Protein AF-A0A932NFS7-F1 (afdb_monomer_lite)

Sequence (812 aa):
MRQALALLVALTVALAPLPVAALPVAAPAPADRALSRGSAASEGVRAAALALRDASQLDILRRLAALIELGVAADGRLEVVRGEERTPLPVEQEARVSRFLSTLDAAEPELGMALALRGYLSARMPAAQVENNMFLKRGEDGVLKLTETGRKALLDILLASDGQLLESATPPKGPTPLLHAEAGPQAPGGLAAAVGRSLDANGIAALDPEAAFDGSRHRLGAFDWSALGPNAVQAGGTMAVDQKRLEGWSYDAEAGTVRVMVAGRSAVAVDRLKSAGDGAGVYEEAGLDRSLFEGYGAKVVRAVDNLVTVDVPLAQAAAMGLALQDVGVESRPARLFKAAAGALASPVAGLLGTALLPFPSAGTIAALAVAPQLADARSLVGGEALERAGMRGKGTLVGVIDSGIDPDHPDFQDAAGNSRIASYLDFTSEGNDDVVGHGTHVAGTILGSGAASDGELRGSATEARLKMAKVFGVKGETDESVILAAMKWMAGGAGNGEKVDILNMSLGGPGVPNVDPLSSMANWLTAKAKMLVVAAAGNDGPWTGSVGSPGNARYALTVGGVTKEGKVAFFSSRGPVVDEQNRELYGKPDLLGVSGDVDLSRVNPALLVDGADPKAPAAGGLASLAGAASESCIYAPGVAAPRSSHDTDKLCSVSGNANYRYMSGTSMAAPQVAGMAADVVGYLKAQGYEVDPFEVKALLMETARELAAEGKDVQGAGLVNGEAIAQSVVDRVKRGLPVGNVAFSLSMRLTQRDRAALSRQSRYQLTPLGLLDNSTGHLVRDEGEIAAALGAIRSLPATTVVSTPAAGPTPT

Radius of gyration: 30.66 Å; chains: 1; bounding box: 91×107×84 Å

Foldseek 3Di:
DDDDDDDDDDDDDDDDDDDDDDDDDDDDDDDDDDPPPPPPVVCVVVLVVLVPDPPVNLVLVQVLQVLQQWHQDPSRFIWRHDPPDTHTDDPLLRVQVVVQSVQADSVCRQLQLQQFQLVVCVLQDPPVVSQPDQQWHQDPVRGIGGDPLVSQLSVLQSVFAQFHGTGGDDDDPDDDDDDDDDDDDDDDDDDPDDDDDDDDDPDQPQDQLQCPQVLQDDFQDDDDLCVQPLPCDDPPDDRDSPVLVCVQFADDPVVQWFKKKWFFSWFAPAWFQAACPQCPCVCVSSNHDPCLAVVQVWGFGTGGTSITITIGRNSSVSVSCVVCVVVVIHMDTWGKFFACLLCLLFVCDSLQDFDADDDDDPPVLVPPPDDPDQDAQCVLQPLVLLVVLVQQLAPAEEEEEEQAAQQPQQQQADPVRHGLAPEEEENPPPDRASQSQLSHQLVQQQAGCCPLPVRRQGHRRPNHGYHYYRQAYPSSMHTPSNVLSSLCVCLVGRVPDDNGQEYEYLTFDADQESRNSQLSSQSNCQLPSLHAYFYEQGQQDPDEQQRGPNQSRLRHQYEWEDASVQHGARRTYFYFHANPSSRFTDADDQAYGHQHYFSCVLRDCVLRDPDDDPPDPDSPTCPVRSNDNRPAAGQVVAHKGAGGPSHPDQHQADPPRSRIGGDGGSSSRRSSLSSLLSSLVNVCVVLVGDDRSLQSSQLQLSQADDDVVDDCRRGNSYYGHSNSLSCLSVVCSVNRGRSGQQLNSLVSSATPQLVVLQVVDDQWHRDSNAIAGPVSSHHQRYSVSSVVVSVVSSPDDPDDPPPPPPDPDDDD

Secondary structure (DSSP, 8-state):
-------------------------------------SSHHHHHHHHHHHTT--HHHHHHHHHHHHTTTEEE-TTS-EEEEETTEEEEPPHHHHHHHHHHHHHS-SSSHHHHHHHHHHHHHHTTS-HHHHSSSSSEEE-TTS-EEE-HHHHHHHHHHHHSTTS----PPPPPSSPPPP---PPPP---------------SS---PPPTT-TTSSS---S----GGGG-TTS--TTS-----GGGGTTB-EETTTTEEEEEEE-SS--SS-B-S--TT-TTHHHHTT--THHHHTTT-EEEEEETTEEEEEEEHHHHHHHHHHHHHTT--EEEPBEEE-GGGGGGSTTTTTSTTSPPPPPPTTTGGG----S-PPPHHHHTTHHHHHHTT-S-TT-EEEEEES---TTSGGGB-TTS-B-EEEEEESSSS-S--SS-HHHHHHHHHH---GGGTTTT--S-TT-EEEEEE---TTSEEEHHHHHHHHHHHTTTTSS-PPPSEEEE---B---TTTSHHHHHHHHHHHTS--EEEEE--S-TTSBT---BTTT-SSSEEEEEE-TTSPBPTTS-B--EEETTTTEEE---SEEEE-----GGGS-GGGS-----TTS--TT-GGGTTT---SS-SSTT-EEEE--TT-S--TTEETTEEEEEEE-SHHHHHHHHHHHHHHHHHHHHHTT----HHHHHHHHHHT-B--TTS-HHHHTT-B--HHHHHHHHHHHHHHT--SS-HHHHHHHH--HHHHHHHTT-SSEEEETTEEEETTTTEE--SHHHHHHHHHHHHHS-------PPPPPPPP-

pLDDT: mean 70.76, std 23.89, range [21.25, 98.75]

Structure (mmCIF, N/CA/C/O backbone):
data_AF-A0A932NFS7-F1
#
_entry.id   AF-A0A932NFS7-F1
#
loop_
_atom_site.group_PDB
_atom_site.id
_atom_site.type_symbol
_atom_site.label_atom_id
_atom_site.label_alt_id
_atom_site.label_comp_id
_atom_site.label_asym_id
_atom_site.label_entity_id
_atom_site.label_seq_id
_atom_site.pdbx_PDB_ins_code
_atom_site.Cartn_x
_atom_site.Cartn_y
_atom_site.Cartn_z
_atom_site.occupancy
_atom_site.B_iso_or_equiv
_atom_site.auth_seq_id
_atom_site.auth_comp_id
_atom_site.auth_asym_id
_atom_site.auth_atom_id
_atom_site.pdbx_PDB_model_num
ATOM 1 N N . MET A 1 1 ? -20.385 -54.603 36.232 1.00 35.38 1 MET A N 1
ATOM 2 C CA . MET A 1 1 ? -21.108 -54.040 37.397 1.00 35.38 1 MET A CA 1
ATOM 3 C C . MET A 1 1 ? -22.281 -53.244 36.843 1.00 35.38 1 MET A C 1
ATOM 5 O O . MET A 1 1 ? -22.041 -52.285 36.133 1.00 35.38 1 MET A O 1
ATOM 9 N N . ARG A 1 2 ? -23.492 -53.818 36.798 1.00 28.34 2 ARG A N 1
ATOM 10 C CA . ARG A 1 2 ? -24.569 -53.605 37.798 1.00 28.34 2 ARG A CA 1
ATOM 11 C C . ARG A 1 2 ? -24.795 -52.101 38.044 1.00 28.34 2 ARG A C 1
ATOM 13 O O . ARG A 1 2 ? -23.968 -51.483 38.692 1.00 28.34 2 ARG A O 1
ATOM 20 N N . GLN A 1 3 ? -25.719 -51.478 37.308 1.00 27.86 3 GLN A N 1
ATOM 21 C CA . GLN A 1 3 ? -27.137 -51.264 37.674 1.00 27.86 3 GLN A CA 1
ATOM 22 C C . GLN A 1 3 ? -27.358 -50.302 38.855 1.00 27.86 3 GLN A C 1
ATOM 24 O O . GLN A 1 3 ? -27.132 -50.682 39.998 1.00 27.86 3 GLN A O 1
ATOM 29 N N . ALA A 1 4 ? -27.912 -49.125 38.540 1.00 29.67 4 ALA A N 1
ATOM 30 C CA . ALA A 1 4 ? -28.980 -48.401 39.254 1.00 29.67 4 ALA A CA 1
ATOM 31 C C . ALA A 1 4 ? -29.465 -47.298 38.271 1.00 29.67 4 ALA A C 1
ATOM 33 O O . ALA A 1 4 ? -28.655 -46.464 37.886 1.00 29.67 4 ALA A O 1
ATOM 34 N N . LEU A 1 5 ? -30.635 -47.334 37.608 1.00 29.59 5 LEU A N 1
ATOM 35 C CA . LEU A 1 5 ? -32.025 -47.368 38.108 1.00 29.59 5 LEU A CA 1
ATOM 36 C C . LEU A 1 5 ? -32.271 -46.217 39.102 1.00 29.59 5 LEU A C 1
ATOM 38 O O . LEU A 1 5 ? -31.549 -46.140 40.082 1.00 29.59 5 LEU A O 1
ATOM 42 N N . ALA A 1 6 ? -33.270 -45.341 39.050 1.00 28.61 6 ALA A N 1
ATOM 43 C CA . ALA A 1 6 ? -34.291 -44.857 38.117 1.00 28.61 6 ALA A CA 1
ATOM 44 C C . ALA A 1 6 ? -35.123 -43.851 38.946 1.00 28.61 6 ALA A C 1
ATOM 46 O O . ALA A 1 6 ? -35.332 -44.111 40.125 1.00 28.61 6 ALA A O 1
ATOM 47 N N . LEU A 1 7 ? -35.618 -42.766 38.345 1.00 25.30 7 LEU A N 1
ATOM 48 C CA . LEU A 1 7 ? -36.808 -41.969 38.731 1.00 25.30 7 LEU A CA 1
ATOM 49 C C . LEU A 1 7 ? -36.894 -40.860 37.649 1.00 25.30 7 LEU A C 1
ATOM 51 O O . LEU A 1 7 ? -36.021 -40.004 37.615 1.00 25.30 7 LEU A O 1
ATOM 55 N N . LEU A 1 8 ? -37.680 -40.940 36.558 1.00 26.81 8 LEU A N 1
ATOM 56 C CA . LEU A 1 8 ? -39.151 -40.812 36.431 1.00 26.81 8 LEU A CA 1
ATOM 57 C C . LEU A 1 8 ? -39.695 -39.675 37.318 1.00 26.81 8 LEU A C 1
ATOM 59 O O . LEU A 1 8 ? -39.540 -39.738 38.529 1.00 26.81 8 LEU A O 1
ATOM 63 N N . VAL A 1 9 ? -40.283 -38.598 36.771 1.00 27.50 9 VAL A N 1
ATOM 64 C CA . VAL A 1 9 ? -41.679 -38.556 36.279 1.00 27.50 9 VAL A CA 1
ATOM 65 C C . VAL A 1 9 ? -41.961 -37.342 35.343 1.00 27.50 9 VAL A C 1
ATOM 67 O O . VAL A 1 9 ? -41.693 -36.213 35.732 1.00 27.50 9 VAL A O 1
ATOM 70 N N . ALA A 1 10 ? -42.575 -37.639 34.174 1.00 27.70 10 ALA A N 1
ATOM 71 C CA . ALA A 1 10 ? -43.651 -36.939 33.410 1.00 27.70 10 ALA A CA 1
ATOM 72 C C . ALA A 1 10 ? -43.442 -35.507 32.833 1.00 27.70 10 ALA A C 1
ATOM 74 O O . ALA A 1 10 ? -42.840 -34.664 33.473 1.00 27.70 10 ALA A O 1
ATOM 75 N N . LEU A 1 11 ? -43.962 -35.096 31.660 1.00 25.83 11 LEU A N 1
ATOM 76 C CA . LEU A 1 11 ? -44.895 -35.660 30.666 1.00 25.83 11 LEU A CA 1
ATOM 77 C C . LEU A 1 11 ? -44.775 -34.833 29.346 1.00 25.83 11 LEU A C 1
ATOM 79 O O . LEU A 1 11 ? -44.814 -33.612 29.418 1.00 25.83 11 LEU A O 1
ATOM 83 N N . THR A 1 12 ? -44.671 -35.521 28.192 1.00 29.11 12 THR A N 1
ATOM 84 C CA . THR A 1 12 ? -45.304 -35.297 26.846 1.00 29.11 12 THR A CA 1
ATOM 85 C C . THR A 1 12 ? -45.319 -33.900 26.189 1.00 29.11 12 THR A C 1
ATOM 87 O O . THR A 1 12 ? -45.684 -32.926 26.826 1.00 29.11 12 THR A O 1
ATOM 90 N N . VAL A 1 13 ? -45.015 -33.728 24.887 1.00 27.98 13 VAL A N 1
ATOM 91 C CA . VAL A 1 13 ? -45.758 -34.172 23.665 1.00 27.98 13 VAL A CA 1
ATOM 92 C C . VAL A 1 13 ? -44.767 -34.156 22.459 1.00 27.98 13 VAL A C 1
ATOM 94 O O . VAL A 1 13 ? -44.134 -33.132 22.241 1.00 27.98 13 VAL A O 1
ATOM 97 N N . ALA A 1 14 ? -44.343 -35.282 21.847 1.00 28.09 14 ALA A N 1
ATOM 98 C CA . ALA A 1 14 ? -44.897 -36.039 20.687 1.00 28.09 14 ALA A CA 1
ATOM 99 C C . ALA A 1 14 ? -45.140 -35.204 19.400 1.00 28.09 14 ALA A C 1
ATOM 101 O O . ALA A 1 14 ? -45.714 -34.134 19.491 1.00 28.09 14 ALA A O 1
ATOM 102 N N . LEU A 1 15 ? -44.873 -35.602 18.149 1.00 26.03 15 LEU A N 1
ATOM 103 C CA . LEU A 1 15 ? -44.119 -36.646 17.428 1.00 26.03 15 LEU A CA 1
ATOM 104 C C . LEU A 1 15 ? -44.247 -36.253 15.926 1.00 26.03 15 LEU A C 1
ATOM 106 O O . LEU A 1 15 ? -45.216 -35.597 15.549 1.00 26.03 15 LEU A O 1
ATOM 110 N N . ALA A 1 16 ? -43.283 -36.627 15.081 1.00 25.19 16 ALA A N 1
ATOM 111 C CA . ALA A 1 16 ? -43.236 -36.332 13.636 1.00 25.19 16 ALA A CA 1
ATOM 112 C C . ALA A 1 16 ? -44.061 -37.352 12.772 1.00 25.19 16 ALA A C 1
ATOM 114 O O . ALA A 1 16 ? -44.948 -38.001 13.321 1.00 25.19 16 ALA A O 1
ATOM 115 N N . PRO A 1 17 ? -43.809 -37.545 11.453 1.00 48.28 17 PRO A N 1
ATOM 116 C CA . PRO A 1 17 ? -44.556 -37.005 10.299 1.00 48.28 17 PRO A CA 1
ATOM 117 C C . PRO A 1 17 ? -45.177 -38.096 9.379 1.00 48.28 17 PRO A C 1
ATOM 119 O O . PRO A 1 17 ? -44.871 -39.273 9.536 1.00 48.28 17 PRO A O 1
ATOM 122 N N . LEU A 1 18 ? -45.984 -37.736 8.363 1.00 25.94 18 LEU A N 1
ATOM 123 C CA . LEU A 1 18 ? -46.422 -38.658 7.284 1.00 25.94 18 LEU A CA 1
ATOM 124 C C . LEU A 1 18 ? -46.626 -37.955 5.904 1.00 25.94 18 LEU A C 1
ATOM 126 O O . LEU A 1 18 ? -46.682 -36.726 5.871 1.00 25.94 18 LEU A O 1
ATOM 130 N N . PRO A 1 19 ? -46.673 -38.713 4.772 1.00 34.31 19 PRO A N 1
ATOM 131 C CA . PRO A 1 19 ? -46.200 -38.292 3.443 1.00 34.31 19 PRO A CA 1
ATOM 132 C C . PRO A 1 19 ? -47.285 -37.976 2.378 1.00 34.31 19 PRO A C 1
ATOM 134 O O . PRO A 1 19 ? -48.485 -37.991 2.625 1.00 34.31 19 PRO A O 1
ATOM 137 N N . VAL A 1 20 ? -46.770 -37.688 1.175 1.00 33.19 20 VAL A N 1
ATOM 138 C CA . VAL A 1 20 ? -47.333 -37.195 -0.102 1.00 33.19 20 VAL A CA 1
ATOM 139 C C . VAL A 1 20 ? -48.418 -38.068 -0.771 1.00 33.19 20 VAL A C 1
ATOM 141 O O . VAL A 1 20 ? -48.252 -39.281 -0.867 1.00 33.19 20 VAL A O 1
ATOM 144 N N . ALA A 1 21 ? -49.424 -37.424 -1.393 1.00 26.77 21 ALA A N 1
ATOM 145 C CA . ALA A 1 21 ? -50.117 -37.878 -2.618 1.00 26.77 21 ALA A CA 1
ATOM 146 C C . ALA A 1 21 ? -50.753 -36.692 -3.401 1.00 26.77 21 ALA A C 1
ATOM 148 O O . ALA A 1 21 ? -51.198 -35.718 -2.802 1.00 26.77 21 ALA A O 1
ATOM 149 N N . ALA A 1 22 ? -50.745 -36.785 -4.739 1.00 26.22 22 ALA A N 1
ATOM 150 C CA . ALA A 1 22 ? -50.948 -35.738 -5.762 1.00 26.22 22 ALA A CA 1
ATOM 151 C C . ALA A 1 22 ? -52.421 -35.525 -6.220 1.00 26.22 22 ALA A C 1
ATOM 153 O O . ALA A 1 22 ? -53.234 -36.428 -6.051 1.00 26.22 22 ALA A O 1
ATOM 154 N N . LEU A 1 23 ? -52.834 -34.352 -6.747 1.00 25.34 23 LEU A N 1
ATOM 155 C CA . LEU A 1 23 ? -52.979 -33.921 -8.178 1.00 25.34 23 LEU A CA 1
ATOM 156 C C . LEU A 1 23 ? -54.010 -32.736 -8.234 1.00 25.34 23 LEU A C 1
ATOM 158 O O . LEU A 1 23 ? -54.690 -32.568 -7.221 1.00 25.34 23 LEU A O 1
ATOM 162 N N . PRO A 1 24 ? -54.273 -31.980 -9.344 1.00 32.78 24 PRO A N 1
ATOM 163 C CA . PRO A 1 24 ? -53.687 -31.956 -10.696 1.00 32.78 24 PRO A CA 1
ATOM 164 C C . PRO A 1 24 ? -53.301 -30.542 -11.244 1.00 32.78 24 PRO A C 1
ATOM 166 O O . PRO A 1 24 ? -53.353 -29.520 -10.570 1.00 32.78 24 PRO A O 1
ATOM 169 N N . VAL A 1 25 ? -52.892 -30.564 -12.517 1.00 29.55 25 VAL A N 1
ATOM 170 C CA . VAL A 1 25 ? -52.201 -29.600 -13.397 1.00 29.55 25 VAL A CA 1
ATOM 171 C C . VAL A 1 25 ? -53.098 -28.526 -14.048 1.00 29.55 25 VAL A C 1
ATOM 173 O O . VAL A 1 25 ? -54.200 -28.838 -14.489 1.00 29.55 25 VAL A O 1
ATOM 176 N N . ALA A 1 26 ? -52.542 -27.323 -14.273 1.00 26.28 26 ALA A N 1
ATOM 177 C CA . ALA A 1 26 ? -52.764 -26.495 -15.474 1.00 26.28 26 ALA A CA 1
ATOM 178 C C . ALA A 1 26 ? -51.492 -25.661 -15.793 1.00 26.28 26 ALA A C 1
ATOM 180 O O . ALA A 1 26 ? -50.874 -25.109 -14.887 1.00 26.28 26 ALA A O 1
ATOM 181 N N . ALA A 1 27 ? -51.082 -25.613 -17.067 1.00 28.73 27 ALA A N 1
ATOM 182 C CA . ALA A 1 27 ? -49.860 -24.978 -17.612 1.00 28.73 27 ALA A CA 1
ATOM 183 C C . ALA A 1 27 ? -50.210 -23.742 -18.507 1.00 28.73 27 ALA A C 1
ATOM 185 O O . ALA A 1 27 ? -51.400 -23.496 -18.687 1.00 28.73 27 ALA A O 1
ATOM 186 N N . PRO A 1 28 ? -49.273 -23.065 -19.224 1.00 44.97 28 PRO A N 1
ATOM 187 C CA . PRO A 1 28 ? -48.169 -22.197 -18.760 1.00 44.97 28 PRO A CA 1
ATOM 188 C C . PRO A 1 28 ? -48.095 -20.786 -19.447 1.00 44.97 28 PRO A C 1
ATOM 190 O O . PRO A 1 28 ? -48.803 -20.528 -20.416 1.00 44.97 28 PRO A O 1
ATOM 193 N N . ALA A 1 29 ? -47.114 -19.964 -19.003 1.00 26.00 29 ALA A N 1
ATOM 194 C CA . ALA A 1 29 ? -46.366 -18.870 -19.695 1.00 26.00 29 ALA A CA 1
ATOM 195 C C . ALA A 1 29 ? -46.820 -17.383 -19.567 1.00 26.00 29 ALA A C 1
ATOM 197 O O . ALA A 1 29 ? -48.010 -17.135 -19.392 1.00 26.00 29 ALA A O 1
ATOM 198 N N . PRO A 1 30 ? -45.919 -16.372 -19.750 1.00 31.52 30 PRO A N 1
ATOM 199 C CA . PRO A 1 30 ? -44.445 -16.359 -19.725 1.00 31.52 30 PRO A CA 1
ATOM 200 C C . PRO A 1 30 ? -43.844 -15.426 -18.642 1.00 31.52 30 PRO A C 1
ATOM 202 O O . PRO A 1 30 ? -44.529 -14.646 -17.986 1.00 31.52 30 PRO A O 1
ATOM 205 N N . ALA A 1 31 ? -42.531 -15.555 -18.452 1.00 29.33 31 ALA A N 1
ATOM 206 C CA . ALA A 1 31 ? -41.729 -14.858 -17.458 1.00 29.33 31 ALA A CA 1
ATOM 207 C C . ALA A 1 31 ? -41.471 -13.388 -17.816 1.00 29.33 31 ALA A C 1
ATOM 209 O O . ALA A 1 31 ? -40.939 -13.097 -18.882 1.00 29.33 31 ALA A O 1
ATOM 210 N N . ASP A 1 32 ? -41.751 -12.505 -16.861 1.00 30.98 32 ASP A N 1
ATOM 211 C CA . ASP A 1 32 ? -41.048 -11.240 -16.684 1.00 30.98 32 ASP A CA 1
ATOM 212 C C . ASP A 1 32 ? -41.088 -10.864 -15.195 1.00 30.98 32 ASP A C 1
ATOM 214 O O . ASP A 1 32 ? -42.151 -10.926 -14.575 1.00 30.98 32 ASP A O 1
ATOM 218 N N . ARG A 1 33 ? -39.929 -10.452 -14.656 1.00 27.06 33 ARG A N 1
ATOM 219 C CA . ARG A 1 33 ? -39.631 -9.918 -13.301 1.00 27.06 33 ARG A CA 1
ATOM 220 C C . ARG A 1 33 ? -38.843 -10.816 -12.335 1.00 27.06 33 ARG A C 1
ATOM 222 O O . ARG A 1 33 ? -39.372 -11.688 -11.656 1.00 27.06 33 ARG A O 1
ATOM 229 N N . ALA A 1 34 ? -37.565 -10.447 -12.228 1.00 29.53 34 ALA A N 1
ATOM 230 C CA . ALA A 1 34 ? -36.852 -10.084 -10.999 1.00 29.53 34 ALA A CA 1
ATOM 231 C C . ALA A 1 34 ? -37.044 -10.978 -9.757 1.00 29.53 34 ALA A C 1
ATOM 233 O O . ALA A 1 34 ? -38.023 -10.874 -9.022 1.00 29.53 34 ALA A O 1
ATOM 234 N N . LEU A 1 35 ? -36.011 -11.762 -9.440 1.00 26.80 35 LEU A N 1
ATOM 235 C CA . LEU A 1 35 ? -35.826 -12.376 -8.126 1.00 26.80 35 LEU A CA 1
ATOM 236 C C . LEU A 1 35 ? -35.100 -11.402 -7.184 1.00 26.80 35 LEU A C 1
ATOM 238 O O . LEU A 1 35 ? -33.892 -11.480 -6.993 1.00 26.80 35 LEU A O 1
ATOM 242 N N . SER A 1 36 ? -35.871 -10.521 -6.545 1.00 31.52 36 SER A N 1
ATOM 243 C CA . SER A 1 36 ? -35.568 -9.969 -5.221 1.00 31.52 36 SER A CA 1
ATOM 244 C C . SER A 1 36 ? -36.161 -10.900 -4.155 1.00 31.52 36 SER A C 1
ATOM 246 O O . SER A 1 36 ? -37.233 -10.673 -3.601 1.00 31.52 36 SER A O 1
ATOM 248 N N . ARG A 1 37 ? -35.484 -12.011 -3.857 1.00 32.56 37 ARG A N 1
ATOM 249 C CA . ARG A 1 37 ? -35.830 -12.861 -2.702 1.00 32.56 37 ARG A CA 1
ATOM 250 C C . ARG A 1 37 ? -34.728 -12.777 -1.657 1.00 32.56 37 ARG A C 1
ATOM 252 O O . ARG A 1 37 ? -33.979 -13.719 -1.444 1.00 32.56 37 ARG A O 1
ATOM 259 N N . GLY A 1 38 ? -34.649 -11.601 -1.039 1.00 29.39 38 GLY A N 1
ATOM 260 C CA . GLY A 1 38 ? -33.782 -11.313 0.106 1.00 29.39 38 GLY A CA 1
ATOM 261 C C . GLY A 1 38 ? -34.323 -10.238 1.061 1.00 29.39 38 GLY A C 1
ATOM 262 O O . GLY A 1 38 ? -33.888 -10.199 2.206 1.00 29.39 38 GLY A O 1
ATOM 263 N N . SER A 1 39 ? -35.295 -9.404 0.652 1.00 40.62 39 SER A N 1
ATOM 264 C CA . SER A 1 39 ? -35.756 -8.263 1.470 1.00 40.62 39 SER A CA 1
ATOM 265 C C . SER A 1 39 ? -37.036 -8.513 2.280 1.00 40.62 39 SER A C 1
ATOM 267 O O . SER A 1 39 ? -37.148 -8.043 3.404 1.00 40.62 39 SER A O 1
ATOM 269 N N . ALA A 1 40 ? -37.994 -9.300 1.782 1.00 34.38 40 ALA A N 1
ATOM 270 C CA . ALA A 1 40 ? -39.320 -9.356 2.413 1.00 34.38 40 ALA A CA 1
ATOM 271 C C . ALA A 1 40 ? -39.357 -10.117 3.758 1.00 34.38 40 ALA A C 1
ATOM 273 O O . ALA A 1 40 ? -40.152 -9.795 4.640 1.00 34.38 40 ALA A O 1
ATOM 274 N N . ALA A 1 41 ? -38.491 -11.121 3.945 1.00 32.28 41 ALA A N 1
ATOM 275 C CA . ALA A 1 41 ? -38.435 -11.896 5.189 1.00 32.28 41 ALA A CA 1
ATOM 276 C C . ALA A 1 41 ? -37.662 -11.168 6.307 1.00 32.28 41 ALA A C 1
ATOM 278 O O . ALA A 1 41 ? -37.969 -11.353 7.483 1.00 32.28 41 ALA A O 1
ATOM 279 N N . SER A 1 42 ? -36.697 -10.311 5.952 1.00 37.75 42 SER A N 1
ATOM 280 C CA . SER A 1 42 ? -35.953 -9.479 6.902 1.00 37.75 42 SER A CA 1
ATOM 281 C C . SER A 1 42 ? -36.711 -8.196 7.256 1.00 37.75 42 SER A C 1
ATOM 283 O O . SER A 1 42 ? -36.641 -7.767 8.402 1.00 37.75 42 SER A O 1
ATOM 285 N N . GLU A 1 43 ? -37.514 -7.636 6.347 1.00 38.62 43 GLU A N 1
ATOM 286 C CA . GLU A 1 43 ? -38.425 -6.521 6.650 1.00 38.62 43 GLU A CA 1
ATOM 287 C C . GLU A 1 43 ? -39.588 -6.944 7.557 1.00 38.62 43 GLU A C 1
ATOM 289 O O . GLU A 1 43 ? -39.902 -6.236 8.511 1.00 38.62 43 GLU A O 1
ATOM 294 N N . GLY A 1 44 ? -40.183 -8.125 7.340 1.00 30.39 44 GLY A N 1
ATOM 295 C CA . GLY A 1 44 ? -41.313 -8.613 8.143 1.00 30.39 44 GLY A CA 1
ATOM 296 C C . GLY A 1 44 ? -40.962 -8.932 9.603 1.00 30.39 44 GLY A C 1
ATOM 297 O O . GLY A 1 44 ? -41.756 -8.671 10.505 1.00 30.39 44 GLY A O 1
ATOM 298 N N . VAL A 1 45 ? -39.749 -9.434 9.861 1.00 36.75 45 VAL A N 1
ATOM 299 C CA . VAL A 1 45 ? -39.254 -9.707 11.226 1.00 36.75 45 VAL A CA 1
ATOM 300 C C . VAL A 1 45 ? -38.789 -8.417 11.925 1.00 36.75 45 VAL A C 1
ATOM 302 O O . VAL A 1 45 ? -38.872 -8.305 13.147 1.00 36.75 45 VAL A O 1
ATOM 305 N N . ARG A 1 46 ? -38.365 -7.402 11.161 1.00 42.84 46 ARG A N 1
ATOM 306 C CA . ARG A 1 46 ? -37.850 -6.116 11.666 1.00 42.84 46 ARG A CA 1
ATOM 307 C C . ARG A 1 46 ? -38.962 -5.087 11.913 1.00 42.84 46 ARG A C 1
ATOM 309 O O . ARG A 1 46 ? -38.904 -4.370 12.907 1.00 42.84 46 ARG A O 1
ATOM 316 N N . ALA A 1 47 ? -40.026 -5.098 11.107 1.00 39.00 47 ALA A N 1
ATOM 317 C CA . ALA A 1 47 ? -41.255 -4.343 11.361 1.00 39.00 47 ALA A CA 1
ATOM 318 C C . ALA A 1 47 ? -41.984 -4.835 12.629 1.00 39.00 47 ALA A C 1
ATOM 320 O O . ALA A 1 47 ? -42.523 -4.029 13.384 1.00 39.00 47 ALA A O 1
ATOM 321 N N . ALA A 1 48 ? -41.924 -6.139 12.927 1.00 33.88 48 ALA A N 1
ATOM 322 C CA . ALA A 1 48 ? -42.482 -6.707 14.156 1.00 33.88 48 ALA A CA 1
ATOM 323 C C . ALA A 1 48 ? -41.684 -6.332 15.425 1.00 33.88 48 ALA A C 1
ATOM 325 O O . ALA A 1 48 ? -42.266 -6.246 16.504 1.00 33.88 48 ALA A O 1
ATOM 326 N N . ALA A 1 49 ? -40.377 -6.059 15.305 1.00 38.88 49 ALA A N 1
ATOM 327 C CA . ALA A 1 49 ? -39.536 -5.604 16.417 1.00 38.88 49 ALA A CA 1
ATOM 328 C C . ALA A 1 49 ? -39.677 -4.094 16.714 1.00 38.88 49 ALA A C 1
ATOM 330 O O . ALA A 1 49 ? -39.482 -3.681 17.855 1.00 38.88 49 ALA A O 1
ATOM 331 N N . LEU A 1 50 ? -40.046 -3.271 15.719 1.00 43.62 50 LEU A N 1
ATOM 332 C CA . LEU A 1 50 ? -40.343 -1.842 15.913 1.00 43.62 50 LEU A CA 1
ATOM 333 C C . LEU A 1 50 ? -41.792 -1.566 16.355 1.00 43.62 50 LEU A C 1
ATOM 335 O O . LEU A 1 50 ? -42.037 -0.563 17.021 1.00 43.62 50 LEU A O 1
ATOM 339 N N . ALA A 1 51 ? -42.738 -2.466 16.068 1.00 41.62 51 ALA A N 1
ATOM 340 C CA . ALA A 1 51 ? -44.155 -2.315 16.418 1.00 41.62 51 ALA A CA 1
ATOM 341 C C . ALA A 1 51 ? -44.491 -2.505 17.920 1.00 41.62 51 ALA A C 1
ATOM 343 O O . ALA A 1 51 ? -45.665 -2.528 18.285 1.00 41.62 51 ALA A O 1
ATOM 344 N N . LEU A 1 52 ? -43.490 -2.634 18.803 1.00 41.03 52 LEU A N 1
ATOM 345 C CA . LEU A 1 52 ? -43.668 -2.880 20.244 1.00 41.03 52 LEU A CA 1
ATOM 346 C C . LEU A 1 52 ? -42.882 -1.902 21.142 1.00 41.03 52 LEU A C 1
ATOM 348 O O . LEU A 1 52 ? -42.453 -2.271 22.233 1.00 41.03 52 LEU A O 1
ATOM 352 N N . ARG A 1 53 ? -42.705 -0.639 20.731 1.00 58.44 53 ARG A N 1
ATOM 353 C CA . ARG A 1 53 ? -42.366 0.432 21.689 1.00 58.44 53 ARG A CA 1
ATOM 354 C C . ARG A 1 53 ? -43.658 0.993 22.276 1.00 58.44 53 ARG A C 1
ATOM 356 O O . ARG A 1 53 ? -44.525 1.433 21.525 1.00 58.44 53 ARG A O 1
ATOM 363 N N . ASP A 1 54 ? -43.808 0.982 23.600 1.00 61.56 54 ASP A N 1
ATOM 364 C CA . ASP A 1 54 ? -44.938 1.673 24.227 1.00 61.56 54 ASP A CA 1
ATOM 365 C C . ASP A 1 54 ? -44.807 3.206 24.073 1.00 61.56 54 ASP A C 1
ATOM 367 O O . ASP A 1 54 ? -43.747 3.737 23.716 1.00 61.56 54 ASP A O 1
ATOM 371 N N . ALA A 1 55 ? -45.892 3.936 24.343 1.00 62.06 55 ALA A N 1
ATOM 372 C CA . ALA A 1 55 ? -45.932 5.392 24.197 1.00 62.06 55 ALA A CA 1
ATOM 373 C C . ALA A 1 55 ? -44.887 6.133 25.058 1.00 62.06 55 ALA A C 1
ATOM 375 O O . ALA A 1 55 ? -44.445 7.217 24.678 1.00 62.06 55 ALA A O 1
ATOM 376 N N . SER A 1 56 ? -44.465 5.555 26.188 1.00 66.19 56 SER A N 1
ATOM 377 C CA . SER A 1 56 ? -43.457 6.137 27.078 1.00 66.19 56 SER A CA 1
ATOM 378 C C . SER A 1 56 ? -42.045 6.019 26.499 1.00 66.19 56 SER A C 1
ATOM 380 O O . SER A 1 56 ? -41.279 6.981 26.549 1.00 66.19 56 SER A O 1
ATOM 382 N N . GLN A 1 57 ? -41.714 4.896 25.853 1.00 68.69 57 GLN A N 1
ATOM 383 C CA . GLN A 1 57 ? -40.414 4.718 25.200 1.00 68.69 57 GLN A CA 1
ATOM 384 C C . GLN A 1 57 ? -40.251 5.589 23.951 1.00 68.69 57 GLN A C 1
ATOM 386 O O . GLN A 1 57 ? -39.150 6.061 23.663 1.00 68.69 57 GLN A O 1
ATOM 391 N N . LEU A 1 58 ? -41.340 5.830 23.219 1.00 72.94 58 LEU A N 1
ATOM 392 C CA . LEU A 1 58 ? -41.360 6.769 22.096 1.00 72.94 58 LEU A CA 1
ATOM 393 C C . LEU A 1 58 ? -41.201 8.225 22.552 1.00 72.94 58 LEU A C 1
ATOM 395 O O . LEU A 1 58 ? -40.516 8.991 21.875 1.00 72.94 58 LEU A O 1
ATOM 399 N N . ASP A 1 59 ? -41.776 8.609 23.697 1.00 77.12 59 ASP A N 1
ATOM 400 C CA . ASP A 1 59 ? -41.594 9.957 24.254 1.00 77.12 59 ASP A CA 1
ATOM 401 C C . ASP A 1 59 ? -40.149 10.191 24.717 1.00 77.12 59 ASP A C 1
ATOM 403 O O . ASP A 1 59 ? -39.560 11.230 24.417 1.00 77.12 59 ASP A O 1
ATOM 407 N N . ILE A 1 60 ? -39.534 9.196 25.369 1.00 77.88 60 ILE A N 1
ATOM 408 C CA . ILE A 1 60 ? -38.115 9.245 25.751 1.00 77.88 60 ILE A CA 1
ATOM 409 C C . ILE A 1 60 ? -37.237 9.373 24.502 1.00 77.88 60 ILE A C 1
ATOM 411 O O . ILE A 1 60 ? -36.408 10.278 24.431 1.00 77.88 60 ILE A O 1
ATOM 415 N N . LEU A 1 61 ? -37.453 8.532 23.485 1.00 78.19 61 LEU A N 1
ATOM 416 C CA . LEU A 1 61 ? -36.677 8.592 22.245 1.00 78.19 61 LEU A CA 1
ATOM 417 C C . LEU A 1 61 ? -36.808 9.956 21.551 1.00 78.19 61 LEU A C 1
ATOM 419 O O . LEU A 1 61 ? -35.805 10.499 21.102 1.00 78.19 61 LEU A O 1
ATOM 423 N N . ARG A 1 62 ? -38.015 10.538 21.508 1.00 83.12 62 ARG A N 1
ATOM 424 C CA . ARG A 1 62 ? -38.258 11.879 20.947 1.00 83.12 62 ARG A CA 1
ATOM 425 C C . ARG A 1 62 ? -37.474 12.963 21.672 1.00 83.12 62 ARG A C 1
ATOM 427 O O . ARG A 1 62 ? -36.864 13.803 21.017 1.00 83.12 62 ARG A O 1
ATOM 434 N N . ARG A 1 63 ? -37.473 12.937 23.008 1.00 81.50 63 ARG A N 1
ATOM 435 C CA . ARG A 1 63 ? -36.724 13.902 23.826 1.00 81.50 63 ARG A CA 1
ATOM 436 C C . ARG A 1 63 ? -35.223 13.785 23.591 1.00 81.50 63 ARG A C 1
ATOM 438 O O . ARG A 1 63 ? -34.569 14.804 23.423 1.00 81.50 63 ARG A O 1
ATOM 445 N N . LEU A 1 64 ? -34.698 12.560 23.546 1.00 82.69 64 LEU A N 1
ATOM 446 C CA . LEU A 1 64 ? -33.276 12.309 23.307 1.00 82.69 64 LEU A CA 1
ATOM 447 C C . LEU A 1 64 ? -32.853 12.712 21.887 1.00 82.69 64 LEU A C 1
ATOM 449 O O . LEU A 1 64 ? -31.837 13.377 21.721 1.00 82.69 64 LEU A O 1
ATOM 453 N N . ALA A 1 65 ? -33.645 12.360 20.872 1.00 81.75 65 ALA A N 1
ATOM 454 C CA . ALA A 1 65 ? -33.391 12.707 19.474 1.00 81.75 65 ALA A CA 1
ATOM 455 C C . ALA A 1 65 ? -33.354 14.233 19.256 1.00 81.75 65 ALA A C 1
ATOM 457 O O . ALA A 1 65 ? -32.445 14.750 18.603 1.00 81.75 65 ALA A O 1
ATOM 458 N N . ALA A 1 66 ? -34.274 14.970 19.886 1.00 84.44 66 ALA A N 1
ATOM 459 C CA . ALA A 1 66 ? -34.354 16.424 19.754 1.00 84.44 66 ALA A CA 1
ATOM 460 C C . ALA A 1 66 ? -33.099 17.166 20.259 1.00 84.44 66 ALA A C 1
ATOM 462 O O . ALA A 1 66 ? -32.842 18.287 19.821 1.00 84.44 66 ALA A O 1
ATOM 463 N N . LEU A 1 67 ? -32.291 16.554 21.138 1.00 83.88 67 LEU A N 1
ATOM 464 C CA . LEU A 1 67 ? -31.043 17.147 21.641 1.00 83.88 67 LEU A CA 1
ATOM 465 C C . LEU A 1 67 ? -29.937 17.235 20.580 1.00 83.88 67 LEU A C 1
ATOM 467 O O . LEU A 1 67 ? -28.971 17.969 20.779 1.00 83.88 67 LEU A O 1
ATOM 471 N N . ILE A 1 68 ? -30.056 16.506 19.469 1.00 81.50 68 ILE A N 1
ATOM 472 C CA . ILE A 1 68 ? -29.056 16.443 18.393 1.00 81.50 68 ILE A CA 1
ATOM 473 C C . ILE A 1 68 ? -29.703 16.618 17.013 1.00 81.50 68 ILE A C 1
ATOM 475 O O . ILE A 1 68 ? -29.322 15.942 16.070 1.00 81.50 68 ILE A O 1
ATOM 479 N N . GLU A 1 69 ? -30.699 17.505 16.899 1.00 84.25 69 GLU A N 1
ATOM 480 C CA . GLU A 1 69 ? -31.380 17.852 15.631 1.00 84.25 69 GLU A CA 1
ATOM 481 C C . GLU A 1 69 ? -32.057 16.666 14.909 1.00 84.25 69 GLU A C 1
ATOM 483 O O . GLU A 1 69 ? -32.244 16.673 13.689 1.00 84.25 69 GLU A O 1
ATOM 488 N N . LEU A 1 70 ? -32.481 15.651 15.668 1.00 85.94 70 LEU A N 1
ATOM 489 C CA . LEU A 1 70 ? -33.270 14.534 15.156 1.00 85.94 70 LEU A CA 1
ATOM 490 C C . LEU A 1 70 ? -34.739 14.632 15.576 1.00 85.94 70 LEU A C 1
ATOM 492 O O . LEU A 1 70 ? -35.084 15.013 16.695 1.00 85.94 70 LEU A O 1
ATOM 496 N N . GLY A 1 71 ? -35.615 14.222 14.668 1.00 86.00 71 GLY A N 1
ATOM 497 C CA . GLY A 1 71 ? -37.029 13.976 14.891 1.00 86.00 71 GLY A CA 1
ATOM 498 C C . GLY A 1 71 ? -37.324 12.480 14.959 1.00 86.00 71 GLY A C 1
ATOM 499 O O . GLY A 1 71 ? -36.542 11.652 14.499 1.00 86.00 71 GLY A O 1
ATOM 500 N N . VAL A 1 72 ? -38.480 12.136 15.525 1.00 86.06 72 VAL A N 1
ATOM 501 C CA . VAL A 1 72 ? -39.043 10.783 15.447 1.00 86.06 72 VAL A CA 1
ATOM 502 C C . VAL A 1 72 ? -40.406 10.886 14.773 1.00 86.06 72 VAL A C 1
ATOM 504 O O . VAL A 1 72 ? -41.304 11.554 15.301 1.00 86.06 72 VAL A O 1
ATOM 507 N N . ALA A 1 73 ? -40.551 10.240 13.622 1.00 83.12 73 ALA A N 1
ATOM 508 C CA . ALA A 1 73 ? -41.777 10.155 12.846 1.00 83.12 73 ALA A CA 1
ATOM 509 C C . ALA A 1 73 ? -42.892 9.404 13.597 1.00 83.12 73 ALA A C 1
ATOM 511 O O . ALA A 1 73 ? -42.689 8.791 14.652 1.00 83.12 73 ALA A O 1
ATOM 512 N N . ALA A 1 74 ? -44.113 9.462 13.061 1.00 74.44 74 ALA A N 1
ATOM 513 C CA . ALA A 1 74 ? -45.274 8.798 13.657 1.00 74.44 74 ALA A CA 1
ATOM 514 C C . ALA A 1 74 ? -45.146 7.263 13.666 1.00 74.44 74 ALA A C 1
ATOM 516 O O . ALA A 1 74 ? -45.680 6.615 14.563 1.00 74.44 74 ALA A O 1
ATOM 517 N N . ASP A 1 75 ? -44.412 6.704 12.704 1.00 73.69 75 ASP A N 1
ATOM 518 C CA . ASP A 1 75 ? -44.083 5.279 12.593 1.00 73.69 75 ASP A CA 1
ATOM 519 C C . ASP A 1 75 ? -42.858 4.871 13.439 1.00 73.69 75 ASP A C 1
ATOM 521 O O . ASP A 1 75 ? -42.462 3.707 13.436 1.00 73.69 75 ASP A O 1
ATOM 525 N N . GLY A 1 76 ? -42.275 5.815 14.188 1.00 73.06 76 GLY A N 1
ATOM 526 C CA . GLY A 1 76 ? -41.124 5.587 15.057 1.00 73.06 76 GLY A CA 1
ATOM 527 C C . GLY A 1 76 ? -39.766 5.749 14.378 1.00 73.06 76 GLY A C 1
ATOM 528 O O . GLY A 1 76 ? -38.756 5.572 15.061 1.00 73.06 76 GLY A O 1
ATOM 529 N N . ARG A 1 77 ? -39.722 6.112 13.089 1.00 82.69 77 ARG A N 1
ATOM 530 C CA . ARG A 1 77 ? -38.458 6.305 12.372 1.00 82.69 77 ARG A CA 1
ATOM 531 C C . ARG A 1 77 ? -37.744 7.588 12.762 1.00 82.69 77 ARG A C 1
ATOM 533 O O . ARG A 1 77 ? -38.379 8.614 12.995 1.00 82.69 77 ARG A O 1
ATOM 540 N N . LEU A 1 78 ? -36.416 7.539 12.809 1.00 84.69 78 LEU A N 1
ATOM 541 C CA . LEU A 1 78 ? -35.591 8.726 13.039 1.00 84.69 78 LEU A CA 1
ATOM 542 C C . LEU A 1 78 ? -35.450 9.554 11.758 1.00 84.69 78 LEU A C 1
ATOM 544 O O . LEU A 1 78 ? -35.207 9.014 10.679 1.00 84.69 78 LEU A O 1
ATOM 548 N N . GLU A 1 79 ? -35.561 10.872 11.893 1.00 87.69 79 GLU A N 1
ATOM 549 C CA . GLU A 1 79 ? -35.469 11.838 10.797 1.00 87.69 79 GLU A CA 1
ATOM 550 C C . GLU A 1 79 ? -34.465 12.936 11.151 1.00 87.69 79 GLU A C 1
ATOM 552 O O . GLU A 1 79 ? -34.483 13.445 12.268 1.00 87.69 79 GLU A O 1
ATOM 557 N N . VAL A 1 80 ? -33.621 13.350 10.208 1.00 85.88 80 VAL A N 1
ATOM 558 C CA . VAL A 1 80 ? -32.824 14.576 10.360 1.00 85.88 80 VAL A CA 1
ATOM 559 C C . VAL A 1 80 ? -33.737 15.775 10.154 1.00 85.88 80 VAL A C 1
ATOM 561 O O . VAL A 1 80 ? -34.472 15.820 9.166 1.00 85.88 80 VAL A O 1
ATOM 564 N N . VAL A 1 81 ? -33.685 16.740 11.072 1.00 83.56 81 VAL A N 1
ATOM 565 C CA . VAL A 1 81 ? -34.484 17.968 11.007 1.00 83.56 81 VAL A CA 1
ATOM 566 C C . VAL A 1 81 ? -33.578 19.132 10.621 1.00 83.56 81 VAL A C 1
ATOM 568 O O . VAL A 1 81 ? -32.700 19.518 11.387 1.00 83.56 81 VAL A O 1
ATOM 571 N N . ARG A 1 82 ? -33.801 19.719 9.440 1.00 76.38 82 ARG A N 1
ATOM 572 C CA . ARG A 1 82 ? -33.084 20.916 8.967 1.00 76.38 82 ARG A CA 1
ATOM 573 C C . ARG A 1 82 ? -34.085 22.009 8.614 1.00 76.38 82 ARG A C 1
ATOM 575 O O . ARG A 1 82 ? -34.649 22.035 7.524 1.00 76.38 82 ARG A O 1
ATOM 582 N N . GLY A 1 83 ? -34.322 22.923 9.554 1.00 74.94 83 GLY A N 1
ATOM 583 C CA . GLY A 1 83 ? -35.394 23.910 9.416 1.00 74.94 83 GLY A CA 1
ATOM 584 C C . GLY A 1 83 ? -36.763 23.222 9.371 1.00 74.94 83 GLY A C 1
ATOM 585 O O . GLY A 1 83 ? -37.136 22.548 10.328 1.00 74.94 83 GLY A O 1
ATOM 586 N N . GLU A 1 84 ? -37.499 23.386 8.269 1.00 74.88 84 GLU A N 1
ATOM 587 C CA . GLU A 1 84 ? -38.791 22.713 8.041 1.00 74.88 84 GLU A CA 1
ATOM 588 C C . GLU A 1 84 ? -38.651 21.339 7.358 1.00 74.88 84 GLU A C 1
ATOM 590 O O . GLU A 1 84 ? -39.605 20.560 7.343 1.00 74.88 84 GLU A O 1
ATOM 595 N N . GLU A 1 85 ? -37.475 21.020 6.811 1.00 81.88 85 GLU A N 1
ATOM 596 C CA . GLU A 1 85 ? -37.234 19.770 6.091 1.00 81.88 85 GLU A CA 1
ATOM 597 C C . GLU A 1 85 ? -36.974 18.609 7.061 1.00 81.88 85 GLU A C 1
ATOM 599 O O . GLU A 1 85 ? -36.242 18.741 8.049 1.00 81.88 85 GLU A O 1
ATOM 604 N N . ARG A 1 86 ? -37.589 17.458 6.765 1.00 85.06 86 ARG A N 1
ATOM 605 C CA . ARG A 1 86 ? -37.465 16.213 7.529 1.00 85.06 86 ARG A CA 1
ATOM 606 C C . ARG A 1 86 ? -37.085 15.079 6.597 1.00 85.06 86 ARG A C 1
ATOM 608 O O . ARG A 1 86 ? -37.866 14.716 5.718 1.00 85.06 86 ARG A O 1
ATOM 615 N N . THR A 1 87 ? -35.911 14.503 6.824 1.00 85.62 87 THR A N 1
ATOM 616 C CA . THR A 1 87 ? -35.377 13.435 5.975 1.00 85.62 87 THR A CA 1
ATOM 617 C C . THR A 1 87 ? -35.189 12.167 6.801 1.00 85.62 87 THR A C 1
ATOM 619 O O . THR A 1 87 ? -34.376 12.178 7.729 1.00 85.62 87 THR A O 1
ATOM 622 N N . PRO A 1 88 ? -35.908 11.069 6.499 1.00 84.25 88 PRO A N 1
ATOM 623 C CA . PRO A 1 88 ? -35.748 9.808 7.213 1.00 84.25 88 PRO A CA 1
ATOM 624 C C . PRO A 1 88 ? -34.323 9.271 7.106 1.00 84.25 88 PRO A C 1
ATOM 626 O O . PRO A 1 88 ? -33.733 9.270 6.023 1.00 84.25 88 PRO A O 1
ATOM 629 N N . LEU A 1 89 ? -33.792 8.759 8.215 1.00 78.31 89 LEU A N 1
ATOM 630 C CA . LEU A 1 89 ? -32.484 8.122 8.219 1.00 78.31 89 LEU A CA 1
ATOM 631 C C . LEU A 1 89 ? -32.511 6.818 7.401 1.00 78.31 89 LEU A C 1
ATOM 633 O O . LEU A 1 89 ? -33.468 6.037 7.507 1.00 78.31 89 LEU A O 1
ATOM 637 N N . PRO A 1 90 ? -31.457 6.534 6.613 1.00 76.94 90 PRO A N 1
ATOM 638 C CA . PRO A 1 90 ? -31.181 5.197 6.113 1.00 76.94 90 PRO A CA 1
ATOM 639 C C . PRO A 1 90 ? -31.184 4.182 7.256 1.00 76.94 90 PRO A C 1
ATOM 641 O O . PRO A 1 90 ? -30.742 4.468 8.369 1.00 76.94 90 PRO A O 1
ATOM 644 N N . VAL A 1 91 ? -31.640 2.967 6.961 1.00 67.38 91 VAL A N 1
ATOM 645 C CA . VAL A 1 91 ? -31.877 1.906 7.954 1.00 67.38 91 VAL A CA 1
ATOM 646 C C . VAL A 1 91 ? -30.648 1.621 8.833 1.00 67.38 91 VAL A C 1
ATOM 648 O O . VAL A 1 91 ? -30.776 1.313 10.020 1.00 67.38 91 VAL A O 1
ATOM 651 N N . GLU A 1 92 ? -29.449 1.730 8.270 1.00 61.66 92 GLU A N 1
ATOM 652 C CA . GLU A 1 92 ? -28.191 1.496 8.983 1.00 61.66 92 GLU A CA 1
ATOM 653 C C . GLU A 1 92 ? -27.821 2.647 9.927 1.00 61.66 92 GLU A C 1
ATOM 655 O O . GLU A 1 92 ? -27.395 2.410 11.060 1.00 61.66 92 GLU A O 1
ATOM 660 N N . GLN A 1 93 ? -28.049 3.895 9.507 1.00 70.94 93 GLN A N 1
ATOM 661 C CA . GLN A 1 93 ? -27.869 5.083 10.348 1.00 70.94 93 GLN A CA 1
ATOM 662 C C . GLN A 1 93 ? -28.901 5.116 11.478 1.00 70.94 93 GLN A C 1
ATOM 664 O O . GLN A 1 93 ? -28.565 5.405 12.624 1.00 70.94 93 GLN A O 1
ATOM 669 N N . GLU A 1 94 ? -30.141 4.729 11.189 1.00 76.31 94 GLU A N 1
ATOM 670 C CA . GLU A 1 94 ? -31.213 4.653 12.175 1.00 76.31 94 GLU A CA 1
ATOM 671 C C . GLU A 1 94 ? -30.902 3.641 13.289 1.00 76.31 94 GLU A C 1
ATOM 673 O O . GLU A 1 94 ? -31.051 3.955 14.472 1.00 76.31 94 GLU A O 1
ATOM 678 N N . ALA A 1 95 ? -30.418 2.443 12.938 1.00 67.69 95 ALA A N 1
ATOM 679 C CA . ALA A 1 95 ? -30.044 1.416 13.913 1.00 67.69 95 ALA A CA 1
ATOM 680 C C . ALA A 1 95 ? -28.890 1.870 14.825 1.00 67.69 95 ALA A C 1
ATOM 682 O O . ALA A 1 95 ? -28.902 1.612 16.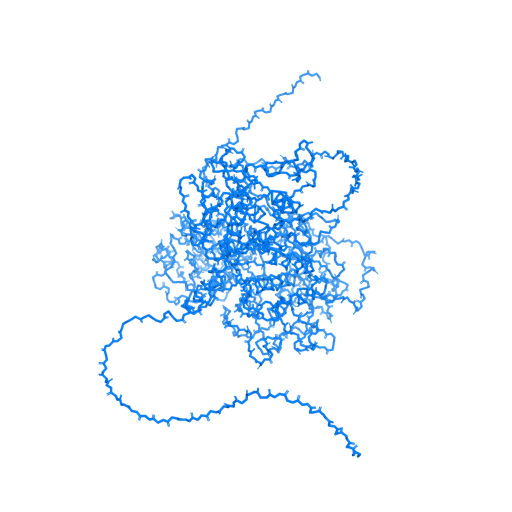030 1.00 67.69 95 ALA A O 1
ATOM 683 N N . ARG A 1 96 ? -27.912 2.568 14.245 1.00 67.44 96 ARG A N 1
ATOM 684 C CA . ARG A 1 96 ? -26.733 3.135 14.909 1.00 67.44 96 ARG A CA 1
ATOM 685 C C . ARG A 1 96 ? -27.115 4.230 15.899 1.00 67.44 96 ARG A C 1
ATOM 687 O O . ARG A 1 96 ? -26.811 4.121 17.083 1.00 67.44 96 ARG A O 1
ATOM 694 N N . VAL A 1 97 ? -27.845 5.239 15.433 1.00 74.38 97 VAL A N 1
ATOM 695 C CA . VAL A 1 97 ? -28.318 6.338 16.278 1.00 74.38 97 VAL A CA 1
ATOM 696 C C . VAL A 1 97 ? -29.224 5.799 17.381 1.00 74.38 97 VAL A C 1
ATOM 698 O O . VAL A 1 97 ? -29.052 6.148 18.544 1.00 74.38 97 VAL A O 1
ATOM 701 N N . SER A 1 98 ? -30.132 4.876 17.057 1.00 75.88 98 SER A N 1
ATOM 702 C CA . SER A 1 98 ? -30.994 4.242 18.060 1.00 75.88 98 SER A CA 1
ATOM 703 C C . SER A 1 98 ? -30.199 3.501 19.135 1.00 75.88 98 SER A C 1
ATOM 705 O O . SER A 1 98 ? -30.569 3.561 20.306 1.00 75.88 98 SER A O 1
ATOM 707 N N . ARG A 1 99 ? -29.106 2.818 18.758 1.00 73.50 99 ARG A N 1
ATOM 708 C CA . ARG A 1 99 ? -28.210 2.143 19.705 1.00 73.50 99 ARG A CA 1
ATOM 709 C C . ARG A 1 99 ? -27.532 3.154 20.625 1.00 73.50 99 ARG A C 1
ATOM 711 O O . ARG A 1 99 ? -27.632 2.990 21.835 1.00 73.50 99 ARG A O 1
ATOM 718 N N . PHE A 1 100 ? -26.940 4.217 20.083 1.00 75.75 100 PHE A N 1
ATOM 719 C CA . PHE A 1 100 ? -26.330 5.281 20.887 1.00 75.75 100 PHE A CA 1
ATOM 720 C C . PHE A 1 100 ? -27.333 5.929 21.850 1.00 75.75 100 PHE A C 1
ATOM 722 O O . PHE A 1 100 ? -27.081 6.026 23.047 1.00 75.75 100 PHE A O 1
ATOM 729 N N . LEU A 1 101 ? -28.515 6.314 21.361 1.00 78.00 101 LEU A N 1
ATOM 730 C CA . LEU A 1 101 ? -29.541 6.922 22.211 1.00 78.00 101 LEU A CA 1
ATOM 731 C C . LEU A 1 101 ? -29.987 5.970 23.332 1.00 78.00 101 LEU A C 1
ATOM 733 O O . LEU A 1 101 ? -30.315 6.430 24.421 1.00 78.00 101 LEU A O 1
ATOM 737 N N . SER A 1 102 ? -29.955 4.653 23.096 1.00 74.88 102 SER A N 1
ATOM 738 C CA . SER A 1 102 ? -30.287 3.651 24.116 1.00 74.88 102 SER A CA 1
ATOM 739 C C . SER A 1 102 ? -29.217 3.460 25.197 1.00 74.88 102 SER A C 1
ATOM 741 O O . SER A 1 102 ? -29.539 2.923 26.254 1.00 74.88 102 SER A O 1
ATOM 743 N N . THR A 1 103 ? -27.971 3.896 24.970 1.00 71.94 103 THR A N 1
ATOM 744 C CA . THR A 1 103 ? -26.911 3.841 25.994 1.00 71.94 103 THR A CA 1
ATOM 745 C C . THR A 1 103 ? -26.926 5.045 26.935 1.00 71.94 103 THR A C 1
ATOM 747 O O . THR A 1 103 ? -26.248 5.020 27.960 1.00 71.94 103 THR A O 1
ATOM 750 N N . LEU A 1 104 ? -27.665 6.106 26.591 1.00 74.62 104 LEU A N 1
ATOM 751 C CA . LEU A 1 104 ? -27.726 7.331 27.385 1.00 74.62 104 LEU A CA 1
ATOM 752 C C . LEU A 1 104 ? -28.565 7.132 28.651 1.00 74.62 104 LEU A C 1
ATOM 754 O O . LEU A 1 104 ? -29.639 6.532 28.616 1.00 74.62 104 LEU A O 1
ATOM 758 N N . ASP A 1 105 ? -28.108 7.712 29.760 1.00 78.62 105 ASP A N 1
ATOM 759 C CA . ASP A 1 105 ? -28.936 7.846 30.956 1.00 78.62 105 ASP A CA 1
ATOM 760 C C . ASP A 1 105 ? -30.085 8.826 30.671 1.00 78.62 105 ASP A C 1
ATOM 762 O O . ASP A 1 105 ? -29.861 9.990 30.330 1.00 78.62 105 ASP A O 1
ATOM 766 N N . ALA A 1 106 ? -31.325 8.358 30.821 1.00 73.38 106 ALA A N 1
ATOM 767 C CA . ALA A 1 106 ? -32.520 9.162 30.589 1.00 73.38 106 ALA A CA 1
ATOM 768 C C . ALA A 1 106 ? -32.668 10.331 31.583 1.00 73.38 106 ALA A C 1
ATOM 770 O O . ALA A 1 106 ? -33.393 11.281 31.282 1.00 73.38 106 ALA A O 1
ATOM 771 N N . ALA A 1 107 ? -32.005 10.279 32.746 1.00 77.94 107 ALA A N 1
ATOM 772 C CA . ALA A 1 107 ? -32.029 11.354 33.737 1.00 77.94 107 ALA A CA 1
ATOM 773 C C . ALA A 1 107 ? -31.079 12.514 33.387 1.00 77.94 107 ALA A C 1
ATOM 775 O O . ALA A 1 107 ? -31.406 13.669 33.654 1.00 77.94 107 ALA A O 1
ATOM 776 N N . GLU A 1 108 ? -29.931 12.223 32.764 1.00 82.50 108 GLU A N 1
ATOM 777 C CA . GLU A 1 108 ? -28.899 13.215 32.415 1.00 82.50 108 GLU A CA 1
ATOM 778 C C . GLU A 1 108 ? -28.385 13.050 30.968 1.00 82.50 108 GLU A C 1
ATOM 780 O O . GLU A 1 108 ? -27.181 12.896 30.727 1.00 82.50 108 GLU A O 1
ATOM 785 N N . PRO A 1 109 ? -29.272 13.106 29.960 1.00 81.44 109 PRO A N 1
ATOM 786 C CA . PRO A 1 109 ? -28.907 12.744 28.594 1.00 81.44 109 PRO A CA 1
ATOM 787 C C . PRO A 1 109 ? -27.906 13.711 27.956 1.00 81.44 109 PRO A C 1
ATOM 789 O O . PRO A 1 109 ? -27.005 13.275 27.243 1.00 81.44 109 PRO A O 1
ATOM 792 N N . GLU A 1 110 ? -27.999 15.012 28.251 1.00 83.62 110 GLU A N 1
ATOM 793 C CA . GLU A 1 110 ? -27.040 16.007 27.753 1.00 83.62 110 GLU A CA 1
ATOM 794 C C . GLU A 1 110 ? -25.626 15.777 28.294 1.00 83.62 110 GLU A C 1
ATOM 796 O O . GLU A 1 110 ? -24.656 15.927 27.550 1.00 83.62 110 GLU A O 1
ATOM 801 N N . LEU A 1 111 ? -25.495 15.383 29.567 1.00 84.38 111 LEU A N 1
ATOM 802 C CA . LEU A 1 111 ? -24.196 15.058 30.154 1.00 84.38 111 LEU A CA 1
ATOM 803 C C . LEU A 1 111 ? -23.629 13.788 29.518 1.00 84.38 111 LEU A C 1
ATOM 805 O O . LEU A 1 111 ? -22.451 13.764 29.161 1.00 84.38 111 LEU A O 1
ATOM 809 N N . GLY A 1 112 ? -24.463 12.763 29.322 1.00 79.62 112 GLY A N 1
ATOM 810 C CA . GLY A 1 112 ? -24.067 11.544 28.621 1.00 79.62 112 GLY A CA 1
ATOM 811 C C . GLY A 1 112 ? -23.530 11.846 27.220 1.00 79.62 112 GLY A C 1
ATOM 812 O O . GLY A 1 112 ? -22.426 11.429 26.869 1.00 79.62 112 GLY A O 1
ATOM 813 N N . MET A 1 113 ? -24.255 12.649 26.443 1.00 85.81 113 MET A N 1
ATOM 814 C CA . MET A 1 113 ? -23.826 13.078 25.111 1.00 85.81 113 MET A CA 1
ATOM 815 C C . MET A 1 113 ? -22.545 13.932 25.138 1.00 85.81 113 MET A C 1
ATOM 817 O O . MET A 1 113 ? -21.644 13.728 24.321 1.00 85.81 113 MET A O 1
ATOM 821 N N . ALA A 1 114 ? -22.416 14.857 26.095 1.00 85.38 114 ALA A N 1
ATOM 822 C CA . ALA A 1 114 ? -21.216 15.676 26.262 1.00 85.38 114 ALA A CA 1
ATOM 823 C C . ALA A 1 114 ? -19.986 14.826 26.614 1.00 85.38 114 ALA A C 1
ATOM 825 O O . ALA A 1 114 ? -18.902 15.035 26.069 1.00 85.38 114 ALA A O 1
ATOM 826 N N . LEU A 1 115 ? -20.148 13.832 27.489 1.00 80.94 115 LEU A N 1
ATOM 827 C CA . LEU A 1 115 ? -19.096 12.881 27.840 1.00 80.94 115 LEU A CA 1
ATOM 828 C C . LEU A 1 115 ? -18.725 11.977 26.663 1.00 80.94 115 LEU A C 1
ATOM 830 O O . LEU A 1 115 ? -17.548 11.648 26.504 1.00 80.94 115 LEU A O 1
ATOM 834 N N . ALA A 1 116 ? -19.694 11.644 25.809 1.00 75.25 116 ALA A N 1
ATOM 835 C CA . ALA A 1 116 ? -19.438 10.906 24.582 1.00 75.25 116 ALA A CA 1
ATOM 836 C C . ALA A 1 116 ? -18.514 11.671 23.641 1.00 75.25 116 ALA A C 1
ATOM 838 O O . ALA A 1 116 ? -17.460 11.170 23.235 1.00 75.25 116 ALA A O 1
ATOM 839 N N . LEU A 1 117 ? -18.865 12.928 23.372 1.00 79.88 117 LEU A N 1
ATOM 840 C CA . LEU A 1 117 ? -18.054 13.797 22.534 1.00 79.88 117 LEU A CA 1
ATOM 841 C C . LEU A 1 117 ? -16.692 14.101 23.180 1.00 79.88 117 LEU A C 1
ATOM 843 O O . LEU A 1 117 ? -15.679 14.146 22.484 1.00 79.88 117 LEU A O 1
ATOM 847 N N . ARG A 1 118 ? -16.629 14.227 24.514 1.00 83.44 118 ARG A N 1
ATOM 848 C CA . ARG A 1 118 ? -15.377 14.408 25.271 1.00 83.44 118 ARG A CA 1
ATOM 849 C C . ARG A 1 118 ? -14.430 13.235 25.079 1.00 83.44 118 ARG A C 1
ATOM 851 O O . ARG A 1 118 ? -13.248 13.455 24.833 1.00 83.44 118 ARG A O 1
ATOM 858 N N . GLY A 1 119 ? -14.933 12.004 25.182 1.00 71.62 119 GLY A N 1
ATOM 859 C CA . GLY A 1 119 ? -14.132 10.804 24.947 1.00 71.62 119 GLY A CA 1
ATOM 860 C C . GLY A 1 119 ? -13.530 10.815 23.544 1.00 71.62 119 GLY A C 1
ATOM 861 O O . GLY A 1 119 ? -12.329 10.615 23.381 1.00 71.62 119 GLY A O 1
ATOM 862 N N . TYR A 1 120 ? -14.328 11.176 22.543 1.00 70.50 120 TYR A N 1
ATOM 863 C CA . TYR A 1 120 ? -13.863 11.274 21.161 1.00 70.50 120 TYR A CA 1
ATOM 864 C C . TYR A 1 120 ? -12.822 12.380 20.934 1.00 70.50 120 TYR A C 1
ATOM 866 O O . TYR A 1 120 ? -11.837 12.167 20.224 1.00 70.50 120 TYR A O 1
ATOM 874 N N . LEU A 1 121 ? -12.997 13.536 21.576 1.00 72.25 121 LEU A N 1
ATOM 875 C CA . LEU A 1 121 ? -12.053 14.654 21.533 1.00 72.25 121 LEU A CA 1
ATOM 876 C C . LEU A 1 121 ? -10.753 14.363 22.290 1.00 72.25 121 LEU A C 1
ATOM 878 O O . LEU A 1 121 ? -9.689 14.764 21.835 1.00 72.25 121 LEU A O 1
ATOM 882 N N . SER A 1 122 ? -10.809 13.642 23.412 1.00 66.50 122 SER A N 1
ATOM 883 C CA . SER A 1 122 ? -9.637 13.358 24.256 1.00 66.50 122 SER A CA 1
ATOM 884 C C . SER A 1 122 ? -8.541 12.547 23.565 1.00 66.50 122 SER A C 1
ATOM 886 O O . SER A 1 122 ? -7.372 12.702 23.899 1.00 66.50 122 SER A O 1
ATOM 888 N N . ALA A 1 123 ? -8.896 11.755 22.551 1.00 54.25 123 ALA A N 1
ATOM 889 C CA . ALA A 1 123 ? -7.934 11.056 21.700 1.00 54.25 123 ALA A CA 1
ATOM 890 C C . ALA A 1 123 ? -7.280 11.969 20.640 1.00 54.25 123 ALA A C 1
ATOM 892 O O . ALA A 1 123 ? -6.360 11.555 19.943 1.00 54.25 123 ALA A O 1
ATOM 893 N N . ARG A 1 124 ? -7.780 13.199 20.465 1.00 61.66 124 ARG A N 1
ATOM 894 C CA . ARG A 1 124 ? -7.500 14.060 19.301 1.00 61.66 124 ARG A CA 1
ATOM 895 C C . ARG A 1 124 ? -6.995 15.450 19.670 1.00 61.66 124 ARG A C 1
ATOM 897 O O . ARG A 1 124 ? -6.625 16.217 18.785 1.00 61.66 124 ARG A O 1
ATOM 904 N N . MET A 1 125 ? -6.987 15.796 20.954 1.00 68.00 125 MET A N 1
ATOM 905 C CA . MET A 1 125 ? -6.502 17.089 21.421 1.00 68.00 125 MET A CA 1
ATOM 906 C C . MET A 1 125 ? -5.934 17.010 22.843 1.00 68.00 125 MET A C 1
ATOM 908 O O . MET A 1 125 ? -6.298 16.108 23.600 1.00 68.00 125 MET A O 1
ATOM 912 N N . PRO A 1 126 ? -5.062 17.958 23.238 1.00 69.44 126 PRO A N 1
ATOM 913 C CA . PRO A 1 126 ? -4.485 17.983 24.578 1.00 69.44 126 PRO A CA 1
ATOM 914 C C . PRO A 1 126 ? -5.569 18.032 25.654 1.00 69.44 126 PRO A C 1
ATOM 916 O O . PRO A 1 126 ? -6.522 18.800 25.519 1.00 69.44 126 PRO A O 1
ATOM 919 N N . ALA A 1 127 ? -5.386 17.294 26.755 1.00 71.56 127 ALA A N 1
ATOM 920 C CA . ALA A 1 127 ? -6.363 17.193 27.847 1.00 71.56 127 ALA A CA 1
ATOM 921 C C . ALA A 1 127 ? -6.876 18.562 28.342 1.00 71.56 127 ALA A C 1
ATOM 923 O O . ALA A 1 127 ? -8.068 18.723 28.595 1.00 71.56 127 ALA A O 1
ATOM 924 N N . ALA A 1 128 ? -5.999 19.572 28.390 1.00 77.31 128 ALA A N 1
ATOM 925 C CA . ALA A 1 128 ? -6.335 20.940 28.793 1.00 77.31 128 ALA A CA 1
ATOM 926 C C . ALA A 1 128 ? -7.327 21.661 27.853 1.00 77.31 128 ALA A C 1
ATOM 928 O O . ALA A 1 128 ? -7.950 22.639 28.256 1.00 77.31 128 ALA A O 1
ATOM 929 N N . GLN A 1 129 ? -7.478 21.198 26.610 1.00 81.12 129 GLN A N 1
ATOM 930 C CA . GLN A 1 129 ? -8.332 21.799 25.580 1.00 81.12 129 GLN A CA 1
ATOM 931 C C . GLN A 1 129 ? -9.614 20.991 25.313 1.00 81.12 129 GLN A C 1
ATOM 933 O O . GLN A 1 129 ? -10.502 21.467 24.609 1.00 81.12 129 GLN A O 1
ATOM 938 N N . VAL A 1 130 ? -9.738 19.777 25.865 1.00 81.94 130 VAL A N 1
ATOM 939 C CA . VAL A 1 130 ? -10.868 18.867 25.592 1.00 81.94 130 VAL A CA 1
ATOM 940 C C . VAL A 1 130 ? -12.191 19.413 26.130 1.00 81.94 130 VAL A C 1
ATOM 942 O O . VAL A 1 130 ? -13.226 19.274 25.486 1.00 81.94 130 VAL A O 1
ATOM 945 N N . GLU A 1 131 ? -12.176 20.019 27.315 1.00 85.06 131 GLU A N 1
ATOM 946 C CA . GLU A 1 131 ? -13.406 20.346 28.053 1.00 85.06 131 GLU A CA 1
ATOM 947 C C . GLU A 1 131 ? -13.884 21.792 27.873 1.00 85.06 131 GLU A C 1
ATOM 949 O O . GLU A 1 131 ? -14.980 22.131 28.314 1.00 85.06 131 GLU A O 1
ATOM 954 N N . ASN A 1 132 ? -13.075 22.634 27.226 1.00 88.00 132 ASN A N 1
ATOM 955 C CA . ASN A 1 132 ? -13.391 24.027 26.922 1.00 88.00 132 ASN A CA 1
ATOM 956 C C . ASN A 1 132 ? -12.904 24.367 25.510 1.00 88.00 132 ASN A C 1
ATOM 958 O O . ASN A 1 132 ? -11.772 24.807 25.309 1.00 88.00 132 ASN A O 1
ATOM 962 N N . ASN A 1 133 ? -13.773 24.146 24.529 1.00 87.44 133 ASN A N 1
ATOM 963 C CA . ASN A 1 133 ? -13.530 24.411 23.117 1.00 87.44 133 ASN A CA 1
ATOM 964 C C . ASN A 1 133 ? -14.849 24.745 22.400 1.00 87.44 133 ASN A C 1
ATOM 966 O O . ASN A 1 133 ? -15.870 25.027 23.024 1.00 87.44 133 ASN A O 1
ATOM 970 N N . MET A 1 134 ? -14.832 24.747 21.067 1.00 88.25 134 MET A N 1
ATOM 971 C CA . MET A 1 134 ? -16.016 25.077 20.276 1.00 88.25 134 MET A CA 1
ATOM 972 C C . MET A 1 134 ? -17.131 24.024 20.335 1.00 88.25 134 MET A C 1
ATOM 974 O O . MET A 1 134 ? -18.256 24.351 19.980 1.00 88.25 134 MET A O 1
ATOM 978 N N . PHE A 1 135 ? -16.850 22.795 20.778 1.00 89.31 135 PHE A N 1
ATOM 979 C CA . PHE A 1 135 ? -17.801 21.679 20.861 1.00 89.31 135 PHE A CA 1
ATOM 980 C C . PHE A 1 135 ? -18.304 21.430 22.290 1.00 89.31 135 PHE A C 1
ATOM 982 O O . PHE A 1 135 ? -19.465 21.077 22.497 1.00 89.31 135 PHE A O 1
ATOM 989 N N . LEU A 1 136 ? -17.432 21.620 23.281 1.00 91.12 136 LEU A N 1
ATOM 990 C CA . LEU A 1 136 ? -17.706 21.373 24.694 1.00 91.12 136 LEU A CA 1
ATOM 991 C C . LEU A 1 136 ? -17.379 22.593 25.541 1.00 91.12 136 LEU A C 1
ATOM 993 O O . LEU A 1 136 ? -16.364 23.257 25.330 1.00 91.12 136 LEU A O 1
ATOM 997 N N . LYS A 1 137 ? -18.214 22.849 26.546 1.00 92.50 137 LYS A N 1
ATOM 998 C CA . LYS A 1 137 ? -17.987 23.909 27.525 1.00 92.50 137 LYS A CA 1
ATOM 999 C C . LYS A 1 137 ? -18.354 23.427 28.920 1.00 92.50 137 LYS A C 1
ATOM 1001 O O . LYS A 1 137 ? -19.402 22.809 29.108 1.00 92.50 137 LYS A O 1
ATOM 1006 N N . ARG A 1 138 ? -17.528 23.755 29.913 1.00 87.62 138 ARG A N 1
ATOM 1007 C CA . ARG A 1 138 ? -17.892 23.570 31.321 1.00 87.62 138 ARG A CA 1
ATOM 1008 C C . ARG A 1 138 ? -18.786 24.730 31.776 1.00 87.62 138 ARG A C 1
ATOM 1010 O O . ARG A 1 138 ? -18.430 25.897 31.608 1.00 87.62 138 ARG A O 1
ATOM 1017 N N . GLY A 1 139 ? -19.972 24.406 32.287 1.00 80.69 139 GLY A N 1
ATOM 1018 C CA . GLY A 1 139 ? -20.904 25.377 32.855 1.00 80.69 139 GLY A CA 1
ATOM 1019 C C . GLY A 1 139 ? -20.398 25.969 34.173 1.00 80.69 139 GLY A C 1
ATOM 1020 O O . GLY A 1 139 ? -19.429 25.484 34.757 1.00 80.69 139 GLY A O 1
ATOM 1021 N N . GLU A 1 140 ? -21.071 27.014 34.657 1.00 79.88 140 GLU A N 1
ATOM 1022 C CA . GLU A 1 140 ? -20.781 27.635 35.965 1.00 79.88 140 GLU A CA 1
ATOM 1023 C C . GLU A 1 140 ? -21.003 26.663 37.138 1.00 79.88 140 GLU A C 1
ATOM 1025 O O . GLU A 1 140 ? -20.350 26.764 38.171 1.00 79.88 140 GLU A O 1
ATOM 1030 N N . ASP A 1 141 ? -21.875 25.674 36.936 1.00 81.38 141 ASP A N 1
ATOM 1031 C CA . ASP A 1 141 ? -22.148 24.529 37.812 1.00 81.38 141 ASP A CA 1
ATOM 1032 C C . ASP A 1 141 ? -21.034 23.464 37.797 1.00 81.38 141 ASP A C 1
ATOM 1034 O O . ASP A 1 141 ? -21.114 22.456 38.498 1.00 81.38 141 ASP A O 1
ATOM 1038 N N . GLY A 1 142 ? -19.991 23.661 36.988 1.00 80.12 142 GLY A N 1
ATOM 1039 C CA . GLY A 1 142 ? -18.923 22.693 36.791 1.00 80.12 142 GLY A CA 1
ATOM 1040 C C . GLY A 1 142 ? -19.329 21.502 35.921 1.00 80.12 142 GLY A C 1
ATOM 1041 O O . GLY A 1 142 ? -18.495 20.624 35.711 1.00 80.12 142 GLY A O 1
ATOM 1042 N N . VAL A 1 143 ? -20.551 21.453 35.384 1.00 85.81 143 VAL A N 1
ATOM 1043 C CA . VAL A 1 143 ? -21.037 20.336 34.562 1.00 85.81 143 VAL A CA 1
ATOM 1044 C C . VAL A 1 143 ? -20.628 20.544 33.105 1.00 85.81 143 VAL A C 1
ATOM 1046 O O . VAL A 1 143 ? -20.652 21.660 32.583 1.00 85.81 143 VAL A O 1
ATOM 1049 N N . LEU A 1 144 ? -20.220 19.469 32.433 1.00 88.44 144 LEU A N 1
ATOM 1050 C CA . LEU A 1 144 ? -19.839 19.514 31.024 1.00 88.44 144 LEU A CA 1
ATOM 1051 C C . LEU A 1 144 ? -21.085 19.568 30.132 1.00 88.44 144 LEU A C 1
ATOM 1053 O O . LEU A 1 144 ? -21.982 18.742 30.285 1.00 88.44 144 LEU A O 1
ATOM 1057 N N . LYS A 1 145 ? -21.126 20.514 29.190 1.00 91.44 145 LYS A N 1
ATOM 1058 C CA . LYS A 1 145 ? -22.264 20.734 28.286 1.00 91.44 145 LYS A CA 1
ATOM 1059 C C . LYS A 1 145 ? -21.809 20.793 26.828 1.00 91.44 145 LYS A C 1
ATOM 1061 O O . LYS A 1 145 ? -20.701 21.245 26.529 1.00 91.44 145 LYS A O 1
ATOM 1066 N N . LEU A 1 146 ? -22.691 20.369 25.924 1.00 89.94 146 LEU A N 1
ATOM 1067 C CA . LEU A 1 146 ? -22.522 20.549 24.481 1.00 89.94 146 LEU A CA 1
ATOM 1068 C C . LEU A 1 146 ? -22.822 21.998 24.082 1.00 89.94 146 LEU A C 1
ATOM 1070 O O . LEU A 1 146 ? -23.831 22.577 24.495 1.00 89.94 146 LEU A O 1
ATOM 1074 N N . THR A 1 147 ? -21.976 22.571 23.230 1.00 91.88 147 THR A N 1
ATOM 1075 C CA . THR A 1 147 ? -22.314 23.798 22.494 1.00 91.88 147 THR A CA 1
ATOM 1076 C C . THR A 1 147 ? -23.296 23.476 21.356 1.00 91.88 147 THR A C 1
ATOM 1078 O O . THR A 1 147 ? -23.587 22.311 21.083 1.00 91.88 147 THR A O 1
ATOM 1081 N N . GLU A 1 148 ? -23.807 24.491 20.653 1.00 88.94 148 GLU A N 1
ATOM 1082 C CA . GLU A 1 148 ? -24.606 24.260 19.439 1.00 88.94 148 GLU A CA 1
ATOM 1083 C C . GLU A 1 148 ? -23.800 23.513 18.367 1.00 88.94 148 GLU A C 1
ATOM 1085 O O . GLU A 1 148 ? -24.245 22.486 17.860 1.00 88.94 148 GLU A O 1
ATOM 1090 N N . THR A 1 149 ? -22.570 23.962 18.103 1.00 87.38 149 THR A N 1
ATOM 1091 C CA . THR A 1 149 ? -21.640 23.264 17.208 1.00 87.38 149 THR A CA 1
ATOM 1092 C C . THR A 1 149 ? -21.322 21.858 17.711 1.00 87.38 149 THR A C 1
ATOM 1094 O O . THR A 1 149 ? -21.170 20.953 16.907 1.00 87.38 149 THR A O 1
ATOM 1097 N N . GLY A 1 150 ? -21.255 21.639 19.027 1.00 87.69 150 GLY A N 1
ATOM 1098 C CA . GLY A 1 150 ? -21.061 20.321 19.628 1.00 87.69 150 GLY A CA 1
ATOM 1099 C C . GLY A 1 150 ? -22.225 19.364 19.385 1.00 87.69 150 GLY A C 1
ATOM 1100 O O . GLY A 1 150 ? -21.985 18.196 19.101 1.00 87.69 150 GLY A O 1
ATOM 1101 N N . ARG A 1 151 ? -23.474 19.848 19.449 1.00 88.56 151 ARG A N 1
ATOM 1102 C CA . ARG A 1 151 ? -24.673 19.052 19.126 1.00 88.56 151 ARG A CA 1
ATOM 1103 C C . ARG A 1 151 ? -24.692 18.634 17.658 1.00 88.56 151 ARG A C 1
ATOM 1105 O O . ARG A 1 151 ? -24.858 17.451 17.376 1.00 88.56 151 ARG A O 1
ATOM 1112 N N . LYS A 1 152 ? -24.455 19.588 16.752 1.00 87.31 152 LYS A N 1
ATOM 1113 C CA . LYS A 1 152 ? -24.342 19.328 15.308 1.00 87.31 152 LYS A CA 1
ATOM 1114 C C . LYS A 1 152 ? -23.196 18.378 15.011 1.00 87.31 152 LYS A C 1
ATOM 1116 O O . LYS A 1 152 ? -23.414 17.359 14.378 1.00 87.31 152 LYS A O 1
ATOM 1121 N N . ALA A 1 153 ? -22.018 18.642 15.575 1.00 82.50 153 ALA A N 1
ATOM 1122 C CA . ALA A 1 153 ? -20.855 17.787 15.414 1.00 82.50 153 ALA A CA 1
ATOM 1123 C C . ALA A 1 153 ? -21.125 16.368 15.906 1.00 82.50 153 ALA A C 1
ATOM 1125 O O . ALA A 1 153 ? -20.751 15.460 15.194 1.00 82.50 153 ALA A O 1
ATOM 1126 N N . LEU A 1 154 ? -21.780 16.168 17.058 1.00 82.50 154 LEU A N 1
ATOM 1127 C CA . LEU A 1 154 ? -22.189 14.854 17.581 1.00 82.50 154 LEU A CA 1
ATOM 1128 C C . LEU A 1 154 ? -23.155 14.136 16.630 1.00 82.50 154 LEU A C 1
ATOM 1130 O O . LEU A 1 154 ? -22.960 12.950 16.380 1.00 82.50 154 LEU A O 1
ATOM 1134 N N . LEU A 1 155 ? -24.150 14.836 16.076 1.00 82.94 155 LEU A N 1
ATOM 1135 C CA . LEU A 1 155 ? -25.018 14.275 15.039 1.00 82.94 155 LEU A CA 1
ATOM 1136 C C . LEU A 1 155 ? -24.217 13.905 13.789 1.00 82.94 155 LEU A C 1
ATOM 1138 O O . LEU A 1 155 ? -24.337 12.800 13.285 1.00 82.94 155 LEU A O 1
ATOM 1142 N N . ASP A 1 156 ? -23.408 14.822 13.277 1.00 79.19 156 ASP A N 1
ATOM 1143 C CA . ASP A 1 156 ? -22.647 14.637 12.045 1.00 79.19 156 ASP A CA 1
ATOM 1144 C C . ASP A 1 156 ? -21.677 13.500 12.143 1.00 79.19 156 ASP A C 1
ATOM 1146 O O . ASP A 1 156 ? -21.546 12.721 11.214 1.00 79.19 156 ASP A O 1
ATOM 1150 N N . ILE A 1 157 ? -21.046 13.422 13.301 1.00 75.00 157 ILE A N 1
ATOM 1151 C CA . ILE A 1 157 ? -20.323 12.277 13.761 1.00 75.00 157 ILE A CA 1
ATOM 1152 C C . ILE A 1 157 ? -21.259 11.079 13.639 1.00 75.00 157 ILE A C 1
ATOM 1154 O O . ILE A 1 157 ? -21.058 10.342 12.705 1.00 75.00 157 ILE A O 1
ATOM 1158 N N . LEU A 1 158 ? -22.353 10.936 14.391 1.00 73.19 158 LEU A N 1
ATOM 1159 C CA . LEU A 1 158 ? -23.291 9.795 14.288 1.00 73.19 158 LEU A CA 1
ATOM 1160 C C . LEU A 1 158 ? -23.750 9.430 12.861 1.00 73.19 158 LEU A C 1
ATOM 1162 O O . LEU A 1 158 ? -24.089 8.269 12.626 1.00 73.19 158 LEU A O 1
ATOM 1166 N N . LEU A 1 159 ? -23.758 10.387 11.932 1.00 73.00 159 LEU A N 1
ATOM 1167 C CA . LEU A 1 159 ? -24.190 10.230 10.546 1.00 73.00 159 LEU A CA 1
ATOM 1168 C C . LEU A 1 159 ? -23.057 10.066 9.515 1.00 73.00 159 LEU A C 1
ATOM 1170 O O . LEU A 1 159 ? -23.363 9.698 8.382 1.00 73.00 159 LEU A O 1
ATOM 1174 N N . ALA A 1 160 ? -21.792 10.327 9.855 1.00 62.41 160 ALA A N 1
ATOM 1175 C CA . ALA A 1 160 ? -20.663 10.195 8.937 1.00 62.41 160 ALA A CA 1
ATOM 1176 C C . ALA A 1 160 ? -20.473 8.729 8.517 1.00 62.41 160 ALA A C 1
ATOM 1178 O O . ALA A 1 160 ? -20.372 7.852 9.375 1.00 62.41 160 ALA A O 1
ATOM 1179 N N . SER A 1 161 ? -20.533 8.519 7.192 1.00 44.50 161 SER A N 1
ATOM 1180 C CA . SER A 1 161 ? -20.473 7.289 6.371 1.00 44.50 161 SER A CA 1
ATOM 1181 C C . SER A 1 161 ? -20.350 5.951 7.109 1.00 44.50 161 SER A C 1
ATOM 1183 O O . SER A 1 161 ? -19.378 5.726 7.817 1.00 44.50 161 SER A O 1
ATOM 1185 N N . ASP A 1 162 ? -21.329 5.056 6.912 1.00 34.22 162 ASP A N 1
ATOM 1186 C CA . ASP A 1 162 ? -21.333 3.590 7.115 1.00 34.22 162 ASP A CA 1
ATOM 1187 C C . ASP A 1 162 ? -20.637 2.981 8.352 1.00 34.22 162 ASP A C 1
ATOM 1189 O O . ASP A 1 162 ? -20.511 1.764 8.461 1.00 34.22 162 ASP A O 1
ATOM 1193 N N . GLY A 1 163 ? -20.298 3.763 9.380 1.00 30.67 163 GLY A N 1
ATOM 1194 C CA . GLY A 1 163 ? -19.199 3.337 10.247 1.00 30.67 163 GLY A CA 1
ATOM 1195 C C . GLY A 1 163 ? -19.162 3.789 11.697 1.00 30.67 163 GLY A C 1
ATOM 1196 O O . GLY A 1 163 ? -18.189 3.477 12.357 1.00 30.67 163 GLY A O 1
ATOM 1197 N N . GLN A 1 164 ? -20.254 4.344 12.233 1.00 32.56 164 GLN A N 1
ATOM 1198 C CA . GLN A 1 164 ? -20.675 4.222 13.645 1.00 32.56 164 GLN A CA 1
ATOM 1199 C C . GLN A 1 164 ? -20.001 5.283 14.522 1.00 32.56 164 GLN A C 1
ATOM 1201 O O . GLN A 1 164 ? -18.797 5.390 14.428 1.00 32.56 164 GLN A O 1
ATOM 1206 N N . LEU A 1 165 ? -20.742 6.103 15.302 1.00 31.53 165 LEU A N 1
ATOM 1207 C CA . LEU A 1 165 ? -20.149 7.051 16.266 1.00 31.53 165 LEU A CA 1
ATOM 1208 C C . LEU A 1 165 ? -20.765 7.080 17.689 1.00 31.53 165 LEU A C 1
ATOM 1210 O O . LEU A 1 165 ? -21.931 6.769 17.879 1.00 31.53 165 LEU A O 1
ATOM 1214 N N . LEU A 1 166 ? -19.910 7.530 18.623 1.00 32.94 166 LEU A N 1
ATOM 1215 C CA . LEU A 1 166 ? -20.045 8.015 20.010 1.00 32.94 166 LEU A CA 1
ATOM 1216 C C . LEU A 1 166 ? -20.672 7.116 21.078 1.00 32.94 166 LEU A C 1
ATOM 1218 O O . LEU A 1 166 ? -21.628 6.402 20.851 1.00 32.94 166 LEU A O 1
ATOM 1222 N N . GLU A 1 167 ? -20.129 7.201 22.300 1.00 32.56 167 GLU A N 1
ATOM 1223 C CA . GLU A 1 167 ? -20.671 6.522 23.482 1.00 32.56 167 GLU A CA 1
ATOM 1224 C C . GLU A 1 167 ? -20.533 7.398 24.727 1.00 32.56 167 GLU A C 1
ATOM 1226 O O . GLU A 1 167 ? -19.438 7.892 24.994 1.00 32.56 167 GLU A O 1
ATOM 1231 N N . SER A 1 168 ? -21.613 7.567 25.493 1.00 27.41 168 SER A N 1
ATOM 1232 C CA . SER A 1 168 ? -21.641 8.328 26.745 1.00 27.41 168 SER A CA 1
ATOM 1233 C C . SER A 1 168 ? -20.885 7.639 27.869 1.00 27.41 168 SER A C 1
ATOM 1235 O O . SER A 1 168 ? -21.205 6.506 28.223 1.00 27.41 168 SER A O 1
ATOM 1237 N N . ALA A 1 169 ? -19.958 8.350 28.514 1.00 29.72 169 ALA A N 1
ATOM 1238 C CA . ALA A 1 169 ? -19.443 7.897 29.800 1.00 29.72 169 ALA A CA 1
ATOM 1239 C C . ALA A 1 169 ? -20.509 8.129 30.880 1.00 29.72 169 ALA A C 1
ATOM 1241 O O . ALA A 1 169 ? -21.044 9.228 30.998 1.00 29.72 169 ALA A O 1
ATOM 1242 N N . THR A 1 170 ? -20.800 7.125 31.699 1.00 29.31 170 THR A N 1
ATOM 1243 C CA . THR A 1 170 ? -21.453 7.356 32.992 1.00 29.31 170 THR A CA 1
ATOM 1244 C C . THR A 1 170 ? -20.410 7.985 33.929 1.00 29.31 170 THR A C 1
ATOM 1246 O O . THR A 1 170 ? -19.275 7.498 33.972 1.00 29.31 170 THR A O 1
ATOM 1249 N N . PRO A 1 171 ? -20.718 9.076 34.655 1.00 27.00 171 PRO A N 1
ATOM 1250 C CA . PRO A 1 171 ? -19.724 9.768 35.468 1.00 27.00 171 PRO A CA 1
ATOM 1251 C C . PRO A 1 171 ? -19.195 8.870 36.602 1.00 27.00 171 PRO A C 1
ATOM 1253 O O . PRO A 1 171 ? -19.982 8.201 37.280 1.00 27.00 171 PRO A O 1
ATOM 1256 N N . PRO A 1 172 ? -17.875 8.858 36.869 1.00 25.97 172 PRO A N 1
ATOM 1257 C CA . PRO A 1 172 ? -17.349 8.213 38.060 1.00 25.97 172 PRO A CA 1
ATOM 1258 C C . PRO A 1 172 ? -17.836 8.967 39.301 1.00 25.97 172 PRO A C 1
ATOM 1260 O O . PRO A 1 172 ? -17.735 10.191 39.400 1.00 25.97 172 PRO A O 1
ATOM 1263 N N . LYS A 1 173 ? -18.349 8.226 40.283 1.00 28.70 173 LYS A N 1
ATOM 1264 C CA . LYS A 1 173 ? -18.659 8.767 41.608 1.00 28.70 173 LYS A CA 1
ATOM 1265 C C . LYS A 1 173 ? -17.354 9.010 42.369 1.00 28.70 173 LYS A C 1
ATOM 1267 O O . LYS A 1 173 ? -16.822 8.089 42.979 1.00 28.70 173 LYS A O 1
ATOM 1272 N N . GLY A 1 174 ? -16.858 10.246 42.353 1.00 32.06 174 GLY A N 1
ATOM 1273 C CA . GLY A 1 174 ? -15.835 10.712 43.295 1.00 32.06 174 GLY A CA 1
ATOM 1274 C C . GLY A 1 174 ? -14.933 11.836 42.765 1.00 32.06 174 GLY A C 1
ATOM 1275 O O . GLY A 1 174 ? -14.678 11.904 41.562 1.00 32.06 174 GLY A O 1
ATOM 1276 N N . PRO A 1 175 ? -14.419 12.720 43.642 1.00 25.62 175 PRO A N 1
ATOM 1277 C CA . PRO A 1 175 ? -13.446 13.736 43.258 1.00 25.62 175 PRO A CA 1
ATOM 1278 C C . PRO A 1 175 ? -12.077 13.081 43.017 1.00 25.62 175 PRO A C 1
ATOM 1280 O O . PRO A 1 175 ? -11.514 12.466 43.919 1.00 25.62 175 PRO A O 1
ATOM 1283 N N . THR A 1 176 ? -11.538 13.206 41.801 1.00 25.77 176 THR A N 1
ATOM 1284 C CA . THR A 1 176 ? -10.179 12.741 41.459 1.00 25.77 176 THR A CA 1
ATOM 1285 C C . THR A 1 176 ? -9.224 13.946 41.400 1.00 25.77 176 THR A C 1
ATOM 1287 O O . THR A 1 176 ? -9.639 14.992 40.894 1.00 25.77 176 THR A O 1
ATOM 1290 N N . PRO A 1 177 ? -7.983 13.864 41.926 1.00 25.84 177 PRO A N 1
ATOM 1291 C CA . PRO A 1 177 ? -7.137 15.033 42.173 1.00 25.84 177 PRO A CA 1
ATOM 1292 C C . PRO A 1 177 ? -6.442 15.561 40.912 1.00 25.84 177 PRO A C 1
ATOM 1294 O O . PRO A 1 177 ? -6.070 14.800 40.021 1.00 25.84 177 PRO A O 1
ATOM 1297 N N . LEU A 1 178 ? -6.207 16.875 40.891 1.00 24.47 178 LEU A N 1
ATOM 1298 C CA . LEU A 1 178 ? -5.397 17.577 39.896 1.00 24.47 178 LEU A CA 1
ATOM 1299 C C . LEU A 1 178 ? -3.901 17.327 40.153 1.00 24.47 178 LEU A C 1
ATOM 1301 O O . LEU A 1 178 ? -3.382 17.692 41.207 1.00 24.47 178 LEU A O 1
ATOM 1305 N N . LEU A 1 179 ? -3.202 16.747 39.176 1.00 24.11 179 LEU A N 1
ATOM 1306 C CA . LEU A 1 179 ? -1.739 16.734 39.107 1.00 24.11 179 LEU A CA 1
ATOM 1307 C C . LEU A 1 179 ? -1.288 17.878 38.193 1.00 24.11 179 LEU A C 1
ATOM 1309 O O . LEU A 1 179 ? -1.496 17.844 36.982 1.00 24.11 179 LEU A O 1
ATOM 1313 N N . HIS A 1 180 ? -0.694 18.906 38.796 1.00 24.53 180 HIS A N 1
ATOM 1314 C CA . HIS A 1 180 ? 0.028 19.961 38.094 1.00 24.53 180 HIS A CA 1
ATOM 1315 C C . HIS A 1 180 ? 1.386 19.428 37.616 1.00 24.53 180 HIS A C 1
ATOM 1317 O O . HIS A 1 180 ? 2.143 18.877 38.413 1.00 24.53 180 HIS A O 1
ATOM 1323 N N . ALA A 1 181 ? 1.713 19.640 36.342 1.00 23.47 181 ALA A N 1
ATOM 1324 C CA . ALA A 1 181 ? 3.078 19.555 35.833 1.00 23.47 181 ALA A CA 1
ATOM 1325 C C . ALA A 1 181 ? 3.377 20.836 35.042 1.00 23.47 181 ALA A C 1
ATOM 1327 O O . ALA A 1 181 ? 2.666 21.180 34.098 1.00 23.47 181 ALA A O 1
ATOM 1328 N N . GLU A 1 182 ? 4.388 21.570 35.499 1.00 22.83 182 GLU A N 1
ATOM 1329 C CA . GLU A 1 182 ? 4.874 22.819 34.918 1.00 22.83 182 GLU A CA 1
ATOM 1330 C C . GLU A 1 182 ? 5.563 22.561 33.568 1.00 22.83 182 GLU A C 1
ATOM 1332 O O . GLU A 1 182 ? 6.399 21.667 33.442 1.00 22.83 182 GLU A O 1
ATOM 1337 N N . ALA A 1 183 ? 5.219 23.359 32.554 1.00 23.45 183 ALA A N 1
ATOM 1338 C CA . ALA A 1 183 ? 5.851 23.347 31.239 1.00 23.45 183 ALA A CA 1
ATOM 1339 C C . ALA A 1 183 ? 6.894 24.474 31.149 1.00 23.45 183 ALA A C 1
ATOM 1341 O O . ALA A 1 183 ? 6.559 25.650 31.294 1.00 23.45 183 ALA A O 1
ATOM 1342 N N . GLY A 1 184 ? 8.154 24.115 30.894 1.00 22.55 184 GLY A N 1
ATOM 1343 C CA . GLY A 1 184 ? 9.217 25.061 30.542 1.00 22.55 184 GLY A CA 1
ATOM 1344 C C . GLY A 1 184 ? 9.181 25.438 29.049 1.00 22.55 184 GLY A C 1
ATOM 1345 O O . GLY A 1 184 ? 8.755 24.625 28.227 1.00 22.55 184 GLY A O 1
ATOM 1346 N N . PRO A 1 185 ? 9.622 26.651 28.665 1.00 23.81 185 PRO A N 1
ATOM 1347 C CA . PRO A 1 185 ? 9.540 27.130 27.288 1.00 23.81 185 PRO A CA 1
ATOM 1348 C C . PRO A 1 185 ? 10.694 26.583 26.433 1.00 23.81 185 PRO A C 1
ATOM 1350 O O . PRO A 1 185 ? 11.861 26.806 26.752 1.00 23.81 185 PRO A O 1
ATOM 1353 N N . GLN A 1 186 ? 10.384 25.921 25.314 1.00 23.56 186 GLN A N 1
ATOM 1354 C CA . GLN A 1 186 ? 11.356 25.663 24.245 1.00 23.56 186 GLN A CA 1
ATOM 1355 C C . GLN A 1 186 ? 11.069 26.552 23.032 1.00 23.56 186 GLN A C 1
ATOM 1357 O O . GLN A 1 186 ? 9.937 26.665 22.564 1.00 23.56 186 GLN A O 1
ATOM 1362 N N . ALA A 1 187 ? 12.124 27.227 22.582 1.00 22.88 187 ALA A N 1
ATOM 1363 C CA . ALA A 1 187 ? 12.129 28.232 21.533 1.00 22.88 187 ALA A CA 1
ATOM 1364 C C . ALA A 1 187 ? 12.073 27.618 20.117 1.00 22.88 187 ALA A C 1
ATOM 1366 O O . ALA A 1 187 ? 12.598 26.525 19.902 1.00 22.88 187 ALA A O 1
ATOM 1367 N N . PRO A 1 188 ? 11.508 28.333 19.128 1.00 23.84 188 PRO A N 1
ATOM 1368 C CA . PRO A 1 188 ? 11.530 27.929 17.730 1.00 23.84 188 PRO A CA 1
ATOM 1369 C C . PRO A 1 188 ? 12.837 28.376 17.056 1.00 23.84 188 PRO A C 1
ATOM 1371 O O . PRO A 1 188 ? 13.125 29.564 16.942 1.00 23.84 188 PRO A O 1
ATOM 1374 N N . GLY A 1 189 ? 13.612 27.426 16.547 1.00 21.25 189 GLY A N 1
ATOM 1375 C CA . GLY A 1 189 ? 14.673 27.658 15.566 1.00 21.25 189 GLY A CA 1
ATOM 1376 C C . GLY A 1 189 ? 14.761 26.413 14.689 1.00 21.25 189 GLY A C 1
ATOM 1377 O O . GLY A 1 189 ? 14.591 25.311 15.186 1.00 21.25 189 GLY A O 1
ATOM 1378 N N . GLY A 1 190 ? 14.947 26.450 13.380 1.00 22.38 190 GLY A N 1
ATOM 1379 C CA . GLY A 1 190 ? 15.178 27.518 12.423 1.00 22.38 190 GLY A CA 1
ATOM 1380 C C . GLY A 1 190 ? 15.701 26.808 11.177 1.00 22.38 190 GLY A C 1
ATOM 1381 O O . GLY A 1 190 ? 16.752 26.189 11.252 1.00 22.38 190 GLY A O 1
ATOM 1382 N N . LEU A 1 191 ? 14.965 26.824 10.062 1.00 23.98 191 LEU A N 1
ATOM 1383 C CA . LEU A 1 191 ? 15.454 26.295 8.777 1.00 23.98 191 LEU A CA 1
ATOM 1384 C C . LEU A 1 191 ? 14.718 26.939 7.584 1.00 23.98 191 LEU A C 1
ATOM 1386 O O . LEU A 1 191 ? 14.283 26.276 6.651 1.00 23.98 191 LEU A O 1
ATOM 1390 N N . ALA A 1 192 ? 14.546 28.264 7.630 1.00 23.91 192 ALA A N 1
ATOM 1391 C CA . ALA A 1 192 ? 13.892 29.048 6.575 1.00 23.91 192 ALA A CA 1
ATOM 1392 C C . ALA A 1 192 ? 14.880 29.733 5.605 1.00 23.91 192 ALA A C 1
ATOM 1394 O O . ALA A 1 192 ? 14.500 30.657 4.894 1.00 23.91 192 ALA A O 1
ATOM 1395 N N . ALA A 1 193 ? 16.148 29.319 5.557 1.00 24.84 193 ALA A N 1
ATOM 1396 C CA . ALA A 1 193 ? 17.167 30.035 4.790 1.00 24.84 193 ALA A CA 1
ATOM 1397 C C . ALA A 1 193 ? 18.085 29.094 4.000 1.00 24.84 193 ALA A C 1
ATOM 1399 O O . ALA A 1 193 ? 19.243 28.943 4.367 1.00 24.84 193 ALA A O 1
ATOM 1400 N N . ALA A 1 194 ? 17.578 28.479 2.922 1.00 24.25 194 ALA A N 1
ATOM 1401 C CA . ALA A 1 194 ? 18.415 27.965 1.825 1.00 24.25 194 ALA A CA 1
ATOM 1402 C C . ALA A 1 194 ? 17.619 27.514 0.577 1.00 24.25 194 ALA A C 1
ATOM 1404 O O . ALA A 1 194 ? 17.841 26.411 0.105 1.00 24.25 194 ALA A O 1
ATOM 1405 N N . VAL A 1 195 ? 16.726 28.324 -0.012 1.00 25.06 195 VAL A N 1
ATOM 1406 C CA . VAL A 1 195 ? 16.326 28.115 -1.428 1.00 25.06 195 VAL A CA 1
ATOM 1407 C C . VAL A 1 195 ? 16.029 29.462 -2.089 1.00 25.06 195 VAL A C 1
ATOM 1409 O O . VAL A 1 195 ? 14.888 29.900 -2.202 1.00 25.06 195 VAL A O 1
ATOM 1412 N N . GLY A 1 196 ? 17.090 30.155 -2.496 1.00 22.92 196 GLY A N 1
ATOM 1413 C CA . GLY A 1 196 ? 17.017 31.314 -3.380 1.00 22.92 196 GLY A CA 1
ATOM 1414 C C . GLY A 1 196 ? 17.463 30.924 -4.784 1.00 22.92 196 GLY A C 1
ATOM 1415 O O . GLY A 1 196 ? 18.622 31.129 -5.130 1.00 22.92 196 GLY A O 1
ATOM 1416 N N . ARG A 1 197 ? 16.558 30.369 -5.595 1.00 25.52 197 ARG A N 1
ATOM 1417 C CA . ARG A 1 197 ? 16.669 30.408 -7.059 1.00 25.52 197 ARG A CA 1
ATOM 1418 C C . ARG A 1 197 ? 15.304 30.748 -7.645 1.00 25.52 197 ARG A C 1
ATOM 1420 O O . ARG A 1 197 ? 14.341 30.008 -7.489 1.00 25.52 197 ARG A O 1
ATOM 1427 N N . SER A 1 198 ? 15.256 31.927 -8.255 1.00 25.08 198 SER A N 1
ATOM 1428 C CA . SER A 1 198 ? 14.156 32.432 -9.069 1.00 25.08 198 SER A CA 1
ATOM 1429 C C . SER A 1 198 ? 13.969 31.520 -10.278 1.00 25.08 198 SER A C 1
ATOM 1431 O O . SER A 1 198 ? 14.914 31.341 -11.043 1.00 25.08 198 SER A O 1
ATOM 1433 N N . LEU A 1 199 ? 12.771 30.965 -10.444 1.00 29.27 199 LEU A N 1
ATOM 1434 C CA . LEU A 1 199 ? 12.304 30.374 -11.695 1.00 29.27 199 LEU A CA 1
ATOM 1435 C C . LEU A 1 199 ? 10.939 30.987 -12.026 1.00 29.27 199 LEU A C 1
ATOM 1437 O O . LEU A 1 199 ? 10.132 31.256 -11.134 1.00 29.27 199 LEU A O 1
ATOM 1441 N N . ASP A 1 200 ? 10.766 31.282 -13.308 1.00 27.08 200 ASP A N 1
ATOM 1442 C CA . ASP A 1 200 ? 9.848 32.278 -13.846 1.00 27.08 200 ASP A CA 1
ATOM 1443 C C . ASP A 1 200 ? 8.354 31.949 -13.688 1.00 27.08 200 ASP A C 1
ATOM 1445 O O . ASP A 1 200 ? 7.914 30.802 -13.646 1.00 27.08 200 ASP A O 1
ATOM 1449 N N . ALA A 1 201 ? 7.559 33.017 -13.613 1.00 27.44 201 ALA A N 1
ATOM 1450 C CA . ALA A 1 201 ? 6.178 33.066 -13.138 1.00 27.44 201 ALA A CA 1
ATOM 1451 C C . ALA A 1 201 ? 5.093 32.501 -14.083 1.00 27.44 201 ALA A C 1
ATOM 1453 O O . ALA A 1 201 ? 3.924 32.837 -13.915 1.00 27.44 201 ALA A O 1
ATOM 1454 N N . ASN A 1 202 ? 5.419 31.631 -15.042 1.00 29.39 202 ASN A N 1
ATOM 1455 C CA . ASN A 1 202 ? 4.435 31.072 -15.976 1.00 29.39 202 ASN A CA 1
ATOM 1456 C C . ASN A 1 202 ? 4.560 29.542 -16.061 1.00 29.39 202 ASN A C 1
ATOM 1458 O O . ASN A 1 202 ? 5.391 29.036 -16.807 1.00 29.39 202 ASN A O 1
ATOM 1462 N N . GLY A 1 203 ? 3.712 28.802 -15.328 1.00 31.28 203 GLY A N 1
ATOM 1463 C CA . GLY A 1 203 ? 3.453 27.383 -15.635 1.00 31.28 203 GLY A CA 1
ATOM 1464 C C . GLY A 1 203 ? 3.224 26.400 -14.481 1.00 31.28 203 GLY A C 1
ATOM 1465 O O . GLY A 1 203 ? 2.832 25.268 -14.752 1.00 31.28 203 GLY A O 1
ATOM 1466 N N . ILE A 1 204 ? 3.410 26.766 -13.209 1.00 34.50 204 ILE A N 1
ATOM 1467 C CA . ILE A 1 204 ? 3.256 25.795 -12.105 1.00 34.50 204 ILE A CA 1
ATOM 1468 C C . ILE A 1 204 ? 1.822 25.830 -11.556 1.00 34.50 204 ILE A C 1
ATOM 1470 O O . ILE A 1 204 ? 1.524 26.445 -10.533 1.00 34.50 204 ILE A O 1
ATOM 1474 N N . ALA A 1 205 ? 0.904 25.157 -12.250 1.00 38.22 205 ALA A N 1
ATOM 1475 C CA . ALA A 1 205 ? -0.339 24.715 -11.629 1.00 38.22 205 ALA A CA 1
ATOM 1476 C C . ALA A 1 205 ? 0.003 23.588 -10.640 1.00 38.22 205 ALA A C 1
ATOM 1478 O O . ALA A 1 205 ? 0.418 22.514 -11.077 1.00 38.22 205 ALA A O 1
ATOM 1479 N N . ALA A 1 206 ? -0.151 23.839 -9.331 1.00 44.44 206 ALA A N 1
ATOM 1480 C CA . ALA A 1 206 ? 0.043 22.829 -8.286 1.00 44.44 206 ALA A CA 1
ATOM 1481 C C . ALA A 1 206 ? -0.703 21.534 -8.657 1.00 44.44 206 ALA A C 1
ATOM 1483 O O . ALA A 1 206 ? -1.899 21.567 -8.978 1.00 44.44 206 ALA A O 1
ATOM 1484 N N . LEU A 1 207 ? 0.022 20.420 -8.682 1.00 52.94 207 LEU A N 1
ATOM 1485 C CA . LEU A 1 207 ? -0.510 19.116 -9.042 1.00 52.94 207 LEU A CA 1
ATOM 1486 C C . LEU A 1 207 ? -1.450 18.637 -7.943 1.00 52.94 207 LEU A C 1
ATOM 1488 O O . LEU A 1 207 ? -1.102 18.640 -6.767 1.00 52.94 207 LEU A O 1
ATOM 1492 N N . ASP A 1 208 ? -2.652 18.238 -8.344 1.00 57.84 208 ASP A N 1
ATOM 1493 C CA . ASP A 1 208 ? -3.523 17.465 -7.476 1.00 57.84 208 ASP A CA 1
ATOM 1494 C C . ASP A 1 208 ? -2.973 16.030 -7.480 1.00 57.84 208 ASP A C 1
ATOM 1496 O O . ASP A 1 208 ? -2.920 15.433 -8.562 1.00 57.84 208 ASP A O 1
ATOM 1500 N N . PRO A 1 209 ? -2.545 15.473 -6.330 1.00 56.31 209 PRO A N 1
ATOM 1501 C CA . PRO A 1 209 ? -2.049 14.100 -6.247 1.00 56.31 209 PRO A CA 1
ATOM 1502 C C . PRO A 1 209 ? -3.063 13.059 -6.752 1.00 56.31 209 PRO A C 1
ATOM 1504 O O . PRO A 1 209 ? -2.683 11.930 -7.048 1.00 56.31 209 PRO A O 1
ATOM 1507 N N . GLU A 1 210 ? -4.345 13.429 -6.859 1.00 60.00 210 GLU A N 1
ATOM 1508 C CA . GLU A 1 210 ? -5.426 12.589 -7.378 1.00 60.00 210 GLU A CA 1
ATOM 1509 C C . GLU A 1 210 ? -5.600 12.654 -8.913 1.00 60.00 210 GLU A C 1
ATOM 1511 O O . GLU A 1 210 ? -6.324 11.825 -9.464 1.00 60.00 210 GLU A O 1
ATOM 1516 N N . ALA A 1 211 ? -4.964 13.609 -9.607 1.00 51.69 211 ALA A N 1
ATOM 1517 C CA . ALA A 1 211 ? -5.273 13.967 -11.003 1.00 51.69 211 ALA A CA 1
ATOM 1518 C C . ALA A 1 211 ? -4.307 13.405 -12.063 1.00 51.69 211 ALA A C 1
ATOM 1520 O O . ALA A 1 211 ? -4.469 13.666 -13.250 1.00 51.69 211 ALA A O 1
ATOM 1521 N N . ALA A 1 212 ? -3.274 12.657 -11.676 1.00 52.12 212 ALA A N 1
ATOM 1522 C CA . ALA A 1 212 ? -2.267 12.173 -12.627 1.00 52.12 212 ALA A CA 1
ATOM 1523 C C . ALA A 1 212 ? -2.797 11.117 -13.627 1.00 52.12 212 ALA A C 1
ATOM 1525 O O . ALA A 1 212 ? -2.180 10.905 -14.665 1.00 52.12 212 ALA A O 1
ATOM 1526 N N . PHE A 1 213 ? -3.951 10.501 -13.340 1.00 57.59 213 PHE A N 1
ATOM 1527 C CA . PHE A 1 213 ? -4.586 9.455 -14.158 1.00 57.59 213 PHE A CA 1
ATOM 1528 C C . PHE A 1 213 ? -6.090 9.707 -14.388 1.00 57.59 213 PHE A C 1
ATOM 1530 O O . PHE A 1 213 ? -6.869 8.777 -14.563 1.00 57.59 213 PHE A O 1
ATOM 1537 N N . ASP A 1 214 ? -6.536 10.967 -14.351 1.00 53.47 214 ASP A N 1
ATOM 1538 C CA . ASP A 1 214 ? -7.938 11.345 -14.619 1.00 53.47 214 ASP A CA 1
ATOM 1539 C C . ASP A 1 214 ? -8.197 11.742 -16.089 1.00 53.47 214 ASP A C 1
ATOM 1541 O O . ASP A 1 214 ? -9.233 12.322 -16.416 1.00 53.47 214 ASP A O 1
ATOM 1545 N N . GLY A 1 215 ? -7.242 11.453 -16.980 1.00 46.34 215 GLY A N 1
ATOM 1546 C CA . GLY A 1 215 ? -7.295 11.807 -18.399 1.00 46.34 215 GLY A CA 1
ATOM 1547 C C . GLY A 1 215 ? -7.028 13.286 -18.707 1.00 46.34 215 GLY A C 1
ATOM 1548 O O . GLY A 1 215 ? -6.986 13.647 -19.880 1.00 46.34 215 GLY A O 1
ATOM 1549 N N . SER A 1 216 ? -6.817 14.148 -17.701 1.00 41.44 216 SER A N 1
ATOM 1550 C CA . SER A 1 216 ? -6.638 15.594 -17.906 1.00 41.44 216 SER A CA 1
ATOM 1551 C C . SER A 1 216 ? -5.179 16.070 -17.922 1.00 41.44 216 SER A C 1
ATOM 1553 O O . SER A 1 216 ? -4.935 17.252 -18.185 1.00 41.44 216 SER A O 1
ATOM 1555 N N . ARG A 1 217 ? -4.186 15.207 -17.629 1.00 53.44 217 ARG A N 1
ATOM 1556 C CA . ARG A 1 217 ? -2.786 15.645 -17.438 1.00 53.44 217 ARG A CA 1
ATOM 1557 C C . ARG A 1 217 ? -1.735 14.680 -17.998 1.00 53.44 217 ARG A C 1
ATOM 1559 O O . ARG A 1 217 ? -1.666 13.515 -17.630 1.00 53.44 217 ARG A O 1
ATOM 1566 N N . HIS A 1 218 ? -0.851 15.231 -18.831 1.00 51.22 218 HIS A N 1
ATOM 1567 C CA . HIS A 1 218 ? 0.492 14.708 -19.108 1.00 51.22 218 HIS A CA 1
ATOM 1568 C C . HIS A 1 218 ? 1.333 14.840 -17.836 1.00 51.22 218 HIS A C 1
ATOM 1570 O O . HIS A 1 218 ? 1.180 15.885 -17.189 1.00 51.22 218 HIS A O 1
ATOM 1576 N N . ARG A 1 219 ? 2.152 13.836 -17.469 1.00 61.53 219 ARG A N 1
ATOM 1577 C CA . ARG A 1 219 ? 3.355 13.986 -16.613 1.00 61.53 219 ARG A CA 1
ATOM 1578 C C . ARG A 1 219 ? 4.037 12.657 -16.292 1.00 61.53 219 ARG A C 1
ATOM 1580 O O . ARG A 1 219 ? 3.827 12.059 -15.248 1.00 61.53 219 ARG A O 1
ATOM 1587 N N . LEU A 1 220 ? 4.904 12.220 -17.199 1.00 65.00 220 LEU A N 1
ATOM 1588 C CA . LEU A 1 220 ? 5.910 11.192 -16.924 1.00 65.00 220 LEU A CA 1
ATOM 1589 C C . LEU A 1 220 ? 7.089 11.766 -16.105 1.00 65.00 220 LEU A C 1
ATOM 1591 O O . LEU A 1 220 ? 7.839 11.001 -15.499 1.00 65.00 220 LEU A O 1
ATOM 1595 N N . GLY A 1 221 ? 7.237 13.092 -16.069 1.00 61.16 221 GLY A N 1
ATOM 1596 C CA . GLY A 1 221 ? 8.403 13.834 -15.605 1.00 61.16 221 GLY A CA 1
ATOM 1597 C C . GLY A 1 221 ? 9.229 14.331 -16.797 1.00 61.16 221 GLY A C 1
ATOM 1598 O O . GLY A 1 221 ? 9.489 13.572 -17.731 1.00 61.16 221 GLY A O 1
ATOM 1599 N N . ALA A 1 222 ? 9.668 15.595 -16.752 1.00 60.66 222 ALA A N 1
ATOM 1600 C CA . ALA A 1 222 ? 10.471 16.196 -17.817 1.00 60.66 222 ALA A CA 1
ATOM 1601 C C . ALA A 1 222 ? 11.769 15.404 -18.054 1.00 60.66 222 ALA A C 1
ATOM 1603 O O . ALA A 1 222 ? 12.510 15.112 -17.112 1.00 60.66 222 ALA A O 1
ATOM 1604 N N . PHE A 1 223 ? 12.049 15.089 -19.317 1.00 73.00 223 PHE A N 1
ATOM 1605 C CA . PHE A 1 223 ? 13.278 14.438 -19.753 1.00 73.00 223 PHE A CA 1
ATOM 1606 C C . PHE A 1 223 ? 13.890 15.233 -20.904 1.00 73.00 223 PHE A C 1
ATOM 1608 O O . PHE A 1 223 ? 13.204 15.579 -21.864 1.00 73.00 223 PHE A O 1
ATOM 1615 N N . ASP A 1 224 ? 15.180 15.541 -20.795 1.00 73.56 224 ASP A N 1
ATOM 1616 C CA . ASP A 1 224 ? 15.897 16.288 -21.823 1.00 73.56 224 ASP A CA 1
ATOM 1617 C C . ASP A 1 224 ? 16.447 15.334 -22.891 1.00 73.56 224 ASP A C 1
ATOM 1619 O O . ASP A 1 224 ? 17.550 14.795 -22.775 1.00 73.56 224 ASP A O 1
ATOM 1623 N N . TRP A 1 225 ? 15.672 15.140 -23.958 1.00 78.38 225 TRP A N 1
ATOM 1624 C CA . TRP A 1 225 ? 16.090 14.347 -25.115 1.00 78.38 225 TRP A CA 1
ATOM 1625 C C . TRP A 1 225 ? 17.279 14.964 -25.868 1.00 78.38 225 TRP A C 1
ATOM 1627 O O . TRP A 1 225 ? 18.025 14.237 -26.527 1.00 78.38 225 TRP A O 1
ATOM 1637 N N . SER A 1 226 ? 17.518 16.275 -25.743 1.00 69.06 226 SER A N 1
ATOM 1638 C CA . SER A 1 226 ? 18.641 16.951 -26.406 1.00 69.06 226 SER A CA 1
ATOM 1639 C C . SER A 1 226 ? 19.992 16.581 -25.787 1.00 69.06 226 SER A C 1
ATOM 1641 O O . SER A 1 226 ? 21.001 16.512 -26.494 1.00 69.06 226 SER A O 1
ATOM 1643 N N . ALA A 1 227 ? 20.003 16.225 -24.497 1.00 64.62 227 ALA A N 1
ATOM 1644 C CA . ALA A 1 227 ? 21.188 15.743 -23.789 1.00 64.62 227 ALA A CA 1
ATOM 1645 C C . ALA A 1 227 ? 21.709 14.392 -24.322 1.00 64.62 227 ALA A C 1
ATOM 1647 O O . ALA A 1 227 ? 22.877 14.046 -24.099 1.00 64.62 227 ALA A O 1
ATOM 1648 N N . LEU A 1 228 ? 20.878 13.640 -25.059 1.00 62.47 228 LEU A N 1
ATOM 1649 C CA . LEU A 1 228 ? 21.283 12.417 -25.760 1.00 62.47 228 LEU A CA 1
ATOM 1650 C C . LEU A 1 228 ? 21.963 12.693 -27.120 1.00 62.47 228 LEU A C 1
ATOM 1652 O O . LEU A 1 228 ? 22.686 11.826 -27.597 1.00 62.47 228 LEU A O 1
ATOM 1656 N N . GLY A 1 229 ? 21.840 13.912 -27.671 1.00 45.34 229 GLY A N 1
ATOM 1657 C CA . GLY A 1 229 ? 22.641 14.478 -28.769 1.00 45.34 229 GLY A CA 1
ATOM 1658 C C . GLY A 1 229 ? 22.424 13.892 -30.188 1.00 45.34 229 GLY A C 1
ATOM 1659 O O . GLY A 1 229 ? 22.439 12.677 -30.366 1.00 45.34 229 GLY A O 1
ATOM 1660 N N . PRO A 1 230 ? 22.347 14.722 -31.255 1.00 40.56 230 PRO A N 1
ATOM 1661 C CA . PRO A 1 230 ? 22.185 14.258 -32.646 1.00 40.56 230 PRO A CA 1
ATOM 1662 C C . PRO A 1 230 ? 23.432 13.569 -33.242 1.00 40.56 230 PRO A C 1
ATOM 1664 O O . PRO A 1 230 ? 23.340 12.917 -34.275 1.00 40.56 230 PRO A O 1
ATOM 1667 N N . ASN A 1 231 ? 24.594 13.681 -32.585 1.00 40.88 231 ASN A N 1
ATOM 1668 C CA . ASN A 1 231 ? 25.857 13.046 -32.993 1.00 40.88 231 ASN A CA 1
ATOM 1669 C C . ASN A 1 231 ? 26.139 11.710 -32.275 1.00 40.88 231 ASN A C 1
ATOM 1671 O O . ASN A 1 231 ? 27.219 11.150 -32.457 1.00 40.88 231 ASN A O 1
ATOM 1675 N N . ALA A 1 232 ? 25.208 11.191 -31.464 1.00 40.69 232 ALA A N 1
ATOM 1676 C CA . ALA A 1 232 ? 25.362 9.871 -30.843 1.00 40.69 232 ALA A CA 1
ATOM 1677 C C . ALA A 1 232 ? 25.256 8.724 -31.863 1.00 40.69 232 ALA A C 1
ATOM 1679 O O . ALA A 1 232 ? 25.741 7.629 -31.599 1.00 40.69 232 ALA A O 1
ATOM 1680 N N . VAL A 1 233 ? 24.682 8.978 -33.046 1.00 37.09 233 VAL A N 1
ATOM 1681 C CA . VAL A 1 233 ? 24.609 8.010 -34.144 1.00 37.09 233 VAL A CA 1
ATOM 1682 C C . VAL A 1 233 ? 24.890 8.709 -35.472 1.00 37.09 233 VAL A C 1
ATOM 1684 O O . VAL A 1 233 ? 24.001 9.295 -36.082 1.00 37.09 233 VAL A O 1
ATOM 1687 N N . GLN A 1 234 ? 26.134 8.633 -35.950 1.00 27.39 234 GLN A N 1
ATOM 1688 C CA . GLN A 1 234 ? 26.407 8.840 -37.373 1.00 27.39 234 GLN A CA 1
ATOM 1689 C C . GLN A 1 234 ? 26.169 7.533 -38.130 1.00 27.39 234 GLN A C 1
ATOM 1691 O O . GLN A 1 234 ? 26.678 6.473 -37.762 1.00 27.39 234 GLN A O 1
ATOM 1696 N N . ALA A 1 235 ? 25.401 7.627 -39.215 1.00 30.77 235 ALA A N 1
ATOM 1697 C CA . ALA A 1 235 ? 25.180 6.541 -40.155 1.00 30.77 235 ALA A CA 1
ATOM 1698 C C . ALA A 1 235 ? 26.526 5.975 -40.645 1.00 30.77 235 ALA A C 1
ATOM 1700 O O . ALA A 1 235 ? 27.289 6.661 -41.321 1.00 30.77 235 ALA A O 1
ATOM 1701 N N . GLY A 1 236 ? 26.807 4.717 -40.295 1.00 31.09 236 GLY A N 1
ATOM 1702 C CA . GLY A 1 236 ? 27.942 3.954 -40.823 1.00 31.09 236 GLY A CA 1
ATOM 1703 C C . GLY A 1 236 ? 29.187 3.843 -39.935 1.00 31.09 236 GLY A C 1
ATOM 1704 O O . GLY A 1 236 ? 30.150 3.218 -40.366 1.00 31.09 236 GLY A O 1
ATOM 1705 N N . GLY A 1 237 ? 29.187 4.368 -38.705 1.00 23.92 237 GLY A N 1
ATOM 1706 C CA . GLY A 1 237 ? 30.290 4.176 -37.756 1.00 23.92 237 GLY A CA 1
ATOM 1707 C C . GLY A 1 237 ? 29.771 3.883 -36.353 1.00 23.92 237 GLY A C 1
ATOM 1708 O O . GLY A 1 237 ? 28.991 4.658 -35.811 1.00 23.92 237 GLY A O 1
ATOM 1709 N N . THR A 1 238 ? 30.191 2.764 -35.761 1.00 29.30 238 THR A N 1
ATOM 1710 C CA . THR A 1 238 ? 29.916 2.406 -34.363 1.00 29.30 238 THR A CA 1
ATOM 1711 C C . THR A 1 238 ? 30.421 3.500 -33.423 1.00 29.30 238 THR A C 1
ATOM 1713 O O . THR A 1 238 ? 31.601 3.532 -33.081 1.00 29.30 238 THR A O 1
ATOM 1716 N N . MET A 1 239 ? 29.526 4.377 -32.984 1.00 29.44 239 MET A N 1
ATOM 1717 C CA . MET A 1 239 ? 29.685 5.128 -31.747 1.00 29.44 239 MET A CA 1
ATOM 1718 C C . MET A 1 239 ? 28.591 4.645 -30.806 1.00 29.44 239 MET A C 1
ATOM 1720 O O . MET A 1 239 ? 27.403 4.763 -31.092 1.00 29.44 239 MET A O 1
ATOM 1724 N N . ALA A 1 240 ? 29.025 3.998 -29.729 1.00 32.97 240 ALA A N 1
ATOM 1725 C CA . ALA A 1 240 ? 28.165 3.565 -28.649 1.00 32.97 240 ALA A CA 1
ATOM 1726 C C . ALA A 1 240 ? 27.436 4.790 -28.090 1.00 32.97 240 ALA A C 1
ATOM 1728 O O . ALA A 1 240 ? 28.080 5.781 -27.737 1.00 32.97 240 ALA A O 1
ATOM 1729 N N . VAL A 1 241 ? 26.110 4.716 -27.962 1.00 39.78 241 VAL A N 1
ATOM 1730 C CA . VAL A 1 241 ? 25.444 5.520 -26.936 1.00 39.78 241 VAL A CA 1
ATOM 1731 C C . VAL A 1 241 ? 26.190 5.214 -25.646 1.00 39.78 241 VAL A C 1
ATOM 1733 O O . VAL A 1 241 ? 26.316 4.042 -25.292 1.00 39.78 241 VAL A O 1
ATOM 1736 N N . ASP A 1 242 ? 26.778 6.237 -25.025 1.00 43.06 242 ASP A N 1
ATOM 1737 C CA . ASP A 1 242 ? 27.555 6.074 -23.800 1.00 43.06 242 ASP A CA 1
ATOM 1738 C C . ASP A 1 242 ? 26.681 5.329 -22.789 1.00 43.06 242 ASP A C 1
ATOM 1740 O O . ASP A 1 242 ? 25.694 5.871 -22.289 1.00 43.06 242 ASP A O 1
ATOM 1744 N N . GLN A 1 243 ? 26.994 4.052 -22.565 1.00 42.28 243 GLN A N 1
ATOM 1745 C CA . GLN A 1 243 ? 26.167 3.121 -21.799 1.00 42.28 243 GLN A CA 1
ATOM 1746 C C . GLN A 1 243 ? 25.950 3.646 -20.370 1.00 42.28 243 GLN A C 1
ATOM 1748 O O . GLN A 1 243 ? 24.898 3.403 -19.783 1.00 42.28 243 GLN A O 1
ATOM 1753 N N . LYS A 1 244 ? 26.883 4.478 -19.871 1.00 40.47 244 LYS A N 1
ATOM 1754 C CA . LYS A 1 244 ? 26.771 5.213 -18.605 1.00 40.47 244 LYS A CA 1
ATOM 1755 C C . LYS A 1 244 ? 25.605 6.201 -18.558 1.00 40.47 244 LYS A C 1
ATOM 1757 O O . LYS A 1 244 ? 25.053 6.441 -17.493 1.00 40.47 244 LYS A O 1
ATOM 1762 N N . ARG A 1 245 ? 25.202 6.790 -19.689 1.00 47.81 245 ARG A N 1
ATOM 1763 C CA . ARG A 1 245 ? 24.070 7.736 -19.756 1.00 47.81 245 ARG A CA 1
ATOM 1764 C C . ARG A 1 245 ? 22.707 7.044 -19.756 1.00 47.81 245 ARG A C 1
ATOM 1766 O O . ARG A 1 245 ? 21.704 7.702 -19.495 1.00 47.81 245 ARG A O 1
ATOM 1773 N N . LEU A 1 246 ? 22.675 5.741 -20.041 1.00 50.22 246 LEU A N 1
ATOM 1774 C CA . LEU A 1 246 ? 21.475 4.905 -19.962 1.00 50.22 246 LEU A CA 1
ATOM 1775 C C . LEU A 1 246 ? 21.390 4.105 -18.650 1.00 50.22 246 LEU A C 1
ATOM 1777 O O . LEU A 1 246 ? 20.431 3.358 -18.460 1.00 50.22 246 LEU A O 1
ATOM 1781 N N . GLU A 1 247 ? 22.350 4.267 -17.732 1.00 55.03 247 GLU A N 1
ATOM 1782 C CA . GLU A 1 247 ? 22.291 3.649 -16.405 1.00 55.03 247 GLU A CA 1
ATOM 1783 C C . GLU A 1 247 ? 20.985 4.043 -15.689 1.00 55.03 247 GLU A C 1
ATOM 1785 O O . GLU A 1 247 ? 20.649 5.220 -15.566 1.00 55.03 247 GLU A O 1
ATOM 1790 N N . GLY A 1 248 ? 20.224 3.036 -15.243 1.00 62.62 248 GLY A N 1
ATOM 1791 C CA . GLY A 1 248 ? 18.920 3.219 -14.588 1.00 62.62 248 GLY A CA 1
ATOM 1792 C C . GLY A 1 248 ? 17.708 3.266 -15.530 1.00 62.62 248 GLY A C 1
ATOM 1793 O O . GLY A 1 248 ? 16.576 3.341 -15.047 1.00 62.62 248 GLY A O 1
ATOM 1794 N N . TRP A 1 249 ? 17.908 3.171 -16.847 1.00 75.50 249 TRP A N 1
ATOM 1795 C CA . TRP A 1 249 ? 16.834 3.117 -17.843 1.00 75.50 249 TRP A CA 1
ATOM 1796 C C . TRP A 1 249 ? 16.702 1.723 -18.467 1.00 75.50 249 TRP A C 1
ATOM 1798 O O . TRP A 1 249 ? 17.664 0.962 -18.556 1.00 75.50 249 TRP A O 1
ATOM 1808 N N . SER A 1 250 ? 15.490 1.378 -18.897 1.00 77.88 250 SER A N 1
ATOM 1809 C CA . SER A 1 250 ? 15.185 0.085 -19.508 1.00 77.88 250 SER A CA 1
ATOM 1810 C C . SER A 1 250 ? 15.643 0.051 -20.970 1.00 77.88 250 SER A C 1
ATOM 1812 O O . SER A 1 250 ? 15.110 0.753 -21.833 1.00 77.88 250 SER A O 1
ATOM 1814 N N . TYR A 1 251 ? 16.650 -0.779 -21.234 1.00 81.00 251 TYR A N 1
ATOM 1815 C CA . TYR A 1 251 ? 17.261 -0.985 -22.542 1.00 81.00 251 TYR A CA 1
ATOM 1816 C C . TYR A 1 251 ? 17.507 -2.477 -22.774 1.00 81.00 251 TYR A C 1
ATOM 1818 O O . TYR A 1 251 ? 17.960 -3.186 -21.875 1.00 81.00 251 TYR A O 1
ATOM 1826 N N . ASP A 1 252 ? 17.227 -2.935 -23.990 1.00 77.88 252 ASP A N 1
ATOM 1827 C CA . ASP A 1 252 ? 17.545 -4.277 -24.461 1.00 77.88 252 ASP A CA 1
ATOM 1828 C C . ASP A 1 252 ? 18.794 -4.220 -25.347 1.00 77.88 252 ASP A C 1
ATOM 1830 O O . ASP A 1 252 ? 18.776 -3.675 -26.456 1.00 77.88 252 ASP A O 1
ATOM 1834 N N . ALA A 1 253 ? 19.886 -4.791 -24.835 1.00 71.88 253 ALA A N 1
ATOM 1835 C CA . ALA A 1 253 ? 21.173 -4.812 -25.513 1.00 71.88 253 ALA A CA 1
ATOM 1836 C C . ALA A 1 253 ? 21.217 -5.698 -26.753 1.00 71.88 253 ALA A C 1
ATOM 1838 O O . ALA A 1 253 ? 21.955 -5.391 -27.688 1.00 71.88 253 ALA A O 1
ATOM 1839 N N . GLU A 1 254 ? 20.438 -6.775 -26.762 1.00 73.50 254 GLU A N 1
ATOM 1840 C CA . GLU A 1 254 ? 20.406 -7.732 -27.862 1.00 73.50 254 GLU A CA 1
ATOM 1841 C C . GLU A 1 254 ? 19.516 -7.212 -28.988 1.00 73.50 254 GLU A C 1
ATOM 1843 O O . GLU A 1 254 ? 19.891 -7.274 -30.160 1.00 73.50 254 GLU A O 1
ATOM 1848 N N . ALA A 1 255 ? 18.366 -6.633 -28.634 1.00 77.75 255 ALA A N 1
ATOM 1849 C CA . ALA A 1 255 ? 17.457 -6.020 -29.597 1.00 77.75 255 ALA A CA 1
ATOM 1850 C C . ALA A 1 255 ? 17.922 -4.629 -30.069 1.00 77.75 255 ALA A C 1
ATOM 1852 O O . ALA A 1 255 ? 17.459 -4.143 -31.103 1.00 77.75 255 ALA A O 1
ATOM 1853 N N . GLY A 1 256 ? 18.824 -3.973 -29.330 1.00 83.56 256 GLY A N 1
ATOM 1854 C CA . GLY A 1 256 ? 19.284 -2.616 -29.626 1.00 83.56 256 GLY A CA 1
ATOM 1855 C C . GLY A 1 256 ? 18.178 -1.568 -29.466 1.00 83.56 256 GLY A C 1
ATOM 1856 O O . GLY A 1 256 ? 18.143 -0.583 -30.210 1.00 83.56 256 GLY A O 1
ATOM 1857 N N . THR A 1 257 ? 17.254 -1.782 -28.525 1.00 86.69 257 THR A N 1
ATOM 1858 C CA . THR A 1 257 ? 16.068 -0.938 -28.314 1.00 86.69 257 THR A CA 1
ATOM 1859 C C . THR A 1 257 ? 16.005 -0.378 -26.901 1.00 86.69 257 THR A C 1
ATOM 1861 O O . THR A 1 257 ? 16.355 -1.057 -25.942 1.00 86.69 257 THR A O 1
ATOM 1864 N N . VAL A 1 258 ? 15.495 0.842 -26.754 1.00 87.81 258 VAL A N 1
ATOM 1865 C CA . VAL A 1 258 ? 15.168 1.453 -25.459 1.00 87.81 258 VAL A CA 1
ATOM 1866 C C . VAL A 1 258 ? 13.655 1.488 -25.275 1.00 87.81 258 VAL A C 1
ATOM 1868 O O . VAL A 1 258 ? 12.916 1.801 -26.213 1.00 87.81 258 VAL A O 1
ATOM 1871 N N . ARG A 1 259 ? 13.195 1.176 -24.064 1.00 90.19 259 ARG A N 1
ATOM 1872 C CA . ARG A 1 259 ? 11.781 1.264 -23.708 1.00 90.19 259 ARG A CA 1
ATOM 1873 C C . ARG A 1 259 ? 11.434 2.700 -23.356 1.00 90.19 259 ARG A C 1
ATOM 1875 O O . ARG A 1 259 ? 12.050 3.289 -22.471 1.00 90.19 259 ARG A O 1
ATOM 1882 N N . VAL A 1 260 ? 10.440 3.264 -24.029 1.00 90.94 260 VAL A N 1
ATOM 1883 C CA . VAL A 1 260 ? 10.009 4.657 -23.883 1.00 90.94 260 VAL A CA 1
ATOM 1884 C C . VAL A 1 260 ? 8.547 4.692 -23.468 1.00 90.94 260 VAL A C 1
ATOM 1886 O O . VAL A 1 260 ? 7.692 4.084 -24.107 1.00 90.94 260 VAL A O 1
ATOM 1889 N N . MET A 1 261 ? 8.255 5.418 -2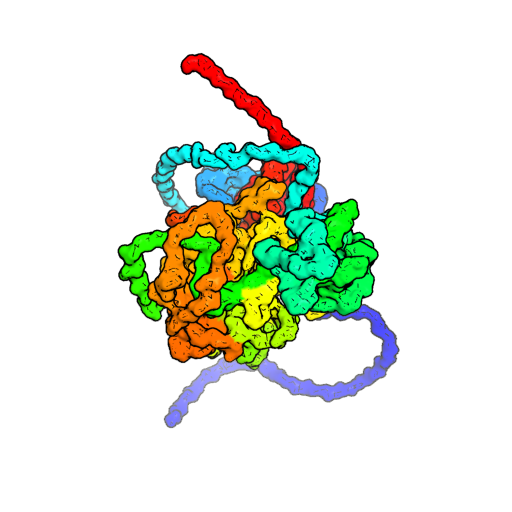2.395 1.00 91.12 261 MET A N 1
ATOM 1890 C CA . MET A 1 261 ? 6.894 5.748 -21.986 1.00 91.12 261 MET A CA 1
ATOM 1891 C C . MET A 1 261 ? 6.499 7.079 -22.617 1.00 91.12 261 MET A C 1
ATOM 1893 O O . MET A 1 261 ? 7.310 8.007 -22.679 1.00 91.12 261 MET A O 1
ATOM 1897 N N . VAL A 1 262 ? 5.253 7.174 -23.073 1.00 90.69 262 VAL A N 1
ATOM 1898 C CA . VAL A 1 262 ? 4.704 8.339 -23.767 1.00 90.69 262 VAL A CA 1
ATOM 1899 C C . VAL A 1 262 ? 3.329 8.669 -23.203 1.00 90.69 262 VAL A C 1
ATOM 1901 O O . VAL A 1 262 ? 2.473 7.792 -23.083 1.00 90.69 262 VAL A O 1
ATOM 1904 N N . ALA A 1 263 ? 3.126 9.933 -22.838 1.00 88.50 263 ALA A N 1
ATOM 1905 C CA . ALA A 1 263 ? 1.869 10.410 -22.283 1.00 88.50 263 ALA A CA 1
ATOM 1906 C C . ALA A 1 263 ? 0.895 10.794 -23.403 1.00 88.50 263 ALA A C 1
ATOM 1908 O O . ALA A 1 263 ? 1.033 11.840 -24.042 1.00 88.50 263 ALA A O 1
ATOM 1909 N N . GLY A 1 264 ? -0.112 9.953 -23.611 1.00 85.31 264 GLY A N 1
ATOM 1910 C CA . GLY A 1 264 ? -1.260 10.219 -24.464 1.00 85.31 264 GLY A CA 1
ATOM 1911 C C . GLY A 1 264 ? -2.095 11.407 -23.987 1.00 85.31 264 GLY A C 1
ATOM 1912 O O . GLY A 1 264 ? -2.038 11.833 -22.830 1.00 85.31 264 GLY A O 1
ATOM 1913 N N . ARG A 1 265 ? -2.894 11.946 -24.910 1.00 83.94 265 ARG A N 1
ATOM 1914 C CA . ARG A 1 265 ? -3.890 12.999 -24.652 1.00 83.94 265 ARG A CA 1
ATOM 1915 C C . ARG A 1 265 ? -5.194 12.438 -24.089 1.00 83.94 265 ARG A C 1
ATOM 1917 O O . ARG A 1 265 ? -6.052 13.200 -23.656 1.00 83.94 265 ARG A O 1
ATOM 1924 N N . SER A 1 266 ? -5.384 11.127 -24.154 1.00 84.00 266 SER A N 1
ATOM 1925 C CA . SER A 1 266 ? -6.582 10.441 -23.681 1.00 84.00 266 SER A CA 1
ATOM 1926 C C . SER A 1 266 ? -6.220 9.051 -23.180 1.00 84.00 266 SER A C 1
ATOM 1928 O O . SER A 1 266 ? -5.199 8.489 -23.580 1.00 84.00 266 SER A O 1
ATOM 1930 N N . ALA A 1 267 ? -7.044 8.519 -22.282 1.00 83.44 267 ALA A N 1
ATOM 1931 C CA . ALA A 1 267 ? -6.927 7.134 -21.856 1.00 83.44 267 ALA A CA 1
ATOM 1932 C C . ALA A 1 267 ? -7.294 6.193 -23.008 1.00 83.44 267 ALA A C 1
ATOM 1934 O O . ALA A 1 267 ? -8.240 6.465 -23.753 1.00 83.44 267 ALA A O 1
ATOM 1935 N N . VAL A 1 268 ? -6.574 5.078 -23.136 1.00 84.19 268 VAL A N 1
ATOM 1936 C CA . VAL A 1 268 ? -6.953 4.021 -24.076 1.00 84.19 268 VAL A CA 1
ATOM 1937 C C . VAL A 1 268 ? -8.270 3.377 -23.655 1.00 84.19 268 VAL A C 1
ATOM 1939 O O . VAL A 1 268 ? -8.586 3.286 -22.468 1.00 84.19 268 VAL A O 1
ATOM 1942 N N . ALA A 1 269 ? -9.046 2.903 -24.629 1.00 82.06 269 ALA A N 1
ATOM 1943 C CA . ALA A 1 269 ? -10.353 2.311 -24.347 1.00 82.06 269 ALA A CA 1
ATOM 1944 C C . ALA A 1 269 ? -10.226 0.999 -23.556 1.00 82.06 269 ALA A C 1
ATOM 1946 O O . ALA A 1 269 ? -11.083 0.669 -22.735 1.00 82.06 269 ALA A O 1
ATOM 1947 N N . VAL A 1 270 ? -9.151 0.248 -23.817 1.00 82.44 270 VAL A N 1
ATOM 1948 C CA . VAL A 1 270 ? -8.834 -1.013 -23.146 1.00 82.44 270 VAL A CA 1
ATOM 1949 C C . VAL A 1 270 ? -7.347 -1.055 -22.811 1.00 82.44 270 VAL A C 1
ATOM 1951 O O . VAL A 1 270 ? -6.495 -0.939 -23.700 1.00 82.44 270 VAL A O 1
ATOM 1954 N N . ASP A 1 271 ? -7.045 -1.282 -21.531 1.00 84.81 271 ASP A N 1
ATOM 1955 C CA . ASP A 1 271 ? -5.680 -1.496 -21.057 1.00 84.81 271 ASP A CA 1
ATOM 1956 C C . ASP A 1 271 ? -5.062 -2.745 -21.707 1.00 84.81 271 ASP A C 1
ATOM 1958 O O . ASP A 1 271 ? -5.623 -3.844 -21.686 1.00 84.81 271 ASP A O 1
ATOM 1962 N N . ARG A 1 272 ? -3.852 -2.589 -22.242 1.00 87.06 272 ARG A N 1
ATOM 1963 C CA . ARG A 1 272 ? -3.044 -3.639 -22.871 1.00 87.06 272 ARG A CA 1
ATOM 1964 C C . ARG A 1 272 ? -1.831 -3.914 -21.987 1.00 87.06 272 ARG A C 1
ATOM 1966 O O . ARG A 1 272 ? -0.786 -3.292 -22.145 1.00 87.06 272 ARG A O 1
ATOM 1973 N N . LEU A 1 273 ? -1.995 -4.834 -21.034 1.00 82.12 273 LEU A N 1
ATOM 1974 C CA . LEU A 1 273 ? -1.080 -5.008 -19.896 1.00 82.12 273 LEU A CA 1
ATOM 1975 C C . LEU A 1 273 ? 0.227 -5.778 -20.203 1.00 82.12 273 LEU A C 1
ATOM 1977 O O . LEU A 1 273 ? 1.261 -5.472 -19.610 1.00 82.12 273 LEU A O 1
ATOM 1981 N N . LYS A 1 274 ? 0.205 -6.776 -21.104 1.00 73.06 274 LYS A N 1
ATOM 1982 C CA . LYS A 1 274 ? 1.367 -7.654 -21.390 1.00 73.06 274 LYS A CA 1
ATOM 1983 C C . LYS A 1 274 ? 2.046 -7.377 -22.733 1.00 73.06 274 LYS A C 1
ATOM 1985 O O . LYS A 1 274 ? 3.232 -7.070 -22.749 1.00 73.06 274 LYS A O 1
ATOM 1990 N N . SER A 1 275 ? 1.299 -7.485 -23.833 1.00 67.19 275 SER A N 1
ATOM 1991 C CA . SER A 1 275 ? 1.744 -7.141 -25.187 1.00 67.19 275 SER A CA 1
ATOM 1992 C C . SER A 1 275 ? 0.554 -6.605 -25.980 1.00 67.19 275 SER A C 1
ATOM 1994 O O . SER A 1 275 ? -0.503 -7.234 -26.005 1.00 67.19 275 SER A O 1
ATOM 1996 N N . ALA A 1 276 ? 0.712 -5.440 -26.603 1.00 59.84 276 ALA A N 1
ATOM 1997 C CA . ALA A 1 276 ? -0.322 -4.806 -27.418 1.00 59.84 276 ALA A CA 1
ATOM 1998 C C . ALA A 1 276 ? -0.500 -5.434 -28.820 1.00 59.84 276 ALA A C 1
ATOM 2000 O O . ALA A 1 276 ? -1.331 -4.949 -29.587 1.00 59.84 276 ALA A O 1
ATOM 2001 N N . GLY A 1 277 ? 0.243 -6.494 -29.168 1.00 61.66 277 GLY A N 1
ATOM 2002 C CA . GLY A 1 277 ? 0.215 -7.075 -30.514 1.00 61.66 277 GLY A CA 1
ATOM 2003 C C . GLY A 1 277 ? 0.815 -6.127 -31.559 1.00 61.66 277 GLY A C 1
ATOM 2004 O O . GLY A 1 277 ? 1.872 -5.549 -31.325 1.00 61.66 277 GLY A O 1
ATOM 2005 N N . ASP A 1 278 ? 0.148 -5.954 -32.704 1.00 58.34 278 ASP A N 1
ATOM 2006 C CA . ASP A 1 278 ? 0.554 -4.995 -33.746 1.00 58.34 278 ASP A CA 1
ATOM 2007 C C . ASP A 1 278 ? 0.300 -3.523 -33.360 1.00 58.34 278 ASP A C 1
ATOM 2009 O O . ASP A 1 278 ? 0.675 -2.615 -34.102 1.00 58.34 278 ASP A O 1
ATOM 2013 N N . GLY A 1 279 ? -0.318 -3.278 -32.197 1.00 62.41 279 GLY A N 1
ATOM 2014 C CA . GLY A 1 279 ? -0.600 -1.941 -31.684 1.00 62.41 279 GLY A CA 1
ATOM 2015 C C . GLY A 1 279 ? -1.647 -1.172 -32.493 1.00 62.41 279 GLY A C 1
ATOM 2016 O O . GLY A 1 279 ? -1.770 0.039 -32.298 1.00 62.41 279 GLY A O 1
ATOM 2017 N N . ALA A 1 280 ? -2.396 -1.831 -33.388 1.00 64.75 280 ALA A N 1
ATOM 2018 C CA . ALA A 1 280 ? -3.368 -1.163 -34.246 1.00 64.75 280 ALA A CA 1
ATOM 2019 C C . ALA A 1 280 ? -4.413 -0.397 -33.411 1.00 64.75 280 ALA A C 1
ATOM 2021 O O . ALA A 1 280 ? -5.119 -0.978 -32.585 1.00 64.75 280 ALA A O 1
ATOM 2022 N N . GLY A 1 281 ? -4.493 0.920 -33.622 1.00 80.00 281 GLY A N 1
ATOM 2023 C CA . GLY A 1 281 ? -5.445 1.809 -32.954 1.00 80.00 281 GLY A CA 1
ATOM 2024 C C . GLY A 1 281 ? -4.992 2.363 -31.600 1.00 80.00 281 GLY A C 1
ATOM 2025 O O . GLY A 1 281 ? -5.657 3.251 -31.080 1.00 80.00 281 GLY A O 1
ATOM 2026 N N . VAL A 1 282 ? -3.879 1.892 -31.015 1.00 88.44 282 VAL A N 1
ATOM 2027 C CA . VAL A 1 282 ? -3.438 2.338 -29.675 1.00 88.44 282 VAL A CA 1
ATOM 2028 C C . VAL A 1 282 ? -3.057 3.813 -29.666 1.00 88.44 282 VAL A C 1
ATOM 2030 O O . VAL A 1 282 ? -3.419 4.536 -28.738 1.00 88.44 282 VAL A O 1
ATOM 2033 N N . TYR A 1 283 ? -2.317 4.262 -30.681 1.00 89.88 283 TYR A N 1
ATOM 2034 C CA . TYR A 1 283 ? -1.908 5.660 -30.775 1.00 89.88 283 TYR A CA 1
ATOM 2035 C C . TYR A 1 283 ? -3.133 6.557 -30.932 1.00 89.88 283 TYR A C 1
ATOM 2037 O O . TYR A 1 283 ? -3.277 7.532 -30.203 1.00 89.88 283 TYR A O 1
ATOM 2045 N N . GLU A 1 284 ? -4.057 6.178 -31.809 1.00 90.00 284 GLU A N 1
ATOM 2046 C CA . GLU A 1 284 ? -5.280 6.919 -32.085 1.00 90.00 284 GLU A CA 1
ATOM 2047 C C . GLU A 1 284 ? -6.210 6.968 -30.861 1.00 90.00 284 GLU A C 1
ATOM 2049 O O . GLU A 1 284 ? -6.705 8.043 -30.524 1.00 90.00 284 GLU A O 1
ATOM 2054 N N . GLU A 1 285 ? -6.388 5.846 -30.149 1.00 89.31 285 GLU A N 1
ATOM 2055 C CA . GLU A 1 285 ? -7.106 5.781 -28.864 1.00 89.31 285 GLU A CA 1
ATOM 2056 C C . GLU A 1 285 ? -6.492 6.736 -27.830 1.00 89.31 285 GLU A C 1
ATOM 2058 O O . GLU A 1 285 ? -7.210 7.465 -27.147 1.00 89.31 285 GLU A O 1
ATOM 2063 N N . ALA A 1 286 ? -5.160 6.773 -27.745 1.00 87.62 286 ALA A N 1
ATOM 2064 C CA . ALA A 1 286 ? -4.432 7.647 -26.832 1.00 87.62 286 ALA A CA 1
ATOM 2065 C C . ALA A 1 286 ? -4.347 9.111 -27.313 1.00 87.62 286 ALA A C 1
ATOM 2067 O O . ALA A 1 286 ? -3.731 9.945 -26.642 1.00 87.62 286 ALA A O 1
ATOM 2068 N N . GLY A 1 287 ? -4.929 9.453 -28.469 1.00 89.06 287 GLY A N 1
ATOM 2069 C CA . GLY A 1 287 ? -4.857 10.793 -29.059 1.00 89.06 287 GLY A CA 1
ATOM 2070 C C . GLY A 1 287 ? -3.446 11.193 -29.513 1.00 89.06 287 GLY A C 1
ATOM 2071 O O . GLY A 1 287 ? -3.062 12.361 -29.405 1.00 89.06 287 GLY A O 1
ATOM 2072 N N . LEU A 1 288 ? -2.659 10.222 -29.972 1.00 89.44 288 LEU A N 1
ATOM 2073 C CA . LEU A 1 288 ? -1.297 10.361 -30.479 1.00 89.44 288 LEU A CA 1
ATOM 2074 C C . LEU A 1 288 ? -1.263 10.186 -32.006 1.00 89.44 288 LEU A C 1
ATOM 2076 O O . LEU A 1 288 ? -1.950 9.332 -32.565 1.00 89.44 288 LEU A O 1
ATOM 2080 N N . ASP A 1 289 ? -0.433 10.979 -32.686 1.00 90.12 289 ASP A N 1
ATOM 2081 C CA . ASP A 1 289 ? -0.209 10.836 -34.127 1.00 90.12 289 ASP A CA 1
ATOM 2082 C C . ASP A 1 289 ? 0.749 9.668 -34.388 1.00 90.12 289 ASP A C 1
ATOM 2084 O O . ASP A 1 289 ? 1.944 9.747 -34.101 1.00 90.12 289 ASP A O 1
ATOM 2088 N N . ARG A 1 290 ? 0.215 8.585 -34.956 1.00 89.62 290 ARG A N 1
ATOM 2089 C CA . ARG A 1 290 ? 0.945 7.362 -35.310 1.00 89.62 290 ARG A CA 1
ATOM 2090 C C . ARG A 1 290 ? 2.194 7.613 -36.171 1.00 89.62 290 ARG A C 1
ATOM 2092 O O . ARG A 1 290 ? 3.190 6.904 -36.008 1.00 89.62 290 ARG A O 1
ATOM 2099 N N . SER A 1 291 ? 2.185 8.626 -37.044 1.00 87.38 291 SER A N 1
ATOM 2100 C CA . SER A 1 291 ? 3.327 8.946 -37.919 1.00 87.38 291 SER A CA 1
ATOM 2101 C C . SER A 1 291 ? 4.583 9.357 -37.137 1.00 87.38 291 SER A C 1
ATOM 2103 O O . SER A 1 291 ? 5.697 9.092 -37.594 1.00 87.38 291 SER A O 1
ATOM 2105 N N . LEU A 1 292 ? 4.419 9.892 -35.919 1.00 87.88 292 LEU A N 1
ATOM 2106 C CA . LEU A 1 292 ? 5.517 10.267 -35.019 1.00 87.88 292 LEU A CA 1
ATOM 2107 C C . LEU A 1 292 ? 6.208 9.060 -34.366 1.00 87.88 292 LEU A C 1
ATOM 2109 O O . LEU A 1 292 ? 7.209 9.234 -33.679 1.00 87.88 292 LEU A O 1
ATOM 2113 N N . PHE A 1 293 ? 5.694 7.845 -34.571 1.00 91.81 293 PHE A N 1
ATOM 2114 C CA . PHE A 1 293 ? 6.225 6.610 -33.989 1.00 91.81 293 PHE A CA 1
ATOM 2115 C C . PHE A 1 293 ? 6.746 5.665 -35.070 1.00 91.81 293 PHE A C 1
ATOM 2117 O O . PHE A 1 293 ? 7.895 5.220 -35.012 1.00 91.81 293 PHE A O 1
ATOM 2124 N N . GLU A 1 294 ? 5.932 5.395 -36.094 1.00 86.44 294 GLU A N 1
ATOM 2125 C CA . GLU A 1 294 ? 6.288 4.441 -37.151 1.00 86.44 294 GLU A CA 1
ATOM 2126 C C . GLU A 1 294 ? 7.504 4.887 -37.961 1.00 86.44 294 GLU A C 1
ATOM 2128 O O . GLU A 1 294 ? 8.358 4.061 -38.284 1.00 86.44 294 GLU A O 1
ATOM 2133 N N . GLY A 1 295 ? 7.635 6.195 -38.216 1.00 86.56 295 GLY A N 1
ATOM 2134 C CA . GLY A 1 295 ? 8.795 6.768 -38.905 1.00 86.56 295 GLY A CA 1
ATOM 2135 C C . GLY A 1 295 ? 10.125 6.536 -38.177 1.00 86.56 295 GLY A C 1
ATOM 2136 O O . GLY A 1 295 ? 11.178 6.541 -38.809 1.00 86.56 295 GLY A O 1
ATOM 2137 N N . TYR A 1 296 ? 10.073 6.265 -36.871 1.00 89.62 296 TYR A N 1
ATOM 2138 C CA . TYR A 1 296 ? 11.231 6.003 -36.014 1.00 89.62 296 TYR A CA 1
ATOM 2139 C C . TYR A 1 296 ? 11.378 4.519 -35.645 1.00 89.62 296 TYR A C 1
ATOM 2141 O O . TYR A 1 296 ? 12.264 4.157 -34.870 1.00 89.62 296 TYR A O 1
ATOM 2149 N N . GLY A 1 297 ? 10.532 3.643 -36.201 1.00 89.25 297 GLY A N 1
ATOM 2150 C CA . GLY A 1 297 ? 10.552 2.203 -35.939 1.00 89.25 297 GLY A CA 1
ATOM 2151 C C . GLY A 1 297 ? 10.062 1.806 -34.543 1.00 89.25 297 GLY A C 1
ATOM 2152 O O . GLY A 1 297 ? 10.384 0.707 -34.087 1.00 89.25 297 GLY A O 1
ATOM 2153 N N . ALA A 1 298 ? 9.318 2.679 -33.859 1.00 91.44 298 ALA A N 1
ATOM 2154 C CA . ALA A 1 298 ? 8.770 2.399 -32.538 1.00 91.44 298 ALA A CA 1
ATOM 2155 C C . ALA A 1 298 ? 7.674 1.323 -32.603 1.00 91.44 298 ALA A C 1
ATOM 2157 O O . ALA A 1 298 ? 6.827 1.331 -33.496 1.00 91.44 298 ALA A O 1
ATOM 2158 N N . LYS A 1 299 ? 7.679 0.402 -31.637 1.00 91.06 299 LYS A N 1
ATOM 2159 C CA . LYS A 1 299 ? 6.698 -0.686 -31.528 1.00 91.06 299 LYS A CA 1
ATOM 2160 C C . LYS A 1 299 ? 5.971 -0.607 -30.201 1.00 91.06 299 LYS A C 1
ATOM 2162 O O . LYS A 1 299 ? 6.616 -0.554 -29.159 1.00 91.06 299 LYS A O 1
ATOM 2167 N N . VAL A 1 300 ? 4.641 -0.634 -30.223 1.00 90.94 300 VAL A N 1
ATOM 2168 C CA . VAL A 1 300 ? 3.840 -0.629 -28.993 1.00 90.94 300 VAL A CA 1
ATOM 2169 C C . VAL A 1 300 ? 4.082 -1.911 -28.204 1.00 90.94 300 VAL A C 1
ATOM 2171 O O . VAL A 1 300 ? 3.878 -3.016 -28.697 1.00 90.94 300 VAL A O 1
ATOM 2174 N N . VAL A 1 301 ? 4.475 -1.748 -26.945 1.00 89.19 301 VAL A N 1
ATOM 2175 C CA . VAL A 1 301 ? 4.638 -2.839 -25.982 1.00 89.19 301 VAL A CA 1
ATOM 2176 C C . VAL A 1 301 ? 3.375 -2.975 -25.152 1.00 89.19 301 VAL A C 1
ATOM 2178 O O . VAL A 1 301 ? 2.816 -4.061 -25.028 1.00 89.19 301 VAL A O 1
ATOM 2181 N N . ARG A 1 302 ? 2.908 -1.860 -24.587 1.00 90.06 302 ARG A N 1
ATOM 2182 C CA . ARG A 1 302 ? 1.766 -1.823 -23.675 1.00 90.06 302 ARG A CA 1
ATOM 2183 C C . ARG A 1 302 ? 1.111 -0.455 -23.669 1.00 90.06 302 ARG A C 1
ATOM 2185 O O . ARG A 1 302 ? 1.738 0.540 -24.023 1.00 90.06 302 ARG A O 1
ATOM 2192 N N . ALA A 1 303 ? -0.139 -0.419 -23.242 1.00 89.06 303 ALA A N 1
ATOM 2193 C CA . ALA A 1 303 ? -0.867 0.817 -23.015 1.00 89.06 303 ALA A CA 1
ATOM 2194 C C . ALA A 1 303 ? -1.694 0.668 -21.744 1.00 89.06 303 ALA A C 1
ATOM 2196 O O . ALA A 1 303 ? -2.457 -0.288 -21.620 1.00 89.06 303 ALA A O 1
ATOM 2197 N N . VAL A 1 304 ? -1.488 1.563 -20.788 1.00 86.19 304 VAL A N 1
ATOM 2198 C CA . VAL A 1 304 ? -2.165 1.551 -19.492 1.00 86.19 304 VAL A CA 1
ATOM 2199 C C . VAL A 1 304 ? -2.691 2.949 -19.261 1.00 86.19 304 VAL A C 1
ATOM 2201 O O . VAL A 1 304 ? -1.901 3.888 -19.157 1.00 86.19 304 VAL A O 1
ATOM 2204 N N . ASP A 1 305 ? -4.009 3.084 -19.172 1.00 83.69 305 ASP A N 1
ATOM 2205 C CA . ASP A 1 305 ? -4.658 4.385 -19.058 1.00 83.69 305 ASP A CA 1
ATOM 2206 C C . ASP A 1 305 ? -4.245 5.311 -20.225 1.00 83.69 305 ASP A C 1
ATOM 2208 O O . ASP A 1 305 ? -4.319 4.916 -21.387 1.00 83.69 305 ASP A O 1
ATOM 2212 N N . ASN A 1 306 ? -3.772 6.527 -19.968 1.00 84.19 306 ASN A N 1
ATOM 2213 C CA . ASN A 1 306 ? -3.225 7.416 -20.994 1.00 84.19 306 ASN A CA 1
ATOM 2214 C C . ASN A 1 306 ? -1.739 7.182 -21.313 1.00 84.19 306 ASN A C 1
ATOM 2216 O O . ASN A 1 306 ? -1.165 7.952 -22.079 1.00 84.19 306 ASN A O 1
ATOM 2220 N N . LEU A 1 307 ? -1.077 6.176 -20.740 1.00 88.19 307 LEU A N 1
ATOM 2221 C CA . LEU A 1 307 ? 0.349 5.938 -20.965 1.00 88.19 307 LEU A CA 1
ATOM 2222 C C . LEU A 1 307 ? 0.567 4.832 -21.993 1.00 88.19 307 LEU A C 1
ATOM 2224 O O . LEU A 1 307 ? 0.221 3.672 -21.771 1.00 88.19 307 LEU A O 1
ATOM 2228 N N . VAL A 1 308 ? 1.214 5.184 -23.102 1.00 90.25 308 VAL A N 1
ATOM 2229 C CA . VAL A 1 308 ? 1.632 4.243 -24.144 1.00 90.25 308 VAL A CA 1
ATOM 2230 C C . VAL A 1 308 ? 3.119 3.972 -23.978 1.00 90.25 308 VAL A C 1
ATOM 2232 O O . VAL A 1 308 ? 3.931 4.890 -23.928 1.00 90.25 308 VAL A O 1
ATOM 2235 N N . THR A 1 309 ? 3.494 2.703 -23.878 1.00 92.00 309 THR A N 1
ATOM 2236 C CA . THR A 1 309 ? 4.893 2.277 -23.815 1.00 92.00 309 THR A CA 1
ATOM 2237 C C . THR A 1 309 ? 5.287 1.642 -25.133 1.00 92.00 309 THR A C 1
ATOM 2239 O O . THR A 1 309 ? 4.604 0.736 -25.621 1.00 92.00 309 THR A O 1
ATOM 2242 N N . VAL A 1 310 ? 6.404 2.098 -25.686 1.00 92.38 310 VAL A N 1
ATOM 2243 C CA . VAL A 1 310 ? 6.948 1.645 -26.962 1.00 92.38 310 VAL A CA 1
ATOM 2244 C C . VAL A 1 310 ? 8.403 1.217 -26.801 1.00 92.38 310 VAL A C 1
ATOM 2246 O O . VAL A 1 310 ? 9.149 1.834 -26.046 1.00 92.38 310 VAL A O 1
ATOM 2249 N N . ASP A 1 311 ? 8.820 0.190 -27.529 1.00 91.56 311 ASP A N 1
ATOM 2250 C CA . ASP A 1 311 ? 10.235 -0.121 -27.715 1.00 91.56 311 ASP A CA 1
ATOM 2251 C C . ASP A 1 311 ? 10.707 0.588 -28.989 1.00 91.56 311 ASP A C 1
ATOM 2253 O O . ASP A 1 311 ? 10.077 0.485 -30.046 1.00 91.56 311 ASP A O 1
ATOM 2257 N N . VAL A 1 312 ? 11.794 1.351 -28.879 1.00 91.00 312 VAL A N 1
ATOM 2258 C CA . VAL A 1 312 ? 12.314 2.213 -29.951 1.00 91.00 312 VAL A CA 1
ATOM 2259 C C . VAL A 1 312 ? 13.751 1.813 -30.253 1.00 91.00 312 VAL A C 1
ATOM 2261 O O . VAL A 1 312 ? 14.527 1.654 -29.307 1.00 91.00 312 VAL A O 1
ATOM 2264 N N . PRO A 1 313 ? 14.157 1.685 -31.530 1.00 91.19 313 PRO A N 1
ATOM 2265 C CA . PRO A 1 313 ? 15.561 1.529 -31.883 1.00 91.19 313 PRO A CA 1
ATOM 2266 C C . PRO A 1 313 ? 16.399 2.608 -31.203 1.00 91.19 313 PRO A C 1
ATOM 2268 O O . PRO A 1 313 ? 16.089 3.797 -31.304 1.00 91.19 313 PRO A O 1
ATOM 2271 N N . LEU A 1 314 ? 17.470 2.209 -30.519 1.00 83.25 314 LEU A N 1
ATOM 2272 C CA . LEU A 1 314 ? 18.259 3.119 -29.689 1.00 83.25 314 LEU A CA 1
ATOM 2273 C C . LEU A 1 314 ? 18.761 4.340 -30.481 1.00 83.25 314 LEU A C 1
ATOM 2275 O O . LEU A 1 314 ? 18.754 5.462 -29.982 1.00 83.25 314 LEU A O 1
ATOM 2279 N N . ALA A 1 315 ? 19.109 4.126 -31.751 1.00 82.31 315 ALA A N 1
ATOM 2280 C CA . ALA A 1 315 ? 19.535 5.173 -32.672 1.00 82.31 315 ALA A CA 1
ATOM 2281 C C . ALA A 1 315 ? 18.469 6.230 -32.999 1.00 82.31 315 ALA A C 1
ATOM 2283 O O . ALA A 1 315 ? 18.813 7.335 -33.407 1.00 82.31 315 ALA A O 1
ATOM 2284 N N . GLN A 1 316 ? 17.191 5.893 -32.846 1.00 88.75 316 GLN A N 1
ATOM 2285 C CA . GLN A 1 316 ? 16.061 6.756 -33.189 1.00 88.75 316 GLN A CA 1
ATOM 2286 C C . GLN A 1 316 ? 15.406 7.390 -31.959 1.00 88.75 316 GLN A C 1
ATOM 2288 O O . GLN A 1 316 ? 14.651 8.347 -32.098 1.00 88.75 316 GLN A O 1
ATOM 2293 N N . ALA A 1 317 ? 15.710 6.904 -30.752 1.00 86.31 317 ALA A N 1
ATOM 2294 C CA . ALA A 1 317 ? 15.033 7.317 -29.527 1.00 86.31 317 ALA A CA 1
ATOM 2295 C C . ALA A 1 317 ? 15.137 8.824 -29.246 1.00 86.31 317 ALA A C 1
ATOM 2297 O O . ALA A 1 317 ? 14.127 9.457 -28.951 1.00 86.31 317 ALA A O 1
ATOM 2298 N N . ALA A 1 318 ? 16.328 9.414 -29.400 1.00 84.88 318 ALA A N 1
ATOM 2299 C CA . ALA A 1 318 ? 16.522 10.851 -29.201 1.00 84.88 318 ALA A CA 1
ATOM 2300 C C . ALA A 1 318 ? 15.760 11.692 -30.238 1.00 84.88 318 ALA A C 1
ATOM 2302 O O . ALA A 1 318 ? 15.123 12.680 -29.884 1.00 84.88 318 ALA A O 1
ATOM 2303 N N . ALA A 1 319 ? 15.782 11.275 -31.508 1.00 87.56 319 ALA A N 1
ATOM 2304 C CA . ALA A 1 319 ? 15.082 11.974 -32.582 1.00 87.56 319 ALA A CA 1
ATOM 2305 C C . ALA A 1 319 ? 13.557 11.898 -32.412 1.00 87.56 319 ALA A C 1
ATOM 2307 O O . ALA A 1 319 ? 12.878 12.914 -32.543 1.00 87.56 319 ALA A O 1
ATOM 2308 N N . MET A 1 320 ? 13.031 10.722 -32.053 1.00 92.00 320 MET A N 1
ATOM 2309 C CA . MET A 1 320 ? 11.613 10.538 -31.743 1.00 92.00 320 MET A CA 1
ATOM 2310 C C . MET A 1 320 ? 11.202 11.375 -30.527 1.00 92.00 320 MET A C 1
ATOM 2312 O O . MET A 1 320 ? 10.182 12.053 -30.560 1.00 92.00 320 MET A O 1
ATOM 2316 N N . GLY A 1 321 ? 12.006 11.366 -29.460 1.00 88.62 321 GLY A N 1
ATOM 2317 C CA . GLY A 1 321 ? 11.746 12.143 -28.251 1.00 88.62 321 GLY A CA 1
ATOM 2318 C C . GLY A 1 321 ? 11.662 13.649 -28.505 1.00 88.62 321 GLY A C 1
ATOM 2319 O O . GLY A 1 321 ? 10.719 14.290 -28.045 1.00 88.62 321 GLY A O 1
ATOM 2320 N N . LEU A 1 322 ? 12.586 14.199 -29.302 1.00 87.81 322 LEU A N 1
ATOM 2321 C CA . LEU A 1 322 ? 12.552 15.604 -29.730 1.00 87.81 322 LEU A CA 1
ATOM 2322 C C . LEU A 1 322 ? 11.331 15.912 -30.612 1.00 87.81 322 LEU A C 1
ATOM 2324 O O . LEU A 1 322 ? 10.662 16.916 -30.391 1.00 87.81 322 LEU A O 1
ATOM 2328 N N . ALA A 1 323 ? 10.980 15.027 -31.552 1.00 89.88 323 ALA A N 1
ATOM 2329 C CA . ALA A 1 323 ? 9.794 15.207 -32.392 1.00 89.88 323 ALA A CA 1
ATOM 2330 C C . ALA A 1 323 ? 8.488 15.204 -31.574 1.00 89.88 323 ALA A C 1
ATOM 2332 O O . ALA A 1 323 ? 7.585 15.996 -31.837 1.00 89.88 323 ALA A O 1
ATOM 2333 N N . LEU A 1 324 ? 8.394 14.344 -30.554 1.00 90.31 324 LEU A N 1
ATOM 2334 C CA . LEU A 1 324 ? 7.276 14.340 -29.607 1.00 90.31 324 LEU A CA 1
ATOM 2335 C C . LEU A 1 324 ? 7.247 15.634 -28.781 1.00 90.31 324 LEU A C 1
ATOM 2337 O O . LEU A 1 324 ? 6.182 16.230 -28.614 1.00 90.31 324 LEU A O 1
ATOM 2341 N N . GLN A 1 325 ? 8.409 16.108 -28.326 1.00 87.12 325 GLN A N 1
ATOM 2342 C CA . GLN A 1 325 ? 8.534 17.361 -27.585 1.00 87.12 325 GLN A CA 1
ATOM 2343 C C . GLN A 1 325 ? 8.055 18.572 -28.405 1.00 87.12 325 GLN A C 1
ATOM 2345 O O . GLN A 1 325 ? 7.335 19.414 -27.864 1.00 87.12 325 GLN A O 1
ATOM 2350 N N . ASP A 1 326 ? 8.374 18.634 -29.701 1.00 88.25 326 ASP A N 1
ATOM 2351 C CA . ASP A 1 326 ? 7.970 19.727 -30.602 1.00 88.25 326 ASP A CA 1
ATOM 2352 C C . ASP A 1 326 ? 6.444 19.847 -30.758 1.00 88.25 326 ASP A C 1
ATOM 2354 O O . ASP A 1 326 ? 5.913 20.944 -30.945 1.00 88.25 326 ASP A O 1
ATOM 2358 N N . VAL A 1 327 ? 5.715 18.734 -30.631 1.00 88.19 327 VAL A N 1
ATOM 2359 C CA . VAL A 1 327 ? 4.240 18.707 -30.663 1.00 88.19 327 VAL A CA 1
ATOM 2360 C C . VAL A 1 327 ? 3.604 18.729 -29.266 1.00 88.19 327 VAL A C 1
ATOM 2362 O O . VAL A 1 327 ? 2.387 18.549 -29.119 1.00 88.19 327 VAL A O 1
ATOM 2365 N N . GLY A 1 328 ? 4.417 18.950 -28.229 1.00 85.31 328 GLY A N 1
ATOM 2366 C CA . GLY A 1 328 ? 3.988 19.018 -26.834 1.00 85.31 328 GLY A CA 1
ATOM 2367 C C . GLY A 1 328 ? 3.549 17.674 -26.247 1.00 85.31 328 GLY A C 1
ATOM 2368 O O . GLY A 1 328 ? 2.733 17.658 -25.327 1.00 85.31 328 GLY A O 1
ATOM 2369 N N . VAL A 1 329 ? 4.038 16.555 -26.786 1.00 86.06 329 VAL A N 1
ATOM 2370 C CA . VAL A 1 329 ? 3.822 15.213 -26.233 1.00 86.06 329 VAL A CA 1
ATOM 2371 C C . VAL A 1 329 ? 5.001 14.850 -25.341 1.00 86.06 329 VAL A C 1
ATOM 2373 O O . VAL A 1 329 ? 6.153 14.826 -25.765 1.00 86.06 329 VAL A O 1
ATOM 2376 N N . GLU A 1 330 ? 4.703 14.541 -24.086 1.00 85.75 330 GLU A N 1
ATOM 2377 C CA . GLU A 1 330 ? 5.719 14.168 -23.115 1.00 85.75 330 GLU A CA 1
ATOM 2378 C C . GLU A 1 330 ? 6.117 12.701 -23.270 1.00 85.75 330 GLU A C 1
ATOM 2380 O O . GLU A 1 330 ? 5.271 11.805 -23.342 1.00 85.75 330 GLU A O 1
ATOM 2385 N N . SER A 1 331 ? 7.421 12.452 -23.281 1.00 87.56 331 SER A N 1
ATOM 2386 C CA . SER A 1 331 ? 7.984 11.111 -23.330 1.00 87.56 331 SER A CA 1
ATOM 2387 C C . SER A 1 331 ? 9.291 11.039 -22.557 1.00 87.56 331 SER A C 1
ATOM 2389 O O . SER A 1 331 ? 10.010 12.031 -22.425 1.00 87.56 331 SER A O 1
ATOM 2391 N N . ARG A 1 332 ? 9.612 9.844 -22.062 1.00 86.81 332 ARG A N 1
ATOM 2392 C CA . ARG A 1 332 ? 10.915 9.538 -21.464 1.00 86.81 332 ARG A CA 1
ATOM 2393 C C . ARG A 1 332 ? 11.213 8.044 -21.529 1.00 86.81 332 ARG A C 1
ATOM 2395 O O . ARG A 1 332 ? 10.273 7.248 -21.612 1.00 86.81 332 ARG A O 1
ATOM 2402 N N . PRO A 1 333 ? 12.481 7.629 -21.414 1.00 85.88 333 PRO A N 1
ATOM 2403 C CA . PRO A 1 333 ? 12.792 6.227 -21.189 1.00 85.88 333 PRO A CA 1
ATOM 2404 C C . PRO A 1 333 ? 12.099 5.694 -19.916 1.00 85.88 333 PRO A C 1
ATOM 2406 O O . PRO A 1 333 ? 11.915 6.418 -18.929 1.00 85.88 333 PRO A O 1
ATOM 2409 N N . ALA A 1 334 ? 11.677 4.431 -19.935 1.00 84.62 334 ALA A N 1
ATOM 2410 C CA . ALA A 1 334 ? 11.139 3.757 -18.757 1.00 84.62 334 ALA A CA 1
ATOM 2411 C C . ALA A 1 334 ? 12.270 3.499 -17.757 1.00 84.62 334 ALA A C 1
ATOM 2413 O O . ALA A 1 334 ? 13.373 3.110 -18.149 1.00 84.62 334 ALA A O 1
ATOM 2414 N N . ARG A 1 335 ? 12.013 3.708 -16.463 1.00 82.00 335 ARG A N 1
ATOM 2415 C CA . ARG A 1 335 ? 13.010 3.429 -15.423 1.00 82.00 335 ARG A CA 1
ATOM 2416 C C . ARG A 1 335 ? 13.138 1.931 -15.199 1.00 82.00 335 ARG A C 1
ATOM 2418 O O . ARG A 1 335 ? 12.142 1.208 -15.238 1.00 82.00 335 ARG A O 1
ATOM 2425 N N . LEU A 1 336 ? 14.361 1.486 -14.949 1.00 77.00 336 LEU A N 1
ATOM 2426 C CA . LEU A 1 336 ? 14.652 0.118 -14.552 1.00 77.00 336 LEU A CA 1
ATOM 2427 C C . LEU A 1 336 ? 14.584 0.010 -13.025 1.00 77.00 336 LEU A C 1
ATOM 2429 O O . LEU A 1 336 ? 15.247 0.755 -12.305 1.00 77.00 336 LEU A O 1
ATOM 2433 N N . PHE A 1 337 ? 13.797 -0.939 -12.545 1.00 75.38 337 PHE A N 1
ATOM 2434 C CA . PHE A 1 337 ? 13.689 -1.323 -11.147 1.00 75.38 337 PHE A CA 1
ATOM 2435 C C . PHE A 1 337 ? 14.403 -2.650 -10.951 1.00 75.38 337 PHE A C 1
ATOM 2437 O O . PHE A 1 337 ? 14.270 -3.568 -11.760 1.00 75.38 337 PHE A O 1
ATOM 2444 N N . LYS A 1 338 ? 15.139 -2.768 -9.850 1.00 65.00 338 LYS A N 1
ATOM 2445 C CA . LYS A 1 338 ? 15.759 -4.027 -9.448 1.00 65.00 338 LYS A CA 1
ATOM 2446 C C . LYS A 1 338 ? 15.011 -4.571 -8.242 1.00 65.00 338 LYS A C 1
ATOM 2448 O O . LYS A 1 338 ? 14.673 -3.819 -7.331 1.00 65.00 338 LYS A O 1
ATOM 2453 N N . ALA A 1 339 ? 14.748 -5.869 -8.237 1.00 56.81 339 ALA A N 1
ATOM 2454 C CA . ALA A 1 339 ? 14.290 -6.567 -7.056 1.00 56.81 339 ALA A CA 1
ATOM 2455 C C . ALA A 1 339 ? 15.330 -6.346 -5.957 1.00 56.81 339 ALA A C 1
ATOM 2457 O O . ALA A 1 339 ? 16.534 -6.430 -6.219 1.00 56.81 339 ALA A O 1
ATOM 2458 N N . ALA A 1 340 ? 14.883 -6.179 -4.711 1.00 47.28 340 ALA A N 1
ATOM 2459 C CA . ALA A 1 340 ? 15.775 -6.268 -3.552 1.00 47.28 340 ALA A CA 1
ATOM 2460 C C . ALA A 1 340 ? 16.577 -7.587 -3.567 1.00 47.28 340 ALA A C 1
ATOM 2462 O O . ALA A 1 340 ? 17.679 -7.668 -3.040 1.00 47.28 340 ALA A O 1
ATOM 2463 N N . ALA A 1 341 ? 16.049 -8.599 -4.258 1.00 33.84 341 ALA A N 1
ATOM 2464 C CA . ALA A 1 341 ? 16.670 -9.883 -4.484 1.00 33.84 341 ALA A CA 1
ATOM 2465 C C . ALA A 1 341 ? 17.699 -9.951 -5.639 1.00 33.84 341 ALA A C 1
ATOM 2467 O O . ALA A 1 341 ? 18.507 -10.867 -5.670 1.00 33.84 341 ALA A O 1
ATOM 2468 N N . GLY A 1 342 ? 17.752 -8.986 -6.568 1.00 31.22 342 GLY A N 1
ATOM 2469 C CA . GLY A 1 342 ? 18.859 -8.863 -7.539 1.00 31.22 342 GLY A CA 1
ATOM 2470 C C . GLY A 1 342 ? 20.187 -8.494 -6.863 1.00 31.22 342 GLY A C 1
ATOM 2471 O O . GLY A 1 342 ? 21.271 -8.708 -7.400 1.00 31.22 342 GLY A O 1
ATOM 2472 N N . ALA A 1 343 ? 20.102 -8.028 -5.620 1.00 31.84 343 ALA A N 1
ATOM 2473 C CA . ALA A 1 343 ? 21.218 -7.976 -4.702 1.00 31.84 343 ALA A CA 1
ATOM 2474 C C . ALA A 1 343 ? 21.536 -9.304 -4.002 1.00 31.84 343 ALA A C 1
ATOM 2476 O O . ALA A 1 343 ? 22.468 -9.347 -3.219 1.00 31.84 343 ALA A O 1
ATOM 2477 N N . LEU A 1 344 ? 20.834 -10.407 -4.254 1.00 32.62 344 LEU A N 1
ATOM 2478 C CA . LEU A 1 344 ? 21.211 -11.721 -3.713 1.00 32.62 344 LEU A CA 1
ATOM 2479 C C . LEU A 1 344 ? 22.361 -12.360 -4.497 1.00 32.62 344 LEU A C 1
ATOM 2481 O O . LEU A 1 344 ? 23.040 -13.226 -3.958 1.00 32.62 344 LEU A O 1
ATOM 2485 N N . ALA A 1 345 ? 22.673 -11.877 -5.709 1.00 30.02 345 ALA A N 1
ATOM 2486 C CA . ALA A 1 345 ? 23.951 -12.194 -6.355 1.00 30.02 345 ALA A CA 1
ATOM 2487 C C . ALA A 1 345 ? 25.148 -11.632 -5.559 1.00 30.02 345 ALA A C 1
ATOM 2489 O O . ALA A 1 345 ? 26.281 -12.078 -5.732 1.00 30.02 345 ALA A O 1
ATOM 2490 N N . SER A 1 346 ? 24.909 -10.667 -4.663 1.00 32.59 346 SER A N 1
ATOM 2491 C CA . SER A 1 346 ? 25.872 -10.201 -3.668 1.00 32.59 346 SER A CA 1
ATOM 2492 C C . SER A 1 346 ? 25.147 -9.535 -2.503 1.00 32.59 346 SER A C 1
ATOM 2494 O O . SER A 1 346 ? 24.875 -8.335 -2.588 1.00 32.59 346 SER A O 1
ATOM 2496 N N . PRO A 1 347 ? 24.852 -10.283 -1.417 1.00 34.66 347 PRO A N 1
ATOM 2497 C CA . PRO A 1 347 ? 23.984 -9.883 -0.294 1.00 34.66 347 PRO A CA 1
ATOM 2498 C C . PRO A 1 347 ? 24.312 -8.522 0.352 1.00 34.66 347 PRO A C 1
ATOM 2500 O O . PRO A 1 347 ? 23.532 -7.962 1.115 1.00 34.66 347 PRO A O 1
ATOM 2503 N N . VAL A 1 348 ? 25.486 -7.989 0.030 1.00 34.72 348 VAL A N 1
ATOM 2504 C CA . VAL A 1 348 ? 26.058 -6.717 0.458 1.00 34.72 348 VAL A CA 1
ATOM 2505 C C . VAL A 1 348 ? 25.550 -5.534 -0.384 1.00 34.72 348 VAL A C 1
ATOM 2507 O O . VAL A 1 348 ? 25.291 -4.464 0.153 1.00 34.72 348 VAL A O 1
ATOM 2510 N N . ALA A 1 349 ? 25.348 -5.702 -1.694 1.00 32.22 349 ALA A N 1
ATOM 2511 C CA . ALA A 1 349 ? 25.105 -4.600 -2.630 1.00 32.22 349 ALA A CA 1
ATOM 2512 C C . ALA A 1 349 ? 23.695 -3.982 -2.532 1.00 32.22 349 ALA A C 1
ATOM 2514 O O . ALA A 1 349 ? 23.535 -2.782 -2.719 1.00 32.22 349 ALA A O 1
ATOM 2515 N N . GLY A 1 350 ? 22.667 -4.771 -2.210 1.00 34.41 350 GLY A N 1
ATOM 2516 C CA . GLY A 1 350 ? 21.287 -4.267 -2.040 1.00 34.41 350 GLY A CA 1
ATOM 2517 C C . GLY A 1 350 ? 20.942 -3.854 -0.626 1.00 34.41 350 GLY A C 1
ATOM 2518 O O . GLY A 1 350 ? 19.877 -3.288 -0.403 1.00 34.41 350 GLY A O 1
ATOM 2519 N N . LEU A 1 351 ? 21.834 -4.144 0.318 1.00 35.94 351 LEU A N 1
ATOM 2520 C CA . LEU A 1 351 ? 21.717 -3.691 1.693 1.00 35.94 351 LEU A CA 1
ATOM 2521 C C . LEU A 1 351 ? 22.510 -2.401 1.950 1.00 35.94 351 LEU A C 1
ATOM 2523 O O . LEU A 1 351 ? 22.224 -1.691 2.907 1.00 35.94 351 LEU A O 1
ATOM 2527 N N . LEU A 1 352 ? 23.510 -2.113 1.109 1.00 32.47 352 LEU A N 1
ATOM 2528 C CA . LEU A 1 352 ? 24.363 -0.926 1.210 1.00 32.47 352 LEU A CA 1
ATOM 2529 C C . LEU A 1 352 ? 23.949 0.230 0.286 1.00 32.47 352 LEU A C 1
ATOM 2531 O O . LEU A 1 352 ? 24.550 1.298 0.376 1.00 32.47 352 LEU A O 1
ATOM 2535 N N . GLY A 1 353 ? 22.940 0.050 -0.576 1.00 33.84 353 GLY A N 1
ATOM 2536 C CA . GLY A 1 353 ? 22.528 1.067 -1.548 1.00 33.84 353 GLY A CA 1
ATOM 2537 C C . GLY A 1 353 ? 23.638 1.425 -2.552 1.00 33.84 353 GLY A C 1
ATOM 2538 O O . GLY A 1 353 ? 24.796 1.023 -2.441 1.00 33.84 353 GLY A O 1
ATOM 2539 N N . THR A 1 354 ? 23.312 2.196 -3.588 1.00 30.31 354 THR A N 1
ATOM 2540 C CA . THR A 1 354 ? 24.263 2.585 -4.652 1.00 30.31 354 THR A CA 1
ATOM 2541 C C . THR A 1 354 ? 25.306 3.635 -4.228 1.00 30.31 354 THR A C 1
ATOM 2543 O O . THR A 1 354 ? 26.023 4.150 -5.087 1.00 30.31 354 THR A O 1
ATOM 2546 N N . ALA A 1 355 ? 25.414 3.976 -2.939 1.00 27.28 355 ALA A N 1
ATOM 2547 C CA . ALA A 1 355 ? 26.295 5.030 -2.437 1.00 27.28 355 ALA A CA 1
ATOM 2548 C C . ALA A 1 355 ? 27.074 4.578 -1.188 1.00 27.28 355 ALA A C 1
ATOM 2550 O O . ALA A 1 355 ? 26.503 4.143 -0.195 1.00 27.28 355 ALA A O 1
ATOM 2551 N N . LEU A 1 356 ? 28.401 4.697 -1.266 1.00 26.94 356 LEU A N 1
ATOM 2552 C CA . LEU A 1 356 ? 29.386 4.271 -0.268 1.00 26.94 356 LEU A CA 1
ATOM 2553 C C . LEU A 1 356 ? 29.141 4.863 1.140 1.00 26.94 356 LEU A C 1
ATOM 2555 O O . LEU A 1 356 ? 28.979 6.073 1.293 1.00 26.94 356 LEU A O 1
ATOM 2559 N N . LEU A 1 357 ? 29.162 4.008 2.172 1.00 28.86 357 LEU A N 1
ATOM 2560 C CA . LEU A 1 357 ? 29.045 4.383 3.590 1.00 28.86 357 LEU A CA 1
ATOM 2561 C C . LEU A 1 357 ? 30.374 4.914 4.174 1.00 28.86 357 LEU A C 1
ATOM 2563 O O . LEU A 1 357 ? 31.427 4.344 3.894 1.00 28.86 357 LEU A O 1
ATOM 2567 N N . PRO A 1 358 ? 30.350 5.892 5.100 1.00 26.08 358 PRO A N 1
ATOM 2568 C CA . PRO A 1 358 ? 31.375 6.042 6.131 1.00 26.08 358 PRO A CA 1
ATOM 2569 C C . PRO A 1 358 ? 31.065 5.124 7.333 1.00 26.08 358 PRO A C 1
ATOM 2571 O O . PRO A 1 358 ? 30.015 5.247 7.965 1.00 26.08 358 PRO A O 1
ATOM 2574 N N . PHE A 1 359 ? 31.973 4.198 7.658 1.00 32.12 359 PHE A N 1
ATOM 2575 C CA . PHE A 1 359 ? 31.809 3.239 8.761 1.00 32.12 359 PHE A CA 1
ATOM 2576 C C . PHE A 1 359 ? 32.199 3.824 10.136 1.00 32.12 359 PHE A C 1
ATOM 2578 O O . PHE A 1 359 ? 33.171 4.579 10.232 1.00 32.12 359 PHE A O 1
ATOM 2585 N N . PRO A 1 360 ? 31.513 3.444 11.235 1.00 27.84 360 PRO A N 1
ATOM 2586 C CA . PRO A 1 360 ? 32.044 3.607 12.586 1.00 27.84 360 PRO A CA 1
ATOM 2587 C C . PRO A 1 360 ? 33.244 2.669 12.813 1.00 27.84 360 PRO A C 1
ATOM 2589 O O . PRO A 1 360 ? 33.332 1.588 12.235 1.00 27.84 360 PRO A O 1
ATOM 2592 N N . SER A 1 361 ? 34.188 3.086 13.660 1.00 27.59 361 SER A N 1
ATOM 2593 C CA . SER A 1 361 ? 35.445 2.367 13.893 1.00 27.59 361 SER A CA 1
ATOM 2594 C C . SER A 1 361 ? 35.240 0.968 14.498 1.00 27.59 361 SER A C 1
ATOM 2596 O O . SER A 1 361 ? 34.289 0.706 15.236 1.00 27.59 361 SER A O 1
ATOM 2598 N N . ALA A 1 362 ? 36.189 0.066 14.217 1.00 30.25 362 ALA A N 1
ATOM 2599 C CA . ALA A 1 362 ? 36.171 -1.366 14.551 1.00 30.25 362 ALA A CA 1
ATOM 2600 C C . ALA A 1 362 ? 35.855 -1.727 16.024 1.00 30.25 362 ALA A C 1
ATOM 2602 O O . ALA A 1 362 ? 35.509 -2.870 16.316 1.00 30.25 362 ALA A O 1
ATOM 2603 N N . GLY A 1 363 ? 35.937 -0.772 16.958 1.00 28.05 363 GLY A N 1
ATOM 2604 C CA . GLY A 1 363 ? 35.640 -0.977 18.379 1.00 28.05 363 GLY A CA 1
ATOM 2605 C C . GLY A 1 363 ? 34.156 -1.186 18.714 1.00 28.05 363 GLY A C 1
ATOM 2606 O O . GLY A 1 363 ? 33.859 -1.732 19.772 1.00 28.05 363 GLY A O 1
ATOM 2607 N N . THR A 1 364 ? 33.219 -0.801 17.839 1.00 33.62 364 THR A N 1
ATOM 2608 C CA . THR A 1 364 ? 31.766 -0.950 18.087 1.00 33.62 364 THR A CA 1
ATOM 2609 C C . THR A 1 364 ? 31.201 -2.288 17.581 1.00 33.62 364 THR A C 1
ATOM 2611 O O . THR A 1 364 ? 30.156 -2.732 18.048 1.00 33.62 364 THR A O 1
ATOM 2614 N N . ILE A 1 365 ? 31.911 -2.975 16.678 1.00 31.81 365 ILE A N 1
ATOM 2615 C CA . ILE A 1 365 ? 31.461 -4.220 16.021 1.00 31.81 365 ILE A CA 1
ATOM 2616 C C . ILE A 1 365 ? 31.516 -5.425 16.981 1.00 31.81 365 ILE A C 1
ATOM 2618 O O . ILE A 1 365 ? 30.705 -6.342 16.885 1.00 31.81 365 ILE A O 1
ATOM 2622 N N . ALA A 1 366 ? 32.406 -5.396 17.977 1.00 27.31 366 ALA A N 1
ATOM 2623 C CA . ALA A 1 366 ? 32.584 -6.489 18.937 1.00 27.31 366 ALA A CA 1
ATOM 2624 C C . ALA A 1 366 ? 31.408 -6.684 19.924 1.00 27.31 366 ALA A C 1
ATOM 2626 O O . ALA A 1 366 ? 31.397 -7.664 20.666 1.00 27.31 366 ALA A O 1
ATOM 2627 N N . ALA A 1 367 ? 30.419 -5.781 19.950 1.00 29.75 367 ALA A N 1
ATOM 2628 C CA . ALA A 1 367 ? 29.293 -5.829 20.889 1.00 29.75 367 ALA A CA 1
ATOM 2629 C C . ALA A 1 367 ? 28.016 -6.509 20.339 1.00 29.75 367 ALA A C 1
ATOM 2631 O O . ALA A 1 367 ? 27.032 -6.611 21.068 1.00 29.75 367 ALA A O 1
ATOM 2632 N N . LEU A 1 368 ? 28.007 -6.983 19.086 1.00 33.84 368 LEU A N 1
ATOM 2633 C CA . LEU A 1 368 ? 26.823 -7.539 18.403 1.00 33.84 368 LEU A CA 1
ATOM 2634 C C . LEU A 1 368 ? 26.792 -9.080 18.377 1.00 33.84 368 LEU A C 1
ATOM 2636 O O . LEU A 1 368 ? 26.443 -9.697 17.376 1.00 33.84 368 LEU A O 1
ATOM 2640 N N . ALA A 1 369 ? 27.133 -9.733 19.490 1.00 30.48 369 ALA A N 1
ATOM 2641 C CA . ALA A 1 369 ? 26.835 -11.156 19.653 1.00 30.48 369 ALA A CA 1
ATOM 2642 C C . ALA A 1 369 ? 25.321 -11.328 19.890 1.00 30.48 369 ALA A C 1
ATOM 2644 O O . ALA A 1 369 ? 24.848 -11.246 21.023 1.00 30.48 369 ALA A O 1
ATOM 2645 N N . VAL A 1 370 ? 24.548 -11.507 18.816 1.00 38.19 370 VAL A N 1
ATOM 2646 C CA . VAL A 1 370 ? 23.089 -11.647 18.897 1.00 38.19 370 VAL A CA 1
ATOM 2647 C C . VAL A 1 370 ? 22.694 -13.083 19.265 1.00 38.19 370 VAL A C 1
ATOM 2649 O O . VAL A 1 370 ? 23.151 -14.055 18.663 1.00 38.19 370 VAL A O 1
ATOM 2652 N N . ALA A 1 371 ? 21.859 -13.210 20.299 1.00 37.38 371 ALA A N 1
ATOM 2653 C CA . ALA A 1 371 ? 21.431 -14.477 20.883 1.00 37.38 371 ALA A CA 1
ATOM 2654 C C . ALA A 1 371 ? 20.431 -15.258 19.991 1.00 37.38 371 ALA A C 1
ATOM 2656 O O . ALA A 1 371 ? 19.668 -14.646 19.245 1.00 37.38 371 ALA A O 1
ATOM 2657 N N . PRO A 1 372 ? 20.339 -16.600 20.108 1.00 40.09 372 PRO A N 1
ATOM 2658 C CA . PRO A 1 372 ? 19.563 -17.457 19.197 1.00 40.09 372 PRO A CA 1
ATOM 2659 C C . PRO A 1 372 ? 18.039 -17.479 19.434 1.00 40.09 372 PRO A C 1
ATOM 2661 O O . PRO A 1 372 ? 17.353 -18.313 18.853 1.00 40.09 372 PRO A O 1
ATOM 2664 N N . GLN A 1 373 ? 17.495 -16.623 20.304 1.00 46.69 373 GLN A N 1
ATOM 2665 C CA . GLN A 1 373 ? 16.076 -16.637 20.699 1.00 46.69 373 GLN A CA 1
ATOM 2666 C C . GLN A 1 373 ? 15.461 -15.236 20.650 1.00 46.69 373 GLN A C 1
ATOM 2668 O O . GLN A 1 373 ? 14.942 -14.729 21.643 1.00 46.69 373 GLN A O 1
ATOM 2673 N N . LEU A 1 374 ? 15.540 -14.577 19.498 1.00 56.44 374 LEU A N 1
ATOM 2674 C CA . LEU A 1 374 ? 14.741 -13.376 19.282 1.00 56.44 374 LEU A CA 1
ATOM 2675 C C . LEU A 1 374 ? 13.325 -13.775 18.881 1.00 56.44 374 LEU A C 1
ATOM 2677 O O . LEU A 1 374 ? 13.149 -14.637 18.018 1.00 56.44 374 LEU A O 1
ATOM 2681 N N . ALA A 1 375 ? 12.344 -13.138 19.525 1.00 61.00 375 ALA A N 1
ATOM 2682 C CA . ALA A 1 375 ? 10.924 -13.386 19.318 1.00 61.00 375 ALA A CA 1
ATOM 2683 C C . ALA A 1 375 ? 10.538 -13.327 17.831 1.00 61.00 375 ALA A C 1
ATOM 2685 O O . ALA A 1 375 ? 11.188 -12.657 17.015 1.00 61.00 375 ALA A O 1
ATOM 2686 N N . ASP A 1 376 ? 9.476 -14.050 17.479 1.00 82.88 376 ASP A N 1
ATOM 2687 C CA . ASP A 1 376 ? 8.928 -13.993 16.134 1.00 82.88 376 ASP A CA 1
ATOM 2688 C C . ASP A 1 376 ? 8.500 -12.557 15.781 1.00 82.88 376 ASP A C 1
ATOM 2690 O O . ASP A 1 376 ? 8.025 -11.798 16.633 1.00 82.88 376 ASP A O 1
ATOM 2694 N N . ALA A 1 377 ? 8.708 -12.165 14.521 1.00 88.44 377 ALA A N 1
ATOM 2695 C CA . ALA A 1 377 ? 8.448 -10.799 14.077 1.00 88.44 377 ALA A CA 1
ATOM 2696 C C . ALA A 1 377 ? 6.978 -10.413 14.287 1.00 88.44 377 ALA A C 1
ATOM 2698 O O . ALA A 1 377 ? 6.702 -9.279 14.686 1.00 88.44 377 ALA A O 1
ATOM 2699 N N . ARG A 1 378 ? 6.045 -11.349 14.068 1.00 91.94 378 ARG A N 1
ATOM 2700 C CA . ARG A 1 378 ? 4.609 -11.156 14.292 1.00 91.94 378 ARG A CA 1
ATOM 2701 C C . ARG A 1 378 ? 4.302 -10.894 15.763 1.00 91.94 378 ARG A C 1
ATOM 2703 O O . ARG A 1 378 ? 3.486 -10.021 16.064 1.00 91.94 378 ARG A O 1
ATOM 2710 N N . SER A 1 379 ? 4.982 -11.588 16.673 1.00 91.12 379 SER A N 1
ATOM 2711 C CA . SER A 1 379 ? 4.792 -11.395 18.112 1.00 91.12 379 SER A CA 1
ATOM 2712 C C . SER A 1 379 ? 5.300 -10.039 18.597 1.00 91.12 379 SER A C 1
ATOM 2714 O O . SER A 1 379 ? 4.662 -9.400 19.431 1.00 91.12 379 SER A O 1
ATOM 2716 N N . LEU A 1 380 ? 6.409 -9.544 18.036 1.00 91.25 380 LEU A N 1
ATOM 2717 C CA . LEU A 1 380 ? 6.972 -8.231 18.385 1.00 91.25 380 LEU A CA 1
ATOM 2718 C C . LEU A 1 380 ? 6.036 -7.056 18.067 1.00 91.25 380 LEU A C 1
ATOM 2720 O O . LEU A 1 380 ? 6.139 -6.003 18.698 1.00 91.25 380 LEU A O 1
ATOM 2724 N N . VAL A 1 381 ? 5.123 -7.239 17.113 1.00 92.75 381 VAL A N 1
ATOM 2725 C CA . VAL A 1 381 ? 4.093 -6.254 16.759 1.00 92.75 381 VAL A CA 1
ATOM 2726 C C . VAL A 1 381 ? 2.711 -6.612 17.299 1.00 92.75 381 VAL A C 1
ATOM 2728 O O . VAL A 1 381 ? 1.736 -5.966 16.937 1.00 92.75 381 VAL A O 1
ATOM 2731 N N . GLY A 1 382 ? 2.588 -7.621 18.165 1.00 93.44 382 GLY A N 1
ATOM 2732 C CA . GLY A 1 382 ? 1.326 -7.979 18.816 1.00 93.44 382 GLY A CA 1
ATOM 2733 C C . GLY A 1 382 ? 0.296 -8.657 17.907 1.00 93.44 382 GLY A C 1
ATOM 2734 O O . GLY A 1 382 ? -0.908 -8.493 18.123 1.00 93.44 382 GLY A O 1
ATOM 2735 N N . GLY A 1 383 ? 0.727 -9.420 16.897 1.00 92.19 383 GLY A N 1
ATOM 2736 C CA . GLY A 1 383 ? -0.182 -10.137 15.993 1.00 92.19 383 GLY A CA 1
ATOM 2737 C C . GLY A 1 383 ? -1.116 -11.130 16.704 1.00 92.19 383 GLY A C 1
ATOM 2738 O O . GLY A 1 383 ? -2.249 -11.341 16.277 1.00 92.19 383 GLY A O 1
ATOM 2739 N N . GLU A 1 384 ? -0.715 -11.689 17.848 1.00 93.38 384 GLU A N 1
ATOM 2740 C CA . GLU A 1 384 ? -1.557 -12.585 18.651 1.00 93.38 384 GLU A CA 1
ATOM 2741 C C . GLU A 1 384 ? -2.770 -11.864 19.248 1.00 93.38 384 GLU A C 1
ATOM 2743 O O . GLU A 1 384 ? -3.797 -12.494 19.500 1.00 93.38 384 GLU A O 1
ATOM 2748 N N . ALA A 1 385 ? -2.680 -10.555 19.502 1.00 93.56 385 ALA A N 1
ATOM 2749 C CA . ALA A 1 385 ? -3.808 -9.784 20.016 1.00 93.56 385 ALA A CA 1
ATOM 2750 C C . ALA A 1 385 ? -4.908 -9.611 18.959 1.00 93.56 385 ALA A C 1
ATOM 2752 O O . ALA A 1 385 ? -6.085 -9.772 19.286 1.00 93.56 385 ALA A O 1
ATOM 2753 N N . LEU A 1 386 ? -4.524 -9.370 17.700 1.00 95.75 386 LEU A N 1
ATOM 2754 C CA . LEU A 1 386 ? -5.444 -9.324 16.557 1.00 95.75 386 LEU A CA 1
ATOM 2755 C C . LEU A 1 386 ? -6.161 -10.668 16.389 1.00 95.75 386 LEU A C 1
ATOM 2757 O O . LEU A 1 386 ? -7.390 -10.729 16.327 1.00 95.75 386 LEU A O 1
ATOM 2761 N N . GLU A 1 387 ? -5.403 -11.763 16.437 1.00 93.38 387 GLU A N 1
ATOM 2762 C CA . GLU A 1 387 ? -5.960 -13.106 16.302 1.00 93.38 387 GLU A CA 1
ATOM 2763 C C . GLU A 1 387 ? -6.918 -13.465 17.451 1.00 93.38 387 GLU A C 1
ATOM 2765 O O . GLU A 1 387 ? -8.000 -14.008 17.211 1.00 93.38 387 GLU A O 1
ATOM 2770 N N . ARG A 1 388 ? -6.569 -13.125 18.703 1.00 94.81 388 ARG A N 1
ATOM 2771 C CA . ARG A 1 388 ? -7.463 -13.292 19.867 1.00 94.81 388 ARG A CA 1
ATOM 2772 C C . ARG A 1 388 ? -8.752 -12.483 19.733 1.00 94.81 388 ARG A C 1
ATOM 2774 O O . ARG A 1 388 ? -9.784 -12.915 20.240 1.00 94.81 388 ARG A O 1
ATOM 2781 N N . ALA A 1 389 ? -8.703 -11.342 19.048 1.00 92.75 389 ALA A N 1
ATOM 2782 C CA . ALA A 1 389 ? -9.875 -10.535 18.720 1.00 92.75 389 ALA A CA 1
ATOM 2783 C C . ALA A 1 389 ? -10.686 -11.085 17.526 1.00 92.75 389 ALA A C 1
ATOM 2785 O O . ALA A 1 389 ? -11.707 -10.504 17.162 1.00 92.75 389 ALA A O 1
ATOM 2786 N N . GLY A 1 390 ? -10.270 -12.210 16.931 1.00 94.94 390 GLY A N 1
ATOM 2787 C CA . GLY A 1 390 ? -10.933 -12.829 15.782 1.00 94.94 390 GLY A CA 1
ATOM 2788 C C . GLY A 1 390 ? -10.595 -12.171 14.443 1.00 94.94 390 GLY A C 1
ATOM 2789 O O . GLY A 1 390 ? -11.267 -12.440 13.449 1.00 94.94 390 GLY A O 1
ATOM 2790 N N . MET A 1 391 ? -9.571 -11.319 14.399 1.00 96.94 391 MET A N 1
ATOM 2791 C CA . MET A 1 391 ? -9.105 -10.670 13.178 1.00 96.94 391 MET A CA 1
ATOM 2792 C C . MET A 1 391 ? -8.090 -11.596 12.499 1.00 96.94 391 MET A C 1
ATOM 2794 O O . MET A 1 391 ? -7.011 -11.824 13.038 1.00 96.94 391 MET A O 1
ATOM 2798 N N . ARG A 1 392 ? -8.489 -12.203 11.373 1.00 96.19 392 ARG A N 1
ATOM 2799 C CA . ARG A 1 392 ? -7.649 -13.118 10.566 1.00 96.19 392 ARG A CA 1
ATOM 2800 C C . ARG A 1 392 ? -7.640 -12.783 9.068 1.00 96.19 392 ARG A C 1
ATOM 2802 O O . ARG A 1 392 ? -7.184 -13.575 8.250 1.00 96.19 392 ARG A O 1
ATOM 2809 N N . GLY A 1 393 ? -8.227 -11.651 8.684 1.00 96.94 393 GLY A N 1
ATOM 2810 C CA . GLY A 1 393 ? -8.286 -11.184 7.296 1.00 96.94 393 GLY A CA 1
ATOM 2811 C C . GLY A 1 393 ? -9.276 -11.909 6.383 1.00 96.94 393 GLY A C 1
ATOM 2812 O O . GLY A 1 393 ? -9.222 -11.754 5.164 1.00 96.94 393 GLY A O 1
ATOM 2813 N N . LYS A 1 394 ? -10.212 -12.677 6.949 1.00 96.62 394 LYS A N 1
ATOM 2814 C CA . LYS A 1 394 ? -11.273 -13.339 6.184 1.00 96.62 394 LYS A CA 1
ATOM 2815 C C . LYS A 1 394 ? -12.085 -12.335 5.363 1.00 96.62 394 LYS A C 1
ATOM 2817 O O . LYS A 1 394 ? -12.556 -11.333 5.890 1.00 96.62 394 LYS A O 1
ATOM 2822 N N . GLY A 1 395 ? -12.304 -12.643 4.084 1.00 94.94 395 GLY A N 1
ATOM 2823 C CA . GLY A 1 395 ? -13.051 -11.771 3.165 1.00 94.94 395 GLY A CA 1
ATOM 2824 C C . GLY A 1 395 ? -12.234 -10.602 2.601 1.00 94.94 395 GLY A C 1
ATOM 2825 O O . GLY A 1 395 ? -12.782 -9.783 1.860 1.00 94.94 395 GLY A O 1
ATOM 2826 N N . THR A 1 396 ? -10.939 -10.541 2.917 1.00 97.56 396 THR A N 1
ATOM 2827 C CA . THR A 1 396 ? -9.994 -9.583 2.342 1.00 97.56 396 THR A CA 1
ATOM 2828 C C . THR A 1 396 ? -9.224 -10.221 1.188 1.00 97.56 396 THR A C 1
ATOM 2830 O O . THR A 1 396 ? -8.724 -11.345 1.309 1.00 97.56 396 THR A O 1
ATOM 2833 N N . LEU A 1 397 ? -9.095 -9.492 0.078 1.00 97.69 397 LEU A N 1
ATOM 2834 C CA . LEU A 1 397 ? -8.200 -9.840 -1.024 1.00 97.69 397 LEU A CA 1
ATOM 2835 C C . LEU A 1 397 ? -6.962 -8.938 -0.977 1.00 97.69 397 LEU A C 1
ATOM 2837 O O . LEU A 1 397 ? -7.071 -7.724 -1.150 1.00 97.69 397 LEU A O 1
ATOM 2841 N N . VAL A 1 398 ? -5.787 -9.528 -0.761 1.00 98.62 398 VAL A N 1
ATOM 2842 C CA . VAL A 1 398 ? -4.507 -8.811 -0.721 1.00 98.62 398 VAL A CA 1
ATOM 2843 C C . VAL A 1 398 ? -3.757 -9.021 -2.033 1.00 98.62 398 VAL A C 1
ATOM 2845 O O . VAL A 1 398 ? -3.531 -10.151 -2.459 1.00 98.62 398 VAL A O 1
ATOM 2848 N N . GLY A 1 399 ? -3.380 -7.928 -2.685 1.00 98.31 399 GLY A N 1
ATOM 2849 C CA . GLY A 1 399 ? -2.525 -7.910 -3.863 1.00 98.31 399 GLY A CA 1
ATOM 2850 C C . GLY A 1 399 ? -1.051 -7.829 -3.488 1.00 98.31 399 GLY A C 1
ATOM 2851 O O . GLY A 1 399 ? -0.682 -7.048 -2.614 1.00 98.31 399 GLY A O 1
ATOM 2852 N N . VAL A 1 400 ? -0.201 -8.584 -4.178 1.00 98.31 400 VAL A N 1
ATOM 2853 C CA . VAL A 1 400 ? 1.261 -8.486 -4.078 1.00 98.31 400 VAL A CA 1
ATOM 2854 C C . VAL A 1 400 ? 1.844 -8.337 -5.481 1.00 98.31 400 VAL A C 1
ATOM 2856 O O . VAL A 1 400 ? 1.513 -9.114 -6.376 1.00 98.31 400 VAL A O 1
ATOM 2859 N N . ILE A 1 401 ? 2.683 -7.319 -5.677 1.00 96.56 401 ILE A N 1
ATOM 2860 C CA . ILE A 1 401 ? 3.470 -7.109 -6.901 1.00 96.56 401 ILE A CA 1
ATOM 2861 C C . ILE A 1 401 ? 4.930 -7.399 -6.553 1.00 96.56 401 ILE A C 1
ATOM 2863 O O . ILE A 1 401 ? 5.544 -6.609 -5.838 1.00 96.56 401 ILE A O 1
ATOM 2867 N N . ASP A 1 402 ? 5.463 -8.536 -7.007 1.00 93.81 402 ASP A N 1
ATOM 2868 C CA . ASP A 1 402 ? 6.779 -9.033 -6.573 1.00 93.81 402 ASP A CA 1
ATOM 2869 C C . ASP A 1 402 ? 7.399 -10.041 -7.579 1.00 93.81 402 ASP A C 1
ATOM 2871 O O . ASP A 1 402 ? 7.108 -9.981 -8.773 1.00 93.81 402 ASP A O 1
ATOM 2875 N N . SER A 1 403 ? 8.281 -10.951 -7.151 1.00 90.69 403 SER A N 1
ATOM 2876 C CA . SER A 1 403 ? 8.966 -11.957 -7.984 1.00 90.69 403 SER A CA 1
ATOM 2877 C C . SER A 1 403 ? 8.137 -13.199 -8.327 1.00 90.69 403 SER A C 1
ATOM 2879 O O . SER A 1 403 ? 8.587 -14.064 -9.087 1.00 90.69 403 SER A O 1
ATOM 2881 N N . GLY A 1 404 ? 6.912 -13.274 -7.807 1.00 92.88 404 GLY A N 1
ATOM 2882 C CA . GLY A 1 404 ? 6.010 -14.415 -7.932 1.00 92.88 404 GLY A CA 1
ATOM 2883 C C . GLY A 1 404 ? 5.687 -15.035 -6.578 1.00 92.88 404 GLY A C 1
ATOM 2884 O O . GLY A 1 404 ? 5.913 -14.433 -5.534 1.00 92.88 404 GLY A O 1
ATOM 2885 N N . ILE A 1 405 ? 5.112 -16.231 -6.602 1.00 95.12 405 ILE A N 1
ATOM 2886 C CA . ILE A 1 405 ? 4.840 -17.044 -5.417 1.00 95.12 405 ILE A CA 1
ATOM 2887 C C . ILE A 1 405 ? 5.026 -18.511 -5.783 1.00 95.12 405 ILE A C 1
ATOM 2889 O O . ILE A 1 405 ? 4.719 -18.882 -6.913 1.00 95.12 405 ILE A O 1
ATOM 2893 N N . ASP A 1 406 ? 5.486 -19.324 -4.837 1.00 95.38 406 ASP A N 1
ATOM 2894 C CA . ASP A 1 406 ? 5.366 -20.780 -4.889 1.00 95.38 406 ASP A CA 1
ATOM 2895 C C . ASP A 1 406 ? 3.924 -21.194 -4.526 1.00 95.38 406 ASP A C 1
ATOM 2897 O O . ASP A 1 406 ? 3.548 -21.123 -3.350 1.00 95.38 406 ASP A O 1
ATOM 2901 N N . PRO A 1 407 ? 3.082 -21.584 -5.503 1.00 93.06 407 PRO A N 1
ATOM 2902 C CA . PRO A 1 407 ? 1.684 -21.910 -5.245 1.00 93.06 407 PRO A CA 1
ATOM 2903 C C . PRO A 1 407 ? 1.492 -23.251 -4.527 1.00 93.06 407 PRO A C 1
ATOM 2905 O O . PRO A 1 407 ? 0.418 -23.476 -3.964 1.00 93.06 407 PRO A O 1
ATOM 2908 N N . ASP A 1 408 ? 2.507 -24.118 -4.544 1.00 94.06 408 ASP A N 1
ATOM 2909 C CA . ASP A 1 408 ? 2.453 -25.463 -3.974 1.00 94.06 408 ASP A CA 1
ATOM 2910 C C . ASP A 1 408 ? 2.871 -25.478 -2.497 1.00 94.06 408 ASP A C 1
ATOM 2912 O O . ASP A 1 408 ? 2.669 -26.474 -1.796 1.00 94.06 408 ASP A O 1
ATOM 2916 N N . HIS A 1 409 ? 3.400 -24.362 -1.986 1.00 96.38 409 HIS A N 1
ATOM 2917 C CA . HIS A 1 409 ? 3.765 -24.241 -0.583 1.00 96.38 409 HIS A CA 1
ATOM 2918 C C . HIS A 1 409 ? 2.515 -24.370 0.323 1.00 96.38 409 HIS A C 1
ATOM 2920 O O . HIS A 1 409 ? 1.542 -23.621 0.158 1.00 96.38 409 HIS A O 1
ATOM 2926 N N . PRO A 1 410 ? 2.521 -25.268 1.333 1.00 96.50 410 PRO A N 1
ATOM 2927 C CA . PRO A 1 410 ? 1.335 -25.591 2.141 1.00 96.50 410 PRO A CA 1
ATOM 2928 C C . PRO A 1 410 ? 0.774 -24.382 2.901 1.00 96.50 410 PRO A C 1
ATOM 2930 O O . PRO A 1 410 ? -0.430 -24.295 3.142 1.00 96.50 410 PRO A O 1
ATOM 2933 N N . ASP A 1 411 ? 1.621 -23.404 3.227 1.00 97.75 411 ASP A N 1
ATOM 2934 C CA . ASP A 1 411 ? 1.186 -22.173 3.889 1.00 97.75 411 ASP A CA 1
ATOM 2935 C C . ASP A 1 411 ? 0.186 -21.338 3.082 1.00 97.75 411 ASP A C 1
ATOM 2937 O O . ASP A 1 411 ? -0.489 -20.501 3.674 1.00 97.75 411 ASP A O 1
ATOM 2941 N N . PHE A 1 412 ? 0.043 -21.542 1.770 1.00 97.81 412 PHE A N 1
ATOM 2942 C CA . PHE A 1 412 ? -0.921 -20.804 0.940 1.00 97.81 412 PHE A CA 1
ATOM 2943 C C . PHE A 1 412 ? -2.226 -21.556 0.695 1.00 97.81 412 PHE A C 1
ATOM 2945 O O . PHE A 1 412 ? -3.057 -21.112 -0.099 1.00 97.81 412 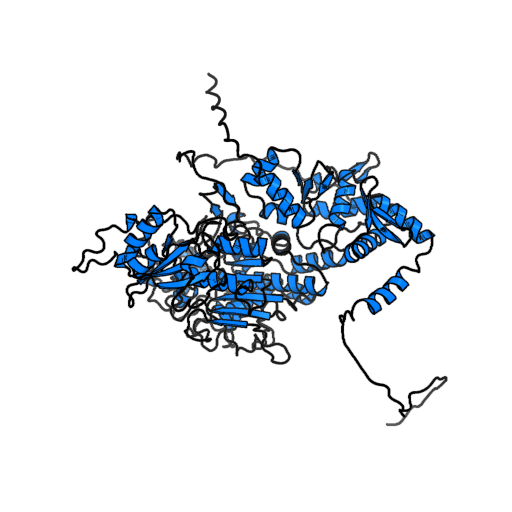PHE A O 1
ATOM 2952 N N . GLN A 1 413 ? -2.439 -22.660 1.406 1.00 95.62 413 GLN A N 1
ATOM 2953 C CA . GLN A 1 413 ? -3.687 -23.410 1.388 1.00 95.62 413 GLN A CA 1
ATOM 2954 C C . GLN A 1 413 ? -4.567 -23.026 2.587 1.00 95.62 413 GLN A C 1
ATOM 2956 O O . GLN A 1 413 ? -4.090 -22.490 3.594 1.00 95.62 413 GLN A O 1
ATOM 2961 N N . ASP A 1 414 ? -5.876 -23.221 2.456 1.00 93.06 414 ASP A N 1
ATOM 2962 C CA . ASP A 1 414 ? -6.818 -23.169 3.571 1.00 93.06 414 ASP A CA 1
ATOM 2963 C C . ASP A 1 414 ? -6.838 -24.505 4.339 1.00 93.06 414 ASP A C 1
ATOM 2965 O O . ASP A 1 414 ? -6.189 -25.480 3.961 1.00 93.06 414 ASP A O 1
ATOM 2969 N N . ALA A 1 415 ? -7.606 -24.571 5.429 1.00 88.62 415 ALA A N 1
ATOM 2970 C CA . ALA A 1 415 ? -7.718 -25.784 6.244 1.00 88.62 415 ALA A CA 1
ATOM 2971 C C . ALA A 1 415 ? -8.330 -26.993 5.500 1.00 88.62 415 ALA A C 1
ATOM 2973 O O . ALA A 1 415 ? -8.236 -28.118 5.986 1.00 88.62 415 ALA A O 1
ATOM 2974 N N . ALA A 1 416 ? -8.973 -26.771 4.350 1.00 91.88 416 ALA A N 1
ATOM 2975 C CA . ALA A 1 416 ? -9.523 -27.811 3.487 1.00 91.88 416 ALA A CA 1
ATOM 2976 C C . ALA A 1 416 ? -8.572 -28.189 2.331 1.00 91.88 416 ALA A C 1
ATOM 2978 O O . ALA A 1 416 ? -8.930 -29.033 1.510 1.00 91.88 416 ALA A O 1
ATOM 2979 N N . GLY A 1 417 ? -7.372 -27.600 2.271 1.00 91.19 417 GLY A N 1
ATOM 2980 C CA . GLY A 1 417 ? -6.376 -27.839 1.226 1.00 91.19 417 GLY A CA 1
ATOM 2981 C C . GLY A 1 417 ? -6.615 -27.049 -0.064 1.00 91.19 417 GLY A C 1
ATOM 2982 O O . GLY A 1 417 ? -5.922 -27.282 -1.053 1.00 91.19 417 GLY A O 1
ATOM 2983 N N . ASN A 1 418 ? -7.574 -26.116 -0.097 1.00 94.44 418 ASN A N 1
ATOM 2984 C CA . ASN A 1 418 ? -7.788 -25.275 -1.274 1.00 94.44 418 ASN A CA 1
ATOM 2985 C C . ASN A 1 418 ? -6.780 -24.128 -1.295 1.00 94.44 418 ASN A C 1
ATOM 2987 O O . ASN A 1 418 ? -6.476 -23.538 -0.259 1.00 94.44 418 ASN A O 1
ATOM 2991 N N . SER A 1 419 ? -6.316 -23.747 -2.485 1.00 96.12 419 SER A N 1
ATOM 2992 C CA . SER A 1 419 ? -5.444 -22.581 -2.624 1.00 96.12 419 SER A CA 1
ATOM 2993 C C . SER A 1 419 ? -6.160 -21.294 -2.205 1.00 96.12 419 SER A C 1
ATOM 2995 O O . SER A 1 419 ? -7.290 -21.022 -2.619 1.00 96.12 419 SER A O 1
ATOM 2997 N N . ARG A 1 420 ? -5.468 -20.460 -1.425 1.00 96.38 420 ARG A N 1
ATOM 2998 C CA . ARG A 1 420 ? -5.884 -19.086 -1.112 1.00 96.38 420 ARG A CA 1
ATOM 2999 C C . ARG A 1 420 ? -5.380 -18.077 -2.145 1.00 96.38 420 ARG A C 1
ATOM 3001 O O . ARG A 1 420 ? -5.707 -16.893 -2.047 1.00 96.38 420 ARG A O 1
ATOM 3008 N N . ILE A 1 421 ? -4.642 -18.527 -3.161 1.00 96.12 421 ILE A N 1
ATOM 3009 C CA . ILE A 1 421 ? -4.237 -17.715 -4.311 1.00 96.12 421 ILE A CA 1
ATOM 3010 C C . ILE A 1 421 ? -5.440 -17.589 -5.248 1.00 96.12 421 ILE A C 1
ATOM 3012 O O . ILE A 1 421 ? -5.776 -18.494 -6.004 1.00 96.12 421 ILE A O 1
ATOM 3016 N N . ALA A 1 422 ? -6.119 -16.448 -5.178 1.00 94.44 422 ALA A N 1
ATOM 3017 C CA . ALA A 1 422 ? -7.300 -16.146 -5.975 1.00 94.44 422 ALA A CA 1
ATOM 3018 C C . ALA A 1 422 ? -6.971 -15.938 -7.455 1.00 94.44 422 ALA A C 1
ATOM 3020 O O . ALA A 1 422 ? -7.778 -16.251 -8.327 1.00 94.44 422 ALA A O 1
ATOM 3021 N N . SER A 1 423 ? -5.821 -15.334 -7.745 1.00 93.12 423 SER A N 1
ATOM 3022 C CA . SER A 1 423 ? -5.381 -15.031 -9.104 1.00 93.12 423 SER A CA 1
ATOM 3023 C C . SER A 1 423 ? -3.873 -14.824 -9.134 1.00 93.12 423 SER A C 1
ATOM 3025 O O . SER A 1 423 ? -3.296 -14.261 -8.204 1.00 93.12 423 SER A O 1
ATOM 3027 N N . TYR A 1 424 ? -3.253 -15.237 -10.231 1.00 92.94 424 TYR A N 1
ATOM 3028 C CA . TYR A 1 424 ? -1.823 -15.104 -10.472 1.00 92.94 424 TYR A CA 1
ATOM 3029 C C . TYR A 1 424 ? -1.607 -14.625 -11.907 1.00 92.94 424 TYR A C 1
ATOM 3031 O O . TYR A 1 424 ? -2.196 -15.186 -12.834 1.00 92.94 424 TYR A O 1
ATOM 3039 N N . LEU A 1 425 ? -0.768 -13.608 -12.104 1.00 91.56 425 LEU A N 1
ATOM 3040 C CA . LEU A 1 425 ? -0.403 -13.140 -13.436 1.00 91.56 425 LEU A CA 1
ATOM 3041 C C . LEU A 1 425 ? 1.104 -12.902 -13.562 1.00 91.56 425 LEU A C 1
ATOM 3043 O O . LEU A 1 425 ? 1.669 -12.055 -12.874 1.00 91.56 425 LEU A O 1
ATOM 3047 N N . ASP A 1 426 ? 1.723 -13.623 -14.496 1.00 91.44 426 ASP A N 1
ATOM 3048 C CA . ASP A 1 426 ? 3.127 -13.446 -14.873 1.00 91.44 426 ASP A CA 1
ATOM 3049 C C . ASP A 1 426 ? 3.307 -12.333 -15.918 1.00 91.44 426 ASP A C 1
ATOM 3051 O O . ASP A 1 426 ? 2.792 -12.446 -17.034 1.00 91.44 426 ASP A O 1
ATOM 3055 N N . PHE A 1 427 ? 4.030 -11.266 -15.577 1.00 90.38 427 PHE A N 1
ATOM 3056 C CA . PHE A 1 427 ? 4.410 -10.191 -16.499 1.00 90.38 427 PHE A CA 1
ATOM 3057 C C . PHE A 1 427 ? 5.821 -10.353 -17.088 1.00 90.38 427 PHE A C 1
ATOM 3059 O O . PHE A 1 427 ? 6.178 -9.589 -17.985 1.00 90.38 427 PHE A O 1
ATOM 3066 N N . THR A 1 428 ? 6.613 -11.324 -16.628 1.00 84.56 428 THR A N 1
ATOM 3067 C CA . THR A 1 428 ? 7.989 -11.559 -17.096 1.00 84.56 428 THR A CA 1
ATOM 3068 C C . THR A 1 428 ? 8.029 -12.491 -18.302 1.00 84.56 428 THR A C 1
ATOM 3070 O O . THR A 1 428 ? 8.951 -12.407 -19.106 1.00 84.56 428 THR A O 1
ATOM 3073 N N . SER A 1 429 ? 6.985 -13.307 -18.492 1.00 83.12 429 SER A N 1
ATOM 3074 C CA . SER A 1 429 ? 6.917 -14.362 -19.519 1.00 83.12 429 SER A CA 1
ATOM 3075 C C . SER A 1 429 ? 7.934 -15.489 -19.294 1.00 83.12 429 SER A C 1
ATOM 3077 O O . SER A 1 429 ? 8.311 -16.183 -20.237 1.00 83.12 429 SER A O 1
ATOM 3079 N N . GLU A 1 430 ? 8.374 -15.673 -18.048 1.00 81.94 430 GLU A N 1
ATOM 3080 C CA . GLU A 1 430 ? 9.344 -16.701 -17.644 1.00 81.94 430 GLU A CA 1
ATOM 3081 C C . GLU A 1 430 ? 8.678 -17.887 -16.926 1.00 81.94 430 GLU A C 1
ATOM 3083 O O . GLU A 1 430 ? 9.357 -18.838 -16.546 1.00 81.94 430 GLU A O 1
ATOM 3088 N N . GLY A 1 431 ? 7.353 -17.857 -16.757 1.00 85.19 431 GLY A N 1
ATOM 3089 C CA . GLY A 1 431 ? 6.601 -18.891 -16.055 1.00 85.19 431 GLY A CA 1
ATOM 3090 C C . GLY A 1 431 ? 6.291 -18.519 -14.605 1.00 85.19 431 GLY A C 1
ATOM 3091 O O . GLY A 1 431 ? 6.629 -17.438 -14.121 1.00 85.19 431 GLY A O 1
ATOM 3092 N N . ASN A 1 432 ? 5.595 -19.422 -13.910 1.00 84.88 432 ASN A N 1
ATOM 3093 C CA . ASN A 1 432 ? 4.996 -19.112 -12.609 1.00 84.88 432 ASN A CA 1
ATOM 3094 C C . ASN A 1 432 ? 5.951 -19.294 -11.418 1.00 84.88 432 ASN A C 1
ATOM 3096 O O . ASN A 1 432 ? 5.654 -18.801 -10.328 1.00 84.88 432 ASN A O 1
ATOM 3100 N N . ASP A 1 433 ? 7.083 -19.963 -11.621 1.00 86.25 433 ASP A N 1
ATOM 3101 C CA . ASP A 1 433 ? 8.021 -20.302 -10.555 1.00 86.25 433 ASP A CA 1
ATOM 3102 C C . ASP A 1 433 ? 8.628 -19.039 -9.929 1.00 86.25 433 ASP A C 1
ATOM 3104 O O . ASP A 1 433 ? 9.166 -18.157 -10.613 1.00 86.25 433 ASP A O 1
ATOM 3108 N N . ASP A 1 434 ? 8.595 -18.959 -8.600 1.00 88.25 434 ASP A N 1
ATOM 3109 C CA . ASP A 1 434 ? 9.316 -17.935 -7.849 1.00 88.25 434 ASP A CA 1
ATOM 3110 C C . ASP A 1 434 ? 10.753 -18.392 -7.571 1.00 88.25 434 ASP A C 1
ATOM 3112 O O . ASP A 1 434 ? 11.095 -18.827 -6.472 1.00 88.25 434 ASP A O 1
ATOM 3116 N N . VAL A 1 435 ? 11.601 -18.305 -8.596 1.00 82.44 435 VAL A N 1
ATOM 3117 C CA . VAL A 1 435 ? 13.029 -18.686 -8.542 1.00 82.44 435 VAL A CA 1
ATOM 3118 C C . VAL A 1 435 ? 13.889 -17.767 -7.666 1.00 82.44 435 VAL A C 1
ATOM 3120 O O . VAL A 1 435 ? 15.022 -18.101 -7.310 1.00 82.44 435 VAL A O 1
ATOM 3123 N N . VAL A 1 436 ? 13.341 -16.595 -7.347 1.00 82.00 436 VAL A N 1
ATOM 3124 C CA . VAL A 1 436 ? 13.948 -15.555 -6.516 1.00 82.00 436 VAL A CA 1
ATOM 3125 C C . VAL A 1 436 ? 13.558 -15.743 -5.044 1.00 82.00 436 VAL A C 1
ATOM 3127 O O . VAL A 1 436 ? 14.339 -15.429 -4.152 1.00 82.00 436 VAL A O 1
ATOM 3130 N N . GLY A 1 437 ? 12.344 -16.233 -4.780 1.00 87.88 437 GLY A N 1
ATOM 3131 C CA . GLY A 1 437 ? 11.835 -16.563 -3.445 1.00 87.88 437 GLY A CA 1
ATOM 3132 C C . GLY A 1 437 ? 11.343 -15.373 -2.613 1.00 87.88 437 GLY A C 1
ATOM 3133 O O . GLY A 1 437 ? 10.703 -15.578 -1.580 1.00 87.88 437 GLY A O 1
ATOM 3134 N N . HIS A 1 438 ? 11.617 -14.135 -3.038 1.00 89.00 438 HIS A N 1
ATOM 3135 C CA . HIS A 1 438 ? 11.244 -12.922 -2.303 1.00 89.00 438 HIS A CA 1
ATOM 3136 C C . HIS A 1 438 ? 9.722 -12.743 -2.227 1.00 89.00 438 HIS A C 1
ATOM 3138 O O . HIS A 1 438 ? 9.184 -12.545 -1.139 1.00 89.00 438 HIS A O 1
ATOM 3144 N N . GLY A 1 439 ? 9.009 -12.892 -3.344 1.00 92.44 439 GLY A N 1
ATOM 3145 C CA . GLY A 1 439 ? 7.554 -12.764 -3.373 1.00 92.44 439 GLY A CA 1
ATOM 3146 C C . GLY A 1 439 ? 6.836 -13.832 -2.542 1.00 92.44 439 GLY A C 1
ATOM 3147 O O . GLY A 1 439 ? 5.855 -13.520 -1.864 1.00 92.44 439 GLY A O 1
ATOM 3148 N N . THR A 1 440 ? 7.369 -15.056 -2.490 1.00 96.25 440 THR A N 1
ATOM 3149 C CA . THR A 1 440 ? 6.893 -16.118 -1.588 1.00 96.25 440 THR A CA 1
ATOM 3150 C C . THR A 1 440 ? 7.057 -15.736 -0.116 1.00 96.25 440 THR A C 1
ATOM 3152 O O . THR A 1 440 ? 6.115 -15.876 0.668 1.00 96.25 440 THR A O 1
ATOM 3155 N N . HIS A 1 441 ? 8.213 -15.181 0.256 1.00 95.19 441 HIS A N 1
ATOM 3156 C CA . HIS A 1 441 ? 8.486 -14.714 1.620 1.00 95.19 441 HIS A CA 1
ATOM 3157 C C . HIS A 1 441 ? 7.562 -13.555 2.027 1.00 95.19 441 HIS A C 1
ATOM 3159 O O . HIS A 1 441 ? 6.942 -13.578 3.096 1.00 95.19 441 HIS A O 1
ATOM 3165 N N . VAL A 1 442 ? 7.383 -12.583 1.128 1.00 97.25 442 VAL A N 1
ATOM 3166 C CA . VAL A 1 442 ? 6.472 -11.440 1.287 1.00 97.25 442 VAL A CA 1
ATOM 3167 C C . VAL A 1 442 ? 5.025 -11.908 1.461 1.00 97.25 442 VAL A C 1
ATOM 3169 O O . VAL A 1 442 ? 4.369 -11.530 2.433 1.00 97.25 442 VAL A O 1
ATOM 3172 N N . ALA A 1 443 ? 4.520 -12.765 0.569 1.00 98.31 443 ALA A N 1
ATOM 3173 C CA . ALA A 1 443 ? 3.158 -13.292 0.654 1.00 98.31 443 ALA A CA 1
ATOM 3174 C C . ALA A 1 443 ? 2.942 -14.121 1.929 1.00 98.31 443 ALA A C 1
ATOM 3176 O O . ALA A 1 443 ? 1.898 -14.023 2.575 1.00 98.31 443 ALA A O 1
ATOM 3177 N N . GLY A 1 444 ? 3.944 -14.904 2.325 1.00 98.12 444 GLY A N 1
ATOM 3178 C CA . GLY A 1 444 ? 3.916 -15.686 3.551 1.00 98.12 444 GLY A CA 1
ATOM 3179 C C . GLY A 1 444 ? 3.879 -14.826 4.816 1.00 98.12 444 GLY A C 1
ATOM 3180 O O . GLY A 1 444 ? 3.101 -15.114 5.721 1.00 98.12 444 GLY A O 1
ATOM 3181 N N . THR A 1 445 ? 4.617 -13.713 4.841 1.00 98.06 445 THR A N 1
ATOM 3182 C CA . THR A 1 445 ? 4.564 -12.733 5.941 1.00 98.06 445 THR A CA 1
ATOM 3183 C C . THR A 1 445 ? 3.164 -12.116 6.086 1.00 98.06 445 THR A C 1
ATOM 3185 O O . THR A 1 445 ? 2.688 -11.899 7.202 1.00 98.06 445 THR A O 1
ATOM 3188 N N . ILE A 1 446 ? 2.468 -11.872 4.968 1.00 98.62 446 ILE A N 1
ATOM 3189 C CA . ILE A 1 446 ? 1.095 -11.344 4.975 1.00 98.62 446 ILE A CA 1
ATOM 3190 C C . ILE A 1 446 ? 0.114 -12.395 5.492 1.00 98.62 446 ILE A C 1
ATOM 3192 O O . ILE A 1 446 ? -0.639 -12.110 6.420 1.00 98.62 446 ILE A O 1
ATOM 3196 N N . LEU A 1 447 ? 0.075 -13.573 4.860 1.00 97.62 447 LEU A N 1
ATOM 3197 C CA . LEU A 1 447 ? -1.050 -14.505 4.990 1.00 97.62 447 LEU A CA 1
ATOM 3198 C C . LEU A 1 447 ? -0.672 -15.979 5.112 1.00 97.62 447 LEU A C 1
ATOM 3200 O O . LEU A 1 447 ? -1.577 -16.808 5.090 1.00 97.62 447 LEU A O 1
ATOM 3204 N N . GLY A 1 448 ? 0.605 -16.343 5.229 1.00 97.69 448 GLY A N 1
ATOM 3205 C CA . GLY A 1 448 ? 1.019 -17.741 5.384 1.00 97.69 448 GLY A CA 1
ATOM 3206 C C . GLY A 1 448 ? 0.326 -18.393 6.582 1.00 97.69 448 GLY A C 1
ATOM 3207 O O . GLY A 1 448 ? 0.285 -17.813 7.664 1.00 97.69 448 GLY A O 1
ATOM 3208 N N . SER A 1 449 ? -0.267 -19.575 6.404 1.00 96.62 449 SER A N 1
ATOM 3209 C CA . SER A 1 449 ? -1.011 -20.249 7.480 1.00 96.62 449 SER A CA 1
ATOM 3210 C C . SER A 1 449 ? -0.102 -20.829 8.568 1.00 96.62 449 SER A C 1
ATOM 3212 O O . SER A 1 449 ? -0.592 -21.180 9.641 1.00 96.62 449 SER A O 1
ATOM 3214 N N . GLY A 1 450 ? 1.207 -20.933 8.312 1.00 95.31 450 GLY A N 1
ATOM 3215 C CA . GLY A 1 450 ? 2.150 -21.625 9.184 1.00 95.31 450 GLY A CA 1
ATOM 3216 C C . GLY A 1 450 ? 2.037 -23.150 9.101 1.00 95.31 450 GLY A C 1
ATOM 3217 O O . GLY A 1 450 ? 2.570 -23.836 9.965 1.00 95.31 450 GLY A O 1
ATOM 3218 N N . ALA A 1 451 ? 1.332 -23.708 8.111 1.00 96.06 451 ALA A N 1
ATOM 3219 C CA . ALA A 1 451 ? 1.095 -25.148 8.009 1.00 96.06 451 ALA A CA 1
ATOM 3220 C C . ALA A 1 451 ? 2.393 -25.976 7.972 1.00 96.06 451 ALA A C 1
ATOM 3222 O O . ALA A 1 451 ? 2.446 -27.045 8.574 1.00 96.06 451 ALA A O 1
ATOM 3223 N N . ALA A 1 452 ? 3.457 -25.479 7.333 1.00 94.62 452 ALA A N 1
ATOM 3224 C CA . ALA A 1 452 ? 4.763 -26.142 7.320 1.00 94.62 452 ALA A CA 1
ATOM 3225 C C . ALA A 1 452 ? 5.567 -25.999 8.630 1.00 94.62 452 ALA A C 1
ATOM 3227 O O . ALA A 1 452 ? 6.700 -26.480 8.701 1.00 94.62 452 ALA A O 1
ATOM 3228 N N . SER A 1 453 ? 5.034 -25.317 9.645 1.00 93.19 453 SER A N 1
ATOM 3229 C CA . SER A 1 453 ? 5.672 -25.064 10.947 1.00 93.19 453 SER A CA 1
ATOM 3230 C C . SER A 1 453 ? 4.723 -25.296 12.128 1.00 93.19 453 SER A C 1
ATOM 3232 O O . SER A 1 453 ? 4.898 -24.691 13.179 1.00 93.19 453 SER A O 1
ATOM 3234 N N . ASP A 1 454 ? 3.678 -26.114 11.958 1.00 91.19 454 ASP A N 1
ATOM 3235 C CA . ASP A 1 454 ? 2.649 -26.356 12.986 1.00 91.19 454 ASP A CA 1
ATOM 3236 C C . ASP A 1 454 ? 2.013 -25.060 13.542 1.00 91.19 454 ASP A C 1
ATOM 3238 O O . ASP A 1 454 ? 1.562 -24.975 14.685 1.00 91.19 454 ASP A O 1
ATOM 3242 N N . GLY A 1 455 ? 1.956 -24.027 12.698 1.00 90.25 455 GLY A N 1
ATOM 3243 C CA . GLY A 1 455 ? 1.411 -22.710 13.003 1.00 90.25 455 GLY A CA 1
ATOM 3244 C C . GLY A 1 455 ? 2.392 -21.737 13.661 1.00 90.25 455 GLY A C 1
ATOM 3245 O O . GLY A 1 455 ? 1.969 -20.616 13.953 1.00 90.25 455 GLY A O 1
ATOM 3246 N N . GLU A 1 456 ? 3.652 -22.115 13.904 1.00 89.31 456 GLU A N 1
ATOM 3247 C CA . GLU A 1 456 ? 4.648 -21.259 14.571 1.00 89.31 456 GLU A CA 1
ATOM 3248 C C . GLU A 1 456 ? 5.045 -20.042 13.724 1.00 89.31 456 GLU A C 1
ATOM 3250 O O . GLU A 1 456 ? 5.091 -18.929 14.242 1.00 89.31 456 GLU A O 1
ATOM 3255 N N . LEU A 1 457 ? 5.282 -20.231 12.421 1.00 92.06 457 LEU A N 1
ATOM 3256 C CA . LEU A 1 457 ? 5.755 -19.193 11.492 1.00 92.06 457 LEU A CA 1
ATOM 3257 C C . LEU A 1 457 ? 4.633 -18.699 10.568 1.00 92.06 457 LEU A C 1
ATOM 3259 O O . LEU A 1 457 ? 4.808 -18.554 9.356 1.00 92.06 457 LEU A O 1
ATOM 3263 N N . ARG A 1 458 ? 3.445 -18.486 11.139 1.00 93.81 458 ARG A N 1
ATOM 3264 C CA . ARG A 1 458 ? 2.291 -17.944 10.411 1.00 93.81 458 ARG A CA 1
ATOM 3265 C C . ARG A 1 458 ? 2.404 -16.433 10.202 1.00 93.81 458 ARG A C 1
ATOM 3267 O O . ARG A 1 458 ? 2.921 -15.715 11.055 1.00 93.81 458 ARG A O 1
ATOM 3274 N N . GLY A 1 459 ? 1.850 -15.950 9.094 1.00 95.38 459 GLY A N 1
ATOM 3275 C CA . GLY A 1 459 ? 1.679 -14.524 8.824 1.00 95.38 459 GLY A CA 1
ATOM 3276 C C . GLY A 1 459 ? 0.595 -13.882 9.696 1.00 95.38 459 GLY A C 1
ATOM 3277 O O . GLY A 1 459 ? 0.018 -14.504 10.596 1.00 95.38 459 GLY A O 1
ATOM 3278 N N . SER A 1 460 ? 0.290 -12.616 9.424 1.00 94.38 460 SER A N 1
ATOM 3279 C CA . SER A 1 460 ? -0.760 -11.887 10.150 1.00 94.38 460 SER A CA 1
ATOM 3280 C C . SER A 1 460 ? -2.168 -12.377 9.755 1.00 94.38 460 SER A C 1
ATOM 3282 O O . SER A 1 460 ? -2.866 -12.987 10.566 1.00 94.38 460 SER A O 1
ATOM 3284 N N . ALA A 1 461 ? -2.533 -12.237 8.477 1.00 97.19 461 ALA A N 1
ATOM 3285 C CA . ALA A 1 461 ? -3.875 -12.462 7.938 1.00 97.19 461 ALA A CA 1
ATOM 3286 C C . ALA A 1 461 ? -4.075 -13.873 7.362 1.00 97.19 461 ALA A C 1
ATOM 3288 O O . ALA A 1 461 ? -4.217 -14.081 6.155 1.00 97.19 461 ALA A O 1
ATOM 3289 N N . THR A 1 462 ? -4.089 -14.865 8.247 1.00 96.69 462 THR A N 1
ATOM 3290 C CA . THR A 1 462 ? -4.125 -16.304 7.907 1.00 96.69 462 THR A CA 1
ATOM 3291 C C . THR A 1 462 ? -5.373 -16.800 7.159 1.00 96.69 462 THR A C 1
ATOM 3293 O O . THR A 1 462 ? -5.347 -17.897 6.607 1.00 96.69 462 THR A O 1
ATOM 3296 N N . GLU A 1 463 ? -6.449 -16.015 7.082 1.00 97.31 463 GLU A N 1
ATOM 3297 C CA . GLU A 1 463 ? -7.679 -16.330 6.335 1.00 97.31 463 GLU A CA 1
ATOM 3298 C C . GLU A 1 463 ? -7.909 -15.397 5.127 1.00 97.31 463 GLU A C 1
ATOM 3300 O O . GLU A 1 463 ? -8.936 -15.501 4.449 1.00 97.31 463 GLU A O 1
ATOM 3305 N N . ALA A 1 464 ? -6.965 -14.497 4.827 1.00 98.06 464 ALA A N 1
ATOM 3306 C CA . ALA A 1 464 ? -7.015 -13.666 3.627 1.00 98.06 464 ALA A CA 1
ATOM 3307 C C . ALA A 1 464 ? -6.710 -14.472 2.354 1.00 98.06 464 ALA A C 1
ATOM 3309 O O . ALA A 1 464 ? -6.084 -15.541 2.389 1.00 98.06 464 ALA A O 1
ATOM 3310 N N . ARG A 1 465 ? -7.143 -13.924 1.214 1.00 97.75 465 ARG A N 1
ATOM 3311 C CA . ARG A 1 465 ? -6.832 -14.427 -0.130 1.00 97.75 465 ARG A CA 1
ATOM 3312 C C . ARG A 1 465 ? -5.781 -13.555 -0.805 1.00 97.75 465 ARG A C 1
ATOM 3314 O O . ARG A 1 465 ? -5.678 -12.365 -0.515 1.00 97.75 465 ARG A O 1
ATOM 3321 N N . LEU A 1 466 ? -5.045 -14.140 -1.745 1.00 97.75 466 LEU A N 1
ATOM 3322 C CA . LEU A 1 466 ? -3.942 -13.492 -2.448 1.00 97.75 466 LEU A CA 1
ATOM 3323 C C . LEU A 1 466 ? -4.248 -13.263 -3.930 1.00 97.75 466 LEU A C 1
ATOM 3325 O O . LEU A 1 466 ? -4.721 -14.167 -4.616 1.00 97.75 466 LEU A O 1
ATOM 3329 N N . LYS A 1 467 ? -3.871 -12.099 -4.452 1.00 96.69 467 LYS A N 1
ATOM 3330 C CA . LYS A 1 467 ? -3.698 -11.843 -5.883 1.00 96.69 467 LYS A CA 1
ATOM 3331 C C . LYS A 1 467 ? -2.226 -11.525 -6.147 1.00 96.69 467 LYS A C 1
ATOM 3333 O O . LYS A 1 467 ? -1.713 -10.546 -5.618 1.00 96.69 467 LYS A O 1
ATOM 3338 N N . MET A 1 468 ? -1.540 -12.345 -6.938 1.00 96.25 468 MET A N 1
ATOM 3339 C CA . MET A 1 468 ? -0.100 -12.203 -7.185 1.00 96.25 468 MET A CA 1
ATOM 3340 C C . MET A 1 468 ? 0.177 -11.693 -8.600 1.00 96.25 468 MET A C 1
ATOM 3342 O O . MET A 1 468 ? -0.310 -12.268 -9.573 1.00 96.25 468 MET A O 1
ATOM 3346 N N . ALA A 1 469 ? 0.991 -10.647 -8.719 1.00 94.81 469 ALA A N 1
ATOM 3347 C CA . ALA A 1 469 ? 1.597 -10.226 -9.976 1.00 94.81 469 ALA A CA 1
ATOM 3348 C C . ALA A 1 469 ? 3.111 -10.433 -9.908 1.00 94.81 469 ALA A C 1
ATOM 3350 O O . ALA A 1 469 ? 3.805 -9.757 -9.147 1.00 94.81 469 ALA A O 1
ATOM 3351 N N . LYS A 1 470 ? 3.615 -11.348 -10.737 1.00 93.44 470 LYS A N 1
ATOM 3352 C CA . LYS A 1 470 ? 5.051 -11.549 -10.924 1.00 93.44 470 LYS A CA 1
ATOM 3353 C C . LYS A 1 470 ? 5.563 -10.502 -11.906 1.00 93.44 470 LYS A C 1
ATOM 3355 O O . LYS A 1 470 ? 5.222 -10.544 -13.085 1.00 93.44 470 LYS A O 1
ATOM 3360 N N . VAL A 1 471 ? 6.352 -9.554 -11.413 1.00 91.12 471 VAL A N 1
ATOM 3361 C CA . VAL A 1 471 ? 6.984 -8.490 -12.208 1.00 91.12 471 VAL A CA 1
ATOM 3362 C C . VAL A 1 471 ? 8.500 -8.621 -12.260 1.00 91.12 471 VAL A C 1
ATOM 3364 O O . VAL A 1 471 ? 9.096 -8.126 -13.212 1.00 91.12 471 VAL A O 1
ATOM 3367 N N . PHE A 1 472 ? 9.120 -9.301 -11.290 1.00 83.38 472 PHE A N 1
ATOM 3368 C CA . PHE A 1 472 ? 10.557 -9.582 -11.298 1.00 83.38 472 PHE A CA 1
ATOM 3369 C C . PHE A 1 472 ? 10.839 -11.005 -11.781 1.00 83.38 472 PHE A C 1
ATOM 3371 O O . PHE A 1 472 ? 10.317 -11.979 -11.234 1.00 83.38 472 PHE A O 1
ATOM 3378 N N . GLY A 1 473 ? 11.669 -11.100 -12.818 1.00 73.12 473 GLY A N 1
ATOM 3379 C CA . GLY A 1 473 ? 12.125 -12.362 -13.394 1.00 73.12 473 GLY A CA 1
ATOM 3380 C C . GLY A 1 473 ? 13.441 -12.865 -12.800 1.00 73.12 473 GLY A C 1
ATOM 3381 O O . GLY A 1 473 ? 13.922 -12.341 -11.796 1.00 73.12 473 GLY A O 1
ATOM 3382 N N . VAL A 1 474 ? 14.071 -13.833 -13.467 1.00 70.75 474 VAL A N 1
ATOM 3383 C CA . VAL A 1 474 ? 15.372 -14.430 -13.102 1.00 70.75 474 VAL A CA 1
ATOM 3384 C C . VAL A 1 474 ? 16.463 -13.365 -12.964 1.00 70.75 474 VAL A C 1
ATOM 3386 O O . VAL A 1 474 ? 17.311 -13.450 -12.080 1.00 70.75 474 VAL A O 1
ATOM 3389 N N . LYS A 1 475 ? 16.433 -12.332 -13.817 1.00 68.94 475 LYS A N 1
ATOM 3390 C CA . LYS A 1 475 ? 17.395 -11.217 -13.766 1.00 68.94 475 LYS A CA 1
ATOM 3391 C C . LYS A 1 475 ? 17.218 -10.328 -12.530 1.00 68.94 475 LYS A C 1
ATOM 3393 O O . LYS A 1 475 ? 18.091 -9.519 -12.244 1.00 68.94 475 LYS A O 1
ATOM 3398 N N . GLY A 1 476 ? 16.096 -10.447 -11.815 1.00 67.19 476 GLY A N 1
ATOM 3399 C CA . GLY A 1 476 ? 15.756 -9.561 -10.706 1.00 67.19 476 GLY A CA 1
ATOM 3400 C C . GLY A 1 476 ? 15.579 -8.112 -11.156 1.00 67.19 476 GLY A C 1
ATOM 3401 O O . GLY A 1 476 ? 15.793 -7.205 -10.365 1.00 67.19 476 GLY A O 1
ATOM 3402 N N . GLU A 1 477 ? 15.220 -7.874 -12.415 1.00 74.00 477 GLU A N 1
ATOM 3403 C CA . GLU A 1 477 ? 14.997 -6.543 -12.975 1.00 74.00 477 GLU A CA 1
ATOM 3404 C C . GLU A 1 477 ? 13.621 -6.494 -13.640 1.00 74.00 477 GLU A C 1
ATOM 3406 O O . GLU A 1 477 ? 13.128 -7.496 -14.161 1.00 74.00 477 GLU A O 1
ATOM 3411 N N . THR A 1 478 ? 12.986 -5.331 -13.594 1.00 81.75 478 THR A N 1
ATOM 3412 C CA . THR A 1 478 ? 11.723 -5.044 -14.272 1.00 81.75 478 THR A CA 1
ATOM 3413 C C . THR A 1 478 ? 11.685 -3.574 -14.636 1.00 81.75 478 THR A C 1
ATOM 3415 O O . THR A 1 478 ? 12.409 -2.773 -14.049 1.00 81.75 478 THR A O 1
ATOM 3418 N N . ASP A 1 479 ? 10.861 -3.184 -15.595 1.00 83.38 479 ASP A N 1
ATOM 3419 C CA . ASP A 1 479 ? 10.704 -1.773 -15.918 1.00 83.38 479 ASP A CA 1
ATOM 3420 C C . ASP A 1 479 ? 9.422 -1.192 -15.314 1.00 83.38 479 ASP A C 1
ATOM 3422 O O . ASP A 1 479 ? 8.432 -1.881 -15.066 1.00 83.38 479 ASP A O 1
ATOM 3426 N N . GLU A 1 480 ? 9.446 0.115 -15.089 1.00 85.12 480 GLU A N 1
ATOM 3427 C CA . GLU A 1 480 ? 8.361 0.879 -14.477 1.00 85.12 480 GLU A CA 1
ATOM 3428 C C . GLU A 1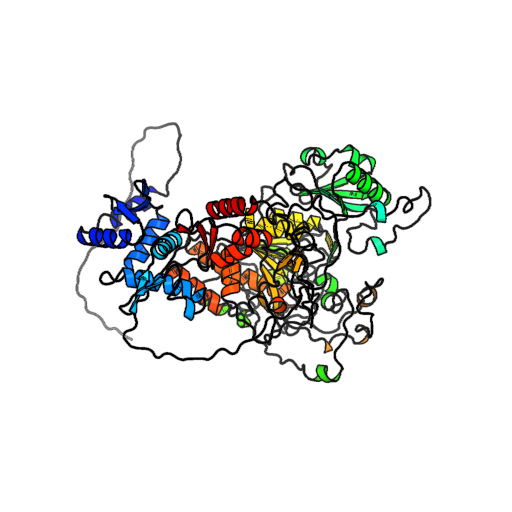 480 ? 6.990 0.644 -15.130 1.00 85.12 480 GLU A C 1
ATOM 3430 O O . GLU A 1 480 ? 5.971 0.592 -14.440 1.00 85.12 480 GLU A O 1
ATOM 3435 N N . SER A 1 481 ? 6.946 0.463 -16.455 1.00 88.19 481 SER A N 1
ATOM 3436 C CA . SER A 1 481 ? 5.686 0.273 -17.176 1.00 88.19 481 SER A CA 1
ATOM 3437 C C . SER A 1 481 ? 5.042 -1.089 -16.883 1.00 88.19 481 SER A C 1
ATOM 3439 O O . SER A 1 481 ? 3.815 -1.203 -16.914 1.00 88.19 481 SER A O 1
ATOM 3441 N N . VAL A 1 482 ? 5.841 -2.110 -16.543 1.00 91.12 482 VAL A N 1
ATOM 3442 C CA . VAL A 1 482 ? 5.351 -3.418 -16.077 1.00 91.12 482 VAL A CA 1
ATOM 3443 C C . VAL A 1 482 ? 4.717 -3.288 -14.696 1.00 91.12 482 VAL A C 1
ATOM 3445 O O . VAL A 1 482 ? 3.606 -3.776 -14.484 1.00 91.12 482 VAL A O 1
ATOM 3448 N N . ILE A 1 483 ? 5.385 -2.591 -13.773 1.00 92.12 483 ILE A N 1
ATOM 3449 C CA . ILE A 1 483 ? 4.857 -2.349 -12.423 1.00 92.12 483 ILE A CA 1
ATOM 3450 C C . ILE A 1 483 ? 3.536 -1.579 -12.512 1.00 92.12 483 ILE A C 1
ATOM 3452 O O . ILE A 1 483 ? 2.559 -1.959 -11.870 1.00 92.12 483 ILE A O 1
ATOM 3456 N N . LEU A 1 484 ? 3.466 -0.551 -13.362 1.00 89.81 484 LEU A N 1
ATOM 3457 C CA . LEU A 1 484 ? 2.243 0.219 -13.581 1.00 89.81 484 LEU A CA 1
ATOM 3458 C C . LEU A 1 484 ? 1.094 -0.647 -14.128 1.00 89.81 484 LEU A C 1
ATOM 3460 O O . LEU A 1 484 ? -0.039 -0.553 -13.650 1.00 89.81 484 LEU A O 1
ATOM 3464 N N . ALA A 1 485 ? 1.377 -1.524 -15.095 1.00 91.00 485 ALA A N 1
ATOM 3465 C CA . ALA A 1 485 ? 0.393 -2.469 -15.619 1.00 91.00 485 ALA A CA 1
ATOM 3466 C C . ALA A 1 485 ? -0.109 -3.432 -14.528 1.00 91.00 485 ALA A C 1
ATOM 3468 O O . ALA A 1 485 ? -1.312 -3.690 -14.427 1.00 91.00 485 ALA A O 1
ATOM 3469 N N . ALA A 1 486 ? 0.788 -3.916 -13.666 1.00 94.06 486 ALA A N 1
ATOM 3470 C CA . ALA A 1 486 ? 0.423 -4.742 -12.521 1.00 94.06 486 ALA A CA 1
ATOM 3471 C C . ALA A 1 486 ? -0.448 -3.971 -11.511 1.00 94.06 486 ALA A C 1
ATOM 3473 O O . ALA A 1 486 ? -1.473 -4.492 -11.078 1.00 94.06 486 ALA A O 1
ATOM 3474 N N . MET A 1 487 ? -0.117 -2.713 -11.197 1.00 93.75 487 MET A N 1
ATOM 3475 C CA . MET A 1 487 ? -0.930 -1.841 -10.336 1.00 93.75 487 MET A CA 1
ATOM 3476 C C . MET A 1 487 ? -2.352 -1.660 -10.887 1.00 93.75 487 MET A C 1
ATOM 3478 O O . MET A 1 487 ? -3.327 -1.804 -10.146 1.00 93.75 487 MET A O 1
ATOM 3482 N N . LYS A 1 488 ? -2.495 -1.427 -12.198 1.00 89.88 488 LYS A N 1
ATOM 3483 C CA . LYS A 1 488 ? -3.809 -1.312 -12.850 1.00 89.88 488 LYS A CA 1
ATOM 3484 C C . LYS A 1 488 ? -4.595 -2.627 -12.812 1.00 89.88 488 LYS A C 1
ATOM 3486 O O . LYS A 1 488 ? -5.796 -2.621 -12.542 1.00 89.88 488 LYS A O 1
ATOM 3491 N N . TRP A 1 489 ? -3.928 -3.766 -13.003 1.00 92.69 489 TRP A N 1
ATOM 3492 C CA . TRP A 1 489 ? -4.554 -5.086 -12.875 1.00 92.69 489 TRP A CA 1
ATOM 3493 C C . TRP A 1 489 ? -5.052 -5.369 -11.450 1.00 92.69 489 TRP A C 1
ATOM 3495 O O . TRP A 1 489 ? -6.118 -5.964 -11.263 1.00 92.69 489 TRP A O 1
ATOM 3505 N N . MET A 1 490 ? -4.325 -4.912 -10.425 1.00 94.69 490 MET A N 1
ATOM 3506 C CA . MET A 1 490 ? -4.756 -5.018 -9.024 1.00 94.69 490 MET A CA 1
ATOM 3507 C C . MET A 1 490 ? -6.047 -4.235 -8.751 1.00 94.69 490 MET A C 1
ATOM 3509 O O . MET A 1 490 ? -6.860 -4.680 -7.942 1.00 94.69 490 MET A O 1
ATOM 3513 N N . ALA A 1 491 ? -6.289 -3.148 -9.488 1.00 90.88 491 ALA A N 1
ATOM 3514 C CA . ALA A 1 491 ? -7.526 -2.368 -9.425 1.00 90.88 491 ALA A CA 1
ATOM 3515 C C . ALA A 1 491 ? -8.734 -3.013 -10.133 1.00 90.88 491 ALA A C 1
ATOM 3517 O O . ALA A 1 491 ? -9.821 -2.440 -10.131 1.00 90.88 491 ALA A O 1
ATOM 3518 N N . GLY A 1 492 ? -8.557 -4.185 -10.754 1.00 83.62 492 GLY A N 1
ATOM 3519 C CA . GLY A 1 492 ? -9.584 -4.845 -11.569 1.00 83.62 492 GLY A CA 1
ATOM 3520 C C . GLY A 1 492 ? -9.608 -4.395 -13.035 1.00 83.62 492 GLY A C 1
ATOM 3521 O O . GLY A 1 492 ? -10.490 -4.806 -13.790 1.00 83.62 492 GLY A O 1
ATOM 3522 N N . GLY A 1 493 ? -8.631 -3.584 -13.465 1.00 65.00 493 GLY A N 1
ATOM 3523 C CA . GLY A 1 493 ? -8.432 -3.241 -14.874 1.00 65.00 493 GLY A CA 1
ATOM 3524 C C . GLY A 1 493 ? -8.176 -4.489 -15.731 1.00 65.00 493 GLY A C 1
ATOM 3525 O O . GLY A 1 493 ? -7.550 -5.446 -15.270 1.00 65.00 493 GLY A O 1
ATOM 3526 N N . ALA A 1 494 ? -8.665 -4.467 -16.976 1.00 53.53 494 ALA A N 1
ATOM 3527 C CA . ALA A 1 494 ? -8.664 -5.559 -17.968 1.00 53.53 494 ALA A CA 1
ATOM 3528 C C . ALA A 1 494 ? -9.770 -6.639 -17.852 1.00 53.53 494 ALA A C 1
ATOM 3530 O O . ALA A 1 494 ? -9.623 -7.730 -18.400 1.00 53.53 494 ALA A O 1
ATOM 3531 N N . GLY A 1 495 ? -10.896 -6.346 -17.189 1.00 49.56 495 GLY A N 1
ATOM 3532 C CA . GLY A 1 495 ? -12.164 -7.086 -17.359 1.00 49.56 495 GLY A CA 1
ATOM 3533 C C . GLY A 1 495 ? -12.254 -8.483 -16.728 1.00 49.56 495 GLY A C 1
ATOM 3534 O O . GLY A 1 495 ? -13.334 -9.065 -16.732 1.00 49.56 495 GLY A O 1
ATOM 3535 N N . ASN A 1 496 ? -11.165 -9.001 -16.148 1.00 52.22 496 ASN A N 1
ATOM 3536 C CA . ASN A 1 496 ? -11.060 -10.404 -15.717 1.00 52.22 496 ASN A CA 1
ATOM 3537 C C . ASN A 1 496 ? -10.545 -10.593 -14.273 1.00 52.22 496 ASN A C 1
ATOM 3539 O O . ASN A 1 496 ? -10.183 -11.708 -13.906 1.00 52.22 496 ASN A O 1
ATOM 3543 N N . GLY A 1 497 ? -10.440 -9.540 -13.454 1.00 62.12 497 GLY A N 1
ATOM 3544 C CA . GLY A 1 497 ? -9.849 -9.646 -12.116 1.00 62.12 497 GLY A CA 1
ATOM 3545 C C . GLY A 1 497 ? -10.628 -8.906 -11.037 1.00 62.12 497 GLY A C 1
ATOM 3546 O O . GLY A 1 497 ? -11.040 -7.769 -11.236 1.00 62.12 497 GLY A O 1
ATOM 3547 N N . GLU A 1 498 ? -10.759 -9.529 -9.868 1.00 85.38 498 GLU A N 1
ATOM 3548 C CA . GLU A 1 498 ? -11.263 -8.868 -8.661 1.00 85.38 498 GLU A CA 1
ATOM 3549 C C . GLU A 1 498 ? -10.311 -7.735 -8.244 1.00 85.38 498 GLU A C 1
ATOM 3551 O O . GLU A 1 498 ? -9.082 -7.883 -8.311 1.00 85.38 498 GLU A O 1
ATOM 3556 N N . LYS A 1 499 ? -10.882 -6.598 -7.835 1.00 93.44 499 LYS A N 1
ATOM 3557 C CA . LYS A 1 499 ? -10.149 -5.495 -7.208 1.00 93.44 499 LYS A CA 1
ATOM 3558 C C . LYS A 1 499 ? -9.646 -5.953 -5.839 1.00 93.44 499 LYS A C 1
ATOM 3560 O O . LYS A 1 499 ? -10.425 -6.506 -5.067 1.00 93.44 499 LYS A O 1
ATOM 3565 N N . VAL A 1 500 ? -8.376 -5.713 -5.530 1.00 96.62 500 VAL A N 1
ATOM 3566 C CA . VAL A 1 500 ? -7.827 -6.021 -4.198 1.00 96.62 500 VAL A CA 1
ATOM 3567 C C . VAL A 1 500 ? -8.199 -4.930 -3.193 1.00 96.62 500 VAL A C 1
ATOM 3569 O O . VAL A 1 500 ? -8.397 -3.780 -3.570 1.00 96.62 500 VAL A O 1
ATOM 3572 N N . ASP A 1 501 ? -8.276 -5.269 -1.911 1.00 97.19 501 ASP A N 1
ATOM 3573 C CA . ASP A 1 501 ? -8.515 -4.293 -0.839 1.00 97.19 501 ASP A CA 1
ATOM 3574 C C . ASP A 1 501 ? -7.220 -3.587 -0.427 1.00 97.19 501 ASP A C 1
ATOM 3576 O O . ASP A 1 501 ? -7.192 -2.386 -0.154 1.00 97.19 501 ASP A O 1
ATOM 3580 N N . ILE A 1 502 ? -6.133 -4.360 -0.384 1.00 98.62 502 ILE A N 1
ATOM 3581 C CA . ILE A 1 502 ? -4.807 -3.928 0.050 1.00 98.62 502 ILE A CA 1
ATOM 3582 C C . ILE A 1 502 ? -3.810 -4.353 -1.015 1.00 98.62 502 ILE A C 1
ATOM 3584 O O . ILE A 1 502 ? -3.829 -5.501 -1.451 1.00 98.62 502 ILE A O 1
ATOM 3588 N N . LEU A 1 503 ? -2.932 -3.444 -1.421 1.00 98.69 503 LEU A N 1
ATOM 3589 C CA . LEU A 1 503 ? -1.845 -3.710 -2.352 1.00 98.69 503 LEU A CA 1
ATOM 3590 C C . LEU A 1 503 ? -0.509 -3.550 -1.628 1.00 98.69 503 LEU A C 1
ATOM 3592 O O . LEU A 1 503 ? -0.130 -2.432 -1.296 1.00 98.69 503 LEU A O 1
ATOM 3596 N N . ASN A 1 504 ? 0.210 -4.650 -1.410 1.00 98.69 504 ASN A N 1
ATOM 3597 C CA . ASN A 1 504 ? 1.573 -4.621 -0.896 1.00 98.69 504 ASN A CA 1
ATOM 3598 C C . ASN A 1 504 ? 2.585 -4.483 -2.042 1.00 98.69 504 ASN A C 1
ATOM 3600 O O . ASN A 1 504 ? 2.603 -5.288 -2.978 1.00 98.69 504 ASN A O 1
ATOM 3604 N N . MET A 1 505 ? 3.458 -3.486 -1.927 1.00 95.19 505 MET A N 1
ATOM 3605 C CA . MET A 1 505 ? 4.568 -3.224 -2.837 1.00 95.19 505 MET A CA 1
ATOM 3606 C C . MET A 1 505 ? 5.875 -3.229 -2.040 1.00 95.19 505 MET A C 1
ATOM 3608 O O . MET A 1 505 ? 6.360 -2.189 -1.591 1.00 95.19 505 MET A O 1
ATOM 3612 N N . SER A 1 506 ? 6.452 -4.421 -1.872 1.00 89.62 506 SER A N 1
ATOM 3613 C CA . SER A 1 506 ? 7.778 -4.641 -1.267 1.00 89.62 506 SER A CA 1
ATOM 3614 C C . SER A 1 506 ? 8.909 -4.358 -2.264 1.00 89.62 506 SER A C 1
ATOM 3616 O O . SER A 1 506 ? 9.866 -5.120 -2.399 1.00 89.62 506 SER A O 1
ATOM 3618 N N . LEU A 1 507 ? 8.775 -3.250 -2.988 1.00 81.12 507 LEU A N 1
ATOM 3619 C CA . LEU A 1 507 ? 9.685 -2.781 -4.021 1.00 81.12 507 LEU A CA 1
ATOM 3620 C C . LEU A 1 507 ? 9.793 -1.261 -3.942 1.00 81.12 507 LEU A C 1
ATOM 3622 O O . LEU A 1 507 ? 8.908 -0.587 -3.413 1.00 81.12 507 LEU A O 1
ATOM 3626 N N . GLY A 1 508 ? 10.869 -0.720 -4.494 1.00 77.19 508 GLY A N 1
ATOM 3627 C CA . GLY A 1 508 ? 11.069 0.715 -4.554 1.00 77.19 508 GLY A CA 1
ATOM 3628 C C . GLY A 1 508 ? 12.190 1.082 -5.510 1.00 77.19 508 GLY A C 1
ATOM 3629 O O . GLY A 1 508 ? 12.991 0.236 -5.904 1.00 77.19 508 GLY A O 1
ATOM 3630 N N . GLY A 1 509 ? 12.225 2.345 -5.905 1.00 73.50 509 GLY A N 1
ATOM 3631 C CA . GLY A 1 509 ? 13.251 2.862 -6.794 1.00 73.50 509 GLY A CA 1
ATOM 3632 C C . GLY A 1 509 ? 13.184 4.379 -6.941 1.00 73.50 509 GLY A C 1
ATOM 3633 O O . GLY A 1 509 ? 12.444 5.054 -6.214 1.00 73.50 509 GLY A O 1
ATOM 3634 N N . PRO A 1 510 ? 13.955 4.947 -7.879 1.00 69.19 510 PRO A N 1
ATOM 3635 C CA . PRO A 1 510 ? 13.984 6.386 -8.088 1.00 69.19 510 PRO A CA 1
ATOM 3636 C C . PRO A 1 510 ? 12.618 6.893 -8.569 1.00 69.19 510 PRO A C 1
ATOM 3638 O O . PRO A 1 510 ? 12.020 6.336 -9.490 1.00 69.19 510 PRO A O 1
ATOM 3641 N N . GLY A 1 511 ? 12.149 8.014 -8.018 1.00 72.88 511 GLY A N 1
ATOM 3642 C CA . GLY A 1 511 ? 10.833 8.595 -8.311 1.00 72.88 511 GLY A CA 1
ATOM 3643 C C . GLY A 1 511 ? 10.745 10.044 -7.860 1.00 72.88 511 GLY A C 1
ATOM 3644 O O . GLY A 1 511 ? 11.268 10.375 -6.799 1.00 72.88 511 GLY A O 1
ATOM 3645 N N . VAL A 1 512 ? 10.112 10.905 -8.660 1.00 76.06 512 VAL A N 1
ATOM 3646 C CA . VAL A 1 512 ? 9.757 12.257 -8.207 1.00 76.06 512 VAL A CA 1
ATOM 3647 C C . VAL A 1 512 ? 8.410 12.152 -7.486 1.00 76.06 512 VAL A C 1
ATOM 3649 O O . VAL A 1 512 ? 7.429 11.792 -8.139 1.00 76.06 512 VAL A O 1
ATOM 3652 N N . PRO A 1 513 ? 8.332 12.455 -6.179 1.00 77.06 513 PRO A N 1
ATOM 3653 C CA . PRO A 1 513 ? 7.127 12.218 -5.387 1.00 77.06 513 PRO A CA 1
ATOM 3654 C C . PRO A 1 513 ? 5.876 12.861 -5.994 1.00 77.06 513 PRO A C 1
ATOM 3656 O O . PRO A 1 513 ? 5.923 14.013 -6.408 1.00 77.06 513 PRO A O 1
ATOM 3659 N N . ASN A 1 514 ? 4.759 12.125 -6.022 1.00 75.88 514 ASN A N 1
ATOM 3660 C CA . ASN A 1 514 ? 3.445 12.543 -6.551 1.00 75.88 514 ASN A CA 1
ATOM 3661 C C . ASN A 1 514 ? 3.418 12.959 -8.031 1.00 75.88 514 ASN A C 1
ATOM 3663 O O . ASN A 1 514 ? 2.411 13.494 -8.494 1.00 75.88 514 ASN A O 1
ATOM 3667 N N . VAL A 1 515 ? 4.515 12.744 -8.754 1.00 75.31 515 VAL A N 1
ATOM 3668 C CA . VAL A 1 515 ? 4.671 13.127 -10.159 1.00 75.31 515 VAL A CA 1
ATOM 3669 C C . VAL A 1 515 ? 5.014 11.902 -10.982 1.00 75.31 515 VAL A C 1
ATOM 3671 O O . VAL A 1 515 ? 4.427 11.697 -12.038 1.00 75.31 515 VAL A O 1
ATOM 3674 N N . ASP A 1 516 ? 5.945 11.070 -10.510 1.00 79.06 516 ASP A N 1
ATOM 3675 C CA . ASP A 1 516 ? 6.291 9.856 -11.233 1.00 79.06 516 ASP A CA 1
ATOM 3676 C C . ASP A 1 516 ? 5.069 8.922 -11.362 1.00 79.06 516 ASP A C 1
ATOM 3678 O O . ASP A 1 516 ? 4.211 8.902 -10.472 1.00 79.06 516 ASP A O 1
ATOM 3682 N N . PRO A 1 517 ? 4.968 8.152 -12.458 1.00 83.81 517 PRO A N 1
ATOM 3683 C CA . PRO A 1 517 ? 3.842 7.264 -12.721 1.00 83.81 517 PRO A CA 1
ATOM 3684 C C . PRO A 1 517 ? 3.478 6.325 -11.569 1.00 83.81 517 PRO A C 1
ATOM 3686 O O . PRO A 1 517 ? 2.291 6.129 -11.315 1.00 83.81 517 PRO A O 1
ATOM 3689 N N . LEU A 1 518 ? 4.456 5.758 -10.854 1.00 86.88 518 LEU A N 1
ATOM 3690 C CA . LEU A 1 518 ? 4.169 4.806 -9.778 1.00 86.88 518 LEU A CA 1
ATOM 3691 C C . LEU A 1 518 ? 3.605 5.500 -8.538 1.00 86.88 518 LEU A C 1
ATOM 3693 O O . LEU A 1 518 ? 2.595 5.047 -7.997 1.00 86.88 518 LEU A O 1
ATOM 3697 N N . SER A 1 519 ? 4.202 6.612 -8.098 1.00 86.75 519 SER A N 1
ATOM 3698 C CA . SER A 1 519 ? 3.708 7.345 -6.925 1.00 86.75 519 SER A CA 1
ATOM 3699 C C . SER A 1 519 ? 2.349 8.000 -7.193 1.00 86.75 519 SER A C 1
ATOM 3701 O O . SER A 1 519 ? 1.440 7.946 -6.360 1.00 86.75 519 SER A O 1
ATOM 3703 N N . SER A 1 520 ? 2.168 8.518 -8.404 1.00 85.19 520 SER A N 1
ATOM 3704 C CA . SER A 1 520 ? 0.893 9.010 -8.918 1.00 85.19 520 SER A CA 1
ATOM 3705 C C . SER A 1 520 ? -0.185 7.920 -8.952 1.00 85.19 520 SER A C 1
ATOM 3707 O O . SER A 1 520 ? -1.314 8.150 -8.512 1.00 85.19 520 SER A O 1
ATOM 3709 N N . MET A 1 521 ? 0.151 6.711 -9.415 1.00 87.62 521 MET A N 1
ATOM 3710 C CA . MET A 1 521 ? -0.803 5.602 -9.479 1.00 87.62 521 MET A CA 1
ATOM 3711 C C . MET A 1 521 ? -1.138 5.119 -8.069 1.00 87.62 521 MET A C 1
ATOM 3713 O O . MET A 1 521 ? -2.298 4.861 -7.774 1.00 87.62 521 MET A O 1
ATOM 3717 N N . ALA A 1 522 ? -0.164 5.065 -7.157 1.00 91.81 522 ALA A N 1
ATOM 3718 C CA . ALA A 1 522 ? -0.407 4.718 -5.758 1.00 91.81 522 ALA A CA 1
AT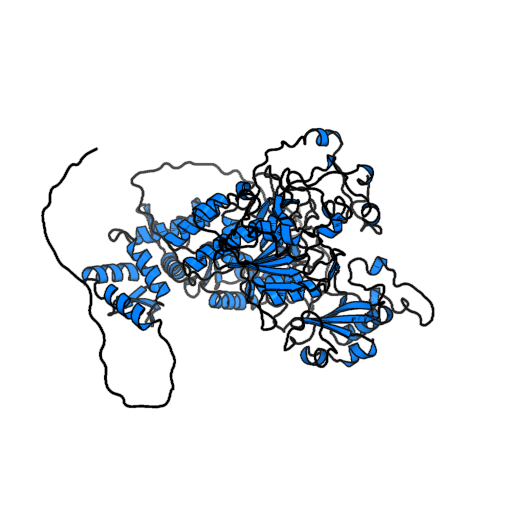OM 3719 C C . ALA A 1 522 ? -1.388 5.695 -5.082 1.00 91.81 522 ALA A C 1
ATOM 3721 O O . ALA A 1 522 ? -2.306 5.269 -4.371 1.00 91.81 522 ALA A O 1
ATOM 3722 N N . ASN A 1 523 ? -1.245 6.998 -5.351 1.00 88.06 523 ASN A N 1
ATOM 3723 C CA . ASN A 1 523 ? -2.199 8.008 -4.898 1.00 88.06 523 ASN A CA 1
ATOM 3724 C C . ASN A 1 523 ? -3.592 7.783 -5.504 1.00 88.06 523 ASN A C 1
ATOM 3726 O O . ASN A 1 523 ? -4.581 7.775 -4.767 1.00 88.06 523 ASN A O 1
ATOM 3730 N N . TRP A 1 524 ? -3.678 7.545 -6.816 1.00 87.00 524 TRP A N 1
ATOM 3731 C CA . TRP A 1 524 ? -4.944 7.293 -7.508 1.00 87.00 524 TRP A CA 1
ATOM 3732 C C . TRP A 1 524 ? -5.653 6.027 -7.001 1.00 87.00 524 TRP A C 1
ATOM 3734 O O . TRP A 1 524 ? -6.850 6.066 -6.713 1.00 87.00 524 TRP A O 1
ATOM 3744 N N . LEU A 1 525 ? -4.925 4.923 -6.804 1.00 90.50 525 LEU A N 1
ATOM 3745 C CA . LEU A 1 525 ? -5.469 3.677 -6.254 1.00 90.50 525 LEU A CA 1
ATOM 3746 C C . LEU A 1 525 ? -6.055 3.887 -4.854 1.00 90.50 525 LEU A C 1
ATOM 3748 O O . LEU A 1 525 ? -7.149 3.406 -4.554 1.00 90.50 525 LEU A O 1
ATOM 3752 N N . THR A 1 526 ? -5.362 4.661 -4.019 1.00 90.94 526 THR A N 1
ATOM 3753 C CA . THR A 1 526 ? -5.825 4.965 -2.662 1.00 90.94 526 THR A CA 1
ATOM 3754 C C . THR A 1 526 ? -7.061 5.858 -2.680 1.00 90.94 526 THR A C 1
ATOM 3756 O O . THR A 1 526 ? -8.085 5.522 -2.087 1.00 90.94 526 THR A O 1
ATOM 3759 N N . ALA A 1 527 ? -7.007 6.972 -3.411 1.00 83.50 527 ALA A N 1
ATOM 3760 C CA . ALA A 1 527 ? -8.062 7.979 -3.391 1.00 83.50 527 ALA A CA 1
ATOM 3761 C C . ALA A 1 527 ? -9.314 7.580 -4.189 1.00 83.50 527 ALA A C 1
ATOM 3763 O O . ALA A 1 527 ? -10.433 7.832 -3.732 1.00 83.50 527 ALA A O 1
ATOM 3764 N N . LYS A 1 528 ? -9.135 6.972 -5.371 1.00 83.12 528 LYS A N 1
ATOM 3765 C CA . LYS A 1 528 ? -10.207 6.689 -6.341 1.00 83.12 528 LYS A CA 1
ATOM 3766 C C . LYS A 1 528 ? -10.606 5.220 -6.375 1.00 83.12 528 LYS A C 1
ATOM 3768 O O . LYS A 1 528 ? -11.796 4.930 -6.323 1.00 83.12 528 LYS A O 1
ATOM 3773 N N . ALA A 1 529 ? -9.645 4.295 -6.415 1.00 87.00 529 ALA A N 1
ATOM 3774 C CA . ALA A 1 529 ? -9.966 2.863 -6.431 1.00 87.00 529 ALA A CA 1
ATOM 3775 C C . ALA A 1 529 ? -10.346 2.313 -5.041 1.00 87.00 529 ALA A C 1
ATOM 3777 O O . ALA A 1 529 ? -10.847 1.189 -4.944 1.00 87.00 529 ALA A O 1
ATOM 3778 N N . LYS A 1 530 ? -10.157 3.105 -3.973 1.00 89.62 530 LYS A N 1
ATOM 3779 C CA . LYS A 1 530 ? -10.399 2.716 -2.573 1.00 89.62 530 LYS A CA 1
ATOM 3780 C C . LYS A 1 530 ? -9.598 1.470 -2.189 1.00 89.62 530 LYS A C 1
ATOM 3782 O O . LYS A 1 530 ? -10.145 0.500 -1.676 1.00 89.62 530 LYS A O 1
ATOM 3787 N N . MET A 1 531 ? -8.306 1.494 -2.507 1.00 94.69 531 MET A N 1
ATOM 3788 C CA . MET A 1 531 ? -7.351 0.427 -2.211 1.00 94.69 531 MET A CA 1
ATOM 3789 C C . MET A 1 531 ? -6.261 0.947 -1.283 1.00 94.69 531 MET A C 1
ATOM 3791 O O . MET A 1 531 ? -5.631 1.954 -1.590 1.00 94.69 531 MET A O 1
ATOM 3795 N N . LEU A 1 532 ? -5.971 0.262 -0.180 1.00 97.62 532 LEU A N 1
ATOM 3796 C CA . LEU A 1 532 ? -4.840 0.656 0.657 1.00 97.62 532 LEU A CA 1
ATOM 3797 C C . LEU A 1 532 ? -3.533 0.198 0.001 1.00 97.62 532 LEU A C 1
ATOM 3799 O O . LEU A 1 532 ? -3.233 -0.995 -0.019 1.00 97.62 532 LEU A O 1
ATOM 3803 N N . VAL A 1 533 ? -2.738 1.134 -0.515 1.00 98.44 533 VAL A N 1
ATOM 3804 C CA . VAL A 1 533 ? -1.389 0.829 -1.014 1.00 98.44 533 VAL A CA 1
ATOM 3805 C C . VAL A 1 533 ? -0.406 0.861 0.152 1.00 98.44 533 VAL A C 1
ATOM 3807 O O . VAL A 1 533 ? -0.218 1.908 0.765 1.00 98.44 533 VAL A O 1
ATOM 3810 N N . VAL A 1 534 ? 0.229 -0.272 0.448 1.00 98.75 534 VAL A N 1
ATOM 3811 C CA . VAL A 1 534 ? 1.277 -0.417 1.466 1.00 98.75 534 VAL A CA 1
ATOM 3812 C C . VAL A 1 534 ? 2.613 -0.581 0.753 1.00 98.75 534 VAL A C 1
ATOM 3814 O O . VAL A 1 534 ? 2.809 -1.545 0.016 1.00 98.75 534 VAL A O 1
ATOM 3817 N N . ALA A 1 535 ? 3.525 0.367 0.943 1.00 97.44 535 ALA A N 1
ATOM 3818 C CA . ALA A 1 535 ? 4.804 0.406 0.241 1.00 97.44 535 ALA A CA 1
ATOM 3819 C C . ALA A 1 535 ? 5.975 0.361 1.226 1.00 97.44 535 ALA A C 1
ATOM 3821 O O . ALA A 1 535 ? 5.953 1.016 2.271 1.00 97.44 535 ALA A O 1
ATOM 3822 N N . ALA A 1 536 ? 7.023 -0.384 0.883 1.00 93.06 536 ALA A N 1
ATOM 3823 C CA . ALA A 1 536 ? 8.279 -0.332 1.622 1.00 93.06 536 ALA A CA 1
ATOM 3824 C C . ALA A 1 536 ? 8.915 1.067 1.504 1.00 93.06 536 ALA A C 1
ATOM 3826 O O . ALA A 1 536 ? 8.861 1.697 0.447 1.00 93.06 536 ALA A O 1
ATOM 3827 N N . ALA A 1 537 ? 9.521 1.567 2.586 1.00 87.50 537 ALA A N 1
ATOM 3828 C CA . ALA A 1 537 ? 10.205 2.863 2.566 1.00 87.50 537 ALA A CA 1
ATOM 3829 C C . ALA A 1 537 ? 11.452 2.864 1.664 1.00 87.50 537 ALA A C 1
ATOM 3831 O O . ALA A 1 537 ? 11.797 3.907 1.108 1.00 87.50 537 ALA A O 1
ATOM 3832 N N . GLY A 1 538 ? 12.105 1.709 1.523 1.00 81.19 538 GLY A N 1
ATOM 3833 C CA . GLY A 1 538 ? 13.392 1.562 0.850 1.00 81.19 538 GLY A CA 1
ATOM 3834 C C . GLY A 1 538 ? 14.514 1.208 1.825 1.00 81.19 538 GLY A C 1
ATOM 3835 O O . GLY A 1 538 ? 14.366 1.321 3.047 1.00 81.19 538 GLY A O 1
ATOM 3836 N N . ASN A 1 539 ? 15.630 0.745 1.263 1.00 80.12 539 ASN A N 1
ATOM 3837 C CA . ASN A 1 539 ? 16.815 0.318 2.008 1.00 80.12 539 ASN A CA 1
ATOM 3838 C C . ASN A 1 539 ? 18.022 1.252 1.758 1.00 80.12 539 ASN A C 1
ATOM 3840 O O . ASN A 1 539 ? 19.165 0.839 1.921 1.00 80.12 539 ASN A O 1
ATOM 3844 N N . ASP A 1 540 ? 17.763 2.501 1.351 1.00 73.88 540 ASP A N 1
ATOM 3845 C CA . ASP A 1 540 ? 18.780 3.519 1.037 1.00 73.88 540 ASP A CA 1
ATOM 3846 C C . ASP A 1 540 ? 19.085 4.430 2.246 1.00 73.88 540 ASP A C 1
ATOM 3848 O O . ASP A 1 540 ? 19.644 5.522 2.115 1.00 73.88 540 ASP A O 1
ATOM 3852 N N . GLY A 1 541 ? 18.681 4.007 3.446 1.00 68.12 541 GLY A N 1
ATOM 3853 C CA . GLY A 1 541 ? 19.060 4.639 4.703 1.00 68.12 541 GLY A CA 1
ATOM 3854 C C . GLY A 1 541 ? 20.566 4.524 4.983 1.00 68.12 541 GLY A C 1
ATOM 3855 O O . GLY A 1 541 ? 21.280 3.781 4.311 1.00 68.12 541 GLY A O 1
ATOM 3856 N N . PRO A 1 542 ? 21.090 5.253 5.983 1.00 76.31 542 PRO A N 1
ATOM 3857 C CA . PRO A 1 542 ? 20.380 6.045 6.992 1.00 76.31 542 PRO A CA 1
ATOM 3858 C C . PRO A 1 542 ? 20.145 7.512 6.581 1.00 76.31 542 PRO A C 1
ATOM 3860 O O . PRO A 1 542 ? 19.929 8.369 7.445 1.00 76.31 542 PRO A O 1
ATOM 3863 N N . TRP A 1 543 ? 20.238 7.831 5.289 1.00 73.88 543 TRP A N 1
ATOM 3864 C CA . TRP A 1 543 ? 20.190 9.203 4.786 1.00 73.88 543 TRP A CA 1
ATOM 3865 C C . TRP A 1 543 ? 18.782 9.802 4.836 1.00 73.88 543 TRP A C 1
ATOM 3867 O O . TRP A 1 543 ? 17.791 9.127 4.571 1.00 73.88 543 TRP A O 1
ATOM 3877 N N . THR A 1 544 ? 18.691 11.088 5.159 1.00 78.00 544 THR A N 1
ATOM 3878 C CA . THR A 1 544 ? 17.462 11.889 5.061 1.00 78.00 544 THR A CA 1
ATOM 3879 C C . THR A 1 544 ? 17.042 12.042 3.596 1.00 78.00 544 THR A C 1
ATOM 3881 O O . THR A 1 544 ? 17.893 12.265 2.738 1.00 78.00 544 THR A O 1
ATOM 3884 N N . GLY A 1 545 ? 15.742 11.959 3.305 1.00 76.50 545 GLY A N 1
ATOM 3885 C CA . GLY A 1 545 ? 15.207 12.092 1.943 1.00 76.50 545 GLY A CA 1
ATOM 3886 C C . GLY A 1 545 ? 15.451 10.875 1.042 1.00 76.50 545 GLY A C 1
ATOM 3887 O O . GLY A 1 545 ? 15.445 11.007 -0.177 1.00 76.50 545 GLY A O 1
ATOM 3888 N N . SER A 1 546 ? 15.668 9.697 1.630 1.00 80.38 546 SER A N 1
ATOM 3889 C CA . SER A 1 546 ? 15.988 8.441 0.928 1.00 80.38 546 SER A CA 1
ATOM 3890 C C . SER A 1 546 ? 14.768 7.556 0.643 1.00 80.38 546 SER A C 1
ATOM 3892 O O . SER A 1 546 ? 14.915 6.416 0.205 1.00 80.38 546 SER A O 1
ATOM 3894 N N . VAL A 1 547 ? 13.550 8.037 0.913 1.00 81.81 547 VAL A N 1
ATOM 3895 C CA . VAL A 1 547 ? 12.314 7.301 0.602 1.00 81.81 547 VAL A CA 1
ATOM 3896 C C . VAL A 1 547 ? 12.043 7.363 -0.905 1.00 81.81 547 VAL A C 1
ATOM 3898 O O . VAL A 1 547 ? 11.798 8.439 -1.452 1.00 81.81 547 VAL A O 1
ATOM 3901 N N . GLY A 1 548 ? 12.072 6.204 -1.567 1.00 81.75 548 GLY A N 1
ATOM 3902 C CA . GLY A 1 548 ? 11.868 6.065 -3.016 1.00 81.75 548 GLY A CA 1
ATOM 3903 C C . GLY A 1 548 ? 10.403 5.889 -3.431 1.00 81.75 548 GLY A C 1
ATOM 3904 O O . GLY A 1 548 ? 9.514 5.769 -2.594 1.00 81.75 548 GLY A O 1
ATOM 3905 N N . SER A 1 549 ? 10.132 5.848 -4.737 1.00 83.88 549 SER A N 1
ATOM 3906 C CA . SER A 1 549 ? 8.797 5.541 -5.280 1.00 83.88 549 SER A CA 1
ATOM 3907 C C . SER A 1 549 ? 8.544 4.028 -5.305 1.00 83.88 549 SER A C 1
ATOM 3909 O O . SER A 1 549 ? 9.476 3.288 -5.626 1.00 83.88 549 SER A O 1
ATOM 3911 N N . PRO A 1 550 ? 7.326 3.542 -4.975 1.00 91.94 550 PRO A N 1
ATOM 3912 C CA . PRO A 1 550 ? 6.108 4.309 -4.668 1.00 91.94 550 PRO A CA 1
ATOM 3913 C C . PRO A 1 550 ? 5.957 4.718 -3.191 1.00 91.94 550 PRO A C 1
ATOM 3915 O O . PRO A 1 550 ? 4.970 5.360 -2.837 1.00 91.94 550 PRO A O 1
ATOM 3918 N N . GLY A 1 551 ? 6.909 4.385 -2.312 1.00 90.81 551 GLY A N 1
ATOM 3919 C CA . GLY A 1 551 ? 6.881 4.760 -0.889 1.00 90.81 551 GLY A CA 1
ATOM 3920 C C . GLY A 1 551 ? 6.873 6.274 -0.631 1.00 90.81 551 GLY A C 1
ATOM 3921 O O . GLY A 1 551 ? 6.422 6.733 0.418 1.00 90.81 551 GLY A O 1
ATOM 3922 N N . ASN A 1 552 ? 7.313 7.078 -1.591 1.00 87.94 552 ASN A N 1
ATOM 3923 C CA . ASN A 1 552 ? 7.268 8.532 -1.534 1.00 87.94 552 ASN A CA 1
ATOM 3924 C C . ASN A 1 552 ? 5.878 9.105 -1.874 1.00 87.94 552 ASN A C 1
ATOM 3926 O O . ASN A 1 552 ? 5.673 10.303 -1.692 1.00 87.94 552 ASN A O 1
ATOM 3930 N N . ALA A 1 553 ? 4.913 8.291 -2.316 1.00 90.06 553 ALA A N 1
ATOM 3931 C CA . ALA A 1 553 ? 3.552 8.735 -2.600 1.00 90.06 553 ALA A CA 1
ATOM 3932 C C . ALA A 1 553 ? 2.855 9.244 -1.331 1.00 90.06 553 ALA A C 1
ATOM 3934 O O . ALA A 1 553 ? 2.918 8.626 -0.261 1.00 90.06 553 ALA A O 1
ATOM 3935 N N . ARG A 1 554 ? 2.152 10.373 -1.445 1.00 87.31 554 ARG A N 1
ATOM 3936 C CA . ARG A 1 554 ? 1.448 11.014 -0.327 1.00 87.31 554 ARG A CA 1
ATOM 3937 C C . ARG A 1 554 ? 0.443 10.083 0.360 1.00 87.31 554 ARG A C 1
ATOM 3939 O O . ARG A 1 554 ? 0.404 10.031 1.590 1.00 87.31 554 ARG A O 1
ATOM 3946 N N . TYR A 1 555 ? -0.366 9.357 -0.410 1.00 90.69 555 TYR A N 1
ATOM 3947 C CA . TYR A 1 555 ? -1.478 8.566 0.125 1.00 90.69 555 TYR A CA 1
ATOM 3948 C C . TYR A 1 555 ? -1.118 7.115 0.444 1.00 90.69 555 TYR A C 1
ATOM 3950 O O . TYR A 1 555 ? -1.784 6.526 1.292 1.00 90.69 555 TYR A O 1
ATOM 3958 N N . ALA A 1 556 ? -0.037 6.570 -0.125 1.00 94.56 556 ALA A N 1
ATOM 3959 C CA . ALA A 1 556 ? 0.452 5.242 0.252 1.00 94.56 556 ALA A CA 1
ATOM 3960 C C . ALA A 1 556 ? 0.767 5.178 1.756 1.00 94.56 556 ALA A C 1
ATOM 3962 O O . ALA A 1 556 ? 1.186 6.179 2.340 1.00 94.56 556 ALA A O 1
ATOM 3963 N N . LEU A 1 557 ? 0.563 4.023 2.387 1.00 97.69 557 LEU A N 1
ATOM 3964 C CA . LEU A 1 557 ? 1.060 3.702 3.722 1.00 97.69 557 LEU A CA 1
ATOM 3965 C C . LEU A 1 557 ? 2.501 3.197 3.592 1.00 97.69 557 LEU A C 1
ATOM 3967 O O . LEU A 1 557 ? 2.739 2.065 3.177 1.00 97.69 557 LEU A O 1
ATOM 3971 N N . THR A 1 558 ? 3.460 4.053 3.918 1.00 97.69 558 THR A N 1
ATOM 3972 C CA . THR A 1 558 ? 4.888 3.776 3.749 1.00 97.69 558 THR A CA 1
ATOM 3973 C C . THR A 1 558 ? 5.480 3.227 5.032 1.00 97.69 558 THR A C 1
ATOM 3975 O O . THR A 1 558 ? 5.377 3.866 6.081 1.00 97.69 558 THR A O 1
ATOM 3978 N N . VAL A 1 559 ? 6.137 2.075 4.938 1.00 98.44 559 VAL A N 1
ATOM 3979 C CA . VAL A 1 559 ? 6.595 1.310 6.098 1.00 98.44 559 VAL A CA 1
ATOM 3980 C C . VAL A 1 559 ? 8.120 1.258 6.147 1.00 98.44 559 VAL A C 1
ATOM 3982 O O . VAL A 1 559 ? 8.763 0.707 5.251 1.00 98.44 559 VAL A O 1
ATOM 3985 N N . GLY A 1 560 ? 8.694 1.842 7.200 1.00 95.19 560 GLY A N 1
ATOM 3986 C CA . GLY A 1 560 ? 10.111 1.695 7.547 1.00 95.19 560 GLY A CA 1
ATOM 3987 C C . GLY A 1 560 ? 10.375 0.453 8.406 1.00 95.19 560 GLY A C 1
ATOM 3988 O O . GLY A 1 560 ? 9.450 -0.275 8.767 1.00 95.19 560 GLY A O 1
ATOM 3989 N N . GLY A 1 561 ? 11.641 0.203 8.735 1.00 92.62 561 GLY A N 1
ATOM 3990 C CA . GLY A 1 561 ? 12.079 -1.029 9.393 1.00 92.62 561 GLY A CA 1
ATOM 3991 C C . GLY A 1 561 ? 12.717 -0.838 10.769 1.00 92.62 561 GLY A C 1
ATOM 3992 O O . GLY A 1 561 ? 13.567 0.037 10.947 1.00 92.62 561 GLY A O 1
ATOM 3993 N N . VAL A 1 562 ? 12.363 -1.703 11.723 1.00 91.75 562 VAL A N 1
ATOM 3994 C CA . VAL A 1 562 ? 13.133 -1.938 12.958 1.00 91.75 562 VAL A CA 1
ATOM 3995 C C . VAL A 1 562 ? 13.762 -3.331 12.992 1.00 91.75 562 VAL A C 1
ATOM 3997 O O . VAL A 1 562 ? 13.222 -4.294 12.440 1.00 91.75 562 VAL A O 1
ATOM 4000 N N . THR A 1 563 ? 14.878 -3.450 13.707 1.00 89.19 563 THR A N 1
ATOM 4001 C CA . THR A 1 563 ? 15.454 -4.736 14.110 1.00 89.19 563 THR A CA 1
ATOM 4002 C C . THR A 1 563 ? 14.554 -5.433 15.137 1.00 89.19 563 THR A C 1
ATOM 4004 O O . THR A 1 563 ? 13.616 -4.837 15.680 1.00 89.19 563 THR A O 1
ATOM 4007 N N . LYS A 1 564 ? 14.838 -6.701 15.455 1.00 86.00 564 LYS A N 1
ATOM 4008 C CA . LYS A 1 564 ? 14.058 -7.449 16.458 1.00 86.00 564 LYS A CA 1
ATOM 4009 C C . LYS A 1 564 ? 14.205 -6.906 17.885 1.00 86.00 564 LYS A C 1
ATOM 4011 O O . LYS A 1 564 ? 13.356 -7.162 18.731 1.00 86.00 564 LYS A O 1
ATOM 4016 N N . GLU A 1 565 ? 15.232 -6.105 18.142 1.00 84.81 565 GLU A N 1
ATOM 4017 C CA . GLU A 1 565 ? 15.451 -5.382 19.399 1.00 84.81 565 GLU A CA 1
ATOM 4018 C C . GLU A 1 565 ? 14.649 -4.071 19.466 1.00 84.81 565 GLU A C 1
ATOM 4020 O O . GLU A 1 565 ? 14.721 -3.351 20.462 1.00 84.81 565 GLU A O 1
ATOM 4025 N N . GLY A 1 566 ? 13.902 -3.731 18.409 1.00 85.56 566 GLY A N 1
ATOM 4026 C CA . GLY A 1 566 ? 13.098 -2.513 18.335 1.00 85.56 566 GLY A CA 1
ATOM 4027 C C . GLY A 1 566 ? 13.905 -1.243 18.056 1.00 85.56 566 GLY A C 1
ATOM 4028 O O . GLY A 1 566 ? 13.414 -0.149 18.326 1.00 85.56 566 GLY A O 1
ATOM 4029 N N . LYS A 1 567 ? 15.131 -1.369 17.531 1.00 88.62 567 LYS A N 1
ATOM 4030 C CA . LYS A 1 567 ? 15.934 -0.236 17.044 1.00 88.62 567 LYS A CA 1
ATOM 4031 C C . LYS A 1 567 ? 15.639 0.005 15.571 1.00 88.62 567 LYS A C 1
ATOM 4033 O O . LYS A 1 567 ? 15.446 -0.957 14.836 1.00 88.62 567 LYS A O 1
ATOM 4038 N N . VAL A 1 568 ? 15.649 1.256 15.114 1.00 86.88 568 VAL A N 1
ATOM 4039 C CA . VAL A 1 568 ? 15.520 1.549 13.677 1.00 86.88 568 VAL A CA 1
ATOM 4040 C C . VAL A 1 568 ? 16.665 0.876 12.924 1.00 86.88 568 VAL A C 1
ATOM 4042 O O . VAL A 1 568 ? 17.834 1.064 13.266 1.00 86.88 568 VAL A O 1
ATOM 4045 N N . ALA A 1 569 ? 16.330 0.087 11.904 1.00 83.19 569 ALA A N 1
ATOM 4046 C CA . ALA A 1 569 ? 17.324 -0.589 11.088 1.00 83.19 569 ALA A CA 1
ATOM 4047 C C . ALA A 1 569 ? 18.149 0.447 10.312 1.00 83.19 569 ALA A C 1
ATOM 4049 O O . ALA A 1 569 ? 17.595 1.384 9.733 1.00 83.19 569 ALA A O 1
ATOM 4050 N N . PHE A 1 570 ? 19.475 0.290 10.286 1.00 79.31 570 PHE A N 1
ATOM 4051 C CA . PHE A 1 570 ? 20.370 1.300 9.705 1.00 79.31 570 PHE A CA 1
ATOM 4052 C C . PHE A 1 570 ? 20.094 1.555 8.214 1.00 79.31 570 PHE A C 1
ATOM 4054 O O . PHE A 1 570 ? 20.227 2.688 7.759 1.00 79.31 570 PHE A O 1
ATOM 4061 N N . PHE A 1 571 ? 19.673 0.518 7.482 1.00 78.38 571 PHE A N 1
ATOM 4062 C CA . PHE A 1 571 ? 19.334 0.589 6.062 1.00 78.38 571 PHE A CA 1
ATOM 4063 C C . PHE A 1 571 ? 17.965 1.228 5.807 1.00 78.38 571 PHE A C 1
ATOM 4065 O O . PHE A 1 571 ? 17.682 1.604 4.679 1.00 78.38 571 PHE A O 1
ATOM 4072 N N . SER A 1 572 ? 17.080 1.343 6.806 1.00 83.50 572 SER A N 1
ATOM 4073 C CA . SER A 1 572 ? 15.721 1.843 6.573 1.00 83.50 572 SER A CA 1
ATOM 4074 C C . SER A 1 572 ? 15.768 3.278 6.055 1.00 83.50 572 SER A C 1
ATOM 4076 O O . SER A 1 572 ? 16.283 4.165 6.741 1.00 83.50 572 SER A O 1
ATOM 4078 N N . SER A 1 573 ? 15.189 3.509 4.875 1.00 83.75 573 SER A N 1
ATOM 4079 C CA . SER A 1 573 ? 15.056 4.846 4.300 1.00 83.75 573 SER A CA 1
ATOM 4080 C C . SER A 1 573 ? 14.278 5.784 5.226 1.00 83.75 573 SER A C 1
ATOM 4082 O O . SER A 1 573 ? 13.382 5.366 5.968 1.00 83.75 573 SER A O 1
ATOM 4084 N N . ARG A 1 574 ? 14.631 7.070 5.177 1.00 84.75 574 ARG A N 1
ATOM 4085 C CA . ARG A 1 574 ? 14.132 8.127 6.067 1.00 84.75 574 ARG A CA 1
ATOM 4086 C C . ARG A 1 574 ? 13.654 9.315 5.254 1.00 84.75 574 ARG A C 1
ATOM 4088 O O . ARG A 1 574 ? 14.230 9.645 4.216 1.00 84.75 574 ARG A O 1
ATOM 4095 N N . GLY A 1 575 ? 12.606 9.966 5.730 1.00 81.88 575 GLY A N 1
ATOM 4096 C CA . GLY A 1 575 ? 12.130 11.221 5.177 1.00 81.88 575 GLY A CA 1
ATOM 4097 C C . GLY A 1 575 ? 13.007 12.414 5.580 1.00 81.88 575 GLY A C 1
ATOM 4098 O O . GLY A 1 575 ? 14.167 12.228 5.962 1.00 81.88 575 GLY A O 1
ATOM 4099 N N . PRO A 1 576 ? 12.457 13.637 5.497 1.00 83.94 576 PRO A N 1
ATOM 4100 C CA . PRO A 1 576 ? 11.143 13.935 4.928 1.00 83.94 576 PRO A CA 1
ATOM 4101 C C . PRO A 1 576 ? 11.136 13.716 3.409 1.00 83.94 576 PRO A C 1
ATOM 4103 O O . PRO A 1 576 ? 12.186 13.634 2.774 1.00 83.94 576 PRO A O 1
ATOM 4106 N N . VAL A 1 577 ? 9.946 13.640 2.815 1.00 81.06 577 VAL A N 1
ATOM 4107 C CA . VAL A 1 577 ? 9.799 13.677 1.357 1.00 81.06 577 VAL A CA 1
ATOM 4108 C C . VAL A 1 577 ? 9.632 15.126 0.917 1.00 81.06 577 VAL A C 1
ATOM 4110 O O . VAL A 1 577 ? 8.783 15.849 1.446 1.00 81.06 577 VAL A O 1
ATOM 4113 N N . VAL A 1 578 ? 10.451 15.533 -0.055 1.00 79.88 578 VAL A N 1
ATOM 4114 C CA . VAL A 1 578 ? 10.415 16.857 -0.679 1.00 79.88 578 VAL A CA 1
ATOM 4115 C C . VAL A 1 578 ? 9.893 16.712 -2.103 1.00 79.88 578 VAL A C 1
ATOM 4117 O O . VAL A 1 578 ? 10.525 16.084 -2.949 1.00 79.88 578 VAL A O 1
ATOM 4120 N N . ASP A 1 579 ? 8.742 17.312 -2.369 1.00 73.56 579 ASP A N 1
ATOM 4121 C CA . ASP A 1 579 ? 8.196 17.488 -3.709 1.00 73.56 579 ASP A CA 1
ATOM 4122 C C . ASP A 1 579 ? 8.541 18.909 -4.168 1.00 73.56 579 ASP A C 1
ATOM 4124 O O . ASP A 1 579 ? 7.843 19.876 -3.854 1.00 73.56 579 ASP A O 1
ATOM 4128 N N . GLU A 1 580 ? 9.671 19.054 -4.862 1.00 70.12 580 GLU A N 1
ATOM 4129 C CA . GLU A 1 580 ? 10.152 20.360 -5.328 1.00 70.12 580 GLU A CA 1
ATOM 4130 C C . GLU A 1 580 ? 9.187 21.014 -6.324 1.00 70.12 580 GLU A C 1
ATOM 4132 O O . GLU A 1 580 ? 9.041 22.238 -6.326 1.00 70.12 580 GLU A O 1
ATOM 4137 N N . GLN A 1 581 ? 8.494 20.211 -7.138 1.00 63.41 581 GLN A N 1
ATOM 4138 C CA . GLN A 1 581 ? 7.597 20.709 -8.180 1.00 63.41 581 GLN A CA 1
ATOM 4139 C C . GLN A 1 581 ? 6.359 21.370 -7.578 1.00 63.41 581 GLN A C 1
ATOM 4141 O O . GLN A 1 581 ? 5.948 22.442 -8.023 1.00 63.41 581 GLN A O 1
ATOM 4146 N N . ASN A 1 582 ? 5.798 20.768 -6.530 1.00 61.38 582 ASN A N 1
ATOM 4147 C CA . ASN A 1 582 ? 4.645 21.318 -5.820 1.00 61.38 582 ASN A CA 1
ATOM 4148 C C . ASN A 1 582 ? 5.031 22.142 -4.586 1.00 61.38 582 ASN A C 1
ATOM 4150 O O . ASN A 1 582 ? 4.157 22.687 -3.908 1.00 61.38 582 ASN A O 1
ATOM 4154 N N . ARG A 1 583 ? 6.338 22.265 -4.315 1.00 67.00 583 ARG A N 1
ATOM 4155 C CA . ARG A 1 583 ? 6.910 22.869 -3.107 1.00 67.00 583 ARG A CA 1
ATOM 4156 C C . ARG A 1 583 ? 6.310 22.289 -1.828 1.00 67.00 583 ARG A C 1
ATOM 4158 O O . ARG A 1 583 ? 6.006 23.030 -0.892 1.00 67.00 583 ARG A O 1
ATOM 4165 N N . GLU A 1 584 ? 6.124 20.977 -1.794 1.00 70.00 584 GLU A N 1
ATOM 4166 C CA . GLU A 1 584 ? 5.563 20.297 -0.635 1.00 70.00 584 GLU A CA 1
ATOM 4167 C C . GLU A 1 584 ? 6.627 19.554 0.164 1.00 70.00 584 GLU A C 1
ATOM 4169 O O . GLU A 1 584 ? 7.561 18.965 -0.370 1.00 70.00 584 GLU A O 1
ATOM 4174 N N . LEU A 1 585 ? 6.429 19.563 1.477 1.00 76.25 585 LEU A N 1
ATOM 4175 C CA . LEU A 1 585 ? 7.175 18.778 2.447 1.00 76.25 585 LEU A CA 1
ATOM 4176 C C . LEU A 1 585 ? 6.169 17.982 3.275 1.00 76.25 585 LEU A C 1
ATOM 4178 O O . LEU A 1 585 ? 5.235 18.570 3.841 1.00 76.25 585 LEU A O 1
ATOM 4182 N N . TYR A 1 586 ? 6.350 16.667 3.350 1.00 77.94 586 TYR A N 1
ATOM 4183 C CA . TYR A 1 586 ? 5.557 15.796 4.215 1.00 77.94 586 TYR A CA 1
ATOM 4184 C C . TYR A 1 586 ? 6.388 14.637 4.772 1.00 77.94 586 TYR A C 1
ATOM 4186 O O . TYR A 1 586 ? 7.395 14.226 4.196 1.00 77.94 586 TYR A O 1
ATOM 4194 N N . GLY A 1 587 ? 5.967 14.145 5.938 1.00 81.31 587 GLY A N 1
ATOM 4195 C CA . GLY A 1 587 ? 6.672 13.098 6.670 1.00 81.31 587 GLY A CA 1
ATOM 4196 C C . GLY A 1 587 ? 6.474 11.725 6.036 1.00 81.31 587 GLY A C 1
ATOM 4197 O O . GLY A 1 587 ? 5.352 11.358 5.684 1.00 81.31 587 GLY A O 1
ATOM 4198 N N . LYS A 1 588 ? 7.577 10.985 5.920 1.00 86.50 588 LYS A N 1
ATOM 4199 C CA . LYS A 1 588 ? 7.651 9.551 5.622 1.00 86.50 588 LYS A CA 1
ATOM 4200 C C . LYS A 1 588 ? 8.849 8.961 6.391 1.00 86.50 588 LYS A C 1
ATOM 4202 O O . LYS A 1 588 ? 9.785 9.716 6.642 1.00 86.50 588 LYS A O 1
ATOM 4207 N N . PRO A 1 589 ? 8.872 7.656 6.719 1.00 95.00 589 PRO A N 1
ATOM 4208 C CA . PRO A 1 589 ? 7.769 6.699 6.578 1.00 95.00 589 PRO A CA 1
ATOM 4209 C C . PRO A 1 589 ? 6.549 7.097 7.427 1.00 95.00 589 PRO A C 1
ATOM 4211 O O . PRO A 1 589 ? 6.637 7.978 8.277 1.00 95.00 589 PRO A O 1
ATOM 4214 N N . ASP A 1 590 ? 5.388 6.498 7.164 1.00 94.94 590 ASP A N 1
ATOM 4215 C CA . ASP A 1 590 ? 4.184 6.756 7.966 1.00 94.94 590 ASP A CA 1
ATOM 4216 C C . ASP A 1 590 ? 4.265 6.046 9.326 1.00 94.94 590 ASP A C 1
ATOM 4218 O O . ASP A 1 590 ? 3.828 6.596 10.334 1.00 94.94 590 ASP A O 1
ATOM 4222 N N . LEU A 1 591 ? 4.835 4.838 9.357 1.00 96.50 591 LEU A N 1
ATOM 4223 C CA . LEU A 1 591 ? 5.090 4.040 10.560 1.00 96.50 591 LEU A CA 1
ATOM 4224 C C . LEU A 1 591 ? 6.193 3.000 10.295 1.00 96.50 591 LEU A C 1
ATOM 4226 O O . LEU A 1 591 ? 6.695 2.877 9.173 1.00 96.50 591 LEU A O 1
ATOM 4230 N N . LEU A 1 592 ? 6.561 2.235 11.319 1.00 97.50 592 LEU A N 1
ATOM 4231 C CA . LEU A 1 592 ? 7.553 1.164 11.248 1.00 97.50 592 LEU A CA 1
ATOM 4232 C C . LEU A 1 592 ? 6.913 -0.221 11.412 1.00 97.50 592 LEU A C 1
ATOM 4234 O O . LEU A 1 592 ? 5.964 -0.394 12.178 1.00 97.50 592 LEU A O 1
ATOM 4238 N N . GLY A 1 593 ? 7.493 -1.215 10.743 1.00 96.81 593 GLY A N 1
ATOM 4239 C CA . GLY A 1 593 ? 7.303 -2.643 11.014 1.00 96.81 593 GLY A CA 1
ATOM 4240 C C . GLY A 1 593 ? 8.641 -3.321 11.315 1.00 96.81 593 GLY A C 1
ATOM 4241 O O . GLY A 1 593 ? 9.702 -2.697 11.233 1.00 96.81 593 GLY A O 1
ATOM 4242 N N . VAL A 1 594 ? 8.619 -4.607 11.658 1.00 95.69 594 VAL A N 1
ATOM 4243 C CA . VAL A 1 594 ? 9.845 -5.378 11.902 1.00 95.69 594 VAL A CA 1
ATOM 4244 C C . VAL A 1 594 ? 10.463 -5.766 10.563 1.00 95.69 594 VAL A C 1
ATOM 4246 O O . VAL A 1 594 ? 9.914 -6.574 9.822 1.00 95.69 594 VAL A O 1
ATOM 4249 N N . SER A 1 595 ? 11.625 -5.197 10.255 1.00 89.12 595 SER A N 1
ATOM 4250 C CA . SER A 1 595 ? 12.401 -5.521 9.055 1.00 89.12 595 SER A CA 1
ATOM 4251 C C . SER A 1 595 ? 13.419 -6.627 9.284 1.00 89.12 595 SER A C 1
ATOM 4253 O O . SER A 1 595 ? 14.037 -7.068 8.322 1.00 89.12 595 SER A O 1
ATOM 4255 N N . GLY A 1 596 ? 13.648 -7.031 10.535 1.00 84.56 596 GLY A N 1
ATOM 4256 C CA . GLY A 1 596 ? 14.783 -7.879 10.891 1.00 84.56 596 GLY A CA 1
ATOM 4257 C C . GLY A 1 596 ? 16.100 -7.103 10.923 1.00 84.56 596 GLY A C 1
ATOM 4258 O O . GLY A 1 596 ? 16.122 -5.883 10.739 1.00 84.56 596 GLY A O 1
ATOM 4259 N N . ASP A 1 597 ? 17.188 -7.821 11.185 1.00 76.50 597 ASP A N 1
ATOM 4260 C CA . ASP A 1 597 ? 18.544 -7.269 11.261 1.00 76.50 597 ASP A CA 1
ATOM 4261 C C . ASP A 1 597 ? 19.488 -7.965 10.273 1.00 76.50 597 ASP A C 1
ATOM 4263 O O . ASP A 1 597 ? 19.168 -9.029 9.731 1.00 76.50 597 ASP A O 1
ATOM 4267 N N . VAL A 1 598 ? 20.649 -7.363 10.036 1.00 69.00 598 VAL A N 1
ATOM 4268 C CA . VAL A 1 598 ? 21.727 -7.972 9.267 1.00 69.00 598 VAL A CA 1
ATOM 4269 C C . VAL A 1 598 ? 22.989 -8.073 10.103 1.00 69.00 598 VAL A C 1
ATOM 4271 O O . VAL A 1 598 ? 23.529 -7.078 10.580 1.00 69.00 598 VAL A O 1
ATOM 4274 N N . ASP A 1 599 ? 23.520 -9.289 10.183 1.00 68.44 599 ASP A N 1
ATOM 4275 C CA . ASP A 1 599 ? 24.831 -9.547 10.755 1.00 68.44 599 ASP A CA 1
ATOM 4276 C C . ASP A 1 599 ? 25.928 -9.169 9.748 1.00 68.44 599 ASP A C 1
ATOM 4278 O O . ASP A 1 599 ? 26.387 -9.975 8.934 1.00 68.44 599 ASP A O 1
ATOM 4282 N N . LEU A 1 600 ? 26.355 -7.906 9.810 1.00 63.31 600 LEU A N 1
ATOM 4283 C CA . LEU A 1 600 ? 27.429 -7.378 8.968 1.00 63.31 600 LEU A CA 1
ATOM 4284 C C . LEU A 1 600 ? 28.797 -8.011 9.271 1.00 63.31 600 LEU A C 1
ATOM 4286 O O . LEU A 1 600 ? 29.689 -7.925 8.432 1.00 63.31 600 LEU A O 1
ATOM 4290 N N . SER A 1 601 ? 28.985 -8.687 10.413 1.00 61.78 601 SER A N 1
ATOM 4291 C CA . SER A 1 601 ? 30.244 -9.399 10.697 1.00 61.78 601 SER A CA 1
ATOM 4292 C C . SER A 1 601 ? 30.461 -10.603 9.771 1.00 61.78 601 SER A C 1
ATOM 4294 O O . SER A 1 601 ? 31.586 -11.069 9.596 1.00 61.78 601 SER A O 1
ATOM 4296 N N . ARG A 1 602 ? 29.384 -11.074 9.133 1.00 62.34 602 ARG A N 1
ATOM 4297 C CA . ARG A 1 602 ? 29.371 -12.169 8.153 1.00 62.34 602 ARG A CA 1
ATOM 4298 C C . ARG A 1 602 ? 29.573 -11.700 6.712 1.00 62.34 602 ARG A C 1
ATOM 4300 O O . ARG A 1 602 ? 29.518 -12.505 5.777 1.00 62.34 602 ARG A O 1
ATOM 4307 N N . VAL A 1 603 ? 29.786 -10.401 6.519 1.00 59.53 603 VAL A N 1
ATOM 4308 C CA . VAL A 1 603 ? 30.130 -9.807 5.228 1.00 59.53 603 VAL A CA 1
ATOM 4309 C C . VAL A 1 603 ? 31.646 -9.843 5.050 1.00 59.53 603 VAL A C 1
ATOM 4311 O O . VAL A 1 603 ? 32.391 -9.468 5.951 1.00 59.53 603 VAL A O 1
ATOM 4314 N N . ASN A 1 604 ? 32.120 -10.282 3.879 1.00 53.34 604 ASN A N 1
ATOM 4315 C CA . ASN A 1 604 ? 33.548 -10.269 3.563 1.00 53.34 604 ASN A CA 1
ATOM 4316 C C . ASN A 1 604 ? 34.085 -8.819 3.619 1.00 53.34 604 ASN A C 1
ATOM 4318 O O . ASN A 1 604 ? 33.619 -7.986 2.840 1.00 53.34 604 ASN A O 1
ATOM 4322 N N . PRO A 1 605 ? 35.082 -8.505 4.471 1.00 49.75 605 PRO A N 1
ATOM 4323 C CA . PRO A 1 605 ? 35.615 -7.150 4.616 1.00 49.75 605 PRO A CA 1
ATOM 4324 C C . PRO A 1 605 ? 36.181 -6.550 3.324 1.00 49.75 605 PRO A C 1
ATOM 4326 O O . PRO A 1 605 ? 36.181 -5.336 3.172 1.00 49.75 605 PRO A O 1
ATOM 4329 N N . ALA A 1 606 ? 36.620 -7.377 2.365 1.00 42.03 606 ALA A N 1
ATOM 4330 C CA . ALA A 1 606 ? 37.104 -6.920 1.057 1.00 42.03 606 ALA A CA 1
ATOM 4331 C C . ALA A 1 606 ? 36.013 -6.255 0.188 1.00 42.03 606 ALA A C 1
ATOM 4333 O O . ALA A 1 606 ? 36.322 -5.643 -0.831 1.00 42.03 606 ALA A O 1
ATOM 4334 N N . LEU A 1 607 ? 34.746 -6.383 0.590 1.00 43.28 607 LEU A N 1
ATOM 4335 C CA . LEU A 1 607 ? 33.572 -5.768 -0.032 1.00 43.28 607 LEU A CA 1
ATOM 4336 C C . LEU A 1 607 ? 33.176 -4.442 0.632 1.00 43.28 607 LEU A C 1
ATOM 4338 O O . LEU A 1 607 ? 32.232 -3.780 0.210 1.00 43.28 607 LEU A O 1
ATOM 4342 N N . LEU A 1 608 ? 33.872 -4.046 1.693 1.00 42.41 608 LEU A N 1
ATOM 4343 C CA . LEU A 1 608 ? 33.639 -2.793 2.394 1.00 42.41 608 LEU A CA 1
ATOM 4344 C C . LEU A 1 608 ? 34.716 -1.816 1.905 1.00 42.41 608 LEU A C 1
ATOM 4346 O O . LEU A 1 608 ? 35.887 -1.952 2.246 1.00 42.41 608 LEU A O 1
ATOM 4350 N N . VAL A 1 609 ? 34.354 -0.882 1.022 1.00 38.97 609 VAL A N 1
ATOM 4351 C CA . VAL A 1 609 ? 35.314 0.086 0.462 1.00 38.97 609 VAL A CA 1
ATOM 4352 C C . VAL A 1 609 ? 35.438 1.285 1.405 1.00 38.97 609 VAL A C 1
ATOM 4354 O O . VAL A 1 609 ? 34.449 1.967 1.671 1.00 38.97 609 VAL A O 1
ATOM 4357 N N . ASP A 1 610 ? 36.653 1.568 1.873 1.00 27.97 610 ASP A N 1
ATOM 4358 C CA . ASP A 1 610 ? 36.981 2.776 2.638 1.00 27.97 610 ASP A CA 1
ATOM 4359 C C . ASP A 1 610 ? 37.043 4.024 1.729 1.00 27.97 610 ASP A C 1
ATOM 4361 O O . ASP A 1 610 ? 37.720 4.025 0.700 1.00 27.97 610 ASP A O 1
ATOM 4365 N N . GLY A 1 611 ? 36.415 5.131 2.152 1.00 33.72 611 GLY A N 1
ATOM 4366 C CA . GLY A 1 611 ? 36.850 6.486 1.769 1.00 33.72 611 GLY A CA 1
ATOM 4367 C C . GLY A 1 611 ? 36.303 7.120 0.480 1.00 33.72 611 GLY A C 1
ATOM 4368 O O . GLY A 1 611 ? 36.996 7.946 -0.113 1.00 33.72 611 GLY A O 1
ATOM 4369 N N . ALA A 1 612 ? 35.085 6.810 0.035 1.00 32.62 612 ALA A N 1
ATOM 4370 C CA . ALA A 1 612 ? 34.494 7.515 -1.109 1.00 32.62 612 ALA A CA 1
ATOM 4371 C C . ALA A 1 612 ? 33.949 8.914 -0.763 1.00 32.62 612 ALA A C 1
ATOM 4373 O O . ALA A 1 612 ? 33.395 9.139 0.312 1.00 32.62 612 ALA A O 1
ATOM 4374 N N . ASP A 1 613 ? 34.104 9.849 -1.706 1.00 31.02 613 ASP A N 1
ATOM 4375 C CA . ASP A 1 613 ? 33.697 11.253 -1.590 1.00 31.02 613 ASP A CA 1
ATOM 4376 C C . ASP A 1 613 ? 32.166 11.394 -1.400 1.00 31.02 613 ASP A C 1
ATOM 4378 O O . ASP A 1 613 ? 31.405 10.994 -2.286 1.00 31.02 613 ASP A O 1
ATOM 4382 N N . PRO A 1 614 ? 31.690 11.997 -0.292 1.00 32.28 614 PRO A N 1
ATOM 4383 C CA . PRO A 1 614 ? 30.267 12.102 0.045 1.00 32.28 614 PRO A CA 1
ATOM 4384 C C . PRO A 1 614 ? 29.438 13.026 -0.871 1.00 32.28 614 PRO A C 1
ATOM 4386 O O . PRO A 1 614 ? 28.246 13.203 -0.618 1.00 32.28 614 PRO A O 1
ATOM 4389 N N . LYS A 1 615 ? 30.024 13.657 -1.902 1.00 26.91 615 LYS A N 1
ATOM 4390 C CA . LYS A 1 615 ? 29.309 14.581 -2.811 1.00 26.91 615 LYS A CA 1
ATOM 4391 C C . LYS A 1 615 ? 29.399 14.251 -4.303 1.00 26.91 615 LYS A C 1
ATOM 4393 O O . LYS A 1 615 ? 28.842 15.000 -5.107 1.00 26.91 615 LYS A O 1
ATOM 4398 N N . ALA A 1 616 ? 30.052 13.162 -4.697 1.00 25.92 616 ALA A N 1
ATOM 4399 C CA . ALA A 1 616 ? 30.112 12.763 -6.101 1.00 25.92 616 ALA A CA 1
ATOM 4400 C C . ALA A 1 616 ? 29.019 11.720 -6.417 1.00 25.92 616 ALA A C 1
ATOM 4402 O O . ALA A 1 616 ? 28.959 10.699 -5.733 1.00 25.92 616 ALA A O 1
ATOM 4403 N N . PRO A 1 617 ? 28.180 11.898 -7.460 1.00 25.38 617 PRO A N 1
ATOM 4404 C CA . PRO A 1 617 ? 27.440 10.771 -8.016 1.00 25.38 617 PRO A CA 1
ATOM 4405 C C . PRO A 1 617 ? 28.487 9.793 -8.560 1.00 25.38 617 PRO A C 1
ATOM 4407 O O . PRO A 1 617 ? 29.218 10.114 -9.498 1.00 25.38 617 PRO A O 1
ATOM 4410 N N . ALA A 1 618 ? 28.652 8.646 -7.902 1.00 27.80 618 ALA A N 1
ATOM 4411 C CA . ALA A 1 618 ? 29.737 7.725 -8.206 1.00 27.80 618 ALA A CA 1
ATOM 4412 C C . ALA A 1 618 ? 29.562 7.134 -9.615 1.00 27.80 618 ALA A C 1
ATOM 4414 O O . ALA A 1 618 ? 28.796 6.199 -9.834 1.00 27.80 618 ALA A O 1
ATOM 4415 N N . ALA A 1 619 ? 30.318 7.671 -10.573 1.00 25.19 619 ALA A N 1
ATOM 4416 C CA . ALA A 1 619 ? 30.489 7.126 -11.911 1.00 25.19 619 ALA A CA 1
ATOM 4417 C C . ALA A 1 619 ? 31.344 5.845 -11.853 1.00 25.19 619 ALA A C 1
ATOM 4419 O O . ALA A 1 619 ? 32.518 5.856 -12.223 1.00 25.19 619 ALA A O 1
ATOM 4420 N N . GLY A 1 620 ? 30.753 4.747 -11.380 1.00 27.03 620 GLY A N 1
ATOM 4421 C CA . GLY A 1 620 ? 31.378 3.420 -11.339 1.00 27.03 620 GLY A CA 1
ATOM 4422 C C . GLY A 1 620 ? 30.981 2.572 -10.132 1.00 27.03 620 GLY A C 1
ATOM 4423 O O . GLY A 1 620 ? 31.869 1.983 -9.535 1.00 27.03 620 GLY A O 1
ATOM 4424 N N . GLY A 1 621 ? 29.690 2.570 -9.762 1.00 26.02 621 GLY A N 1
ATOM 4425 C CA . GLY A 1 621 ? 29.126 2.012 -8.521 1.00 26.02 621 GLY A CA 1
ATOM 4426 C C . GLY A 1 621 ? 29.365 0.518 -8.243 1.00 26.02 621 GLY A C 1
ATOM 4427 O O . GLY A 1 621 ? 30.356 -0.066 -8.657 1.00 26.02 621 GLY A O 1
ATOM 4428 N N . LEU A 1 622 ? 28.427 -0.109 -7.522 1.00 28.25 622 LEU A N 1
ATOM 4429 C CA . LEU A 1 622 ? 28.382 -1.509 -7.038 1.00 28.25 622 LEU A CA 1
ATOM 4430 C C . LEU A 1 622 ? 28.763 -2.636 -8.041 1.00 28.25 622 LEU A C 1
ATOM 4432 O O . LEU A 1 622 ? 28.686 -3.810 -7.691 1.00 28.25 622 LEU A O 1
ATOM 4436 N N . ALA A 1 623 ? 29.189 -2.335 -9.268 1.00 27.20 623 ALA A N 1
ATOM 4437 C CA . ALA A 1 623 ? 29.773 -3.282 -10.212 1.00 27.20 623 ALA A CA 1
ATOM 4438 C C . ALA A 1 623 ? 30.997 -4.034 -9.645 1.00 27.20 623 ALA A C 1
ATOM 4440 O O . ALA A 1 623 ? 31.247 -5.162 -10.060 1.00 27.20 623 ALA A O 1
ATOM 4441 N N . SER A 1 624 ? 31.725 -3.474 -8.667 1.00 28.03 624 SER A N 1
ATOM 4442 C CA . SER A 1 624 ? 32.779 -4.205 -7.934 1.00 28.03 624 SER A CA 1
ATOM 4443 C C . SER A 1 624 ? 32.245 -5.111 -6.817 1.00 28.03 624 SER A C 1
ATOM 4445 O O . SER A 1 624 ? 32.982 -5.955 -6.311 1.00 28.03 624 SER A O 1
ATOM 4447 N N . LEU A 1 625 ? 30.972 -4.952 -6.442 1.00 30.38 625 LEU A N 1
ATOM 4448 C CA . LEU A 1 625 ? 30.315 -5.676 -5.359 1.00 30.38 625 LEU A CA 1
ATOM 4449 C C . LEU A 1 625 ? 29.349 -6.743 -5.838 1.00 30.38 625 LEU A C 1
ATOM 4451 O O . LEU A 1 625 ? 28.896 -7.492 -4.998 1.00 30.38 625 LEU A O 1
ATOM 4455 N N . ALA A 1 626 ? 29.071 -6.854 -7.138 1.00 28.70 626 ALA A N 1
ATOM 4456 C CA . ALA A 1 626 ? 28.150 -7.833 -7.721 1.00 28.70 626 ALA A CA 1
ATOM 4457 C C . ALA A 1 626 ? 28.702 -9.276 -7.802 1.00 28.70 626 ALA A C 1
ATOM 4459 O O . ALA A 1 626 ? 28.072 -10.138 -8.412 1.00 28.70 626 ALA A O 1
ATOM 4460 N N . GLY A 1 627 ? 29.883 -9.542 -7.230 1.00 30.41 627 GLY A N 1
ATOM 4461 C CA . GLY A 1 627 ? 30.607 -10.808 -7.387 1.00 30.41 627 GLY A CA 1
ATOM 4462 C C . GLY A 1 627 ? 30.931 -11.570 -6.104 1.00 30.41 627 GLY A C 1
ATOM 4463 O O . GLY A 1 627 ? 31.726 -12.505 -6.168 1.00 30.41 627 GLY A O 1
ATOM 4464 N N . ALA A 1 628 ? 30.385 -11.200 -4.945 1.00 35.97 628 ALA A N 1
ATOM 4465 C CA . ALA A 1 628 ? 30.764 -11.837 -3.691 1.00 35.97 628 ALA A CA 1
ATOM 4466 C C . ALA A 1 628 ? 29.587 -12.469 -2.948 1.00 35.97 628 ALA A C 1
ATOM 4468 O O . ALA A 1 628 ? 28.808 -11.817 -2.251 1.00 35.97 628 ALA A O 1
ATOM 4469 N N . ALA A 1 629 ? 29.517 -13.791 -3.076 1.00 39.94 629 ALA A N 1
ATOM 4470 C CA . ALA A 1 629 ? 28.700 -14.644 -2.236 1.00 39.94 629 ALA A CA 1
ATOM 4471 C C . ALA A 1 629 ? 29.201 -14.566 -0.783 1.00 39.94 629 ALA A C 1
ATOM 4473 O O . ALA A 1 629 ? 30.383 -14.792 -0.516 1.00 39.94 629 ALA A O 1
ATOM 4474 N N . SER A 1 630 ? 28.313 -14.256 0.164 1.00 50.09 630 SER A N 1
ATOM 4475 C CA . SER A 1 630 ? 28.585 -14.585 1.566 1.00 50.09 630 SER A CA 1
ATOM 4476 C C . SER A 1 630 ? 28.418 -16.096 1.728 1.00 50.09 630 SER A C 1
ATOM 4478 O O . SER A 1 630 ? 27.400 -16.648 1.322 1.00 50.09 630 SER A O 1
ATOM 4480 N N . GLU A 1 631 ? 29.399 -16.776 2.321 1.00 57.75 631 GLU A N 1
ATOM 4481 C CA . GLU A 1 631 ? 29.325 -18.220 2.611 1.00 57.75 631 GLU A CA 1
ATOM 4482 C C . GLU A 1 631 ? 28.400 -18.540 3.804 1.00 57.75 631 GLU A C 1
ATOM 4484 O O . GLU A 1 631 ? 28.242 -19.699 4.189 1.00 57.75 631 GLU A O 1
ATOM 4489 N N . SER A 1 632 ? 27.786 -17.525 4.422 1.00 68.50 632 SER A N 1
ATOM 4490 C CA . SER A 1 632 ? 26.953 -17.676 5.615 1.00 68.50 632 SER A CA 1
ATOM 4491 C C . SER A 1 632 ? 25.717 -16.777 5.568 1.00 68.50 632 SER A C 1
ATOM 4493 O O . SER A 1 632 ? 25.666 -15.783 4.848 1.00 68.50 632 SER A O 1
ATOM 4495 N N . CYS A 1 633 ? 24.681 -17.129 6.332 1.00 74.12 633 CYS A N 1
ATOM 4496 C CA . CYS A 1 633 ? 23.472 -16.315 6.372 1.00 74.12 633 CYS A CA 1
ATOM 4497 C C . CYS A 1 633 ? 23.727 -14.967 7.059 1.00 74.12 633 CYS A C 1
ATOM 4499 O O . CYS A 1 633 ? 23.992 -14.953 8.263 1.00 74.12 633 CYS A O 1
ATOM 4501 N N . ILE A 1 634 ? 23.566 -13.862 6.325 1.00 72.00 634 ILE A N 1
ATOM 4502 C CA . ILE A 1 634 ? 23.674 -12.498 6.866 1.00 72.00 634 ILE A CA 1
ATOM 4503 C C . ILE A 1 634 ? 22.355 -11.984 7.460 1.00 72.00 634 ILE A C 1
ATOM 4505 O O . ILE A 1 634 ? 22.368 -11.118 8.322 1.00 72.00 634 ILE A O 1
ATOM 4509 N N . TYR A 1 635 ? 21.211 -12.533 7.047 1.00 73.69 635 TYR A N 1
ATOM 4510 C CA . TYR A 1 635 ? 19.885 -12.081 7.477 1.00 73.69 635 TYR A CA 1
ATOM 4511 C C . TYR A 1 635 ? 19.442 -12.669 8.815 1.00 73.69 635 TYR A C 1
ATOM 4513 O O . TYR A 1 635 ? 18.252 -12.761 9.047 1.00 73.69 635 TYR A O 1
ATOM 4521 N N . ALA A 1 636 ? 20.326 -13.153 9.683 1.00 66.06 636 ALA A N 1
ATOM 4522 C CA . ALA A 1 636 ? 19.927 -13.638 11.005 1.00 66.06 636 ALA A CA 1
ATOM 4523 C C . ALA A 1 636 ? 20.370 -12.608 12.055 1.00 66.06 636 ALA A C 1
ATOM 4525 O O . ALA A 1 636 ? 21.573 -12.359 12.124 1.00 66.06 636 ALA A O 1
ATOM 4526 N N . PRO A 1 637 ? 19.465 -12.030 12.876 1.00 70.00 637 PRO A N 1
ATOM 4527 C CA . PRO A 1 637 ? 18.060 -12.408 13.129 1.00 70.00 637 PRO A CA 1
ATOM 4528 C C . PRO A 1 637 ? 16.988 -11.670 12.279 1.00 70.00 637 PRO A C 1
ATOM 4530 O O . PRO A 1 637 ? 16.360 -10.700 12.706 1.00 70.00 637 PRO A O 1
ATOM 4533 N N . GLY A 1 638 ? 16.698 -12.166 11.084 1.00 79.88 638 GLY A N 1
ATOM 4534 C CA . GLY A 1 638 ? 15.725 -11.593 10.152 1.00 79.88 638 GLY A CA 1
ATOM 4535 C C . GLY A 1 638 ? 14.294 -12.059 10.393 1.00 79.88 638 GLY A C 1
ATOM 4536 O O . GLY A 1 638 ? 13.993 -12.786 11.347 1.00 79.88 638 GLY A O 1
ATOM 4537 N N . VAL A 1 639 ? 13.396 -11.656 9.501 1.00 89.50 639 VAL A N 1
ATOM 4538 C CA . VAL A 1 639 ? 12.007 -12.127 9.485 1.00 89.50 639 VAL A CA 1
ATOM 4539 C C . VAL A 1 639 ? 11.965 -13.512 8.847 1.00 89.50 639 VAL A C 1
ATOM 4541 O O . VAL A 1 639 ? 12.459 -13.701 7.736 1.00 89.50 639 VAL A O 1
ATOM 4544 N N . ALA A 1 640 ? 11.409 -14.487 9.565 1.00 92.69 640 ALA A N 1
ATOM 4545 C CA . ALA A 1 640 ? 11.197 -15.839 9.062 1.00 92.69 640 ALA A CA 1
ATOM 4546 C C . ALA A 1 640 ? 9.849 -15.910 8.338 1.00 92.69 640 ALA A C 1
ATOM 4548 O O . ALA A 1 640 ? 8.837 -15.511 8.904 1.00 92.69 640 ALA A O 1
ATOM 4549 N N . ALA A 1 641 ? 9.836 -16.414 7.107 1.00 94.56 641 ALA A N 1
ATOM 4550 C CA . ALA A 1 641 ? 8.609 -16.636 6.345 1.00 94.56 641 ALA A CA 1
ATOM 4551 C C . ALA A 1 641 ? 8.826 -17.746 5.293 1.00 94.56 641 ALA A C 1
ATOM 4553 O O . ALA A 1 641 ? 9.978 -18.158 5.085 1.00 94.56 641 ALA A O 1
ATOM 4554 N N . PRO A 1 642 ? 7.743 -18.263 4.676 1.00 96.00 642 PRO A N 1
ATOM 4555 C CA . PRO A 1 642 ? 7.786 -19.261 3.616 1.00 96.00 642 PRO A CA 1
ATOM 4556 C C . PRO A 1 642 ? 8.871 -19.012 2.574 1.00 96.00 642 PRO A C 1
ATOM 4558 O O . PRO A 1 642 ? 9.089 -17.893 2.107 1.00 96.00 642 PRO A O 1
ATOM 4561 N N . ARG A 1 643 ? 9.546 -20.090 2.205 1.00 93.69 643 ARG A N 1
ATOM 4562 C CA . ARG A 1 643 ? 10.589 -20.137 1.192 1.00 93.69 643 ARG A CA 1
ATOM 4563 C C . ARG A 1 643 ? 10.033 -20.866 -0.024 1.00 93.69 643 ARG A C 1
ATOM 4565 O O . ARG A 1 643 ? 9.491 -21.957 0.111 1.00 93.69 643 ARG A O 1
ATOM 4572 N N . SER A 1 644 ? 10.233 -20.300 -1.210 1.00 92.44 644 SER A N 1
ATOM 4573 C CA . SER A 1 644 ? 9.911 -20.999 -2.457 1.00 92.44 644 SER A CA 1
ATOM 4574 C C . SER A 1 644 ? 10.768 -22.259 -2.609 1.00 92.44 644 SER A C 1
ATOM 4576 O O . SER A 1 644 ? 11.984 -22.237 -2.403 1.00 92.44 644 SER A O 1
ATOM 4578 N N . SER A 1 645 ? 10.152 -23.364 -3.018 1.00 92.12 645 SER A N 1
ATOM 4579 C CA . SER A 1 645 ? 10.859 -24.599 -3.369 1.00 92.12 645 SER A CA 1
ATOM 4580 C C . SER A 1 645 ? 11.747 -24.445 -4.614 1.00 92.12 645 SER A C 1
ATOM 4582 O O . SER A 1 645 ? 12.721 -25.186 -4.773 1.00 92.12 645 SER A O 1
ATOM 4584 N N . HIS A 1 646 ? 11.473 -23.432 -5.443 1.00 88.00 646 HIS A N 1
ATOM 4585 C CA . HIS A 1 646 ? 12.241 -23.063 -6.636 1.00 88.00 646 HIS A CA 1
ATOM 4586 C C . HIS A 1 646 ? 13.328 -22.014 -6.353 1.00 88.00 646 HIS A C 1
ATOM 4588 O O . HIS A 1 646 ? 14.093 -21.661 -7.250 1.00 88.00 646 HIS A O 1
ATOM 4594 N N . ASP A 1 647 ? 13.416 -21.523 -5.114 1.00 82.69 647 ASP A N 1
ATOM 4595 C CA . ASP A 1 647 ? 14.406 -20.538 -4.690 1.00 82.69 647 ASP A CA 1
ATOM 4596 C C . ASP A 1 647 ? 15.832 -21.082 -4.853 1.00 82.69 647 ASP A C 1
ATOM 4598 O O . ASP A 1 647 ? 16.234 -22.066 -4.213 1.00 82.69 647 ASP A O 1
ATOM 4602 N N . THR A 1 648 ? 16.601 -20.412 -5.709 1.00 73.56 648 THR A N 1
ATOM 4603 C CA . THR A 1 648 ? 17.972 -20.801 -6.059 1.00 73.56 648 THR A CA 1
ATOM 4604 C C . THR A 1 648 ? 18.986 -20.535 -4.941 1.00 73.56 648 THR A C 1
ATOM 4606 O O . THR A 1 648 ? 20.004 -21.229 -4.870 1.00 73.56 648 THR A O 1
ATOM 4609 N N . ASP A 1 649 ? 18.705 -19.607 -4.019 1.00 72.12 649 ASP A N 1
ATOM 4610 C CA . ASP A 1 649 ? 19.584 -19.264 -2.900 1.00 72.12 649 ASP A CA 1
ATOM 4611 C C . ASP A 1 649 ? 19.212 -20.060 -1.646 1.00 72.12 649 ASP A C 1
ATOM 4613 O O . ASP A 1 649 ? 18.248 -19.751 -0.945 1.00 72.12 649 ASP A O 1
ATOM 4617 N N . LYS A 1 650 ? 19.991 -21.096 -1.323 1.00 73.69 650 LYS A N 1
ATOM 4618 C CA . LYS A 1 650 ? 19.755 -21.972 -0.157 1.00 73.69 650 LYS A CA 1
ATOM 4619 C C . LYS A 1 650 ? 20.245 -21.414 1.180 1.00 73.69 650 LYS A C 1
ATOM 4621 O O . LYS A 1 650 ? 20.016 -22.043 2.220 1.00 73.69 650 LYS A O 1
ATOM 4626 N N . LEU A 1 651 ? 20.882 -20.244 1.180 1.00 75.12 651 LEU A N 1
ATOM 4627 C CA . LEU A 1 651 ? 21.331 -19.591 2.403 1.00 75.12 651 LEU A CA 1
ATOM 4628 C C . LEU A 1 651 ? 20.132 -19.083 3.217 1.00 75.12 651 LEU A C 1
ATOM 4630 O O . LEU A 1 651 ? 19.009 -18.951 2.732 1.00 75.12 651 LEU A O 1
ATOM 4634 N N . CYS A 1 652 ? 20.371 -18.830 4.503 1.00 78.94 652 CYS A N 1
ATOM 4635 C CA . CYS A 1 652 ? 19.375 -18.284 5.428 1.00 78.94 652 CYS A CA 1
ATOM 4636 C C . CYS A 1 652 ? 18.107 -19.115 5.660 1.00 78.94 652 CYS A C 1
ATOM 4638 O O . CYS A 1 652 ? 17.123 -18.576 6.155 1.00 78.94 652 CYS A O 1
ATOM 4640 N N . SER A 1 653 ? 18.119 -20.419 5.385 1.00 84.06 653 SER A N 1
ATOM 4641 C CA . SER A 1 653 ? 17.022 -21.299 5.808 1.00 84.06 653 SER A CA 1
ATOM 4642 C C . SER A 1 653 ? 16.855 -21.275 7.335 1.00 84.06 653 SER A C 1
ATOM 4644 O O . SER A 1 653 ? 17.841 -21.184 8.075 1.00 84.06 653 SER A O 1
ATOM 4646 N N . VAL A 1 654 ? 15.614 -21.352 7.815 1.00 85.25 654 VAL A N 1
ATOM 4647 C CA . VAL A 1 654 ? 15.333 -21.449 9.252 1.00 85.25 654 VAL A CA 1
ATOM 4648 C C . VAL A 1 654 ? 15.830 -22.807 9.748 1.00 85.25 654 VAL A C 1
ATOM 4650 O O . VAL A 1 654 ? 15.556 -23.844 9.143 1.00 85.25 654 VAL A O 1
ATOM 4653 N N . SER A 1 655 ? 16.617 -22.811 10.827 1.00 79.50 655 SER A N 1
ATOM 4654 C CA . SER A 1 655 ? 17.239 -24.039 11.336 1.00 79.50 655 SER A CA 1
ATOM 4655 C C . SER A 1 655 ? 16.182 -25.109 11.618 1.00 79.50 655 SER A C 1
ATOM 4657 O O . SER A 1 655 ? 15.226 -24.860 12.347 1.00 79.50 655 SER A O 1
ATOM 4659 N N . GLY A 1 656 ? 16.353 -26.296 11.032 1.00 78.44 656 GLY A N 1
ATOM 4660 C CA . GLY A 1 656 ? 15.416 -27.412 11.183 1.00 78.44 656 GLY A CA 1
ATOM 4661 C C . GLY A 1 656 ? 14.170 -27.353 10.292 1.00 78.44 656 GLY A C 1
ATOM 4662 O O . GLY A 1 656 ? 13.417 -28.322 10.290 1.00 78.44 656 GLY A O 1
ATOM 4663 N N . ASN A 1 657 ? 13.963 -26.290 9.503 1.00 87.56 657 ASN A N 1
ATOM 4664 C CA . ASN A 1 657 ? 12.808 -26.179 8.612 1.00 87.56 657 ASN A CA 1
ATOM 4665 C C . ASN A 1 657 ? 13.160 -25.520 7.266 1.00 87.56 657 ASN A C 1
ATOM 4667 O O . ASN A 1 657 ? 13.208 -24.299 7.135 1.00 87.56 657 ASN A O 1
ATOM 4671 N N . ALA A 1 658 ? 13.369 -26.349 6.240 1.00 87.94 658 ALA A N 1
ATOM 4672 C CA . ALA A 1 658 ? 13.727 -25.896 4.895 1.00 87.94 658 ALA A CA 1
ATOM 4673 C C . ALA A 1 658 ? 12.586 -25.177 4.153 1.00 87.94 658 ALA A C 1
ATOM 4675 O O . ALA A 1 658 ? 12.848 -24.556 3.129 1.00 87.94 658 ALA A O 1
ATOM 4676 N N . ASN A 1 659 ? 11.349 -25.233 4.658 1.00 92.94 659 ASN A N 1
ATOM 4677 C CA . ASN A 1 659 ? 10.211 -24.521 4.070 1.00 92.94 659 ASN A CA 1
ATOM 4678 C C . ASN A 1 659 ? 10.200 -23.031 4.434 1.00 92.94 659 ASN A C 1
ATOM 4680 O O . ASN A 1 659 ? 9.394 -22.280 3.904 1.00 92.94 659 ASN A O 1
ATOM 4684 N N . TYR A 1 660 ? 11.087 -22.575 5.323 1.00 92.62 660 TYR A N 1
ATOM 4685 C CA . TYR A 1 660 ? 11.156 -21.176 5.737 1.00 92.62 660 TYR A CA 1
ATOM 4686 C C . TYR A 1 660 ? 12.572 -20.633 5.602 1.00 92.62 660 TYR A C 1
ATOM 4688 O O . TYR A 1 660 ? 13.564 -21.355 5.742 1.00 92.62 660 TYR A O 1
ATOM 4696 N N . ARG A 1 661 ? 12.679 -19.323 5.373 1.00 89.62 661 ARG A N 1
ATOM 4697 C CA . ARG A 1 661 ? 13.959 -18.608 5.370 1.00 89.62 661 ARG A CA 1
ATOM 4698 C C . ARG A 1 661 ? 13.872 -17.265 6.078 1.00 89.62 661 ARG A C 1
ATOM 4700 O O . ARG A 1 661 ? 12.806 -16.659 6.168 1.00 89.62 661 ARG A O 1
ATOM 4707 N N . TYR A 1 662 ? 15.022 -16.797 6.544 1.00 86.62 662 TYR A N 1
ATOM 4708 C CA . TYR A 1 662 ? 15.214 -15.436 7.006 1.00 86.62 662 TYR A CA 1
ATOM 4709 C C . TYR A 1 662 ? 15.486 -14.497 5.829 1.00 86.62 662 TYR A C 1
ATOM 4711 O O . TYR A 1 662 ? 16.286 -14.804 4.939 1.00 86.62 662 TYR A O 1
ATOM 4719 N N . MET A 1 663 ? 14.847 -13.334 5.868 1.00 86.19 663 MET A N 1
ATOM 4720 C CA . MET A 1 663 ? 15.190 -12.164 5.063 1.00 86.19 663 MET A CA 1
ATOM 4721 C C . MET A 1 663 ? 15.117 -10.915 5.944 1.00 86.19 663 MET A C 1
ATOM 4723 O O . MET A 1 663 ? 14.368 -10.893 6.926 1.00 86.19 663 MET A O 1
ATOM 4727 N N . SER A 1 664 ? 15.883 -9.885 5.586 1.00 84.00 664 SER A N 1
ATOM 4728 C CA . SER A 1 664 ? 15.817 -8.584 6.252 1.00 84.00 664 SER A CA 1
ATOM 4729 C C . SER A 1 664 ? 15.697 -7.453 5.241 1.00 84.00 664 SER A C 1
ATOM 4731 O O . SER A 1 664 ? 16.289 -7.503 4.163 1.00 84.00 664 SER A O 1
ATOM 4733 N N . GLY A 1 665 ? 14.937 -6.423 5.600 1.00 86.19 665 GLY A N 1
ATOM 4734 C CA . GLY A 1 665 ? 14.675 -5.270 4.745 1.00 86.19 665 GLY A CA 1
ATOM 4735 C C . GLY A 1 665 ? 13.323 -4.632 5.039 1.00 86.19 665 GLY A C 1
ATOM 4736 O O . GLY A 1 665 ? 12.440 -5.248 5.640 1.00 86.19 665 GLY A O 1
ATOM 4737 N N . THR A 1 666 ? 13.116 -3.400 4.574 1.00 86.12 666 THR A N 1
ATOM 4738 C CA . THR A 1 666 ? 11.778 -2.777 4.624 1.00 86.12 666 THR A CA 1
ATOM 4739 C C . THR A 1 666 ? 10.739 -3.577 3.823 1.00 86.12 666 THR A C 1
ATOM 4741 O O . THR A 1 666 ? 9.556 -3.556 4.160 1.00 86.12 666 THR A O 1
ATOM 4744 N N . SER A 1 667 ? 11.193 -4.393 2.864 1.00 88.94 667 SER A N 1
ATOM 4745 C CA . SER A 1 667 ? 10.407 -5.407 2.150 1.00 88.94 667 SER A CA 1
ATOM 4746 C C . SER A 1 667 ? 9.787 -6.495 3.032 1.00 88.94 667 SER A C 1
ATOM 4748 O O . SER A 1 667 ? 8.835 -7.123 2.580 1.00 88.94 667 SER A O 1
ATOM 4750 N N . MET A 1 668 ? 10.270 -6.701 4.263 1.00 93.00 668 MET A N 1
ATOM 4751 C CA . MET A 1 668 ? 9.684 -7.618 5.254 1.00 93.00 668 MET A CA 1
ATOM 4752 C C . MET A 1 668 ? 8.802 -6.876 6.272 1.00 93.00 668 MET A C 1
ATOM 4754 O O . MET A 1 668 ? 7.839 -7.440 6.787 1.00 93.00 668 MET A O 1
ATOM 4758 N N . ALA A 1 669 ? 9.069 -5.588 6.505 1.00 96.25 669 ALA A N 1
ATOM 4759 C CA . ALA A 1 669 ? 8.248 -4.743 7.371 1.00 96.25 669 ALA A CA 1
ATOM 4760 C C . ALA A 1 669 ? 6.905 -4.364 6.714 1.00 96.25 669 ALA A C 1
ATOM 4762 O O . ALA A 1 669 ? 5.854 -4.451 7.348 1.00 96.25 669 ALA A O 1
ATOM 4763 N N . ALA A 1 670 ? 6.920 -3.978 5.433 1.00 97.88 670 ALA A N 1
ATOM 4764 C CA . ALA A 1 670 ? 5.716 -3.638 4.670 1.00 97.88 670 ALA A CA 1
ATOM 4765 C C . ALA A 1 670 ? 4.649 -4.757 4.648 1.00 97.88 670 ALA A C 1
ATOM 4767 O O . ALA A 1 670 ? 3.507 -4.471 5.020 1.00 97.88 670 ALA A O 1
ATOM 4768 N N . PRO A 1 671 ? 4.973 -6.028 4.322 1.00 98.25 671 PRO A N 1
ATOM 4769 C CA . PRO A 1 671 ? 3.984 -7.103 4.305 1.00 98.25 671 PRO A CA 1
ATOM 4770 C C . PRO A 1 671 ? 3.441 -7.437 5.691 1.00 98.25 671 PRO A C 1
ATOM 4772 O O . PRO A 1 671 ? 2.275 -7.807 5.810 1.00 98.25 671 PRO A O 1
ATOM 4775 N N . GLN A 1 672 ? 4.234 -7.260 6.751 1.00 96.56 672 GLN A N 1
ATOM 4776 C CA . GLN A 1 672 ? 3.737 -7.417 8.116 1.00 96.56 672 GLN A CA 1
ATOM 4777 C C . GLN A 1 672 ? 2.593 -6.429 8.394 1.00 96.56 672 GLN A C 1
ATOM 4779 O O . GLN A 1 672 ? 1.521 -6.831 8.853 1.00 96.56 672 GLN A O 1
ATOM 4784 N N . VAL A 1 673 ? 2.790 -5.153 8.049 1.00 98.62 673 VAL A N 1
ATOM 4785 C CA . VAL A 1 673 ? 1.771 -4.101 8.193 1.00 98.62 673 VAL A CA 1
ATOM 4786 C C . VAL A 1 673 ? 0.594 -4.331 7.243 1.00 98.62 673 VAL A C 1
ATOM 4788 O O . VAL A 1 673 ? -0.552 -4.153 7.651 1.00 98.62 673 VAL A O 1
ATOM 4791 N N . ALA A 1 674 ? 0.837 -4.770 6.004 1.00 98.75 674 ALA A N 1
ATOM 4792 C CA . ALA A 1 674 ? -0.224 -5.106 5.053 1.00 98.75 674 ALA A CA 1
ATOM 4793 C C . ALA A 1 674 ? -1.107 -6.259 5.557 1.00 98.75 674 ALA A C 1
ATOM 4795 O O . ALA A 1 674 ? -2.329 -6.200 5.428 1.00 98.75 674 ALA A O 1
ATOM 4796 N N . GLY A 1 675 ? -0.513 -7.275 6.188 1.00 98.44 675 GLY A N 1
ATOM 4797 C CA . GLY A 1 675 ? -1.246 -8.354 6.843 1.00 98.44 675 GLY A CA 1
ATOM 4798 C C . GLY A 1 675 ? -2.085 -7.857 8.026 1.00 98.44 675 GLY A C 1
ATOM 4799 O O . GLY A 1 675 ? -3.266 -8.174 8.112 1.00 98.44 675 GLY A O 1
ATOM 4800 N N . MET A 1 676 ? -1.534 -6.996 8.887 1.00 98.62 676 MET A N 1
ATOM 4801 C CA . MET A 1 676 ? -2.300 -6.396 9.995 1.00 98.62 676 MET A CA 1
ATOM 4802 C C . MET A 1 676 ? -3.436 -5.489 9.495 1.00 98.62 676 MET A C 1
ATOM 4804 O O . MET A 1 676 ? -4.519 -5.459 10.078 1.00 98.62 676 MET A O 1
ATOM 4808 N N . ALA A 1 677 ? -3.228 -4.771 8.389 1.00 98.69 677 ALA A N 1
ATOM 4809 C CA . ALA A 1 677 ? -4.294 -4.034 7.722 1.00 98.69 677 ALA A CA 1
ATOM 4810 C C . ALA A 1 677 ? -5.377 -4.991 7.198 1.00 98.69 677 ALA A C 1
ATOM 4812 O O . ALA A 1 677 ? -6.564 -4.712 7.353 1.00 98.69 677 ALA A O 1
ATOM 4813 N N . ALA A 1 678 ? -4.992 -6.138 6.628 1.00 98.69 678 ALA A N 1
ATOM 4814 C CA . ALA A 1 678 ? -5.935 -7.132 6.125 1.00 98.69 678 ALA A CA 1
ATOM 4815 C C . ALA A 1 678 ? -6.781 -7.744 7.243 1.00 98.69 678 ALA A C 1
ATOM 4817 O O . ALA A 1 678 ? -7.982 -7.933 7.037 1.00 98.69 678 ALA A O 1
ATOM 4818 N N . ASP A 1 679 ? -6.192 -7.971 8.420 1.00 98.25 679 ASP A N 1
ATOM 4819 C CA . ASP A 1 679 ? -6.892 -8.385 9.638 1.00 98.25 679 ASP A CA 1
ATOM 4820 C C . ASP A 1 679 ? -8.002 -7.404 10.021 1.00 98.25 679 ASP A C 1
ATOM 4822 O O . ASP A 1 679 ? -9.151 -7.815 10.213 1.00 98.25 679 ASP A O 1
ATOM 4826 N N . VAL A 1 680 ? -7.680 -6.108 10.058 1.00 97.56 680 VAL A N 1
ATOM 4827 C CA . VAL A 1 680 ? -8.649 -5.039 10.334 1.00 97.56 680 VAL A CA 1
ATOM 4828 C C . VAL A 1 680 ? -9.744 -5.006 9.269 1.00 97.56 680 VAL A C 1
ATOM 4830 O O . VAL A 1 680 ? -10.924 -5.051 9.608 1.00 97.56 680 VAL A O 1
ATOM 4833 N N . VAL A 1 681 ? -9.378 -4.975 7.985 1.00 97.50 681 VAL A N 1
ATOM 4834 C CA . VAL A 1 681 ? -10.333 -4.917 6.865 1.00 97.50 681 VAL A CA 1
ATOM 4835 C C . VAL A 1 681 ? -11.295 -6.106 6.890 1.00 97.50 681 VAL A C 1
ATOM 4837 O O . VAL A 1 681 ? -12.505 -5.921 6.756 1.00 97.50 681 VAL A O 1
ATOM 4840 N N . GLY A 1 682 ? -10.784 -7.318 7.115 1.00 97.06 682 GLY A N 1
ATOM 4841 C CA . GLY A 1 682 ? -11.604 -8.529 7.163 1.00 97.06 682 GLY A CA 1
ATOM 4842 C C . GLY A 1 682 ? -12.581 -8.509 8.337 1.00 97.06 682 GLY A C 1
ATOM 4843 O O . GLY A 1 682 ? -13.754 -8.852 8.182 1.00 97.06 682 GLY A O 1
ATOM 4844 N N . TYR A 1 683 ? -12.126 -8.032 9.500 1.00 96.06 683 TYR A N 1
ATOM 4845 C CA . TYR A 1 683 ? -12.987 -7.848 10.665 1.00 96.06 683 TYR A CA 1
ATOM 4846 C C . TYR A 1 683 ? -14.099 -6.827 10.396 1.00 96.06 683 TYR A C 1
ATOM 4848 O O . TYR A 1 683 ? -15.264 -7.127 10.637 1.00 96.06 683 TYR A O 1
ATOM 4856 N N . LEU A 1 684 ? -13.774 -5.656 9.845 1.00 91.56 684 LEU A N 1
ATOM 4857 C CA . LEU A 1 684 ? -14.754 -4.611 9.522 1.00 91.56 684 LEU A CA 1
ATOM 4858 C C . LEU A 1 684 ? -15.824 -5.101 8.544 1.00 91.56 684 LEU A C 1
ATOM 4860 O O . LEU A 1 684 ? -17.018 -4.957 8.811 1.00 91.56 684 LEU A O 1
ATOM 4864 N N . LYS A 1 685 ? -15.407 -5.768 7.464 1.00 91.94 685 LYS A N 1
ATOM 4865 C CA . LYS A 1 685 ? -16.324 -6.372 6.489 1.00 91.94 685 LYS A CA 1
ATOM 4866 C C . LYS A 1 685 ? -17.251 -7.399 7.132 1.00 91.94 685 LYS A C 1
ATOM 4868 O O . LYS A 1 685 ? -18.449 -7.397 6.862 1.00 91.94 685 LYS A O 1
ATOM 4873 N N . ALA A 1 686 ? -16.726 -8.253 8.014 1.00 90.44 686 ALA A N 1
ATOM 4874 C CA . ALA A 1 686 ? -17.533 -9.238 8.735 1.00 90.44 686 ALA A CA 1
ATOM 4875 C C . ALA A 1 686 ? -18.589 -8.594 9.652 1.00 90.44 686 ALA A C 1
ATOM 4877 O O . ALA A 1 686 ? -19.605 -9.219 9.951 1.00 90.44 686 ALA A O 1
ATOM 4878 N N . GLN A 1 687 ? -18.363 -7.350 10.079 1.00 86.25 687 GLN A N 1
ATOM 4879 C CA . GLN A 1 687 ? -19.295 -6.557 10.882 1.00 86.25 687 GLN A CA 1
ATOM 4880 C C . GLN A 1 687 ? -20.215 -5.662 10.030 1.00 86.25 687 GLN A C 1
ATOM 4882 O O . GLN A 1 687 ? -21.044 -4.947 10.589 1.00 86.25 687 GLN A O 1
ATOM 4887 N N . GLY A 1 688 ? -20.097 -5.709 8.698 1.00 81.38 688 GLY A N 1
ATOM 4888 C CA . GLY A 1 688 ? -20.920 -4.934 7.766 1.00 81.38 688 GLY A CA 1
ATOM 4889 C C . GLY A 1 688 ? -20.490 -3.476 7.588 1.00 81.38 688 GLY A C 1
ATOM 4890 O O . GLY A 1 688 ? -21.323 -2.659 7.220 1.00 81.38 688 GLY A O 1
ATOM 4891 N N . TYR A 1 689 ? -19.230 -3.138 7.874 1.00 78.06 689 TYR A N 1
ATOM 4892 C CA . TYR A 1 689 ? -18.698 -1.785 7.684 1.00 78.06 689 TYR A CA 1
ATOM 4893 C C . TYR A 1 689 ? -18.155 -1.604 6.264 1.00 78.06 689 TYR A C 1
ATOM 4895 O O . TYR A 1 689 ? -17.470 -2.492 5.740 1.00 78.06 689 TYR A O 1
ATOM 4903 N N . GLU A 1 690 ? -18.394 -0.430 5.675 1.00 76.69 690 GLU A N 1
ATOM 4904 C CA . GLU A 1 690 ? -17.629 0.024 4.512 1.00 76.69 690 GLU A CA 1
ATOM 4905 C C . GLU A 1 690 ? -16.188 0.351 4.939 1.00 76.69 690 GLU A C 1
ATOM 4907 O O . GLU A 1 690 ? -15.934 0.815 6.051 1.00 76.69 690 GLU A O 1
ATOM 4912 N N . VAL A 1 691 ? -15.222 0.061 4.068 1.00 84.25 691 VAL A N 1
ATOM 4913 C CA . VAL A 1 691 ? -13.794 0.203 4.368 1.00 84.25 691 VAL A CA 1
ATOM 4914 C C . VAL A 1 691 ? -13.204 1.334 3.534 1.00 84.25 691 VAL A C 1
ATOM 4916 O O . VAL A 1 691 ? -13.080 1.207 2.316 1.00 84.25 691 VAL A O 1
ATOM 4919 N N . ASP A 1 692 ? -12.764 2.403 4.201 1.00 85.12 692 ASP A N 1
ATOM 4920 C CA . ASP A 1 692 ? -11.961 3.469 3.595 1.00 85.12 692 ASP A CA 1
ATOM 4921 C C . ASP A 1 692 ? -10.460 3.258 3.890 1.00 85.12 692 ASP A C 1
ATOM 4923 O O . ASP A 1 692 ? -10.063 3.189 5.062 1.00 85.12 692 ASP A O 1
ATOM 4927 N N . PRO A 1 693 ? -9.580 3.179 2.870 1.00 90.69 693 PRO A N 1
ATOM 4928 C CA . PRO A 1 693 ? -8.142 3.037 3.091 1.00 90.69 693 PRO A CA 1
ATOM 4929 C C . PRO A 1 693 ? -7.523 4.158 3.935 1.00 90.69 693 PRO A C 1
ATOM 4931 O O . PRO A 1 693 ? -6.569 3.889 4.671 1.00 90.69 693 PRO A O 1
ATOM 4934 N N . PHE A 1 694 ? -8.035 5.395 3.883 1.00 86.12 694 PHE A N 1
ATOM 4935 C CA . PHE A 1 694 ? -7.478 6.470 4.711 1.00 86.12 694 PHE A CA 1
ATOM 4936 C C . PHE A 1 694 ? -7.797 6.289 6.195 1.00 86.12 694 PHE A C 1
ATOM 4938 O O . PHE A 1 694 ? -6.968 6.640 7.036 1.00 86.12 694 PHE A O 1
ATOM 4945 N N . GLU A 1 695 ? -8.954 5.719 6.530 1.00 84.06 695 GLU A N 1
ATOM 4946 C CA . GLU A 1 695 ? -9.300 5.383 7.909 1.00 84.06 695 GLU A CA 1
ATOM 4947 C C . GLU A 1 695 ? -8.458 4.229 8.448 1.00 84.06 695 GLU A C 1
ATOM 4949 O O . GLU A 1 695 ? -7.947 4.322 9.565 1.00 84.06 695 GLU A O 1
ATOM 4954 N N . VAL A 1 696 ? -8.248 3.178 7.648 1.00 92.75 696 VAL A N 1
ATOM 4955 C CA . VAL A 1 696 ? -7.362 2.065 8.028 1.00 92.75 696 VAL A CA 1
ATOM 4956 C C . VAL A 1 696 ? -5.938 2.580 8.236 1.00 92.75 696 VAL A C 1
ATOM 4958 O O . VAL A 1 696 ? -5.326 2.302 9.266 1.00 92.75 696 VAL A O 1
ATOM 4961 N N . LYS A 1 697 ? -5.425 3.406 7.313 1.00 93.38 697 LYS A N 1
ATOM 4962 C CA . LYS A 1 697 ? -4.121 4.068 7.461 1.00 93.38 697 LYS A CA 1
ATOM 4963 C C . LYS A 1 697 ? -4.055 4.904 8.745 1.00 93.38 697 LYS A C 1
ATOM 4965 O O . LYS A 1 697 ? -3.100 4.776 9.510 1.00 93.38 697 LYS A O 1
ATOM 4970 N N . ALA A 1 698 ? -5.072 5.726 9.002 1.00 84.44 698 ALA A N 1
ATOM 4971 C CA . ALA A 1 698 ? -5.152 6.568 10.192 1.00 84.44 698 ALA A CA 1
ATOM 4972 C C . ALA A 1 698 ? -5.142 5.747 11.488 1.00 84.44 698 ALA A C 1
ATOM 4974 O O . ALA A 1 698 ? -4.399 6.086 12.403 1.00 84.44 698 ALA A O 1
ATOM 4975 N N . LEU A 1 699 ? -5.923 4.666 11.553 1.00 88.12 699 LEU A N 1
ATOM 4976 C CA . LEU A 1 699 ? -5.974 3.751 12.693 1.00 88.12 699 LEU A CA 1
ATOM 4977 C C . LEU A 1 699 ? -4.598 3.148 12.995 1.00 88.12 699 LEU A C 1
ATOM 4979 O O . LEU A 1 699 ? -4.167 3.161 14.148 1.00 88.12 699 LEU A O 1
ATOM 4983 N N . LEU A 1 700 ? -3.917 2.616 11.975 1.00 94.00 700 LEU A N 1
ATOM 4984 C CA . LEU A 1 700 ? -2.610 1.972 12.145 1.00 94.00 700 LEU A CA 1
ATOM 4985 C C . LEU A 1 700 ? -1.559 2.959 12.665 1.00 94.00 700 LEU A C 1
ATOM 4987 O O . LEU A 1 700 ? -0.759 2.607 13.525 1.00 94.00 700 LEU A O 1
ATOM 4991 N N . MET A 1 701 ? -1.587 4.202 12.178 1.00 89.12 701 MET A N 1
ATOM 4992 C CA . MET A 1 701 ? -0.693 5.263 12.646 1.00 89.12 701 MET A CA 1
ATOM 4993 C C . MET A 1 701 ? -1.063 5.755 14.053 1.00 89.12 701 MET A C 1
ATOM 4995 O O . MET A 1 701 ? -0.185 5.935 14.885 1.00 89.12 701 MET A O 1
ATOM 4999 N N . GLU A 1 702 ? -2.349 5.956 14.348 1.00 83.12 702 GLU A N 1
ATOM 5000 C CA . GLU A 1 702 ? -2.832 6.432 15.655 1.00 83.12 702 GLU A CA 1
ATOM 5001 C C . GLU A 1 702 ? -2.490 5.458 16.790 1.00 83.12 702 GLU A C 1
ATOM 5003 O O . GLU A 1 702 ? -2.222 5.869 17.916 1.00 83.12 702 GLU A O 1
ATOM 5008 N N . THR A 1 703 ? -2.518 4.162 16.494 1.00 86.00 703 THR A N 1
ATOM 5009 C CA . THR A 1 703 ? -2.267 3.093 17.468 1.00 86.00 703 THR A CA 1
ATOM 5010 C C . THR A 1 703 ? -0.802 2.669 17.536 1.00 86.00 703 THR A C 1
ATOM 5012 O O . THR A 1 703 ? -0.451 1.850 18.388 1.00 86.00 703 THR A O 1
ATOM 5015 N N . ALA A 1 704 ? 0.059 3.216 16.672 1.00 87.12 704 ALA A N 1
ATOM 5016 C CA . ALA A 1 704 ? 1.479 2.904 16.659 1.00 87.12 704 ALA A CA 1
ATOM 5017 C C . ALA A 1 704 ? 2.162 3.314 17.976 1.00 87.12 704 ALA A C 1
ATOM 5019 O O . ALA A 1 704 ? 1.808 4.292 18.634 1.00 87.12 704 ALA A O 1
ATOM 5020 N N . ARG A 1 705 ? 3.167 2.535 18.374 1.00 89.50 705 ARG A N 1
ATOM 5021 C CA . ARG A 1 705 ? 3.982 2.777 19.562 1.00 89.50 705 ARG A CA 1
ATOM 5022 C C . ARG A 1 705 ? 5.168 3.665 19.201 1.00 89.50 705 ARG A C 1
ATOM 5024 O O . ARG A 1 705 ? 6.109 3.204 18.555 1.00 89.50 705 ARG A O 1
ATOM 5031 N N . GLU A 1 706 ? 5.142 4.905 19.671 1.00 86.06 706 GLU A N 1
ATOM 5032 C CA . GLU A 1 706 ? 6.243 5.858 19.508 1.00 86.06 706 GLU A CA 1
ATOM 5033 C C . GLU A 1 706 ? 7.541 5.354 20.174 1.00 86.06 706 GLU A C 1
ATOM 5035 O O . GLU A 1 706 ? 7.544 4.833 21.294 1.00 86.06 706 GLU A O 1
ATOM 5040 N N . LEU A 1 707 ? 8.663 5.515 19.474 1.00 84.25 707 LEU A N 1
ATOM 5041 C CA . LEU A 1 707 ? 10.016 5.213 19.927 1.00 84.25 707 LEU A CA 1
ATOM 5042 C C . LEU A 1 707 ? 10.681 6.524 20.367 1.00 84.25 707 LEU A C 1
ATOM 5044 O O . LEU A 1 707 ? 11.081 7.343 19.545 1.00 84.25 707 LEU A O 1
ATOM 5048 N N . ALA A 1 708 ? 10.802 6.736 21.679 1.00 73.50 708 ALA A N 1
ATOM 5049 C CA . ALA A 1 708 ? 11.158 8.032 22.275 1.00 73.50 708 ALA A CA 1
ATOM 5050 C C . ALA A 1 708 ? 12.500 8.654 21.817 1.00 73.50 708 ALA A C 1
ATOM 5052 O O . ALA A 1 708 ? 12.720 9.842 22.038 1.00 73.50 708 ALA A O 1
ATOM 5053 N N . ALA A 1 709 ? 13.403 7.876 21.214 1.00 76.25 709 ALA A N 1
ATOM 5054 C CA . ALA A 1 709 ? 14.719 8.341 20.769 1.00 76.25 709 ALA A CA 1
ATOM 5055 C C . ALA A 1 709 ? 14.770 8.795 19.295 1.00 76.25 709 ALA A C 1
ATOM 5057 O O . ALA A 1 709 ? 15.806 9.289 18.859 1.00 76.25 709 ALA A O 1
ATOM 5058 N N . GLU A 1 710 ? 13.688 8.636 18.526 1.00 80.25 710 GLU A N 1
ATOM 5059 C CA . GLU A 1 710 ? 13.715 8.786 17.066 1.00 80.25 710 GLU A CA 1
ATOM 5060 C C . GLU A 1 710 ? 12.904 9.998 16.578 1.00 80.25 710 GLU A C 1
ATOM 5062 O O . GLU A 1 710 ? 11.837 10.323 17.095 1.00 80.25 710 GLU A O 1
ATOM 5067 N N . GLY A 1 711 ? 13.385 10.682 15.538 1.00 77.75 711 GLY A N 1
ATOM 5068 C CA . GLY A 1 711 ? 12.641 11.778 14.904 1.00 77.75 711 GLY A CA 1
ATOM 5069 C C . GLY A 1 711 ? 11.481 11.272 14.036 1.00 77.75 711 GLY A C 1
ATOM 5070 O O . GLY A 1 711 ? 11.539 10.166 13.502 1.00 77.75 711 GLY A O 1
ATOM 5071 N N . LYS A 1 712 ? 10.444 12.094 13.818 1.00 79.56 712 LYS A N 1
ATOM 5072 C CA . LYS A 1 712 ? 9.278 11.719 12.983 1.00 79.56 712 LYS A CA 1
ATOM 5073 C C . LYS A 1 712 ? 9.636 11.343 11.542 1.00 79.56 712 LYS A C 1
ATOM 5075 O O . LYS A 1 712 ? 8.988 10.477 10.972 1.00 79.56 712 LYS A O 1
ATOM 5080 N N . ASP A 1 713 ? 10.689 11.930 10.979 1.00 82.94 713 ASP A N 1
ATOM 5081 C CA . ASP A 1 713 ? 11.189 11.582 9.639 1.00 82.94 713 ASP A CA 1
ATOM 5082 C C . ASP A 1 713 ? 11.898 10.215 9.590 1.00 82.94 713 ASP A C 1
ATOM 5084 O O . ASP A 1 713 ? 12.230 9.712 8.520 1.00 82.94 713 ASP A O 1
ATOM 5088 N N . VAL A 1 714 ? 12.144 9.605 10.752 1.00 85.12 714 VAL A N 1
ATOM 5089 C CA . VAL A 1 714 ? 12.751 8.279 10.888 1.00 85.12 714 VAL A CA 1
ATOM 5090 C C . VAL A 1 714 ? 11.688 7.241 11.225 1.00 85.12 714 VAL A C 1
ATOM 5092 O O . VAL A 1 714 ? 11.582 6.230 10.539 1.00 85.12 714 VAL A O 1
ATOM 5095 N N . GLN A 1 715 ? 10.895 7.492 12.269 1.00 85.88 715 GLN A N 1
ATOM 5096 C CA . GLN A 1 715 ? 9.941 6.512 12.794 1.00 85.88 715 GLN A CA 1
ATOM 5097 C C . GLN A 1 715 ? 8.492 6.698 12.333 1.00 85.88 715 GLN A C 1
ATOM 5099 O O . GLN A 1 715 ? 7.651 5.840 12.601 1.00 85.88 715 GLN A O 1
ATOM 5104 N N . GLY A 1 716 ? 8.163 7.810 11.675 1.00 91.00 716 GLY A N 1
ATOM 5105 C CA . GLY A 1 716 ? 6.774 8.165 11.402 1.00 91.00 716 GLY A CA 1
ATOM 5106 C C . GLY A 1 716 ? 5.972 8.285 12.699 1.00 91.00 716 GLY A C 1
ATOM 5107 O O . GLY A 1 716 ? 6.357 9.014 13.615 1.00 91.00 716 GLY A O 1
ATOM 5108 N N . ALA A 1 717 ? 4.862 7.554 12.779 1.00 86.12 717 ALA A N 1
ATOM 5109 C CA . ALA A 1 717 ? 4.040 7.426 13.979 1.00 86.12 717 ALA A CA 1
ATOM 5110 C C . ALA A 1 717 ? 4.602 6.440 15.028 1.00 86.12 717 ALA A C 1
ATOM 5112 O O . ALA A 1 717 ? 4.093 6.383 16.143 1.00 86.12 717 ALA A O 1
ATOM 5113 N N . GLY A 1 718 ? 5.646 5.676 14.692 1.00 90.44 718 GLY A N 1
ATOM 5114 C CA . GLY A 1 718 ? 6.240 4.652 15.552 1.00 90.44 718 GLY A CA 1
ATOM 5115 C C . GLY A 1 718 ? 6.039 3.231 15.023 1.00 90.44 718 GLY A C 1
ATOM 5116 O O . GLY A 1 718 ? 5.662 3.023 13.871 1.00 90.44 718 GLY A O 1
ATOM 5117 N N . LEU A 1 719 ? 6.306 2.234 15.865 1.00 94.94 719 LEU A N 1
ATOM 5118 C CA . LEU A 1 719 ? 6.160 0.815 15.527 1.00 94.94 719 LEU A CA 1
ATOM 5119 C C . LEU A 1 719 ? 4.686 0.393 15.545 1.00 94.94 719 LEU A C 1
ATOM 5121 O O . LEU A 1 719 ? 3.996 0.630 16.535 1.00 94.94 719 LEU A O 1
ATOM 5125 N N . VAL A 1 720 ? 4.214 -0.278 14.492 1.00 95.75 720 VAL A N 1
ATOM 5126 C CA . VAL A 1 720 ? 2.854 -0.839 14.439 1.00 95.75 720 VAL A CA 1
ATOM 5127 C C . VAL A 1 720 ? 2.562 -1.728 15.661 1.00 95.75 720 VAL A C 1
ATOM 5129 O O . VAL A 1 720 ? 3.429 -2.467 16.130 1.00 95.75 720 VAL A O 1
ATOM 5132 N N . ASN A 1 721 ? 1.345 -1.638 16.207 1.00 94.38 721 ASN A N 1
ATOM 5133 C CA . ASN A 1 721 ? 0.989 -2.269 17.480 1.00 94.38 721 ASN A CA 1
ATOM 5134 C C . ASN A 1 721 ? -0.381 -2.960 17.416 1.00 94.38 721 ASN A C 1
ATOM 5136 O O . ASN A 1 721 ? -1.428 -2.343 17.602 1.00 94.38 721 ASN A O 1
ATOM 5140 N N . GLY A 1 722 ? -0.362 -4.269 17.188 1.00 94.00 722 GLY A N 1
ATOM 5141 C CA . GLY A 1 722 ? -1.530 -5.133 17.056 1.00 94.00 722 GLY A CA 1
ATOM 5142 C C . GLY A 1 722 ? -2.401 -5.195 18.305 1.00 94.00 722 GLY A C 1
ATOM 5143 O O . GLY A 1 722 ? -3.613 -5.338 18.180 1.00 94.00 722 GLY A O 1
ATOM 5144 N N . GLU A 1 723 ? -1.835 -5.017 19.501 1.00 91.94 723 GLU A N 1
ATOM 5145 C CA . GLU A 1 723 ? -2.623 -4.966 20.736 1.00 91.94 723 GLU A CA 1
ATOM 5146 C C . GLU A 1 723 ? -3.457 -3.687 20.814 1.00 91.94 723 GLU A C 1
ATOM 5148 O O . GLU A 1 723 ? -4.668 -3.749 21.042 1.00 91.94 723 GLU A O 1
ATOM 5153 N N . ALA A 1 724 ? -2.835 -2.538 20.540 1.00 84.25 724 ALA A N 1
ATOM 5154 C CA . ALA A 1 724 ? -3.540 -1.263 20.482 1.00 84.25 724 ALA A CA 1
ATOM 5155 C C . ALA A 1 724 ? -4.562 -1.232 19.334 1.00 84.25 724 ALA A C 1
ATOM 5157 O O . ALA A 1 724 ? -5.673 -0.741 19.529 1.00 84.25 724 ALA A O 1
ATOM 5158 N N . ILE A 1 725 ? -4.233 -1.809 18.171 1.00 92.69 725 ILE A N 1
ATOM 5159 C CA . ILE A 1 725 ? -5.166 -1.955 17.043 1.00 92.69 725 ILE A CA 1
ATOM 5160 C C . ILE A 1 725 ? -6.365 -2.812 17.447 1.00 92.69 725 ILE A C 1
ATOM 5162 O O . ILE A 1 725 ? -7.497 -2.359 17.301 1.00 92.69 725 ILE A O 1
ATOM 5166 N N . ALA A 1 726 ? -6.142 -4.016 17.983 1.00 92.25 726 ALA A N 1
ATOM 5167 C CA . ALA A 1 726 ? -7.214 -4.925 18.381 1.00 92.25 726 ALA A CA 1
ATOM 5168 C C . ALA A 1 726 ? -8.145 -4.268 19.405 1.00 92.25 726 ALA A C 1
ATOM 5170 O O . ALA A 1 726 ? -9.364 -4.268 19.228 1.00 92.25 726 ALA A O 1
ATOM 5171 N N . GLN A 1 727 ? -7.570 -3.659 20.446 1.00 86.19 727 GLN A N 1
ATOM 5172 C CA . GLN A 1 727 ? -8.333 -2.962 21.474 1.00 86.19 727 GLN A CA 1
ATOM 5173 C C . GLN A 1 727 ? -9.129 -1.800 20.876 1.00 86.19 727 GLN A C 1
ATOM 5175 O O . GLN A 1 727 ? -10.322 -1.680 21.143 1.00 86.19 727 GLN A O 1
ATOM 5180 N N . SER A 1 728 ? -8.486 -0.976 20.046 1.00 81.81 728 SER A N 1
ATOM 5181 C CA . SER A 1 728 ? -9.097 0.191 19.413 1.00 81.81 728 SER A CA 1
ATOM 5182 C C . SER A 1 728 ? -10.232 -0.205 18.472 1.00 81.81 728 SER A C 1
ATOM 5184 O O . SER A 1 728 ? -11.329 0.324 18.593 1.00 81.81 728 SER A O 1
ATOM 5186 N N . VAL A 1 729 ? -10.026 -1.177 17.582 1.00 86.12 729 VAL A N 1
ATOM 5187 C CA . VAL A 1 729 ? -11.043 -1.628 16.620 1.00 86.12 729 VAL A CA 1
ATOM 5188 C C . VAL A 1 729 ? -12.205 -2.318 17.321 1.00 86.12 729 VAL A C 1
ATOM 5190 O O . VAL A 1 729 ? -13.351 -2.019 17.006 1.00 86.12 729 VAL A O 1
ATOM 5193 N N . VAL A 1 730 ? -11.952 -3.217 18.277 1.00 84.94 730 VAL A N 1
ATOM 5194 C CA . VAL A 1 730 ? -13.034 -3.906 18.998 1.00 84.94 730 VAL A CA 1
ATOM 5195 C C . VAL A 1 730 ? -13.847 -2.920 19.828 1.00 84.94 730 VAL A C 1
ATOM 5197 O O . VAL A 1 730 ? -15.075 -2.989 19.801 1.00 84.94 730 VAL A O 1
ATOM 5200 N N . ASP A 1 731 ? -13.184 -2.014 20.551 1.00 75.50 731 ASP A N 1
ATOM 5201 C CA . ASP A 1 731 ? -13.855 -0.953 21.303 1.00 75.50 731 ASP A CA 1
ATOM 5202 C C . ASP A 1 731 ? -14.681 -0.086 20.356 1.00 75.50 731 ASP A C 1
ATOM 5204 O O . ASP A 1 731 ? -15.890 0.049 20.530 1.00 75.50 731 ASP A O 1
ATOM 5208 N N . ARG A 1 732 ? -14.061 0.409 19.282 1.00 73.81 732 ARG A N 1
ATOM 5209 C CA . ARG A 1 732 ? -14.733 1.279 18.324 1.00 73.81 732 ARG A CA 1
ATOM 5210 C C . ARG A 1 732 ? -15.917 0.576 17.671 1.00 73.81 732 ARG A C 1
ATOM 5212 O O . ARG A 1 732 ? -17.011 1.107 17.707 1.00 73.81 732 ARG A O 1
ATOM 5219 N N . VAL A 1 733 ? -15.780 -0.649 17.181 1.00 74.38 733 VAL A N 1
ATOM 5220 C CA . VAL A 1 733 ? -16.900 -1.375 16.561 1.00 74.38 733 VAL A CA 1
ATOM 5221 C C . VAL A 1 733 ? -18.029 -1.679 17.551 1.00 74.38 733 VAL A C 1
ATOM 5223 O O . VAL A 1 733 ? -19.196 -1.544 17.194 1.00 74.38 733 VAL A O 1
ATOM 5226 N N . LYS A 1 734 ? -17.725 -2.053 18.801 1.00 69.38 734 LYS A N 1
ATOM 5227 C CA . LYS A 1 734 ? -18.758 -2.328 19.821 1.00 69.38 734 LYS A CA 1
ATOM 5228 C C . LYS A 1 734 ? -19.589 -1.097 20.155 1.00 69.38 734 LYS A C 1
ATOM 5230 O O . LYS A 1 734 ? -20.816 -1.168 20.188 1.00 69.38 734 LYS A O 1
ATOM 5235 N N . ARG A 1 735 ? -18.891 0.006 20.408 1.00 56.66 735 ARG A N 1
ATOM 5236 C CA . ARG A 1 735 ? -19.462 1.317 20.747 1.00 56.66 735 ARG A CA 1
ATOM 5237 C C . ARG A 1 735 ? -20.086 1.987 19.541 1.00 56.66 735 ARG A C 1
ATOM 5239 O O . ARG A 1 735 ? -20.824 2.955 19.657 1.00 56.66 735 ARG A O 1
ATOM 5246 N N . GLY A 1 736 ? -19.726 1.467 18.382 1.00 57.03 736 GLY A N 1
ATOM 5247 C CA . GLY A 1 736 ? -19.990 2.084 17.137 1.00 57.03 736 GLY A CA 1
ATOM 5248 C C . GLY A 1 736 ? -19.264 3.388 17.000 1.00 57.03 736 GLY A C 1
ATOM 5249 O O . GLY A 1 736 ? -19.882 4.406 17.180 1.00 57.03 736 GLY A O 1
ATOM 5250 N N . LEU A 1 737 ? -17.982 3.355 16.688 1.00 56.47 737 LEU A N 1
ATOM 5251 C CA . LEU A 1 737 ? -17.088 4.475 16.436 1.00 56.47 737 LEU A CA 1
ATOM 5252 C C . LEU A 1 737 ? -16.350 4.219 15.115 1.00 56.47 737 LEU A C 1
ATOM 5254 O O . LEU A 1 737 ? -16.093 3.046 14.809 1.00 56.47 737 LEU A O 1
ATOM 5258 N N . PRO A 1 738 ? -15.949 5.268 14.369 1.00 60.16 738 PRO A N 1
ATOM 5259 C CA . PRO A 1 738 ? -15.194 5.100 13.149 1.00 60.16 738 PRO A CA 1
ATOM 5260 C C . PRO A 1 738 ? -13.839 4.598 13.580 1.00 60.16 738 PRO A C 1
ATOM 5262 O O . PRO A 1 738 ? -13.251 5.079 14.559 1.00 60.16 738 PRO A O 1
ATOM 5265 N N . VAL A 1 739 ? -13.349 3.598 12.872 1.00 69.06 739 VAL A N 1
ATOM 5266 C CA . VAL A 1 739 ? -12.115 2.941 13.270 1.00 69.06 739 VAL A CA 1
ATOM 5267 C C . VAL A 1 739 ? -10.898 3.808 12.995 1.00 69.06 739 VAL A C 1
ATOM 5269 O O . VAL A 1 739 ? -9.946 3.730 13.764 1.00 69.06 739 VAL A O 1
ATOM 5272 N N . GLY A 1 740 ? -10.952 4.704 12.008 1.00 63.94 740 GLY A N 1
ATOM 5273 C CA . GLY A 1 740 ? -9.929 5.717 11.760 1.00 63.94 740 GLY A CA 1
ATOM 5274 C C . GLY A 1 740 ? -10.264 7.091 12.341 1.00 63.94 740 GLY A C 1
ATOM 5275 O O . GLY A 1 740 ? -11.417 7.465 12.550 1.00 63.94 740 GLY A O 1
ATOM 5276 N N . ASN A 1 741 ? -9.236 7.903 12.581 1.00 65.50 741 ASN A N 1
ATOM 5277 C CA . ASN A 1 741 ? -9.438 9.312 12.895 1.00 65.50 741 ASN A CA 1
ATOM 5278 C C . ASN A 1 741 ? -9.772 10.100 11.613 1.00 65.50 741 ASN A C 1
ATOM 5280 O O . ASN A 1 741 ? -8.872 10.407 10.839 1.00 65.50 741 ASN A O 1
ATOM 5284 N N . VAL A 1 742 ? -11.045 10.468 11.425 1.00 65.50 742 VAL A N 1
ATOM 5285 C CA . VAL A 1 742 ? -11.550 11.213 10.248 1.00 65.50 742 VAL A CA 1
ATOM 5286 C C . VAL A 1 742 ? -10.834 12.556 10.027 1.00 65.50 742 VAL A C 1
ATOM 5288 O O . VAL A 1 742 ? -10.517 12.942 8.903 1.00 65.50 742 VAL A O 1
ATOM 5291 N N . ALA A 1 743 ? -10.504 13.284 11.098 1.00 62.59 743 ALA A N 1
ATOM 5292 C CA . ALA A 1 743 ? -9.738 14.525 10.972 1.00 62.59 743 ALA A CA 1
ATOM 5293 C C . ALA A 1 743 ? -8.319 14.257 10.468 1.00 62.59 743 ALA A C 1
ATOM 5295 O O . ALA A 1 743 ? -7.777 15.010 9.656 1.00 62.59 743 ALA A O 1
ATOM 5296 N N . PHE A 1 744 ? -7.725 13.162 10.939 1.00 66.50 744 PHE A N 1
ATOM 5297 C CA . PHE A 1 744 ? -6.402 12.743 10.514 1.00 66.50 744 PHE A CA 1
ATOM 5298 C C . PHE A 1 744 ? -6.414 12.221 9.072 1.00 66.50 744 PHE A C 1
ATOM 5300 O O . PHE A 1 744 ? -5.563 12.644 8.289 1.00 66.50 744 PHE A O 1
ATOM 5307 N N . SER A 1 745 ? -7.412 11.416 8.686 1.00 69.88 745 SER A N 1
ATOM 5308 C CA . SER A 1 745 ? -7.607 10.923 7.314 1.00 69.88 745 SER A CA 1
ATOM 5309 C C . SER A 1 745 ? -7.729 12.078 6.323 1.00 69.88 745 SER A C 1
ATOM 5311 O O . SER A 1 745 ? -7.000 12.136 5.331 1.00 69.88 745 SER A O 1
ATOM 5313 N N . LEU A 1 746 ? -8.532 13.085 6.660 1.00 69.38 746 LEU A N 1
ATOM 5314 C CA . LEU A 1 746 ? -8.635 14.306 5.879 1.00 69.38 746 LEU A CA 1
ATOM 5315 C C . LEU A 1 746 ? -7.324 15.101 5.857 1.00 69.38 746 LEU A C 1
ATOM 5317 O O . LEU A 1 746 ? -6.918 15.596 4.806 1.00 69.38 746 LEU A O 1
ATOM 5321 N N . SER A 1 747 ? -6.627 15.221 6.990 1.00 67.38 747 SER A N 1
ATOM 5322 C CA . SER A 1 747 ? -5.362 15.962 7.050 1.00 67.38 747 SER A CA 1
ATOM 5323 C C . SER A 1 747 ? -4.292 15.384 6.117 1.00 67.38 747 SER A C 1
ATOM 5325 O O . SER A 1 747 ? -3.482 16.151 5.586 1.00 67.38 747 SER A O 1
ATOM 5327 N N . MET A 1 748 ? -4.321 14.065 5.876 1.00 73.25 748 MET A N 1
ATOM 5328 C CA . MET A 1 748 ? -3.446 13.379 4.921 1.00 73.25 748 MET A CA 1
ATOM 5329 C C . MET A 1 748 ? -3.770 13.753 3.467 1.00 73.25 748 MET A C 1
ATOM 5331 O O . MET A 1 748 ? -2.865 13.793 2.631 1.00 73.25 748 MET A O 1
ATOM 5335 N N . ARG A 1 749 ? -5.034 14.091 3.175 1.00 76.50 749 ARG A N 1
ATOM 5336 C CA . ARG A 1 749 ? -5.517 14.500 1.844 1.00 76.50 749 ARG A CA 1
ATOM 5337 C C . ARG A 1 749 ? -5.210 15.957 1.506 1.00 76.50 749 ARG A C 1
ATOM 5339 O O . ARG A 1 749 ? -5.098 16.290 0.327 1.00 76.50 749 ARG A O 1
ATOM 5346 N N . LEU A 1 750 ? -5.037 16.802 2.523 1.00 74.44 750 LEU A N 1
ATOM 5347 C CA . LEU A 1 750 ? -4.747 18.227 2.363 1.00 74.44 750 LEU A CA 1
ATOM 5348 C C . LEU A 1 750 ? -3.276 18.479 1.999 1.00 74.44 750 LEU A C 1
ATOM 5350 O O . LEU A 1 750 ? -2.359 18.184 2.775 1.00 74.44 750 LEU A O 1
ATOM 5354 N N . THR A 1 751 ? -3.070 19.103 0.841 1.00 75.12 751 THR A N 1
ATOM 5355 C CA . THR A 1 751 ? -1.779 19.653 0.401 1.00 75.12 751 THR A CA 1
ATOM 5356 C C . THR A 1 751 ? -1.367 20.856 1.261 1.00 75.12 751 THR A C 1
ATOM 5358 O O . THR A 1 751 ? -2.179 21.440 1.990 1.00 75.12 751 THR A O 1
ATOM 5361 N N . GLN A 1 752 ? -0.103 21.283 1.185 1.00 72.25 752 GLN A N 1
ATOM 5362 C CA . GLN A 1 752 ? 0.319 22.533 1.835 1.00 72.25 752 GLN A CA 1
ATOM 5363 C C . GLN A 1 752 ? -0.464 23.738 1.294 1.00 72.25 752 GLN A C 1
ATOM 5365 O O . GLN A 1 752 ? -0.839 24.628 2.061 1.00 72.25 752 GLN A O 1
ATOM 5370 N N . ARG A 1 753 ? -0.776 23.735 -0.009 1.00 74.44 753 ARG A N 1
ATOM 5371 C CA . ARG A 1 753 ? -1.639 24.741 -0.635 1.00 74.44 753 ARG A CA 1
ATOM 5372 C C . ARG A 1 753 ? -3.051 24.702 -0.062 1.00 74.44 753 ARG A C 1
ATOM 5374 O O . ARG A 1 753 ? -3.576 25.767 0.250 1.00 74.44 753 ARG A O 1
ATOM 5381 N N . ASP A 1 754 ? -3.641 23.520 0.112 1.00 76.88 754 ASP A N 1
ATOM 5382 C CA . ASP A 1 754 ? -4.982 23.386 0.693 1.00 76.88 754 ASP A CA 1
ATOM 5383 C C . ASP A 1 754 ? -5.010 23.956 2.111 1.00 76.88 754 ASP A C 1
ATOM 5385 O O . ASP A 1 754 ? -5.897 24.733 2.450 1.00 76.88 754 ASP A O 1
ATOM 5389 N N . ARG A 1 755 ? -3.990 23.666 2.926 1.00 75.44 755 ARG A N 1
ATOM 5390 C CA . ARG A 1 755 ? -3.863 24.229 4.281 1.00 75.44 755 ARG A CA 1
ATOM 5391 C C . ARG A 1 755 ? -3.707 25.753 4.267 1.00 75.44 755 ARG A C 1
ATOM 5393 O O . ARG A 1 755 ? -4.319 26.434 5.086 1.00 75.44 755 ARG A O 1
ATOM 5400 N N . ALA A 1 756 ? -2.941 26.299 3.323 1.00 75.44 756 ALA A N 1
ATOM 5401 C CA . ALA A 1 756 ? -2.805 27.745 3.141 1.00 75.44 756 ALA A CA 1
ATOM 5402 C C . ALA A 1 756 ? -4.075 28.404 2.569 1.00 75.44 756 ALA A C 1
ATOM 5404 O O . ALA A 1 756 ? -4.324 29.587 2.792 1.00 75.44 756 ALA A O 1
ATOM 5405 N N . ALA A 1 757 ? -4.879 27.678 1.795 1.00 77.06 757 ALA A N 1
ATOM 5406 C CA . ALA A 1 757 ? -6.188 28.138 1.350 1.00 77.06 757 ALA A CA 1
ATOM 5407 C C . ALA A 1 757 ? -7.178 28.134 2.521 1.00 77.06 757 ALA A C 1
ATOM 5409 O O . ALA A 1 757 ? -7.833 29.146 2.747 1.00 77.06 757 ALA A O 1
ATOM 5410 N N . LEU A 1 758 ? -7.206 27.057 3.315 1.00 76.62 758 LEU A N 1
ATOM 5411 C CA . LEU A 1 758 ? -8.006 26.931 4.534 1.00 76.62 758 LEU A CA 1
ATOM 5412 C C . LEU A 1 758 ? -7.739 28.062 5.530 1.00 76.62 758 LEU A C 1
ATOM 5414 O O . LEU A 1 758 ? -8.687 28.623 6.063 1.00 76.62 758 LEU A O 1
ATOM 5418 N N . SER A 1 759 ? -6.478 28.451 5.743 1.00 74.62 759 SER A N 1
ATOM 5419 C CA . SER A 1 759 ? -6.142 29.544 6.668 1.00 74.62 759 SER A CA 1
ATOM 5420 C C . SER A 1 759 ? -6.584 30.936 6.197 1.00 74.62 759 SER A C 1
ATOM 5422 O O . SER A 1 759 ? -6.557 31.881 6.984 1.00 74.62 759 SER A O 1
ATOM 5424 N N . ARG A 1 760 ? -6.982 31.085 4.926 1.00 78.44 760 ARG A N 1
ATOM 5425 C CA . ARG A 1 760 ? -7.358 32.366 4.299 1.00 78.44 760 ARG A CA 1
ATOM 5426 C C . ARG A 1 760 ? -8.856 32.514 4.044 1.00 78.44 760 ARG A C 1
ATOM 5428 O O . ARG A 1 760 ? -9.270 33.486 3.418 1.00 78.44 760 ARG A O 1
ATOM 5435 N N . GLN A 1 761 ? -9.667 31.569 4.499 1.00 80.56 761 GLN A N 1
ATOM 5436 C CA . GLN A 1 761 ? -11.112 31.578 4.295 1.00 80.56 761 GLN A CA 1
ATOM 5437 C C . GLN A 1 761 ? -11.841 31.187 5.585 1.00 80.56 761 GLN A C 1
ATOM 5439 O O . GLN A 1 761 ? -11.251 30.595 6.485 1.00 80.56 761 GLN A O 1
ATOM 5444 N N . SER A 1 762 ? -13.114 31.569 5.692 1.00 81.88 762 SER A N 1
ATOM 5445 C CA . SER A 1 762 ? -13.927 31.384 6.901 1.00 81.88 762 SER A CA 1
ATOM 5446 C C . SER A 1 762 ? -15.019 30.323 6.779 1.00 81.88 762 SER A C 1
ATOM 5448 O O . SER A 1 762 ? -15.645 30.002 7.784 1.00 81.88 762 SER A O 1
ATOM 5450 N N . ARG A 1 763 ? -15.265 29.786 5.579 1.00 84.62 763 ARG A N 1
ATOM 5451 C CA . ARG A 1 763 ? -16.261 28.744 5.316 1.00 84.62 763 ARG A CA 1
ATOM 5452 C C . ARG A 1 763 ? -15.827 27.382 5.854 1.00 84.62 763 ARG A C 1
ATOM 5454 O O . ARG A 1 763 ? -16.545 26.829 6.666 1.00 84.62 763 ARG A O 1
ATOM 5461 N N . TYR A 1 764 ? -14.694 26.835 5.424 1.00 84.50 764 TYR A N 1
ATOM 5462 C CA . TYR A 1 764 ? -14.209 25.542 5.917 1.00 84.50 764 TYR A CA 1
ATOM 5463 C C . TYR A 1 764 ? -13.128 25.723 6.976 1.00 84.50 764 TYR A C 1
ATOM 5465 O O . TYR A 1 764 ? -12.131 26.399 6.738 1.00 84.50 764 TYR A O 1
ATOM 5473 N N . GLN A 1 765 ? -13.273 25.067 8.118 1.00 81.94 765 GLN A N 1
ATOM 5474 C CA . GLN A 1 765 ? -12.287 25.086 9.189 1.00 81.94 765 GLN A CA 1
ATOM 5475 C C . GLN A 1 765 ? -11.859 23.659 9.512 1.00 81.94 765 GLN A C 1
ATOM 5477 O O . GLN A 1 765 ? -12.689 22.814 9.830 1.00 81.94 765 GLN A O 1
ATOM 5482 N N . LEU A 1 766 ? -10.557 23.373 9.447 1.00 76.38 766 LEU A N 1
ATOM 5483 C CA . LEU A 1 766 ? -10.045 22.096 9.937 1.00 76.38 766 LEU A CA 1
ATOM 5484 C C . LEU A 1 766 ? -10.075 22.107 11.470 1.00 76.38 766 LEU A C 1
ATOM 5486 O O . LEU A 1 766 ? -9.497 22.990 12.103 1.00 76.38 766 LEU A O 1
ATOM 5490 N N . THR A 1 767 ? -10.749 21.126 12.056 1.00 75.81 767 THR A N 1
ATOM 5491 C CA . THR A 1 767 ? -10.892 20.950 13.504 1.00 75.81 767 THR A CA 1
ATOM 5492 C C . THR A 1 767 ? -10.361 19.575 13.918 1.00 75.81 767 THR A C 1
ATOM 5494 O O . THR A 1 767 ? -10.188 18.706 13.060 1.00 75.81 767 THR A O 1
ATOM 5497 N N . PRO A 1 768 ? -10.157 19.315 15.223 1.00 66.81 768 PRO A N 1
ATOM 5498 C CA . PRO A 1 768 ? -9.830 17.973 15.704 1.00 66.81 768 PRO A CA 1
ATOM 5499 C C . PRO A 1 768 ? -10.867 16.899 15.342 1.00 66.81 768 PRO A C 1
ATOM 5501 O O . PRO A 1 768 ? -10.532 15.722 15.383 1.00 66.81 768 PRO A O 1
ATOM 5504 N N . LEU A 1 769 ? -12.109 17.273 15.006 1.00 70.31 769 LEU A N 1
ATOM 5505 C CA . LEU A 1 769 ? -13.176 16.335 14.630 1.00 70.31 769 LEU A CA 1
ATOM 5506 C C . LEU A 1 769 ? -13.278 16.089 13.121 1.00 70.31 769 LEU A C 1
ATOM 5508 O O . LEU A 1 769 ? -13.875 15.098 12.716 1.00 70.31 769 LEU A O 1
ATOM 5512 N N . GLY A 1 770 ? -12.694 16.960 12.299 1.00 73.12 770 GLY A N 1
ATOM 5513 C CA . GLY A 1 770 ? -12.802 16.902 10.844 1.00 73.12 770 GLY A CA 1
ATOM 5514 C C . GLY A 1 770 ? -12.864 18.290 10.220 1.00 73.12 770 GLY A C 1
ATOM 5515 O O . GLY A 1 770 ? -12.568 19.297 10.874 1.00 73.12 770 GLY A O 1
ATOM 5516 N N . LEU A 1 771 ? -13.256 18.352 8.948 1.00 76.50 771 LEU A N 1
ATOM 5517 C CA . LEU A 1 771 ? -13.563 19.621 8.290 1.00 76.50 771 LEU A CA 1
ATOM 5518 C C . LEU A 1 771 ? -14.933 20.104 8.751 1.00 76.50 771 LEU A C 1
ATOM 5520 O O . LEU A 1 771 ? -15.915 19.400 8.561 1.00 76.50 771 LEU A O 1
ATOM 5524 N N . LEU A 1 772 ? -15.002 21.298 9.318 1.00 82.44 772 LEU A N 1
ATOM 5525 C CA . LEU A 1 772 ? -16.246 21.975 9.660 1.00 82.44 772 LEU A CA 1
ATOM 5526 C C . LEU A 1 772 ? -16.616 22.944 8.534 1.00 82.44 772 LEU A C 1
ATOM 5528 O O . LEU A 1 772 ? -15.784 23.770 8.166 1.00 82.44 772 LEU A O 1
ATOM 5532 N N . ASP A 1 773 ? -17.840 22.881 8.007 1.00 86.25 773 ASP A N 1
ATOM 5533 C CA . ASP A 1 773 ? -18.403 23.954 7.180 1.00 86.25 773 ASP A CA 1
ATOM 5534 C C . ASP A 1 773 ? -19.131 24.954 8.092 1.00 86.25 773 ASP A C 1
ATOM 5536 O O . ASP A 1 773 ? -20.278 24.752 8.485 1.00 86.25 773 ASP A O 1
ATOM 5540 N N . ASN A 1 774 ? -18.473 26.065 8.416 1.00 85.12 774 ASN A N 1
ATOM 5541 C CA . ASN A 1 774 ? -18.986 27.147 9.257 1.00 85.12 774 ASN A CA 1
ATOM 5542 C C . ASN A 1 774 ? -20.266 27.798 8.716 1.00 85.12 774 ASN A C 1
ATOM 5544 O O . ASN A 1 774 ? -20.965 28.456 9.483 1.00 85.12 774 ASN A O 1
ATOM 5548 N N . SER A 1 775 ? -20.594 27.637 7.427 1.00 84.38 775 SER A N 1
ATOM 5549 C CA . SER A 1 775 ? -21.865 28.142 6.889 1.00 84.38 775 SER A CA 1
ATOM 5550 C C . SER A 1 775 ? -23.065 27.310 7.343 1.00 84.38 775 SER A C 1
ATOM 5552 O O . SER A 1 775 ? -24.167 27.838 7.466 1.00 84.38 775 SER A O 1
ATOM 5554 N N . THR A 1 776 ? -22.845 26.026 7.629 1.00 84.38 776 THR A N 1
ATOM 5555 C CA . THR A 1 776 ? -23.886 25.094 8.080 1.00 84.38 776 THR A CA 1
ATOM 5556 C C . THR A 1 776 ? -23.744 24.751 9.567 1.00 84.38 776 THR A C 1
ATOM 5558 O O . THR A 1 776 ? -24.718 24.400 10.231 1.00 84.38 776 THR A O 1
ATOM 5561 N N . GLY A 1 777 ? -22.534 24.893 10.115 1.00 82.81 777 GLY A N 1
ATOM 5562 C CA . GLY A 1 777 ? -22.165 24.415 11.443 1.00 82.81 777 GLY A CA 1
ATOM 5563 C C . GLY A 1 777 ? -21.975 22.899 11.509 1.00 82.81 777 GLY A C 1
ATOM 5564 O O . GLY A 1 777 ? -21.837 22.382 12.617 1.00 82.81 777 GLY A O 1
ATOM 5565 N N . HIS A 1 778 ? -21.969 22.214 10.359 1.00 83.31 778 HIS A N 1
ATOM 5566 C CA . HIS A 1 778 ? -21.838 20.766 10.261 1.00 83.31 778 HIS A CA 1
ATOM 5567 C C . HIS A 1 778 ? -20.444 20.330 9.806 1.00 83.31 778 HIS A C 1
ATOM 5569 O O . HIS A 1 778 ? -19.774 21.019 9.027 1.00 83.31 778 HIS A O 1
ATOM 5575 N N . LEU A 1 779 ? -20.005 19.172 10.297 1.00 78.94 779 LEU A N 1
ATOM 5576 C CA . LEU A 1 779 ? -18.817 18.503 9.779 1.00 78.94 779 LEU A CA 1
ATOM 5577 C C . LEU A 1 779 ? -19.085 17.969 8.366 1.00 78.94 779 LEU A C 1
ATOM 5579 O O . LEU A 1 779 ? -20.222 17.701 7.993 1.00 78.94 779 LEU A O 1
ATOM 5583 N N . VAL A 1 780 ? -18.015 17.816 7.595 1.00 75.00 780 VAL A N 1
ATOM 5584 C CA . VAL A 1 780 ? -17.992 17.116 6.308 1.00 75.00 780 VAL A CA 1
ATOM 5585 C C . VAL A 1 780 ? -17.840 15.619 6.591 1.00 75.00 780 VAL A C 1
ATOM 5587 O O . VAL A 1 780 ? -16.906 15.222 7.290 1.00 75.00 780 VAL A O 1
ATOM 5590 N N . ARG A 1 781 ? -18.777 14.807 6.094 1.00 67.00 781 ARG A N 1
ATOM 5591 C CA . ARG A 1 781 ? -19.109 13.486 6.669 1.00 67.00 781 ARG A CA 1
ATOM 5592 C C . ARG A 1 781 ? -18.918 12.295 5.745 1.00 67.00 781 ARG A C 1
ATOM 5594 O O . ARG A 1 781 ? -18.815 11.163 6.218 1.00 67.00 781 ARG A O 1
ATOM 5601 N N . ASP A 1 782 ? -18.915 12.533 4.445 1.00 65.62 782 ASP A N 1
ATOM 5602 C CA . ASP A 1 782 ? -18.791 11.478 3.449 1.00 65.62 782 ASP A CA 1
ATOM 5603 C C . ASP A 1 782 ? -17.849 11.865 2.319 1.00 65.62 782 ASP A C 1
ATOM 5605 O O . ASP A 1 782 ? -17.452 13.020 2.174 1.00 65.62 782 ASP A O 1
ATOM 5609 N N . GLU A 1 783 ? -17.453 10.877 1.523 1.00 67.31 783 GLU A N 1
ATOM 5610 C CA . GLU A 1 783 ? -16.517 11.079 0.420 1.00 67.31 783 GLU A CA 1
ATOM 5611 C C . GLU A 1 783 ? -17.013 12.090 -0.620 1.00 67.31 783 GLU A C 1
ATOM 5613 O O . GLU A 1 783 ? -16.196 12.793 -1.218 1.00 67.31 783 GLU A O 1
ATOM 5618 N N . GLY A 1 784 ? -18.328 12.199 -0.822 1.00 71.31 784 GLY A N 1
ATOM 5619 C CA . GLY A 1 784 ? -18.925 13.189 -1.713 1.00 71.31 784 GLY A CA 1
ATOM 5620 C C . GLY A 1 784 ? -18.785 14.604 -1.155 1.00 71.31 784 GLY A C 1
ATOM 5621 O O . GLY A 1 784 ? -18.302 15.500 -1.852 1.00 71.31 784 GLY A O 1
ATOM 5622 N N . GLU A 1 785 ? -19.136 14.798 0.116 1.00 75.94 785 GLU A N 1
ATOM 5623 C CA . GLU A 1 785 ? -18.957 16.060 0.834 1.00 75.94 785 GLU A CA 1
ATOM 5624 C C . GLU A 1 785 ? -17.462 16.436 0.924 1.00 75.94 785 GLU A C 1
ATOM 5626 O O . GLU A 1 785 ? -17.109 17.596 0.692 1.00 75.94 785 GLU A O 1
ATOM 5631 N N . ILE A 1 786 ? -16.564 15.474 1.191 1.00 73.50 786 ILE A N 1
ATOM 5632 C CA . ILE A 1 786 ? -15.108 15.694 1.237 1.00 73.50 786 ILE A CA 1
ATOM 5633 C C . ILE A 1 786 ? -14.591 16.116 -0.136 1.00 73.50 786 ILE A C 1
ATOM 5635 O O . ILE A 1 786 ? -13.868 17.108 -0.228 1.00 73.50 786 ILE A O 1
ATOM 5639 N N . ALA A 1 787 ? -14.973 15.420 -1.208 1.00 73.19 787 ALA A N 1
ATOM 5640 C CA . ALA A 1 787 ? -14.566 15.779 -2.563 1.00 73.19 787 ALA A CA 1
ATOM 5641 C C . ALA A 1 787 ? -15.061 17.181 -2.952 1.00 73.19 787 ALA A C 1
ATOM 5643 O O . ALA A 1 787 ? -14.295 17.972 -3.507 1.00 73.19 787 ALA A O 1
ATOM 5644 N N . ALA A 1 788 ? -16.308 17.524 -2.614 1.00 79.62 788 ALA A N 1
ATOM 5645 C CA . ALA A 1 788 ? -16.867 18.850 -2.862 1.00 79.62 788 ALA A CA 1
ATOM 5646 C C . ALA A 1 788 ? -16.132 19.942 -2.068 1.00 79.62 788 ALA A C 1
ATOM 5648 O O . ALA A 1 788 ? -15.779 20.984 -2.628 1.00 79.62 788 ALA A O 1
ATOM 5649 N N . ALA A 1 789 ? -15.852 19.699 -0.785 1.00 79.06 789 ALA A N 1
ATOM 5650 C CA . ALA A 1 789 ? -15.128 20.636 0.063 1.00 79.06 789 ALA A CA 1
ATOM 5651 C C . ALA A 1 789 ? -13.682 20.832 -0.415 1.00 79.06 789 ALA A C 1
ATOM 5653 O O . ALA A 1 789 ? -13.230 21.969 -0.550 1.00 79.06 789 ALA A O 1
ATOM 5654 N N . LEU A 1 790 ? -12.970 19.748 -0.744 1.00 77.06 790 LEU A N 1
ATOM 5655 C CA . LEU A 1 790 ? -11.628 19.812 -1.328 1.00 77.06 790 LEU A CA 1
ATOM 5656 C C . LEU A 1 790 ? -11.639 20.558 -2.665 1.00 77.06 790 LEU A C 1
ATOM 5658 O O . LEU A 1 790 ? -10.789 21.418 -2.879 1.00 77.06 790 LEU A O 1
ATOM 5662 N N . GLY A 1 791 ? -12.623 20.306 -3.533 1.00 79.88 791 GLY A N 1
ATOM 5663 C CA . GLY A 1 791 ? -12.800 21.043 -4.785 1.00 79.88 791 GLY A CA 1
ATOM 5664 C C . GLY A 1 791 ? -12.995 22.545 -4.558 1.00 79.88 791 GLY A C 1
ATOM 5665 O O . GLY A 1 791 ? -12.321 23.363 -5.188 1.00 79.88 791 GLY A O 1
ATOM 5666 N N . ALA A 1 792 ? -13.843 22.923 -3.598 1.00 81.94 792 ALA A N 1
ATOM 5667 C CA . ALA A 1 792 ? -14.050 24.319 -3.222 1.00 81.94 792 ALA A CA 1
ATOM 5668 C C . ALA A 1 792 ? -12.763 24.964 -2.676 1.00 81.94 792 ALA A C 1
ATOM 5670 O O . ALA A 1 792 ? -12.391 26.051 -3.118 1.00 81.94 792 ALA A O 1
ATOM 5671 N N . ILE A 1 793 ? -12.040 24.285 -1.779 1.00 78.69 793 ILE A N 1
ATOM 5672 C CA . ILE A 1 793 ? -10.765 24.761 -1.217 1.00 78.69 793 ILE A CA 1
ATOM 5673 C C . ILE A 1 793 ? -9.718 24.953 -2.322 1.00 78.69 793 ILE A C 1
ATOM 5675 O O . ILE A 1 793 ? -9.059 25.994 -2.376 1.00 78.69 793 ILE A O 1
ATOM 5679 N N . ARG A 1 794 ? -9.596 23.979 -3.232 1.00 80.56 794 ARG A N 1
ATOM 5680 C CA . ARG A 1 794 ? -8.622 23.981 -4.336 1.00 80.56 794 ARG A CA 1
ATOM 5681 C C . ARG A 1 794 ? -8.927 25.036 -5.400 1.00 80.56 794 ARG A C 1
ATOM 5683 O O . ARG A 1 794 ? -8.000 25.526 -6.047 1.00 80.56 794 ARG A O 1
ATOM 5690 N N . SER A 1 795 ? -10.196 25.421 -5.557 1.00 79.44 795 SER A N 1
ATOM 5691 C CA . SER A 1 795 ? -10.628 26.463 -6.500 1.00 79.44 795 SER A CA 1
ATOM 5692 C C . SER A 1 795 ? -10.205 27.885 -6.102 1.00 79.44 795 SER A C 1
ATOM 5694 O O . SER A 1 795 ? -10.197 28.783 -6.944 1.00 79.44 795 SER A O 1
ATOM 5696 N N . LEU A 1 796 ? -9.815 28.106 -4.840 1.00 71.81 796 LEU A N 1
ATOM 5697 C CA . LEU A 1 796 ? -9.383 29.422 -4.375 1.00 71.81 796 LEU A CA 1
ATOM 5698 C C . LEU A 1 796 ? -8.054 29.837 -5.045 1.00 71.81 796 LEU A C 1
ATOM 5700 O O . LEU A 1 796 ? -7.101 29.042 -5.102 1.00 71.81 796 LEU A O 1
ATOM 5704 N N . PRO A 1 797 ? -7.951 31.086 -5.549 1.00 62.62 797 PRO A N 1
ATOM 5705 C CA . PRO A 1 797 ? -6.766 31.545 -6.259 1.00 62.62 797 PRO A CA 1
ATOM 5706 C C . PRO A 1 797 ? -5.530 31.514 -5.354 1.00 62.62 797 PRO A C 1
ATOM 5708 O O . PRO A 1 797 ? -5.540 31.972 -4.208 1.00 62.62 797 PRO A O 1
ATOM 5711 N N . ALA A 1 798 ? -4.427 30.994 -5.892 1.00 53.09 798 ALA A N 1
ATOM 5712 C CA . ALA A 1 798 ? -3.122 31.102 -5.261 1.00 53.09 798 ALA A CA 1
ATOM 5713 C C . ALA A 1 798 ? -2.620 32.542 -5.431 1.00 53.09 798 ALA A C 1
ATOM 5715 O O . ALA A 1 798 ? -1.939 32.855 -6.400 1.00 53.09 798 ALA A O 1
ATOM 5716 N N . THR A 1 799 ? -2.985 33.457 -4.533 1.00 49.22 799 THR A N 1
ATOM 5717 C CA . THR A 1 799 ? -2.343 34.776 -4.528 1.00 49.22 799 THR A CA 1
ATOM 5718 C C . THR A 1 799 ? -0.900 34.645 -4.058 1.00 49.22 799 THR A C 1
ATOM 5720 O O . THR A 1 799 ? -0.617 33.991 -3.050 1.00 49.22 799 THR A O 1
ATOM 5723 N N . THR A 1 800 ? 0.005 35.250 -4.828 1.00 39.28 800 THR A N 1
ATOM 5724 C CA . THR A 1 800 ? 1.434 35.378 -4.555 1.00 39.28 800 THR A CA 1
ATOM 5725 C C . THR A 1 800 ? 1.624 35.912 -3.143 1.00 39.28 800 THR A C 1
ATOM 5727 O O . THR A 1 800 ? 1.018 36.917 -2.768 1.00 39.28 800 THR A O 1
ATOM 5730 N N . VAL A 1 801 ? 2.471 35.252 -2.353 1.00 34.22 801 VAL A N 1
ATOM 5731 C CA . VAL A 1 801 ?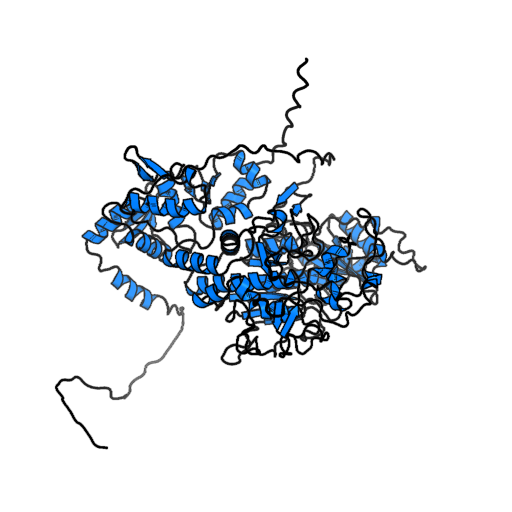 2.986 35.839 -1.116 1.00 34.22 801 VAL A CA 1
ATOM 5732 C C . VAL A 1 801 ? 3.702 37.120 -1.528 1.00 34.22 801 VAL A C 1
ATOM 5734 O O . VAL A 1 801 ? 4.799 37.072 -2.078 1.00 34.22 801 VAL A O 1
ATOM 5737 N N . VAL A 1 802 ? 3.064 38.271 -1.316 1.00 28.56 802 VAL A N 1
ATOM 5738 C CA . VAL A 1 802 ? 3.776 39.543 -1.308 1.00 28.56 802 VAL A CA 1
ATOM 5739 C C . VAL A 1 802 ? 4.704 39.439 -0.112 1.00 28.56 802 VAL A C 1
ATOM 5741 O O . VAL A 1 802 ? 4.261 39.489 1.034 1.00 28.56 802 VAL A O 1
ATOM 5744 N N . SER A 1 803 ? 5.987 39.212 -0.377 1.00 30.34 803 SER A N 1
ATOM 5745 C CA . SER A 1 803 ? 7.028 39.415 0.615 1.00 30.34 803 SER A CA 1
ATOM 5746 C C . SER A 1 803 ? 6.868 40.842 1.127 1.00 30.34 803 SER A C 1
ATOM 5748 O O . SER A 1 803 ? 7.131 41.799 0.397 1.00 30.34 803 SER A O 1
ATOM 5750 N N . THR A 1 804 ? 6.398 40.998 2.361 1.00 27.77 804 THR A N 1
ATOM 5751 C CA . THR A 1 804 ? 6.568 42.252 3.087 1.00 27.77 804 THR A CA 1
ATOM 5752 C C . THR A 1 804 ? 8.060 42.582 3.046 1.00 27.77 804 THR A C 1
ATOM 5754 O O . THR A 1 804 ? 8.857 41.720 3.434 1.00 27.77 804 THR A O 1
ATOM 5757 N N . PRO A 1 805 ? 8.470 43.755 2.531 1.00 29.11 805 PRO A N 1
ATOM 5758 C CA . PRO A 1 805 ? 9.877 44.114 2.509 1.00 29.11 805 PRO A CA 1
ATOM 5759 C C . PRO A 1 805 ? 10.390 44.082 3.946 1.00 29.11 805 PRO A C 1
ATOM 5761 O O . PRO A 1 805 ? 9.725 44.577 4.859 1.00 29.11 805 PRO A O 1
ATOM 5764 N N . ALA A 1 806 ? 11.537 43.429 4.141 1.00 30.83 806 ALA A N 1
ATOM 5765 C CA . ALA A 1 806 ? 12.204 43.357 5.428 1.00 30.83 806 ALA A CA 1
ATOM 5766 C C . ALA A 1 806 ? 12.279 44.764 6.031 1.00 30.83 806 ALA A C 1
ATOM 5768 O O . ALA A 1 806 ? 12.750 45.698 5.377 1.00 30.83 806 ALA A O 1
ATOM 5769 N N . ALA A 1 807 ? 11.783 44.915 7.260 1.00 32.19 807 ALA A N 1
ATOM 5770 C CA . ALA A 1 807 ? 11.999 46.125 8.032 1.00 32.19 807 ALA A CA 1
ATOM 5771 C C . ALA A 1 807 ? 13.514 46.367 8.088 1.00 32.19 807 ALA A C 1
ATOM 5773 O O . ALA A 1 807 ? 14.268 45.507 8.547 1.00 32.19 807 ALA A O 1
ATOM 5774 N N . GLY A 1 808 ? 13.953 47.499 7.534 1.00 30.42 808 GLY A N 1
ATOM 5775 C CA . GLY A 1 808 ? 15.351 47.907 7.579 1.00 30.42 808 GLY A CA 1
ATOM 5776 C C . GLY A 1 808 ? 15.843 48.012 9.027 1.00 30.42 808 GLY A C 1
ATOM 5777 O O . GLY A 1 808 ? 15.030 48.167 9.941 1.00 30.42 808 GLY A O 1
ATOM 5778 N N . PRO A 1 809 ? 17.163 47.923 9.254 1.00 35.22 809 PRO A N 1
ATOM 5779 C CA . PRO A 1 809 ? 17.718 48.005 10.595 1.00 35.22 809 PRO A CA 1
ATOM 5780 C C . PRO A 1 809 ? 17.367 49.358 11.221 1.00 35.22 809 PRO A C 1
ATOM 5782 O O . PRO A 1 809 ? 17.690 50.416 10.678 1.00 35.22 809 PRO A O 1
ATOM 5785 N N . THR A 1 810 ? 16.695 49.321 12.369 1.00 31.12 810 THR A N 1
ATOM 5786 C CA . THR A 1 810 ? 16.546 50.474 13.256 1.00 31.12 810 THR A CA 1
ATOM 5787 C C . THR A 1 810 ? 17.939 50.890 13.743 1.00 31.12 810 THR A C 1
ATOM 5789 O O . THR A 1 810 ? 18.711 50.024 14.157 1.00 31.12 810 THR A O 1
ATOM 5792 N N . PRO A 1 811 ? 18.297 52.183 13.693 1.00 34.69 811 PRO A N 1
ATOM 5793 C CA . PRO A 1 811 ? 19.609 52.633 14.126 1.00 34.69 811 PRO A CA 1
ATOM 5794 C C . PRO A 1 811 ? 19.678 52.657 15.655 1.00 34.69 811 PRO A C 1
ATOM 5796 O O . PRO A 1 811 ? 18.881 53.354 16.278 1.00 34.69 811 PRO A O 1
ATOM 5799 N N . THR A 1 812 ? 20.632 51.914 16.219 1.00 30.72 812 THR A N 1
ATOM 5800 C CA . THR A 1 812 ? 21.646 52.358 17.203 1.00 30.72 812 THR A CA 1
ATOM 5801 C C . THR A 1 812 ? 22.638 51.235 17.435 1.00 30.72 812 THR A C 1
ATOM 5803 O O . THR A 1 812 ? 22.169 50.128 17.783 1.00 30.72 812 THR A O 1
#